Protein AF-A0A8T6RUD4-F1 (afdb_monomer_lite)

pLDDT: mean 70.61, std 22.39, range [21.53, 98.81]

Radius of gyration: 49.4 Å; chains: 1; bounding box: 81×110×173 Å

Sequence (1018 aa):
MQVILFISILGTIASFITHYHVNSIVNFNSHASDINSISISGKGEYIVSGSDDDTISLYSSSTFPPLWGYTSSYNWDSVSISDDGNYIVGATSNRIYLFNRTNPNPLWSYLTLDDINSVVISANGETIVAVSDDNYIYVLNRSSQSQLWNYTSTYDFQCASISSTGEYIVAGSLDNRVYFFYRNTSTPQWNYQTLGNIYTIAISADGQYIVAGSDDSNIYFFHQSNSNPTWSFVTGATVRATAISGDGQYIAVGNNDGTIYLFNRTSSTPEWSYAASDDVRTISISADGRSIVAGSYSDMIYMFNQNSSIPLWTYSTEGNIYSVAISADGECIAAGGADDTIYILNKYGAPLARSYQNSASFYISFLVFLVLTIIFLILPFAFFTIDTISRKRAERKKTAEQKRKEKEAEEKIREIQELQEIERKRLKEEMKLQEYEKKINEAALMVLKYMHETGSEPTRTKLYTEYGIDVSDANFLNDVQDLINSPVDLDLDKLSIDEIQNLDGQVTSVLSSIKPKEPLNILNIVVKGKMSIIDAKTLVEYLDKITKWRDSRPLTQNELEELDELASKLLAQGRKHNSLDLIALARKFNTGIYSLSRSLQLIEQMDDIKIELESLTPEEKQKIMEMSRPIAKKIEENPNISFDEFAEEFGPYKTKKALLFLKEYLPEVFRGSISSERKLSLQVSEVSKTTIQLAYPEGVQTNGKMSEPIQIAQEIKVKRGGEFQKGKYIYKVKIENPTPLIITDVLVQMISFPDGLKLTGDTARKISKINASGSISPTFEFVPKKDCVDGKIHSTVTYLDALDKTHSIVVDPYEIRHVCGLLQPLSISISEFRKITEQLLDFEKIGEELQYDYEAEMLYEKVKAFLPDNNFEMIWSQPQRIKDVFVGTIQGFAQGKFSKKKVALDLRIYGKVNEEQCSISVTICAQDKDMVPALISEMMEGFQWKGNAKDRSEVAVIVQLANNKNGIITKDQIIAELGWDLKKVNKTLEIIEKNSLARKITSASEGDKWIFIGLCNE

Foldseek 3Di:
DVVVVVVVVVVVVVVVVVVPPDPDPDFDLLAPFWWQEKEAAQARQKIWTWAQSQKIFICGLQDDDTLDMDGDPFGWNEKEAANVRQWIWTFGQFKIFIDGNNDNDTPDMEGHLGGWQYWYAANVRFWIWIWGQQQKIFIDGPVDNDTLDMEGDPGGWRDKEAANVRQKIWTWTQQQKIFIDGSNDRDTPEMEHDPGGWHDKYAANVRQKIWTWGQVQKIFIDGNVDNHGPDMERNPGGWQEWEAANVRQKIWTWGQQQKIFIDGPVDRDTLDIERDPGGFRYKYAANVRQWIWTWGQQQKIFIDGSNDRDTLDMDGHPGGWNYKYAHNVRQWIWTTTGVSTIAIAGNNRHGSDDDDDDPVVVVVVVVVVVVVVCCVVVVVVVVVVCVVVVVVVVVVCVVVVVVVVVVVVVVVVVVVVVVVVVVVVVVVVVVVVVVVVVVVVVLVVVQVVCCVVPVDGDDPVCCCPPVNDDPPDDVVVVVVVPVPDDDDDDDDDDDDDPVVPCDDPPPPPVVVPDDDPDVVVVLVCCVPDDPPPDDPVRVLVSLVVVVVVPVPDDDDPVVLVSLLVVLVVLCVVCVVVVPPSSNVSSVVSVPPDDDDPPVVVVVCVVVVLVVVVVVDDPVRLVVLVVVLVVVLVVCVVPVPDDLVNVCVNSNNSNSVSSVVCCVPPVVVSVPPHDPDPDDPDDDDDDDDDDDDDDDDDDDDDDDDDDDPDDPPPDDWDKDKDWDDDPQKIKIKIKIFAQTQFKKAFKKKAWSDDWPQKDWDDDRIDTDGIAHHRGMDIDMIIIHGPDLKTWDWTWMKIWIATPVRDIDIDTYDIDTDQINNVQKAEDADAPVVLVVCVVVQPVFDWDWDKDKFQAFQVVLQVLVVVVQVVSNWDWRDKDWDDDPQKIKIKTKTKIAGNPVRKIKIKIKIKMDGGPGRIIIITITIGTSDRVVPVSVVVVVVVSSLAPDDPVLVVVLVVVQVVCVVVVQKDALVRCCVPVVDDSVSSVVSVVSCVVSVQWDWDDDPPDHTMIGGDDPDDD

Structure (mmCIF, N/CA/C/O backbone):
data_AF-A0A8T6RUD4-F1
#
_entry.id   AF-A0A8T6RUD4-F1
#
loop_
_atom_site.group_PDB
_atom_site.id
_atom_site.type_symbol
_atom_site.label_atom_id
_atom_site.label_alt_id
_atom_site.label_comp_id
_atom_site.label_asym_id
_atom_site.label_entity_id
_atom_site.label_seq_id
_atom_site.pdbx_PDB_ins_code
_atom_site.Cartn_x
_atom_site.Cartn_y
_atom_site.Cartn_z
_atom_site.occupancy
_atom_site.B_iso_or_equiv
_atom_site.auth_seq_id
_atom_site.auth_comp_id
_atom_site.auth_asym_id
_atom_site.auth_atom_id
_atom_site.pdbx_PDB_model_num
ATOM 1 N N . MET A 1 1 ? -2.177 39.591 45.890 1.00 42.62 1 MET A N 1
ATOM 2 C CA . MET A 1 1 ? -0.980 38.785 45.547 1.00 42.62 1 MET A CA 1
ATOM 3 C C . MET A 1 1 ? -1.340 37.450 44.901 1.00 42.62 1 MET A C 1
ATOM 5 O O . MET A 1 1 ? -0.891 37.218 43.792 1.00 42.62 1 MET A O 1
ATOM 9 N N . GLN A 1 2 ? -2.191 36.613 45.511 1.00 39.44 2 GLN A N 1
ATOM 10 C CA . GLN A 1 2 ? -2.570 35.304 44.939 1.00 39.44 2 GLN A CA 1
ATOM 11 C C . GLN A 1 2 ? -3.292 35.387 43.579 1.00 39.44 2 GLN A C 1
ATOM 13 O O . GLN A 1 2 ? -3.005 34.587 42.700 1.00 39.44 2 GLN A O 1
ATOM 18 N N . VAL A 1 3 ? -4.132 36.403 43.351 1.00 46.69 3 VAL A N 1
ATOM 19 C CA . VAL A 1 3 ? -4.808 36.624 42.051 1.00 46.69 3 VAL A CA 1
ATOM 20 C C . VAL A 1 3 ? -3.824 36.997 40.930 1.00 46.69 3 VAL A C 1
ATOM 22 O O . VAL A 1 3 ? -4.004 36.598 39.787 1.00 46.69 3 VAL A O 1
ATOM 25 N N . ILE A 1 4 ? -2.742 37.710 41.257 1.00 48.81 4 ILE A N 1
ATOM 26 C CA . ILE A 1 4 ? -1.710 38.113 40.284 1.00 48.81 4 ILE A CA 1
ATOM 27 C C . ILE A 1 4 ? -0.839 36.907 39.904 1.00 48.81 4 ILE A C 1
ATOM 29 O O . ILE A 1 4 ? -0.512 36.736 38.734 1.00 48.81 4 ILE A O 1
ATOM 33 N N . LEU A 1 5 ? -0.538 36.033 40.872 1.00 47.44 5 LEU A N 1
ATOM 34 C CA . LEU A 1 5 ? 0.134 34.756 40.622 1.00 47.44 5 LEU A CA 1
ATOM 35 C C . LEU A 1 5 ? -0.730 33.829 39.744 1.00 47.44 5 LEU A C 1
ATOM 37 O O . LEU A 1 5 ? -0.218 33.148 38.867 1.00 47.44 5 LEU A O 1
ATOM 41 N N . PHE A 1 6 ? -2.052 33.843 39.944 1.00 43.22 6 PHE A N 1
ATOM 42 C CA . PHE A 1 6 ? -3.006 33.037 39.177 1.00 43.22 6 PHE A CA 1
ATOM 43 C C . PHE A 1 6 ? -3.099 33.475 37.706 1.00 43.22 6 PHE A C 1
ATOM 45 O O . PHE A 1 6 ? -3.088 32.637 36.809 1.00 43.22 6 PHE A O 1
ATOM 52 N N . ILE A 1 7 ? -3.110 34.787 37.446 1.00 51.88 7 ILE A N 1
ATOM 53 C CA . ILE A 1 7 ? -3.119 35.336 36.081 1.00 51.88 7 ILE A CA 1
ATOM 54 C C . ILE A 1 7 ? -1.775 35.092 35.379 1.00 51.88 7 ILE A C 1
ATOM 56 O O . ILE A 1 7 ? -1.763 34.788 34.187 1.00 51.88 7 ILE A O 1
ATOM 60 N N . SER A 1 8 ? -0.646 35.156 36.099 1.00 44.28 8 SER A N 1
ATOM 61 C CA . SER A 1 8 ? 0.656 34.866 35.487 1.00 44.28 8 SER A CA 1
ATOM 62 C C . SER A 1 8 ? 0.798 33.389 35.123 1.00 44.28 8 SER A C 1
ATOM 64 O O . SER A 1 8 ? 1.300 33.105 34.046 1.00 44.28 8 SER A O 1
ATOM 66 N N . ILE A 1 9 ? 0.313 32.471 35.970 1.00 48.69 9 ILE A N 1
ATOM 67 C CA . ILE A 1 9 ? 0.343 31.018 35.732 1.00 48.69 9 ILE A CA 1
ATOM 68 C C . ILE A 1 9 ? -0.590 30.622 34.576 1.00 48.69 9 ILE A C 1
ATOM 70 O O . ILE A 1 9 ? -0.205 29.814 33.736 1.00 48.69 9 ILE A O 1
ATOM 74 N N . LEU A 1 10 ? -1.777 31.230 34.466 1.00 45.34 10 LEU A N 1
ATOM 75 C CA . LEU A 1 10 ? -2.667 31.040 33.311 1.00 45.34 10 LEU A CA 1
ATOM 76 C C . LEU A 1 10 ? -2.038 31.548 32.007 1.00 45.34 10 LEU A C 1
ATOM 78 O O . LEU A 1 10 ? -2.181 30.904 30.972 1.00 45.34 10 LEU A O 1
ATOM 82 N N . GLY A 1 11 ? -1.299 32.660 32.060 1.00 43.38 11 GLY A N 1
ATOM 83 C CA . GLY A 1 11 ? -0.554 33.186 30.916 1.00 43.38 11 GLY A CA 1
ATOM 84 C C . GLY A 1 11 ? 0.599 32.279 30.476 1.00 43.38 11 GLY A C 1
ATOM 85 O O . GLY A 1 11 ? 0.770 32.054 29.279 1.00 43.38 11 GLY A O 1
ATOM 86 N N . THR A 1 12 ? 1.362 31.704 31.415 1.00 46.44 12 THR A N 1
ATOM 87 C CA . THR A 1 12 ? 2.426 30.743 31.081 1.00 46.44 12 THR A CA 1
ATOM 88 C C . THR A 1 12 ? 1.875 29.414 30.588 1.00 46.44 12 THR A C 1
ATOM 90 O O . THR A 1 12 ? 2.463 28.851 29.674 1.00 46.44 12 THR A O 1
ATOM 93 N N . ILE A 1 13 ? 0.752 28.926 31.123 1.00 43.41 13 ILE A N 1
ATOM 94 C CA . ILE A 1 13 ? 0.128 27.669 30.681 1.00 43.41 13 ILE A CA 1
ATOM 95 C C . ILE A 1 13 ? -0.542 27.835 29.311 1.00 43.41 13 ILE A C 1
ATOM 97 O O . ILE A 1 13 ? -0.373 26.969 28.462 1.00 43.41 13 ILE A O 1
ATOM 101 N N . ALA A 1 14 ? -1.216 28.958 29.039 1.00 40.06 14 ALA A N 1
ATOM 102 C CA . ALA A 1 14 ? -1.747 29.250 27.705 1.00 40.06 14 ALA A CA 1
ATOM 103 C C . ALA A 1 14 ? -0.618 29.360 26.664 1.00 40.06 14 ALA A C 1
ATOM 105 O O . ALA A 1 14 ? -0.728 28.791 25.583 1.00 40.06 14 ALA A O 1
ATOM 106 N N . SER A 1 15 ? 0.502 29.994 27.035 1.00 39.25 15 SER A N 1
ATOM 107 C CA . SER A 1 15 ? 1.726 30.035 26.225 1.00 39.25 15 SER A CA 1
ATOM 108 C C . SER A 1 15 ? 2.289 28.628 25.984 1.00 39.25 15 SER A C 1
ATOM 110 O O . SER A 1 15 ? 2.610 28.294 24.848 1.00 39.25 15 SER A O 1
ATOM 112 N N . PHE A 1 16 ? 2.336 27.775 27.014 1.00 40.00 16 PHE A N 1
ATOM 113 C CA . PHE A 1 16 ? 2.824 26.391 26.932 1.00 40.00 16 PHE A CA 1
ATOM 114 C C . PHE A 1 16 ? 1.928 25.488 26.065 1.00 40.00 16 PHE A C 1
ATOM 116 O O . PHE A 1 16 ? 2.443 24.655 25.326 1.00 40.00 16 PHE A O 1
ATOM 123 N N . ILE A 1 17 ? 0.605 25.691 26.101 1.00 39.00 17 ILE A N 1
ATOM 124 C CA . ILE A 1 17 ? -0.376 24.967 25.272 1.00 39.00 17 ILE A CA 1
ATOM 125 C C . ILE A 1 17 ? -0.289 25.416 23.805 1.00 39.00 17 ILE A C 1
ATOM 127 O O . ILE A 1 17 ? -0.373 24.584 22.909 1.00 39.00 17 ILE A O 1
ATOM 131 N N . THR A 1 18 ? -0.040 26.702 23.531 1.00 36.16 18 THR A N 1
ATOM 132 C CA . THR A 1 18 ? 0.155 27.179 22.148 1.00 36.16 18 THR A CA 1
ATOM 133 C C . THR A 1 18 ? 1.527 26.832 21.557 1.00 36.16 18 THR A C 1
ATOM 135 O O . THR A 1 18 ? 1.650 26.740 20.341 1.00 36.16 18 THR A O 1
ATOM 138 N N . HIS A 1 19 ? 2.559 26.610 22.383 1.00 35.50 19 HIS A N 1
ATOM 139 C CA . HIS A 1 19 ? 3.926 26.307 21.922 1.00 35.50 19 HIS A CA 1
ATOM 140 C C . HIS A 1 19 ? 4.183 24.831 21.581 1.00 35.50 19 HIS A C 1
ATOM 142 O O . HIS A 1 19 ? 5.255 24.519 21.070 1.00 35.50 19 HIS A O 1
ATOM 148 N N . TYR A 1 20 ? 3.230 23.929 21.837 1.00 32.94 20 TYR A N 1
ATOM 149 C CA . TYR A 1 20 ? 3.353 22.505 21.493 1.00 32.94 20 TYR A CA 1
ATOM 150 C C . TYR A 1 20 ? 2.710 22.120 20.149 1.00 32.94 20 TYR A C 1
ATOM 152 O O . TYR A 1 20 ? 2.723 20.947 19.781 1.00 32.94 20 TYR A O 1
ATOM 160 N N . HIS A 1 21 ? 2.225 23.092 19.369 1.00 30.45 21 HIS A N 1
ATOM 161 C CA . HIS A 1 21 ? 1.959 22.908 17.939 1.00 30.45 21 HIS A CA 1
ATOM 162 C C . HIS A 1 21 ? 3.276 22.975 17.151 1.00 30.45 21 HIS A C 1
ATOM 164 O O . HIS A 1 21 ? 3.533 23.900 16.387 1.00 30.45 21 HIS A O 1
ATOM 170 N N . VAL A 1 22 ? 4.146 21.995 17.382 1.00 29.48 22 VAL A N 1
ATOM 171 C CA . VAL A 1 22 ? 5.241 21.663 16.467 1.00 29.48 22 VAL A CA 1
ATOM 172 C C . VAL A 1 22 ? 4.699 20.602 15.515 1.00 29.48 22 VAL A C 1
ATOM 174 O O . VAL A 1 22 ? 3.964 19.719 15.952 1.00 29.48 22 VAL A O 1
ATOM 177 N N . ASN A 1 23 ? 5.040 20.713 14.228 1.00 29.69 23 ASN A N 1
ATOM 178 C CA . ASN A 1 23 ? 4.795 19.726 13.172 1.00 29.69 23 ASN A CA 1
ATOM 179 C C . ASN A 1 23 ? 5.353 18.341 13.552 1.00 29.69 23 ASN A C 1
ATOM 181 O O . ASN A 1 23 ? 6.404 17.928 13.070 1.00 29.69 23 ASN A O 1
ATOM 185 N N . SER A 1 24 ? 4.668 17.622 14.437 1.00 29.30 24 SER A N 1
ATOM 186 C CA . SER A 1 24 ? 4.896 16.204 14.662 1.00 29.30 24 SER A CA 1
ATOM 187 C C . SER A 1 24 ? 4.145 15.453 13.573 1.00 29.30 24 SER A C 1
ATOM 189 O O . SER A 1 24 ? 2.912 15.498 13.529 1.00 29.30 24 SER A O 1
ATOM 191 N N . ILE A 1 25 ? 4.894 14.788 12.698 1.00 35.03 25 ILE A N 1
ATOM 192 C CA . ILE A 1 25 ? 4.394 13.710 11.846 1.00 35.03 25 ILE A CA 1
ATOM 193 C C . ILE A 1 25 ? 3.689 12.729 12.785 1.00 35.03 25 ILE A C 1
ATOM 195 O O . ILE A 1 25 ? 4.332 12.145 13.655 1.00 35.03 25 ILE A O 1
ATOM 199 N N . VAL A 1 26 ? 2.364 12.619 12.696 1.00 38.25 26 VAL A N 1
ATOM 200 C CA . VAL A 1 26 ? 1.642 11.623 13.489 1.00 38.25 26 VAL A CA 1
ATOM 201 C C . VAL A 1 26 ? 1.634 10.338 12.679 1.00 38.25 26 VAL A C 1
ATOM 203 O O . VAL A 1 26 ? 0.720 10.079 11.904 1.00 38.25 26 VAL A O 1
ATOM 206 N N . ASN A 1 27 ? 2.713 9.580 12.846 1.00 43.31 27 ASN A N 1
ATOM 207 C CA . ASN A 1 27 ? 2.715 8.142 12.645 1.00 43.31 27 ASN A CA 1
ATOM 208 C C . ASN A 1 27 ? 1.882 7.542 13.784 1.00 43.31 27 ASN A C 1
ATOM 210 O O . ASN A 1 27 ? 2.083 7.888 14.952 1.00 43.31 27 ASN A O 1
ATOM 214 N N . PHE A 1 28 ? 0.893 6.720 13.452 1.00 49.62 28 PHE A N 1
ATOM 215 C CA . PHE A 1 28 ? 0.078 6.045 14.453 1.00 49.62 28 PHE A CA 1
ATOM 216 C C . PHE A 1 28 ? 0.604 4.619 14.603 1.00 49.62 28 PHE A C 1
ATOM 218 O O . PHE A 1 28 ? 0.507 3.850 13.649 1.00 49.62 28 PHE A O 1
ATOM 225 N N . ASN A 1 29 ? 1.080 4.254 15.799 1.00 51.94 29 ASN A N 1
ATOM 226 C CA . ASN A 1 29 ? 1.165 2.849 16.214 1.00 51.94 29 ASN A CA 1
ATOM 227 C C . ASN A 1 29 ? -0.274 2.348 16.337 1.00 51.94 29 ASN A C 1
ATOM 229 O O . ASN A 1 29 ? -0.911 2.464 17.388 1.00 51.94 29 ASN A O 1
ATOM 233 N N . SER A 1 30 ? -0.841 1.952 15.206 1.00 60.28 30 SER A N 1
ATOM 234 C CA . SER A 1 30 ? -2.217 1.487 15.112 1.00 60.28 30 SER A CA 1
ATOM 235 C C . SER A 1 30 ? -2.348 0.027 15.518 1.00 60.28 30 SER A C 1
ATOM 237 O O . SER A 1 30 ? -3.414 -0.371 15.981 1.00 60.28 30 SER A O 1
ATOM 239 N N . HIS A 1 31 ? -1.264 -0.728 15.348 1.00 78.69 31 HIS A N 1
ATOM 240 C CA . HIS A 1 31 ? -1.139 -2.127 15.715 1.00 78.69 31 HIS A CA 1
ATOM 241 C C . HIS A 1 31 ? -0.105 -2.282 16.835 1.00 78.69 31 HIS A C 1
ATOM 243 O O . HIS A 1 31 ? 0.678 -1.368 17.103 1.00 78.69 31 HIS A O 1
ATOM 249 N N . ALA A 1 32 ? -0.156 -3.407 17.543 1.00 77.69 32 ALA A N 1
ATOM 250 C CA . ALA A 1 32 ? 0.782 -3.753 18.615 1.00 77.69 32 ALA A CA 1
ATOM 251 C C . ALA A 1 32 ? 1.887 -4.730 18.166 1.00 77.69 32 ALA A C 1
ATOM 253 O O . ALA A 1 32 ? 2.648 -5.207 19.011 1.00 77.69 32 ALA A O 1
ATOM 254 N N . SER A 1 33 ? 1.912 -5.061 16.875 1.00 87.25 33 SER A N 1
ATOM 255 C CA . SER A 1 33 ? 2.869 -5.953 16.223 1.00 87.25 33 SER A CA 1
ATOM 256 C C . SER A 1 33 ? 2.892 -5.672 14.715 1.00 87.25 33 SER A C 1
ATOM 258 O O . SER A 1 33 ? 2.057 -4.914 14.204 1.00 87.25 33 SER A O 1
ATOM 260 N N . ASP A 1 34 ? 3.816 -6.330 14.014 1.00 90.44 34 ASP A N 1
ATOM 261 C CA . ASP A 1 34 ? 4.058 -6.220 12.581 1.00 90.44 34 ASP A CA 1
ATOM 262 C C . ASP A 1 34 ? 2.767 -6.190 11.747 1.00 90.44 34 ASP A C 1
ATOM 264 O O . ASP A 1 34 ? 1.811 -6.939 11.977 1.00 90.44 34 ASP A O 1
ATOM 268 N N . ILE A 1 35 ? 2.734 -5.306 10.750 1.00 94.50 35 ILE A N 1
ATOM 269 C CA . ILE A 1 35 ? 1.642 -5.217 9.778 1.00 94.50 35 ILE A CA 1
ATOM 270 C C . ILE A 1 35 ? 2.011 -6.058 8.560 1.00 94.50 35 ILE A C 1
ATOM 272 O O . ILE A 1 35 ? 2.868 -5.671 7.765 1.00 94.50 35 ILE A O 1
ATOM 276 N N . ASN A 1 36 ? 1.330 -7.186 8.382 1.00 95.06 36 ASN A N 1
ATOM 277 C CA . ASN A 1 36 ? 1.631 -8.139 7.313 1.00 95.06 36 ASN A CA 1
ATOM 278 C C . ASN A 1 36 ? 1.074 -7.701 5.961 1.00 95.06 36 ASN A C 1
ATOM 280 O O . ASN A 1 36 ? 1.690 -7.922 4.919 1.00 95.06 36 ASN A O 1
ATOM 284 N N . SER A 1 37 ? -0.111 -7.083 5.959 1.00 97.38 37 SER A N 1
ATOM 285 C CA . SER A 1 37 ? -0.838 -6.797 4.726 1.00 97.38 37 SER A CA 1
ATOM 286 C C . SER A 1 37 ? -1.663 -5.522 4.830 1.00 97.38 37 SER A C 1
ATOM 288 O O . SER A 1 37 ? -2.301 -5.248 5.848 1.00 97.38 37 SER A O 1
ATOM 290 N N . ILE A 1 38 ? -1.661 -4.740 3.750 1.00 97.19 38 ILE A N 1
ATOM 291 C CA . ILE A 1 38 ? -2.434 -3.507 3.599 1.00 97.19 38 ILE A CA 1
ATOM 292 C C . ILE A 1 38 ? -3.122 -3.498 2.239 1.00 97.19 38 ILE A C 1
ATOM 294 O O . ILE A 1 38 ? -2.521 -3.850 1.225 1.00 97.19 38 ILE A O 1
ATOM 298 N N . SER A 1 39 ? -4.360 -3.006 2.202 1.00 98.19 39 SER A N 1
ATOM 299 C CA . SER A 1 39 ? -5.102 -2.790 0.961 1.00 98.19 39 SER A CA 1
ATOM 300 C C . SER A 1 39 ? -5.860 -1.458 0.968 1.00 98.19 39 SER A C 1
ATOM 302 O O . SER A 1 39 ? -6.266 -0.960 2.019 1.00 98.19 39 SER A O 1
ATOM 304 N N . ILE A 1 40 ? -6.040 -0.873 -0.218 1.00 97.12 40 ILE A N 1
ATOM 305 C CA . ILE A 1 40 ? -6.664 0.436 -0.448 1.00 97.12 40 ILE A CA 1
ATOM 306 C C . ILE A 1 40 ? -7.864 0.283 -1.388 1.00 97.12 40 ILE A C 1
ATOM 308 O O . ILE A 1 40 ? -7.778 -0.391 -2.409 1.00 97.12 40 ILE A O 1
ATOM 312 N N . SER A 1 41 ? -8.971 0.955 -1.064 1.00 97.69 41 SER A N 1
ATOM 313 C CA . SER A 1 41 ? -10.118 1.106 -1.979 1.00 97.69 41 SER A CA 1
ATOM 314 C C . SER A 1 41 ? -9.751 1.937 -3.216 1.00 97.69 41 SER A C 1
ATOM 316 O O . SER A 1 41 ? -8.873 2.794 -3.157 1.00 97.69 41 SER A O 1
ATOM 318 N N . GLY A 1 42 ? -10.461 1.774 -4.333 1.00 93.81 42 GLY A N 1
ATOM 319 C CA . GLY A 1 42 ? -10.074 2.350 -5.627 1.00 93.81 42 GLY A CA 1
ATOM 320 C C . GLY A 1 42 ? -9.851 3.870 -5.611 1.00 93.81 42 GLY A C 1
ATOM 321 O O . GLY A 1 42 ? -8.918 4.363 -6.238 1.00 93.81 42 GLY A O 1
ATOM 322 N N . LYS A 1 43 ? -10.647 4.626 -4.845 1.00 93.50 43 LYS A N 1
ATOM 323 C CA . LYS A 1 43 ? -10.486 6.088 -4.682 1.00 93.50 43 LYS A CA 1
ATOM 324 C C . LYS A 1 43 ? -9.542 6.513 -3.551 1.00 93.50 43 LYS A C 1
ATOM 326 O O . LYS A 1 43 ? -9.394 7.702 -3.300 1.00 93.50 43 LYS A O 1
ATOM 331 N N . GLY A 1 44 ? -8.970 5.566 -2.814 1.00 92.62 44 GLY A N 1
ATOM 332 C CA . GLY A 1 44 ? -8.157 5.867 -1.639 1.00 92.62 44 GLY A CA 1
ATOM 333 C C . GLY A 1 44 ? -8.955 6.421 -0.461 1.00 92.62 44 GLY A C 1
ATOM 334 O O . GLY A 1 44 ? -8.380 7.096 0.380 1.00 92.62 44 GLY A O 1
ATOM 335 N N . GLU A 1 45 ? -10.269 6.188 -0.386 1.00 93.00 45 GLU A N 1
ATOM 336 C CA . GLU A 1 45 ? -11.112 6.676 0.721 1.00 93.00 45 GLU A CA 1
ATOM 337 C C . GLU A 1 45 ? -10.995 5.789 1.966 1.00 93.00 45 GLU A C 1
ATOM 339 O O . GLU A 1 45 ? -11.067 6.279 3.092 1.00 93.00 45 GLU A O 1
ATOM 344 N N . TYR A 1 46 ? -10.794 4.489 1.757 1.00 95.25 46 TYR A N 1
ATOM 345 C CA . TYR A 1 46 ? -10.702 3.469 2.796 1.00 95.25 46 TYR A CA 1
ATOM 346 C C . TYR A 1 46 ? -9.441 2.628 2.647 1.00 95.25 46 TYR A C 1
ATOM 348 O O . TYR A 1 46 ? -9.048 2.289 1.525 1.00 95.25 46 TYR A O 1
ATOM 356 N N . ILE A 1 47 ? -8.852 2.282 3.790 1.00 95.75 47 ILE A N 1
ATOM 357 C CA . ILE A 1 47 ? -7.642 1.467 3.923 1.00 95.75 47 ILE A CA 1
ATOM 358 C C . ILE A 1 47 ? -7.921 0.370 4.940 1.00 95.75 47 ILE A C 1
ATOM 360 O O . ILE A 1 47 ? -8.501 0.649 5.986 1.00 95.75 47 ILE A O 1
ATOM 364 N N . VAL A 1 48 ? -7.496 -0.853 4.654 1.00 97.38 48 VAL A N 1
ATOM 365 C CA . VAL A 1 48 ? -7.520 -1.967 5.605 1.00 97.38 48 VAL A CA 1
ATOM 366 C C . VAL A 1 48 ? -6.099 -2.446 5.874 1.00 97.38 48 VAL A C 1
ATOM 368 O O . VAL A 1 48 ? -5.284 -2.482 4.952 1.00 97.38 48 VAL A O 1
ATOM 371 N N . SER A 1 49 ? -5.818 -2.823 7.118 1.00 96.19 49 SER A N 1
ATOM 372 C CA . SER A 1 49 ? -4.575 -3.475 7.532 1.00 96.19 49 SER A CA 1
ATOM 373 C C . SER A 1 49 ? -4.861 -4.740 8.336 1.00 96.19 49 SER A C 1
ATOM 375 O O . SER A 1 49 ? -5.823 -4.778 9.106 1.00 96.19 49 SER A O 1
ATOM 377 N N . GLY A 1 50 ? -4.021 -5.756 8.155 1.00 95.94 50 GLY A N 1
ATOM 378 C CA . GLY A 1 50 ? -3.958 -6.961 8.983 1.00 95.94 50 GLY A CA 1
ATOM 379 C C . GLY A 1 50 ? -2.579 -7.092 9.629 1.00 95.94 50 GLY A C 1
ATOM 380 O O . GLY A 1 50 ? -1.574 -6.759 8.994 1.00 95.94 50 GLY A O 1
ATOM 381 N N . SER A 1 51 ? -2.542 -7.529 10.886 1.00 93.25 51 SER A N 1
ATOM 382 C CA . SER A 1 51 ? -1.333 -7.578 11.710 1.00 93.25 51 SER A CA 1
ATOM 383 C C . SER A 1 51 ? -1.175 -8.901 12.468 1.00 93.25 51 SER A C 1
ATOM 385 O O . SER A 1 51 ? -2.136 -9.653 12.670 1.00 93.25 51 SER A O 1
ATOM 387 N N . ASP A 1 52 ? 0.060 -9.143 12.905 1.00 89.88 52 ASP A N 1
ATOM 388 C CA . ASP A 1 52 ? 0.468 -10.173 13.862 1.00 89.88 52 ASP A CA 1
ATOM 389 C C . ASP A 1 52 ? -0.080 -9.959 15.283 1.00 89.88 52 ASP A C 1
ATOM 391 O O . ASP A 1 52 ? 0.034 -10.843 16.126 1.00 89.88 52 ASP A O 1
ATOM 395 N N . ASP A 1 53 ? -0.702 -8.813 15.573 1.00 83.94 53 ASP A N 1
ATOM 396 C CA . ASP A 1 53 ? -1.378 -8.553 16.851 1.00 83.94 53 ASP A CA 1
ATOM 397 C C . ASP A 1 53 ? -2.795 -9.154 16.941 1.00 83.94 53 ASP A C 1
ATOM 399 O O . ASP A 1 53 ? -3.606 -8.746 17.776 1.00 83.94 53 ASP A O 1
ATOM 403 N N . ASP A 1 54 ? -3.095 -10.103 16.053 1.00 89.38 54 ASP A N 1
ATOM 404 C CA . ASP A 1 54 ? -4.393 -10.740 15.845 1.00 89.38 54 ASP A CA 1
ATOM 405 C C . ASP A 1 54 ? -5.512 -9.787 15.386 1.00 89.38 54 ASP A C 1
ATOM 407 O O . ASP A 1 54 ? -6.688 -10.178 15.366 1.00 89.38 54 ASP A O 1
ATOM 411 N N . THR A 1 55 ? -5.207 -8.545 14.985 1.00 91.38 55 THR A N 1
ATOM 412 C CA . THR A 1 55 ? -6.226 -7.567 14.575 1.00 91.38 55 THR A CA 1
ATOM 413 C C . THR A 1 55 ? -6.223 -7.224 13.085 1.00 91.38 55 THR A C 1
ATOM 415 O O . THR A 1 55 ? -5.191 -7.063 12.432 1.00 91.38 55 THR A O 1
ATOM 418 N N . ILE A 1 56 ? -7.437 -7.054 12.556 1.00 95.69 56 ILE A N 1
ATOM 419 C CA . ILE A 1 56 ? -7.713 -6.386 11.284 1.00 95.69 56 ILE A CA 1
ATOM 420 C C . ILE A 1 56 ? -8.396 -5.055 11.576 1.00 95.69 56 ILE A C 1
ATOM 422 O O . ILE A 1 56 ? -9.346 -5.001 12.360 1.00 95.69 56 ILE A O 1
ATOM 426 N N . SER A 1 57 ? -7.939 -3.984 10.935 1.00 93.81 57 SER A N 1
ATOM 427 C CA . SER A 1 57 ? -8.443 -2.630 11.170 1.00 93.81 57 SER A CA 1
ATOM 428 C C . SER A 1 57 ? -8.801 -1.932 9.864 1.00 93.81 57 SER A C 1
ATOM 430 O O . SER A 1 57 ? -8.073 -2.015 8.878 1.00 93.81 57 SER A O 1
ATOM 432 N N . LEU A 1 58 ? -9.930 -1.220 9.863 1.00 95.38 58 LEU A N 1
ATOM 433 C CA . LEU A 1 58 ? -10.391 -0.399 8.746 1.00 95.38 58 LEU A CA 1
ATOM 434 C C . LEU A 1 58 ? -10.255 1.083 9.094 1.00 95.38 58 LEU A C 1
ATOM 436 O O . LEU A 1 58 ? -10.757 1.540 10.117 1.00 95.38 58 LEU A O 1
ATOM 440 N N . TYR A 1 59 ? -9.682 1.859 8.185 1.00 91.62 59 TYR A N 1
ATOM 441 C CA . TYR A 1 59 ? -9.458 3.295 8.306 1.00 91.62 59 TYR A CA 1
ATOM 442 C C . TYR A 1 59 ? -10.168 4.033 7.177 1.00 91.62 59 TYR A C 1
ATOM 444 O O . TYR A 1 59 ? -10.372 3.495 6.088 1.00 91.62 59 TYR A O 1
ATOM 452 N N . SER A 1 60 ? -10.507 5.295 7.428 1.00 89.12 60 SER A N 1
ATOM 453 C CA . SER A 1 60 ? -10.779 6.250 6.355 1.00 89.12 60 SER A CA 1
ATOM 454 C C . SER A 1 60 ? -9.531 7.100 6.162 1.00 89.12 60 SER A C 1
ATOM 456 O O . SER A 1 60 ? -8.938 7.555 7.137 1.00 89.12 60 SER A O 1
ATOM 458 N N . SER A 1 61 ? -9.136 7.352 4.918 1.00 80.69 61 SER A N 1
ATOM 459 C CA . SER A 1 61 ? -7.920 8.120 4.606 1.00 80.69 61 SER A CA 1
ATOM 460 C C . SER A 1 61 ? -7.960 9.565 5.107 1.00 80.69 61 SER A C 1
ATOM 462 O O . SER A 1 61 ? -6.924 10.219 5.214 1.00 80.69 61 SER A O 1
ATOM 464 N N . SER A 1 62 ? -9.154 10.060 5.442 1.00 76.12 62 SER A N 1
ATOM 465 C CA . SER A 1 62 ? -9.386 11.413 5.949 1.00 76.12 62 SER A CA 1
ATOM 466 C C . SER A 1 62 ? -9.553 11.496 7.470 1.00 76.12 62 SER A C 1
ATOM 468 O O . SER A 1 62 ? -9.540 12.597 8.023 1.00 76.12 62 SER A O 1
ATOM 470 N N . THR A 1 63 ? -9.730 10.365 8.162 1.00 66.62 63 THR A N 1
ATOM 471 C CA . THR A 1 63 ? -10.120 10.348 9.580 1.00 66.62 63 THR A CA 1
ATOM 472 C C . THR A 1 63 ? -9.416 9.249 10.363 1.00 66.62 63 THR A C 1
ATOM 474 O O . THR A 1 63 ? -9.494 8.081 9.996 1.00 66.62 63 THR A O 1
ATOM 477 N N . PHE A 1 64 ? -8.852 9.628 11.507 1.00 68.44 64 PHE A N 1
ATOM 478 C CA . PHE A 1 64 ? -8.306 8.731 12.527 1.00 68.44 64 PHE A CA 1
ATOM 479 C C . PHE A 1 64 ? -8.999 9.007 13.863 1.00 68.44 64 PHE A C 1
ATOM 481 O O . PHE A 1 64 ? -9.277 10.184 14.133 1.00 68.44 64 PHE A O 1
ATOM 488 N N . PRO A 1 65 ? -9.297 8.003 14.718 1.00 75.44 65 PRO A N 1
ATOM 489 C CA . PRO A 1 65 ? -8.858 6.582 14.761 1.00 75.44 65 PRO A CA 1
ATOM 490 C C . PRO A 1 65 ? -9.486 5.654 13.690 1.00 75.44 65 PRO A C 1
ATOM 492 O O . PRO A 1 65 ? -10.315 6.143 12.918 1.00 75.44 65 PRO A O 1
ATOM 495 N N . PRO A 1 66 ? -9.122 4.345 13.618 1.00 86.44 66 PRO A N 1
ATOM 496 C CA . PRO A 1 66 ? -9.797 3.388 12.733 1.00 86.44 66 PRO A CA 1
ATOM 497 C C . PRO A 1 66 ? -11.321 3.460 12.877 1.00 86.44 66 PRO A C 1
ATOM 499 O O . PRO A 1 66 ? -11.852 3.642 13.974 1.00 86.44 66 PRO A O 1
ATOM 502 N N . LEU A 1 67 ? -12.022 3.293 11.754 1.00 88.75 67 LEU A N 1
ATOM 503 C CA . LEU A 1 67 ? -13.480 3.191 11.701 1.00 88.75 67 LEU A CA 1
ATOM 504 C C . LEU A 1 67 ? -13.968 2.021 12.556 1.00 88.75 67 LEU A C 1
ATOM 506 O O . LEU A 1 67 ? -14.965 2.150 13.266 1.00 88.75 67 LEU A O 1
ATOM 510 N N . TRP A 1 68 ? -13.255 0.898 12.488 1.00 92.75 68 TRP A N 1
ATOM 511 C CA . TRP A 1 68 ? -13.398 -0.237 13.388 1.00 92.75 68 TRP A CA 1
ATOM 512 C C . TRP A 1 68 ? -12.179 -1.162 13.301 1.00 92.75 68 TRP A C 1
ATOM 514 O O . TRP A 1 68 ? -11.399 -1.079 12.353 1.00 92.75 68 TRP A O 1
ATOM 524 N N . GLY A 1 69 ? -12.055 -2.057 14.281 1.00 91.12 69 GLY A N 1
ATOM 525 C CA . GLY A 1 69 ? -11.135 -3.192 14.261 1.00 91.12 69 GLY A CA 1
ATOM 526 C C . GLY A 1 69 ? -11.837 -4.472 14.720 1.00 91.12 69 GLY A C 1
ATOM 527 O O . GLY A 1 69 ? -12.876 -4.408 15.387 1.00 91.12 69 GLY A O 1
ATOM 528 N N . TYR A 1 70 ? -11.291 -5.622 14.341 1.00 92.00 70 TYR A N 1
ATOM 529 C CA . TYR A 1 70 ? -11.751 -6.944 14.756 1.00 92.00 70 TYR A CA 1
ATOM 530 C C . TYR A 1 70 ? -10.548 -7.804 15.157 1.00 92.00 70 TYR A C 1
ATOM 532 O O . TYR A 1 70 ? -9.568 -7.874 14.421 1.00 92.00 70 TYR A O 1
ATOM 540 N N . THR A 1 71 ? -10.633 -8.449 16.322 1.00 91.00 71 THR A N 1
ATOM 541 C CA . THR A 1 71 ? -9.573 -9.307 16.870 1.00 91.00 71 THR A CA 1
ATOM 542 C C . THR A 1 71 ? -9.949 -10.772 16.691 1.00 91.00 71 THR A C 1
ATOM 544 O O . THR A 1 71 ? -11.054 -11.189 17.050 1.00 91.00 71 THR A O 1
ATOM 547 N N . SER A 1 72 ? -9.023 -11.534 16.128 1.00 86.12 72 SER A N 1
ATOM 548 C CA . SER A 1 72 ? -9.099 -12.972 15.900 1.00 86.12 72 SER A CA 1
ATOM 549 C C . SER A 1 72 ? -8.268 -13.716 16.968 1.00 86.12 72 SER A C 1
ATOM 551 O O . SER A 1 72 ? -7.791 -13.101 17.916 1.00 86.12 72 SER A O 1
ATOM 553 N N . SER A 1 73 ? -8.164 -15.044 16.883 1.00 80.12 73 SER A N 1
ATOM 554 C CA . SER A 1 73 ? -7.240 -15.851 17.710 1.00 80.12 73 SER A CA 1
ATOM 555 C C . SER A 1 73 ? -5.906 -16.137 17.008 1.00 80.12 73 SER A C 1
ATOM 557 O O . SER A 1 73 ? -5.093 -16.901 17.519 1.00 80.12 73 SER A O 1
ATOM 559 N N . TYR A 1 74 ? -5.747 -15.597 15.804 1.00 84.88 74 TYR A N 1
ATOM 560 C CA . TYR A 1 74 ? -4.636 -15.819 14.895 1.00 84.88 74 TYR A CA 1
ATOM 561 C C . TYR A 1 74 ? -4.296 -14.523 14.153 1.00 84.88 74 TYR A C 1
ATOM 563 O O . TYR A 1 74 ? -5.175 -13.678 13.916 1.00 84.88 74 TYR A O 1
ATOM 571 N N . ASN A 1 75 ? -3.045 -14.441 13.711 1.00 88.94 75 ASN A N 1
ATOM 572 C CA . ASN A 1 75 ? -2.498 -13.357 12.909 1.00 88.94 75 ASN A CA 1
ATOM 573 C C . ASN A 1 75 ? -3.304 -13.158 11.617 1.00 88.94 75 ASN A C 1
ATOM 575 O O . ASN A 1 75 ? -3.898 -14.100 11.085 1.00 88.94 75 ASN A O 1
ATOM 579 N N . TRP A 1 76 ? -3.321 -11.927 11.105 1.00 94.31 76 TRP A N 1
ATOM 580 C CA . TRP A 1 76 ? -3.902 -11.615 9.799 1.00 94.31 76 TRP A CA 1
ATOM 581 C C . TRP A 1 76 ? -2.802 -11.530 8.750 1.00 94.31 76 TRP A C 1
ATOM 583 O O . TRP A 1 76 ? -2.087 -10.531 8.676 1.00 94.31 76 TRP A O 1
ATOM 593 N N . ASP A 1 77 ? -2.695 -12.562 7.920 1.00 93.38 77 ASP A N 1
ATOM 594 C CA . ASP A 1 77 ? -1.611 -12.713 6.946 1.00 93.38 77 ASP A CA 1
ATOM 595 C C . ASP A 1 77 ? -1.884 -11.941 5.648 1.00 93.38 77 ASP A C 1
ATOM 597 O O . ASP A 1 77 ? -0.971 -11.438 4.992 1.00 93.38 77 ASP A O 1
ATOM 601 N N . SER A 1 78 ? -3.157 -11.803 5.263 1.00 97.50 78 SER A N 1
ATOM 602 C CA . SER A 1 78 ? -3.542 -11.158 4.006 1.00 97.50 78 SER A CA 1
ATOM 603 C C . SER A 1 78 ? -4.892 -10.451 4.112 1.00 97.50 78 SER A C 1
ATOM 605 O O . SER A 1 78 ? -5.848 -10.995 4.669 1.00 97.50 78 SER A O 1
ATOM 607 N N . VAL A 1 79 ? -4.992 -9.235 3.565 1.00 98.44 79 VAL A N 1
ATOM 608 C CA . VAL A 1 79 ? -6.237 -8.453 3.522 1.00 98.44 79 VAL A CA 1
ATOM 609 C C . VAL A 1 79 ? -6.478 -7.847 2.141 1.00 98.44 79 VAL A C 1
ATOM 611 O O . VAL A 1 79 ? -5.548 -7.510 1.411 1.00 98.44 79 VAL A O 1
ATOM 614 N N . SER A 1 80 ? -7.746 -7.660 1.779 1.00 98.56 80 SER A N 1
ATOM 615 C CA . SER A 1 80 ? -8.141 -7.019 0.523 1.00 98.56 80 SER A CA 1
ATOM 616 C C . SER A 1 80 ? -9.484 -6.299 0.671 1.00 98.56 80 SER A C 1
ATOM 618 O O . SER A 1 80 ? -10.348 -6.720 1.441 1.00 98.56 80 SER A O 1
ATOM 620 N N . ILE A 1 81 ? -9.669 -5.189 -0.044 1.00 98.44 81 ILE A N 1
ATOM 621 C CA . ILE A 1 81 ? -10.878 -4.355 0.004 1.00 98.44 81 ILE A CA 1
ATOM 622 C C . ILE A 1 81 ? -11.419 -4.106 -1.409 1.00 98.44 81 ILE A C 1
ATOM 624 O O . ILE A 1 81 ? -10.650 -3.952 -2.353 1.00 98.44 81 ILE A O 1
ATOM 628 N N . SER A 1 82 ? -12.746 -4.067 -1.563 1.00 98.06 82 SER A N 1
ATOM 629 C CA . SER A 1 82 ? -13.397 -3.730 -2.835 1.00 98.06 82 SER A CA 1
ATOM 630 C C . SER A 1 82 ? -13.166 -2.265 -3.234 1.00 98.06 82 SER A C 1
ATOM 632 O O . SER A 1 82 ? -12.928 -1.403 -2.385 1.00 98.06 82 SER A O 1
ATOM 634 N N . ASP A 1 83 ? -13.297 -1.943 -4.526 1.00 96.62 83 ASP A N 1
ATOM 635 C CA . ASP A 1 83 ? -12.990 -0.600 -5.050 1.00 96.62 83 ASP A CA 1
ATOM 636 C C . ASP A 1 83 ? -13.878 0.492 -4.437 1.00 96.62 83 ASP A C 1
ATOM 638 O O . ASP A 1 83 ? -13.441 1.627 -4.243 1.00 96.62 83 ASP A O 1
ATOM 642 N N . ASP A 1 84 ? -15.124 0.146 -4.115 1.00 95.19 84 ASP A N 1
ATOM 643 C CA . ASP A 1 84 ? -16.087 1.023 -3.443 1.00 95.19 84 ASP A CA 1
ATOM 644 C C . ASP A 1 84 ? -15.880 1.117 -1.917 1.00 95.19 84 ASP A C 1
ATOM 646 O O . ASP A 1 84 ? -16.578 1.873 -1.236 1.00 95.19 84 ASP A O 1
ATOM 650 N N . GLY A 1 85 ? -14.943 0.336 -1.373 1.00 96.00 85 GLY A N 1
ATOM 651 C CA . GLY A 1 85 ? -14.638 0.241 0.048 1.00 96.00 85 GLY A CA 1
ATOM 652 C C . GLY A 1 85 ? -15.689 -0.481 0.890 1.00 96.00 85 GLY A C 1
ATOM 653 O O . GLY A 1 85 ? -15.563 -0.484 2.111 1.00 96.00 85 GLY A O 1
ATOM 654 N N . ASN A 1 86 ? -16.746 -1.048 0.295 1.00 95.88 86 ASN A N 1
ATOM 655 C CA . ASN A 1 86 ? -17.879 -1.599 1.046 1.00 95.88 86 ASN A CA 1
ATOM 656 C C . ASN A 1 86 ? -17.628 -3.001 1.615 1.00 95.88 86 ASN A C 1
ATOM 658 O O . ASN A 1 86 ? -18.258 -3.359 2.615 1.00 95.88 86 ASN A O 1
ATOM 662 N N . TYR A 1 87 ? -16.745 -3.786 0.998 1.00 97.06 87 TYR A N 1
ATOM 663 C CA . TYR A 1 87 ? -16.462 -5.161 1.396 1.00 97.06 87 TYR A CA 1
ATOM 664 C C . TYR A 1 87 ? -14.977 -5.359 1.634 1.00 97.06 87 TYR A C 1
ATOM 666 O O . TYR A 1 87 ? -14.147 -4.955 0.825 1.00 97.06 87 TYR A O 1
ATOM 674 N N . ILE A 1 88 ? -14.669 -5.992 2.759 1.00 98.38 88 ILE A N 1
ATOM 675 C CA . ILE A 1 88 ? -13.308 -6.263 3.200 1.00 98.38 88 ILE A CA 1
ATOM 676 C C . ILE A 1 88 ? -13.194 -7.764 3.400 1.00 98.38 88 ILE A C 1
ATOM 678 O O . ILE A 1 88 ? -14.039 -8.354 4.073 1.00 98.38 88 ILE A O 1
ATOM 682 N N . VAL A 1 89 ? -12.152 -8.369 2.850 1.00 98.19 89 VAL A N 1
ATOM 683 C CA . VAL A 1 89 ? -11.764 -9.739 3.166 1.00 98.19 89 VAL A CA 1
ATOM 684 C C . VAL A 1 89 ? -10.454 -9.726 3.920 1.00 98.19 89 VAL A C 1
ATOM 686 O O . VAL A 1 89 ? -9.562 -8.937 3.616 1.00 98.19 89 VAL A O 1
ATOM 689 N N . GLY A 1 90 ? -10.345 -10.606 4.898 1.00 97.69 90 GLY A N 1
ATOM 690 C CA . GLY A 1 90 ? -9.083 -10.873 5.560 1.00 97.69 90 GLY A CA 1
ATOM 691 C C . GLY A 1 90 ? -8.938 -12.361 5.798 1.00 97.69 90 GLY A C 1
ATOM 692 O O . GLY A 1 90 ? -9.934 -13.073 5.954 1.00 97.69 90 GLY A O 1
ATOM 693 N N . ALA A 1 91 ? -7.702 -12.820 5.789 1.00 96.06 91 ALA A N 1
ATOM 694 C CA . ALA A 1 91 ? -7.350 -14.198 6.025 1.00 96.06 91 ALA A CA 1
ATOM 695 C C . ALA A 1 91 ? -6.415 -14.294 7.223 1.00 96.06 91 ALA A C 1
ATOM 697 O O . ALA A 1 91 ? -5.496 -13.488 7.369 1.00 96.06 91 ALA A O 1
ATOM 698 N N . THR A 1 92 ? -6.694 -15.280 8.061 1.00 91.06 92 THR A N 1
ATOM 699 C CA . THR A 1 92 ? -5.830 -15.713 9.153 1.00 91.06 92 THR A CA 1
ATOM 700 C C . THR A 1 92 ? -5.221 -17.072 8.817 1.00 91.06 92 THR A C 1
ATOM 702 O O . THR A 1 92 ? -5.562 -17.659 7.790 1.00 91.06 92 THR A O 1
ATOM 705 N N . SER A 1 93 ? -4.430 -17.644 9.724 1.00 82.19 93 SER A N 1
ATOM 706 C CA . SER A 1 93 ? -3.838 -18.986 9.596 1.00 82.19 93 SER A CA 1
ATOM 707 C C . SER A 1 93 ? -4.815 -20.118 9.223 1.00 82.19 93 SER A C 1
ATOM 709 O O . SER A 1 93 ? -4.409 -21.188 8.799 1.00 82.19 93 SER A O 1
ATOM 711 N N . ASN A 1 94 ? -6.129 -19.969 9.410 1.00 81.19 94 ASN A N 1
ATOM 712 C CA . ASN A 1 94 ? -7.064 -21.034 9.024 1.00 81.19 94 ASN A CA 1
ATOM 713 C C . ASN A 1 94 ? -8.459 -20.570 8.603 1.00 81.19 94 ASN A C 1
ATOM 715 O O . ASN A 1 94 ? -9.345 -21.400 8.375 1.00 81.19 94 ASN A O 1
ATOM 719 N N . ARG A 1 95 ? -8.717 -19.262 8.550 1.00 90.44 95 ARG A N 1
ATOM 720 C CA . ARG A 1 95 ? -10.051 -18.744 8.251 1.00 90.44 95 ARG A CA 1
ATOM 721 C C . ARG A 1 95 ? -9.996 -17.552 7.324 1.00 90.44 95 ARG A C 1
ATOM 723 O O . ARG A 1 95 ? -9.227 -16.617 7.500 1.00 90.44 95 ARG A O 1
ATOM 730 N N . ILE A 1 96 ? -10.924 -17.566 6.378 1.00 95.44 96 ILE A N 1
ATOM 731 C CA . ILE A 1 96 ? -11.260 -16.421 5.540 1.00 95.44 96 ILE A CA 1
ATOM 732 C C . ILE A 1 96 ? -12.450 -15.730 6.187 1.00 95.44 96 ILE A C 1
ATOM 734 O O . ILE A 1 96 ? -13.465 -16.376 6.448 1.00 95.44 96 ILE A O 1
ATOM 738 N N . TYR A 1 97 ? -12.360 -14.426 6.400 1.00 96.00 97 TYR A N 1
ATOM 739 C CA . TYR A 1 97 ? -13.438 -13.593 6.915 1.00 96.00 97 TYR A CA 1
ATOM 740 C C . TYR A 1 97 ? -13.874 -12.586 5.856 1.00 96.00 97 TYR A C 1
ATOM 742 O O . TYR A 1 97 ? -13.040 -11.979 5.187 1.00 96.00 97 TYR A O 1
ATOM 750 N N . LEU A 1 98 ? -15.185 -12.373 5.738 1.00 97.19 98 LEU A N 1
ATOM 751 C CA . LEU A 1 98 ? -15.757 -11.276 4.962 1.00 97.19 98 LEU A CA 1
ATOM 752 C C . LEU A 1 98 ? -16.452 -10.299 5.905 1.00 97.19 98 LEU A C 1
ATOM 754 O O . LEU A 1 98 ? -17.327 -10.694 6.671 1.00 97.19 98 LEU A O 1
ATOM 758 N N . PHE A 1 99 ? -16.153 -9.015 5.767 1.00 96.94 99 PHE A N 1
ATOM 759 C CA . PHE A 1 99 ? -16.760 -7.923 6.517 1.00 96.94 99 PHE A CA 1
ATOM 760 C C . PHE A 1 99 ? -17.505 -6.959 5.595 1.00 96.94 99 PHE A C 1
ATOM 762 O O . PHE A 1 99 ? -17.245 -6.856 4.393 1.00 96.94 99 PHE A O 1
ATOM 769 N N . ASN A 1 100 ? -18.431 -6.215 6.194 1.00 94.88 100 ASN A N 1
ATOM 770 C CA . ASN A 1 100 ? -18.980 -5.003 5.602 1.00 94.88 100 ASN A CA 1
ATOM 771 C C . ASN A 1 100 ? -18.272 -3.802 6.230 1.00 94.88 100 ASN A C 1
ATOM 773 O O . ASN A 1 100 ? -18.083 -3.766 7.442 1.00 94.88 100 ASN A O 1
ATOM 777 N N . ARG A 1 101 ? -17.976 -2.777 5.433 1.00 95.00 101 ARG A N 1
ATOM 778 C CA . ARG A 1 101 ? -17.395 -1.503 5.872 1.00 95.00 101 ARG A CA 1
ATOM 779 C C . ARG A 1 101 ? -18.024 -0.906 7.129 1.00 95.00 101 ARG A C 1
ATOM 781 O O . ARG A 1 101 ? -17.334 -0.233 7.884 1.00 95.00 101 ARG A O 1
ATOM 788 N N . THR A 1 102 ? -19.324 -1.081 7.347 1.00 93.19 102 THR A N 1
ATOM 789 C CA . THR A 1 102 ? -20.033 -0.444 8.470 1.00 93.19 102 THR A CA 1
ATOM 790 C C . THR A 1 102 ? -20.131 -1.304 9.728 1.00 93.19 102 THR A C 1
ATOM 792 O O . THR A 1 102 ? -20.632 -0.812 10.739 1.00 93.19 102 THR A O 1
ATOM 795 N N . ASN A 1 103 ? -19.697 -2.568 9.691 1.00 87.62 103 ASN A N 1
ATOM 796 C CA . ASN A 1 103 ? -19.865 -3.504 10.800 1.00 87.62 103 ASN A CA 1
ATOM 797 C C . ASN A 1 103 ? -18.570 -4.294 11.057 1.00 87.62 103 ASN A C 1
ATOM 799 O O . ASN A 1 103 ? -18.152 -5.034 10.169 1.00 87.62 103 ASN A O 1
ATOM 803 N N . PRO A 1 104 ? -17.987 -4.215 12.269 1.00 88.75 104 PRO A N 1
ATOM 804 C CA . PRO A 1 104 ? -16.804 -5.001 12.621 1.00 88.75 104 PRO A CA 1
ATOM 805 C C . PRO A 1 104 ? -17.065 -6.503 12.721 1.00 88.75 104 PRO A C 1
ATOM 807 O O . PRO A 1 104 ? -16.122 -7.282 12.739 1.00 88.75 104 PRO A O 1
ATOM 810 N N . ASN A 1 105 ? -18.322 -6.940 12.832 1.00 90.31 105 ASN A N 1
ATOM 811 C CA . ASN A 1 105 ? -18.619 -8.366 12.855 1.00 90.31 105 ASN A CA 1
ATOM 812 C C . ASN A 1 105 ? -18.563 -8.938 11.434 1.00 90.31 105 ASN A C 1
ATOM 814 O O . ASN A 1 105 ? -19.173 -8.355 10.527 1.00 90.31 105 ASN A O 1
ATOM 818 N N . PRO A 1 106 ? -17.912 -10.097 11.239 1.00 93.69 106 PRO A N 1
ATOM 819 C CA . PRO A 1 106 ? -17.856 -10.722 9.931 1.00 93.69 106 PRO A CA 1
ATOM 820 C C . PRO A 1 106 ? -19.271 -11.063 9.454 1.00 93.69 106 PRO A C 1
ATOM 822 O O . PRO A 1 106 ? -20.077 -11.636 10.190 1.00 93.69 106 PRO A O 1
ATOM 825 N N . LEU A 1 107 ? -19.568 -10.724 8.198 1.00 92.75 107 LEU A N 1
ATOM 826 C CA . LEU A 1 107 ? -20.750 -11.205 7.483 1.00 92.75 107 LEU A CA 1
ATOM 827 C C . LEU A 1 107 ? -20.755 -12.731 7.451 1.00 92.75 107 LEU A C 1
ATOM 829 O O . LEU A 1 107 ? -21.805 -13.358 7.593 1.00 92.75 107 LEU A O 1
ATOM 833 N N . TRP A 1 108 ? -19.570 -13.311 7.266 1.00 94.00 108 TRP A N 1
ATOM 834 C CA . TRP A 1 108 ? -19.327 -14.730 7.416 1.00 94.00 108 TRP A CA 1
ATOM 835 C C . TRP A 1 108 ? -17.835 -15.054 7.546 1.00 94.00 108 TRP A C 1
ATOM 837 O O . TRP A 1 108 ? -16.983 -14.208 7.278 1.00 94.00 108 TRP A O 1
ATOM 847 N N . SER A 1 109 ? -17.537 -16.301 7.926 1.00 91.88 109 SER A N 1
ATOM 848 C CA . SER A 1 109 ? -16.195 -16.883 7.833 1.00 91.88 109 SER A CA 1
ATOM 849 C C . SER A 1 109 ? -16.226 -18.250 7.139 1.00 91.88 109 SER A C 1
ATOM 851 O O . SER A 1 109 ? -17.280 -18.887 7.086 1.00 91.88 109 SER A O 1
ATOM 853 N N . TYR A 1 110 ? -15.090 -18.685 6.597 1.00 90.31 110 TYR A N 1
ATOM 854 C CA . TYR A 1 110 ? -14.900 -19.989 5.961 1.00 90.31 110 TYR A CA 1
ATOM 855 C C . TYR A 1 110 ? -13.601 -20.629 6.469 1.00 90.31 110 TYR A C 1
ATOM 857 O O . TYR A 1 110 ? -12.555 -19.989 6.420 1.00 90.31 110 TYR A O 1
ATOM 865 N N . LEU A 1 111 ? -13.681 -21.868 6.967 1.00 86.62 111 LEU A N 1
ATOM 866 C CA . LEU A 1 111 ? -12.553 -22.614 7.541 1.00 86.62 111 LEU A CA 1
ATOM 867 C C . LEU A 1 111 ? -11.752 -23.337 6.442 1.00 86.62 111 LEU A C 1
ATOM 869 O O . LEU A 1 111 ? -12.305 -24.174 5.718 1.00 86.62 111 LEU A O 1
ATOM 873 N N . THR A 1 112 ? -10.458 -23.034 6.351 1.00 82.69 112 THR A N 1
ATOM 874 C CA . THR A 1 112 ? -9.456 -23.755 5.551 1.00 82.69 112 THR A CA 1
ATOM 875 C C . THR A 1 112 ? -8.717 -24.773 6.420 1.00 82.69 112 THR A C 1
ATOM 877 O O . THR A 1 112 ? -8.961 -24.894 7.624 1.00 82.69 112 THR A O 1
ATOM 880 N N . LEU A 1 113 ? -7.880 -25.601 5.797 1.00 75.88 113 LEU A N 1
ATOM 881 C CA . LEU A 1 113 ? -7.211 -26.709 6.486 1.00 75.88 113 LEU A CA 1
ATOM 882 C C . LEU A 1 113 ? -5.784 -26.376 6.924 1.00 75.88 113 LEU A C 1
ATOM 884 O O . LEU A 1 113 ? -5.216 -27.142 7.703 1.00 75.88 113 LEU A O 1
ATOM 888 N N . ASP A 1 114 ? -5.242 -25.279 6.407 1.00 82.00 114 ASP A N 1
ATOM 889 C CA . ASP A 1 114 ? -3.897 -24.773 6.657 1.00 82.00 114 ASP A CA 1
ATOM 890 C C . ASP A 1 114 ? -3.851 -23.257 6.392 1.00 82.00 114 ASP A C 1
ATOM 892 O O . ASP A 1 114 ? -4.878 -22.661 6.016 1.00 82.00 114 ASP A O 1
ATOM 896 N N . ASP A 1 115 ? -2.658 -22.683 6.565 1.00 84.75 115 ASP A N 1
ATOM 897 C CA . ASP A 1 115 ? -2.359 -21.256 6.415 1.00 84.75 115 ASP A CA 1
ATOM 898 C C . ASP A 1 115 ? -2.805 -20.705 5.055 1.00 84.75 115 ASP A C 1
ATOM 900 O O . ASP A 1 115 ? -2.737 -21.373 4.016 1.00 84.75 115 ASP A O 1
ATOM 904 N N . ILE A 1 116 ? -3.337 -19.482 5.062 1.00 93.69 116 ILE A N 1
ATOM 905 C CA . ILE A 1 116 ? -3.842 -18.801 3.869 1.00 93.69 116 ILE A CA 1
ATOM 906 C C . ILE A 1 116 ? -2.820 -17.743 3.459 1.00 93.69 116 ILE A C 1
ATOM 908 O O . ILE A 1 116 ? -2.746 -16.674 4.056 1.00 93.69 116 ILE A O 1
ATOM 912 N N . ASN A 1 117 ? -2.078 -18.012 2.388 1.00 94.19 117 ASN A N 1
ATOM 913 C CA . ASN A 1 117 ? -0.993 -17.138 1.935 1.00 94.19 117 ASN A CA 1
ATOM 914 C C . ASN A 1 117 ? -1.484 -15.838 1.291 1.00 94.19 117 ASN A C 1
ATOM 916 O O . ASN A 1 117 ? -0.804 -14.815 1.324 1.00 94.19 117 ASN A O 1
ATOM 920 N N . SER A 1 118 ? -2.649 -15.866 0.640 1.00 97.38 118 SER A N 1
ATOM 921 C CA . SER A 1 118 ? -3.185 -14.691 -0.045 1.00 97.38 118 SER A CA 1
ATOM 922 C C . SER A 1 118 ? -4.700 -14.767 -0.169 1.00 97.38 118 SER A C 1
ATOM 924 O O . SER A 1 118 ? -5.256 -15.808 -0.531 1.00 97.38 118 SER A O 1
ATOM 926 N N . VAL A 1 119 ? -5.370 -13.645 0.101 1.00 98.38 119 VAL A N 1
ATOM 927 C CA . VAL A 1 119 ? -6.802 -13.459 -0.141 1.00 98.38 119 VAL A CA 1
ATOM 928 C C . VAL A 1 119 ? -7.051 -12.171 -0.918 1.00 98.38 119 VAL A C 1
ATOM 930 O O . VAL A 1 119 ? -6.502 -11.116 -0.610 1.00 98.38 119 VAL A O 1
ATOM 933 N N . VAL A 1 120 ? -7.907 -12.247 -1.934 1.00 98.44 120 VAL A N 1
ATOM 934 C CA . VAL A 1 120 ? -8.269 -11.109 -2.786 1.00 98.44 120 VAL A CA 1
ATOM 935 C C . VAL A 1 120 ? -9.773 -11.069 -3.032 1.00 98.44 120 VAL A C 1
ATOM 937 O O . VAL A 1 120 ? -10.416 -12.108 -3.194 1.00 98.44 120 VAL A O 1
ATOM 940 N N . ILE A 1 121 ? -10.343 -9.864 -3.079 1.00 98.12 121 ILE A N 1
ATOM 941 C CA . ILE A 1 121 ? -11.736 -9.627 -3.472 1.00 98.12 121 ILE A CA 1
ATOM 942 C C . ILE A 1 121 ? -11.781 -8.837 -4.783 1.00 98.12 121 ILE A C 1
ATOM 944 O O . ILE A 1 121 ? -10.976 -7.938 -5.008 1.00 98.12 121 ILE A O 1
ATOM 948 N N . SER A 1 122 ? -12.717 -9.172 -5.671 1.00 97.44 122 SER A N 1
ATOM 949 C CA . SER A 1 122 ? -12.931 -8.412 -6.904 1.00 97.44 122 SER A CA 1
ATOM 950 C C . SER A 1 122 ? -13.389 -6.982 -6.607 1.00 97.44 122 SER A C 1
ATOM 952 O O . SER A 1 122 ? -14.057 -6.725 -5.606 1.00 97.44 122 SER A O 1
ATOM 954 N N . ALA A 1 123 ? -13.100 -6.045 -7.513 1.00 95.06 123 ALA A N 1
ATOM 955 C CA . ALA A 1 123 ? -13.444 -4.628 -7.346 1.00 95.06 123 ALA A CA 1
ATOM 956 C C . ALA A 1 123 ? -14.944 -4.389 -7.085 1.00 95.06 123 ALA A C 1
ATOM 958 O O . ALA A 1 123 ? -15.308 -3.528 -6.287 1.00 95.06 123 ALA A O 1
ATOM 959 N N . ASN A 1 124 ? -15.821 -5.181 -7.714 1.00 92.19 124 ASN A N 1
ATOM 960 C CA . ASN A 1 124 ? -17.273 -5.149 -7.482 1.00 92.19 124 ASN A CA 1
ATOM 961 C C . ASN A 1 124 ? -17.722 -5.782 -6.145 1.00 92.19 124 ASN A C 1
ATOM 963 O O . ASN A 1 124 ? -18.913 -5.785 -5.835 1.00 92.19 124 ASN A O 1
ATOM 967 N N . GLY A 1 125 ? -16.797 -6.352 -5.373 1.00 94.06 125 GLY A N 1
ATOM 968 C CA . GLY A 1 125 ? -17.049 -6.989 -4.086 1.00 94.06 125 GLY A CA 1
ATOM 969 C C . GLY A 1 125 ? -17.717 -8.363 -4.161 1.00 94.06 125 GLY A C 1
ATOM 970 O O . GLY A 1 125 ? -18.109 -8.884 -3.124 1.00 94.06 125 GLY A O 1
ATOM 971 N N . GLU A 1 126 ? -17.923 -8.955 -5.342 1.00 93.62 126 GLU A N 1
ATOM 972 C CA . GLU A 1 126 ? -18.731 -10.178 -5.474 1.00 93.62 126 GLU A CA 1
ATOM 973 C C . GLU A 1 126 ? -17.953 -11.486 -5.322 1.00 93.62 126 GLU A C 1
ATOM 975 O O . GLU A 1 126 ? -18.504 -12.463 -4.804 1.00 93.62 126 GLU A O 1
ATOM 980 N N . THR A 1 127 ? -16.712 -11.530 -5.804 1.00 95.81 127 THR A N 1
ATOM 981 C CA . THR A 1 127 ? -15.918 -12.758 -5.920 1.00 95.81 127 THR A CA 1
ATOM 982 C C . THR A 1 127 ? -14.701 -12.662 -5.031 1.00 95.81 127 THR A C 1
ATOM 984 O O . THR A 1 127 ? -13.996 -11.659 -5.054 1.00 95.81 127 THR A O 1
ATOM 987 N N . ILE A 1 128 ? -14.461 -13.712 -4.257 1.00 97.75 128 ILE A N 1
ATOM 988 C CA . ILE A 1 128 ? -13.354 -13.781 -3.309 1.00 97.75 128 ILE A CA 1
ATOM 989 C C . ILE A 1 128 ? -12.530 -15.004 -3.670 1.00 97.75 128 ILE A C 1
ATOM 991 O O . ILE A 1 128 ? -13.090 -16.081 -3.882 1.00 97.75 128 ILE A O 1
ATOM 995 N N . VAL A 1 129 ? -11.217 -14.831 -3.753 1.00 98.12 129 VAL A N 1
ATOM 996 C CA . VAL A 1 129 ? -10.268 -15.906 -4.031 1.00 98.12 129 VAL A CA 1
ATOM 997 C C . VAL A 1 129 ? -9.282 -15.967 -2.885 1.00 98.12 129 VAL A C 1
ATOM 999 O O . VAL A 1 129 ? -8.728 -14.941 -2.499 1.00 98.12 129 VAL A O 1
ATOM 1002 N N . ALA A 1 130 ? -9.069 -17.162 -2.355 1.00 97.75 130 ALA A N 1
ATOM 1003 C CA . ALA A 1 130 ? -8.038 -17.423 -1.368 1.00 97.75 130 ALA A CA 1
ATOM 1004 C C . ALA A 1 130 ? -7.180 -18.601 -1.812 1.00 97.75 130 ALA A C 1
ATOM 1006 O O . ALA A 1 130 ? -7.680 -19.541 -2.435 1.00 97.75 130 ALA A O 1
ATOM 1007 N N . VAL A 1 131 ? -5.902 -18.548 -1.474 1.00 97.44 131 VAL A N 1
ATOM 1008 C CA . VAL A 1 131 ? -4.934 -19.611 -1.729 1.00 97.44 131 VAL A CA 1
ATOM 1009 C C . VAL A 1 131 ? -4.232 -20.001 -0.444 1.00 97.44 131 VAL A C 1
ATOM 1011 O O . VAL A 1 131 ? -3.951 -19.138 0.383 1.00 97.44 131 VAL A O 1
ATOM 1014 N N . SER A 1 132 ? -3.993 -21.297 -0.268 1.00 92.25 132 SER A N 1
ATOM 1015 C CA . SER A 1 132 ? -3.543 -21.856 1.004 1.00 92.25 132 SER A CA 1
ATOM 1016 C C . SER A 1 132 ? -2.442 -22.902 0.828 1.00 92.25 132 SER A C 1
ATOM 1018 O O . SER A 1 132 ? -2.345 -23.564 -0.214 1.00 92.25 132 SER A O 1
ATOM 1020 N N . ASP A 1 133 ? -1.663 -23.077 1.896 1.00 88.94 133 ASP A N 1
ATOM 1021 C CA . ASP A 1 133 ? -0.737 -24.196 2.117 1.00 88.94 133 ASP A CA 1
ATOM 1022 C C . ASP A 1 133 ? -1.461 -25.544 2.204 1.00 88.94 133 ASP A C 1
ATOM 1024 O O . ASP A 1 133 ? -0.862 -26.618 2.160 1.00 88.94 133 ASP A O 1
ATOM 1028 N N . ASP A 1 134 ? -2.797 -25.543 2.240 1.00 83.56 134 ASP A N 1
ATOM 1029 C CA . ASP A 1 134 ? -3.540 -26.780 2.106 1.00 83.56 134 ASP A CA 1
ATOM 1030 C C . ASP A 1 134 ? -3.568 -27.367 0.682 1.00 83.56 134 ASP A C 1
ATOM 1032 O O . ASP A 1 134 ? -4.158 -28.443 0.509 1.00 83.56 134 ASP A O 1
ATOM 1036 N N . ASN A 1 135 ? -2.881 -26.726 -0.272 1.00 88.69 135 ASN A N 1
ATOM 1037 C CA . ASN A 1 135 ? -2.840 -26.993 -1.713 1.00 88.69 135 ASN A CA 1
ATOM 1038 C C . ASN A 1 135 ? -4.112 -26.606 -2.472 1.00 88.69 135 ASN A C 1
ATOM 1040 O O . ASN A 1 135 ? -4.304 -27.082 -3.597 1.00 88.69 135 ASN A O 1
ATOM 1044 N N . TYR A 1 136 ? -5.007 -25.797 -1.893 1.00 91.94 136 TYR A N 1
ATOM 1045 C CA . TYR A 1 136 ? -6.232 -25.372 -2.564 1.00 91.94 136 TYR A CA 1
ATOM 1046 C C . TYR A 1 136 ? -6.240 -23.894 -2.956 1.00 91.94 136 TYR A C 1
ATOM 1048 O O . TYR A 1 136 ? -5.774 -23.006 -2.245 1.00 91.94 136 TYR A O 1
ATOM 1056 N N . ILE A 1 137 ? -6.891 -23.648 -4.091 1.00 96.06 137 ILE A N 1
ATOM 1057 C CA . ILE A 1 137 ? -7.534 -22.377 -4.407 1.00 96.06 137 ILE A CA 1
ATOM 1058 C C . ILE A 1 137 ? -8.997 -22.496 -3.984 1.00 96.06 137 ILE A C 1
ATOM 1060 O O . ILE A 1 137 ? -9.697 -23.415 -4.422 1.00 96.06 137 ILE A O 1
ATOM 1064 N N . TYR A 1 138 ? -9.478 -21.549 -3.189 1.00 95.31 138 TYR A N 1
ATOM 1065 C CA . TYR A 1 138 ? -10.879 -21.399 -2.818 1.00 95.31 138 TYR A CA 1
ATOM 1066 C C . TYR A 1 138 ? -11.487 -20.219 -3.561 1.00 95.31 138 TYR A C 1
ATOM 1068 O O . TYR A 1 138 ? -10.975 -19.106 -3.472 1.00 95.31 138 TYR A O 1
ATOM 1076 N N . VAL A 1 139 ? -12.608 -20.442 -4.250 1.00 96.88 139 VAL A N 1
ATOM 1077 C CA . VAL A 1 139 ? -13.374 -19.367 -4.888 1.00 96.88 139 VAL A CA 1
ATOM 1078 C C . VAL A 1 139 ? -14.751 -19.285 -4.252 1.00 96.88 139 VAL A C 1
ATOM 1080 O O . VAL A 1 139 ? -15.561 -20.210 -4.329 1.00 96.88 139 VAL A O 1
ATOM 1083 N N . LEU A 1 140 ? -15.005 -18.160 -3.595 1.00 95.00 140 LEU A N 1
ATOM 1084 C CA . LEU A 1 140 ? -16.163 -17.901 -2.747 1.00 95.00 140 LEU A CA 1
ATOM 1085 C C . LEU A 1 140 ? -16.991 -16.746 -3.325 1.00 95.00 140 LEU A C 1
ATOM 1087 O O . LEU A 1 140 ? -16.503 -15.914 -4.095 1.00 95.00 140 LEU A O 1
ATOM 1091 N N . ASN A 1 141 ? -18.263 -16.688 -2.939 1.00 91.62 141 ASN A N 1
ATOM 1092 C CA . ASN A 1 141 ? -19.168 -15.606 -3.313 1.00 91.62 141 ASN A CA 1
ATOM 1093 C C . ASN A 1 141 ? -19.506 -14.752 -2.091 1.00 91.62 141 ASN A C 1
ATOM 1095 O O . ASN A 1 141 ? -19.835 -15.282 -1.035 1.00 91.62 141 ASN A O 1
ATOM 1099 N N . ARG A 1 142 ? -19.544 -13.428 -2.251 1.00 91.44 142 ARG A N 1
ATOM 1100 C CA . ARG A 1 142 ? -19.960 -12.488 -1.200 1.00 91.44 142 ARG A CA 1
ATOM 1101 C C . ARG A 1 142 ? -21.260 -12.885 -0.490 1.00 91.44 142 ARG A C 1
ATOM 1103 O O . ARG A 1 142 ? -21.361 -12.762 0.727 1.00 91.44 142 ARG A O 1
ATOM 1110 N N . SER A 1 143 ? -22.271 -13.322 -1.242 1.00 86.81 143 SER A N 1
ATOM 1111 C CA . SER A 1 143 ? -23.620 -13.601 -0.725 1.00 86.81 143 SER A CA 1
ATOM 1112 C C . SER A 1 143 ? -23.749 -14.922 0.035 1.00 86.81 143 SER A C 1
ATOM 1114 O O . SER A 1 143 ? -24.798 -15.163 0.629 1.00 86.81 143 SER A O 1
ATOM 1116 N N . SER A 1 144 ? -22.730 -15.785 0.025 1.00 76.19 144 SER A N 1
ATOM 1117 C CA . SER A 1 144 ? -22.825 -17.109 0.638 1.00 76.19 144 SER A CA 1
ATOM 1118 C C . SER A 1 144 ? -21.482 -17.628 1.133 1.00 76.19 144 SER A C 1
ATOM 1120 O O . SER A 1 144 ? -20.498 -17.590 0.409 1.00 76.19 144 SER A O 1
ATOM 1122 N N . GLN A 1 145 ? -21.495 -18.285 2.289 1.00 69.50 145 GLN A N 1
ATOM 1123 C CA . GLN A 1 145 ? -20.363 -19.073 2.797 1.00 69.50 145 GLN A CA 1
ATOM 1124 C C . GLN A 1 145 ? -19.987 -20.268 1.907 1.00 69.50 145 GLN A C 1
ATOM 1126 O O . GLN A 1 145 ? -18.936 -20.873 2.092 1.00 69.50 145 GLN A O 1
ATOM 1131 N N . SER A 1 146 ? -20.850 -20.655 0.963 1.00 73.69 146 SER A N 1
ATOM 1132 C CA . SER A 1 146 ? -20.580 -21.770 0.064 1.00 73.69 146 SER A CA 1
ATOM 1133 C C . SER A 1 146 ? -19.555 -21.399 -1.003 1.00 73.69 146 SER A C 1
ATOM 1135 O O . SER A 1 146 ? -19.699 -20.387 -1.693 1.00 73.69 146 SER A O 1
ATOM 1137 N N . GLN A 1 147 ? -18.581 -22.289 -1.190 1.00 82.00 147 GLN A N 1
ATOM 1138 C CA . GLN A 1 147 ? -17.680 -22.276 -2.338 1.00 82.00 147 GLN A CA 1
ATOM 1139 C C . GLN A 1 147 ? -18.460 -22.305 -3.654 1.00 82.00 147 GLN A C 1
ATOM 1141 O O . GLN A 1 147 ? -19.382 -23.104 -3.828 1.00 82.00 147 GLN A O 1
ATOM 1146 N N . LEU A 1 148 ? -18.059 -21.443 -4.589 1.00 86.62 148 LEU A N 1
ATOM 1147 C CA . LEU A 1 148 ? -18.407 -21.601 -5.998 1.00 86.62 148 LEU A CA 1
ATOM 1148 C C . LEU A 1 148 ? -17.699 -22.841 -6.538 1.00 86.62 148 LEU A C 1
ATOM 1150 O O . LEU A 1 148 ? -18.322 -23.682 -7.181 1.00 86.62 148 LEU A O 1
ATOM 1154 N N . TRP A 1 149 ? -16.409 -22.962 -6.226 1.00 93.88 149 TRP A N 1
ATOM 1155 C CA . TRP A 1 149 ? -15.594 -24.146 -6.456 1.00 93.88 149 TRP A CA 1
ATOM 1156 C C . TRP A 1 149 ? -14.256 -24.021 -5.726 1.00 93.88 149 TRP A C 1
ATOM 1158 O O . TRP A 1 149 ? -13.896 -22.958 -5.217 1.00 93.88 149 TRP A O 1
ATOM 1168 N N . ASN A 1 150 ? -13.513 -25.121 -5.711 1.00 92.62 150 ASN A N 1
ATOM 1169 C CA . ASN A 1 150 ? -12.112 -25.157 -5.344 1.00 92.62 150 ASN A CA 1
ATOM 1170 C C . ASN A 1 150 ? -11.299 -25.905 -6.415 1.00 92.62 150 ASN A C 1
ATOM 1172 O O . ASN A 1 150 ? -11.852 -26.631 -7.247 1.00 92.62 150 ASN A O 1
ATOM 1176 N N . TYR A 1 151 ? -9.991 -25.686 -6.417 1.00 94.81 151 TYR A N 1
ATOM 1177 C CA . TYR A 1 151 ? -9.033 -26.405 -7.255 1.00 94.81 151 TYR A CA 1
ATOM 1178 C C . TYR A 1 151 ? -7.846 -26.813 -6.393 1.00 94.81 151 TYR A C 1
ATOM 1180 O O . TYR A 1 151 ? -7.482 -26.058 -5.499 1.00 94.81 151 TYR A O 1
ATOM 1188 N N . THR A 1 152 ? -7.254 -27.981 -6.650 1.00 91.88 152 THR A N 1
ATOM 1189 C CA . THR A 1 152 ? -6.098 -28.469 -5.890 1.00 91.88 152 THR A CA 1
ATOM 1190 C C . THR A 1 152 ? -4.926 -28.817 -6.798 1.00 91.88 152 THR A C 1
ATOM 1192 O O . THR A 1 152 ? -5.114 -29.358 -7.891 1.00 91.88 152 THR A O 1
ATOM 1195 N N . SER A 1 153 ? -3.726 -28.485 -6.337 1.00 85.69 153 SER A N 1
ATOM 1196 C CA . SER A 1 153 ? -2.431 -28.823 -6.933 1.00 85.69 153 SER A CA 1
ATOM 1197 C C . SER A 1 153 ? -1.673 -29.809 -6.034 1.00 85.69 153 SER A C 1
ATOM 1199 O O . SER A 1 153 ? -2.156 -30.256 -4.995 1.00 85.69 153 SER A O 1
ATOM 1201 N N . THR A 1 154 ? -0.465 -30.180 -6.454 1.00 81.31 154 THR A N 1
ATOM 1202 C CA . THR A 1 154 ? 0.458 -31.014 -5.667 1.00 81.31 154 THR A CA 1
ATOM 1203 C C . THR A 1 154 ? 1.185 -30.266 -4.550 1.00 81.31 154 THR A C 1
ATOM 1205 O O . THR A 1 154 ? 1.664 -30.921 -3.633 1.00 81.31 154 THR A O 1
ATOM 1208 N N . TYR A 1 155 ? 1.292 -28.940 -4.648 1.00 90.31 155 TYR A N 1
ATOM 1209 C CA . TYR A 1 155 ? 2.040 -28.086 -3.722 1.00 90.31 155 TYR A CA 1
ATOM 1210 C C . TYR A 1 155 ? 1.304 -26.771 -3.472 1.00 90.31 155 TYR A C 1
ATOM 1212 O O . TYR A 1 155 ? 0.453 -26.372 -4.271 1.00 90.31 155 TYR A O 1
ATOM 1220 N N . ASP A 1 156 ? 1.705 -26.082 -2.413 1.00 91.19 156 ASP A N 1
ATOM 1221 C CA . ASP A 1 156 ? 1.072 -24.886 -1.875 1.00 91.19 156 ASP A CA 1
ATOM 1222 C C . ASP A 1 156 ? 0.848 -23.801 -2.932 1.00 91.19 156 ASP A C 1
ATOM 1224 O O . ASP A 1 156 ? 1.670 -23.582 -3.836 1.00 91.19 156 ASP A O 1
ATOM 1228 N N . PHE A 1 157 ? -0.268 -23.086 -2.815 1.00 95.88 157 PHE A N 1
ATOM 1229 C CA . PHE A 1 157 ? -0.502 -21.875 -3.592 1.00 95.88 157 PHE A CA 1
ATOM 1230 C C . PHE A 1 157 ? -0.075 -20.653 -2.783 1.00 95.88 157 PHE A C 1
ATOM 1232 O O . PHE A 1 157 ? -0.563 -20.436 -1.680 1.00 95.88 157 PH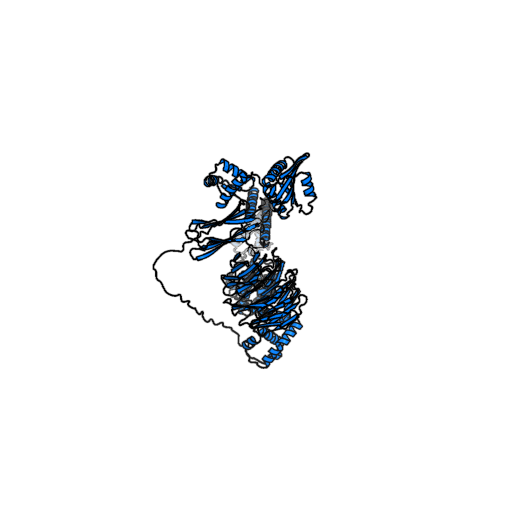E A O 1
ATOM 1239 N N . GLN A 1 158 ? 0.805 -19.831 -3.352 1.00 95.81 158 GLN A N 1
ATOM 1240 C CA . GLN A 1 158 ? 1.448 -18.723 -2.637 1.00 95.81 158 GLN A CA 1
ATOM 1241 C C . GLN A 1 158 ? 0.775 -17.376 -2.889 1.00 95.81 158 GLN A C 1
ATOM 1243 O O . GLN A 1 158 ? 0.714 -16.531 -2.006 1.00 95.81 158 GLN A O 1
ATOM 1248 N N . CYS A 1 159 ? 0.267 -17.149 -4.099 1.00 97.50 159 CYS A N 1
ATOM 1249 C CA . CYS A 1 159 ? -0.328 -15.868 -4.464 1.00 97.50 159 CYS A CA 1
ATOM 1250 C C . CYS A 1 159 ? -1.506 -16.047 -5.420 1.00 97.50 159 CYS A C 1
ATOM 1252 O O . CYS A 1 159 ? -1.517 -16.954 -6.257 1.00 97.50 159 CYS A O 1
ATOM 1254 N N . ALA A 1 160 ? -2.493 -15.161 -5.307 1.00 98.38 160 ALA A N 1
ATOM 1255 C CA . ALA A 1 160 ? -3.631 -15.094 -6.211 1.00 98.38 160 ALA A CA 1
ATOM 1256 C C . ALA A 1 160 ? -3.946 -13.648 -6.596 1.00 98.38 160 ALA A C 1
ATOM 1258 O O . ALA A 1 160 ? -3.679 -12.711 -5.849 1.00 98.38 160 ALA A O 1
ATOM 1259 N N . SER A 1 161 ? -4.542 -13.470 -7.772 1.00 98.50 161 SER A N 1
ATOM 1260 C CA . SER A 1 161 ? -5.052 -12.179 -8.228 1.00 98.50 161 SER A CA 1
ATOM 1261 C C . SER A 1 161 ? -6.320 -12.372 -9.061 1.00 98.50 161 SER A C 1
ATOM 1263 O O . SER A 1 161 ? -6.552 -13.444 -9.630 1.00 98.50 161 SER A O 1
ATOM 1265 N N . ILE A 1 162 ? -7.165 -11.344 -9.113 1.00 98.31 162 ILE A N 1
ATOM 1266 C CA . ILE A 1 162 ? -8.479 -11.389 -9.758 1.00 98.31 162 ILE A CA 1
ATOM 1267 C C . ILE A 1 162 ? -8.747 -10.096 -10.534 1.00 98.31 162 ILE A C 1
ATOM 1269 O O . ILE A 1 162 ? -8.382 -9.012 -10.086 1.00 98.31 162 ILE A O 1
ATOM 1273 N N . SER A 1 163 ? -9.391 -10.198 -11.700 1.00 97.75 163 SER A N 1
ATOM 1274 C CA . SER A 1 163 ? -9.796 -9.019 -12.478 1.00 97.75 163 SER A CA 1
ATOM 1275 C C . SER A 1 163 ? -10.858 -8.188 -11.745 1.00 97.75 163 SER A C 1
ATOM 1277 O O . SER A 1 163 ? -11.605 -8.702 -10.909 1.00 97.75 163 SER A O 1
ATOM 1279 N N . SER A 1 164 ? -11.021 -6.912 -12.109 1.00 94.88 164 SER A N 1
ATOM 1280 C CA . SER A 1 164 ? -11.995 -6.019 -11.455 1.00 94.88 164 SER A CA 1
ATOM 1281 C C . SER A 1 164 ? -13.437 -6.532 -11.554 1.00 94.88 164 SER A C 1
ATOM 1283 O O . SER A 1 164 ? -14.234 -6.370 -10.630 1.00 94.88 164 SER A O 1
ATOM 1285 N N . THR A 1 165 ? -13.778 -7.202 -12.658 1.00 93.25 165 THR A N 1
ATOM 1286 C CA . THR A 1 165 ? -15.090 -7.842 -12.850 1.00 93.25 165 THR A CA 1
ATOM 1287 C C . THR A 1 165 ? -15.287 -9.099 -12.001 1.00 93.25 165 THR A C 1
ATOM 1289 O O . THR A 1 165 ? -16.422 -9.520 -11.793 1.00 93.25 165 THR A O 1
ATOM 1292 N N . GLY A 1 166 ? -14.204 -9.714 -11.525 1.00 94.38 166 GLY A N 1
ATOM 1293 C CA . GLY A 1 166 ? -14.224 -11.017 -10.874 1.00 94.38 166 GLY A CA 1
ATOM 1294 C C . GLY A 1 166 ? -14.229 -12.210 -11.833 1.00 94.38 166 GLY A C 1
ATOM 1295 O O . GLY A 1 166 ? -14.264 -13.341 -11.365 1.00 94.38 166 GLY A O 1
ATOM 1296 N N . GLU A 1 167 ? -14.219 -11.984 -13.152 1.00 95.62 167 GLU A N 1
ATOM 1297 C CA . GLU A 1 167 ? -14.375 -13.036 -14.173 1.00 95.62 167 GLU A CA 1
ATOM 1298 C C . GLU A 1 167 ? -13.109 -13.870 -14.412 1.00 95.62 167 GLU A C 1
ATOM 1300 O O . GLU A 1 167 ? -13.210 -15.029 -14.823 1.00 95.62 167 GLU A O 1
ATOM 1305 N N . TYR A 1 168 ? -11.930 -13.303 -14.156 1.00 97.38 168 TYR A N 1
ATOM 1306 C CA . TYR A 1 168 ? -10.645 -13.934 -14.444 1.00 97.38 168 TYR A CA 1
ATOM 1307 C C . TYR A 1 168 ? -9.814 -14.046 -13.177 1.00 97.38 168 TYR A C 1
ATOM 1309 O O . TYR A 1 168 ? -9.640 -13.061 -12.460 1.00 97.38 168 TYR A O 1
ATOM 1317 N N . ILE A 1 169 ? -9.305 -15.246 -12.915 1.00 98.50 169 ILE A N 1
ATOM 1318 C CA . ILE A 1 169 ? -8.566 -15.577 -11.699 1.00 98.50 169 ILE A CA 1
ATOM 1319 C C . ILE A 1 169 ? -7.219 -16.159 -12.103 1.00 98.50 169 ILE A C 1
ATOM 1321 O O . ILE A 1 169 ? -7.152 -17.030 -12.974 1.00 98.50 169 ILE A O 1
ATOM 1325 N N . VAL A 1 170 ? -6.157 -15.700 -11.451 1.00 98.69 170 VAL A N 1
ATOM 1326 C CA . VAL A 1 170 ? -4.810 -16.246 -11.608 1.00 98.69 170 VAL A CA 1
ATOM 1327 C C . VAL A 1 170 ? -4.220 -16.639 -10.268 1.00 98.69 170 VAL A C 1
ATOM 1329 O O . VAL A 1 170 ? -4.499 -16.001 -9.256 1.00 98.69 170 VAL A O 1
ATOM 1332 N N . ALA A 1 171 ? -3.398 -17.685 -10.273 1.00 98.62 171 ALA A N 1
ATOM 1333 C CA . ALA A 1 171 ? -2.711 -18.160 -9.081 1.00 98.62 171 ALA A CA 1
ATOM 1334 C C . ALA A 1 171 ? -1.294 -18.648 -9.402 1.00 98.62 171 ALA A C 1
ATOM 1336 O O . ALA A 1 171 ? -1.047 -19.197 -10.479 1.00 98.62 171 ALA A O 1
ATOM 1337 N N . GLY A 1 172 ? -0.382 -18.453 -8.453 1.00 98.31 172 GLY A N 1
ATOM 1338 C CA . GLY A 1 172 ? 0.981 -18.975 -8.467 1.00 98.31 172 GLY A CA 1
ATOM 1339 C C . GLY A 1 172 ? 1.189 -20.020 -7.373 1.00 98.31 172 GLY A C 1
ATOM 1340 O O . GLY A 1 172 ? 0.676 -19.863 -6.264 1.00 98.31 172 GLY A O 1
ATOM 1341 N N . SER A 1 173 ? 1.929 -21.084 -7.681 1.00 97.06 173 SER A N 1
ATOM 1342 C CA . SER A 1 173 ? 2.183 -22.197 -6.758 1.00 97.06 173 SER A CA 1
ATOM 1343 C C . SER A 1 173 ? 3.671 -22.547 -6.643 1.00 97.06 173 SER A C 1
ATOM 1345 O O . SER A 1 173 ? 4.486 -22.231 -7.518 1.00 97.06 173 SER A O 1
ATOM 1347 N N . LEU A 1 174 ? 4.010 -23.229 -5.544 1.00 96.00 174 LEU A N 1
ATOM 1348 C CA . LEU A 1 174 ? 5.297 -23.891 -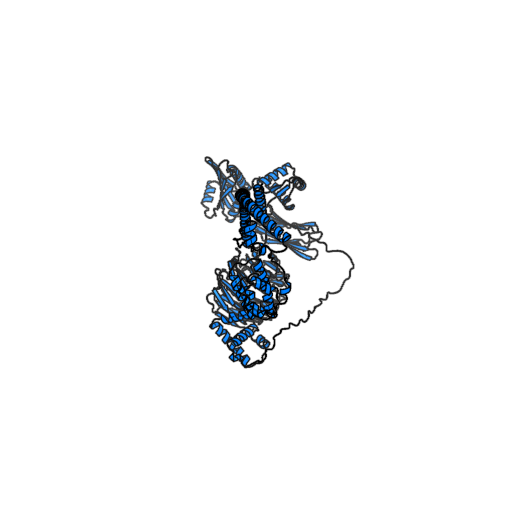5.314 1.00 96.00 174 LEU A CA 1
ATOM 1349 C C . LEU A 1 174 ? 5.503 -25.141 -6.192 1.00 96.00 174 LEU A C 1
ATOM 1351 O O . LEU A 1 174 ? 6.568 -25.747 -6.174 1.00 96.00 174 LEU A O 1
ATOM 1355 N N . ASP A 1 175 ? 4.523 -25.523 -7.015 1.00 92.69 175 ASP A N 1
ATOM 1356 C CA . ASP A 1 175 ? 4.706 -26.529 -8.072 1.00 92.69 175 ASP A CA 1
ATOM 1357 C C . ASP A 1 175 ? 5.376 -25.967 -9.347 1.00 92.69 175 ASP A C 1
ATOM 1359 O O . ASP A 1 175 ? 5.431 -26.632 -10.392 1.00 92.69 175 ASP A O 1
ATOM 1363 N N . ASN A 1 176 ? 5.895 -24.738 -9.254 1.00 95.88 176 ASN A N 1
ATOM 1364 C CA . ASN A 1 176 ? 6.502 -23.972 -10.335 1.00 95.88 176 ASN A CA 1
ATOM 1365 C C . ASN A 1 176 ? 5.516 -23.698 -11.488 1.00 95.88 176 ASN A C 1
ATOM 1367 O O . ASN A 1 176 ? 5.902 -23.736 -12.661 1.00 95.88 176 ASN A O 1
ATOM 1371 N N . ARG A 1 177 ? 4.224 -23.486 -11.200 1.00 97.75 177 ARG A N 1
ATOM 1372 C CA . ARG A 1 177 ? 3.230 -23.145 -12.227 1.00 97.75 177 ARG A CA 1
ATOM 1373 C C . ARG A 1 177 ? 2.463 -21.868 -11.944 1.00 97.75 177 ARG A C 1
ATOM 1375 O O . ARG A 1 177 ? 2.111 -21.532 -10.814 1.00 97.75 177 ARG A O 1
ATOM 1382 N N . VAL A 1 178 ? 2.140 -21.203 -13.048 1.00 98.50 178 VAL A N 1
ATOM 1383 C CA . VAL A 1 178 ? 1.117 -20.161 -13.133 1.00 98.50 178 VAL A CA 1
ATOM 1384 C C . VAL A 1 178 ? -0.170 -20.801 -13.632 1.00 98.50 178 VAL A C 1
ATOM 1386 O O . VAL A 1 178 ? -0.148 -21.518 -14.633 1.00 98.50 178 VAL A O 1
ATOM 1389 N N . TYR A 1 179 ? -1.287 -20.513 -12.979 1.00 98.50 179 TYR A N 1
ATOM 1390 C CA . TYR A 1 179 ? -2.610 -21.006 -13.341 1.00 98.50 179 TYR A CA 1
ATOM 1391 C C . TYR A 1 179 ? -3.544 -19.858 -13.719 1.00 98.50 179 TYR A C 1
ATOM 1393 O O . TYR A 1 179 ? -3.520 -18.810 -13.078 1.00 98.50 179 TYR A O 1
ATOM 1401 N N . PHE A 1 180 ? -4.404 -20.080 -14.715 1.00 98.50 180 PHE A N 1
ATOM 1402 C CA . PHE A 1 180 ? -5.446 -19.139 -15.126 1.00 98.50 180 PHE A CA 1
ATOM 1403 C C . PHE A 1 180 ? -6.805 -19.833 -15.233 1.00 98.50 180 PHE A C 1
ATOM 1405 O O . PHE A 1 180 ? -6.938 -20.894 -15.852 1.00 98.50 180 PHE A O 1
ATOM 1412 N N . PHE A 1 181 ? -7.828 -19.209 -14.657 1.00 98.19 181 PHE A N 1
ATOM 1413 C CA . PHE A 1 181 ? -9.188 -19.724 -14.574 1.00 98.19 181 PHE A CA 1
ATOM 1414 C C . PHE A 1 181 ? -10.202 -18.666 -15.001 1.00 98.19 181 PHE A C 1
ATOM 1416 O O . PHE A 1 181 ? -10.028 -17.471 -14.755 1.00 98.19 181 PHE A O 1
ATOM 1423 N N . TYR A 1 182 ? -11.322 -19.135 -15.549 1.00 96.19 182 TYR A N 1
ATOM 1424 C CA . TYR A 1 182 ? -12.555 -18.358 -15.525 1.00 96.19 182 TYR A CA 1
ATOM 1425 C C . TYR A 1 182 ? -13.271 -18.574 -14.196 1.00 96.19 182 TYR A C 1
ATOM 1427 O O . TYR A 1 182 ? -13.308 -19.690 -13.674 1.00 96.19 182 TYR A O 1
ATOM 1435 N N . ARG A 1 183 ? -13.925 -17.525 -13.696 1.00 93.56 183 ARG A N 1
ATOM 1436 C CA . ARG A 1 183 ? -14.665 -17.514 -12.428 1.00 93.56 183 ARG A CA 1
ATOM 1437 C C . ARG A 1 183 ? -15.635 -18.669 -12.253 1.00 93.56 183 ARG A C 1
ATOM 1439 O O . ARG A 1 183 ? -15.886 -19.080 -11.132 1.00 93.56 183 ARG A O 1
ATOM 1446 N N . ASN A 1 184 ? -16.233 -19.169 -13.327 1.00 91.38 184 ASN A N 1
ATOM 1447 C CA . ASN A 1 184 ? -17.296 -20.173 -13.249 1.00 91.38 184 ASN A CA 1
ATOM 1448 C C . ASN A 1 184 ? -16.797 -21.600 -13.535 1.00 91.38 184 ASN A C 1
ATOM 1450 O O . ASN A 1 184 ? -17.611 -22.505 -13.711 1.00 91.38 184 ASN A O 1
ATOM 1454 N N . THR A 1 185 ? -15.478 -21.815 -13.606 1.00 91.19 185 THR A N 1
ATOM 1455 C CA . THR A 1 185 ? -14.880 -23.117 -13.926 1.00 91.19 185 THR A CA 1
ATOM 1456 C C . THR A 1 185 ? -13.774 -23.471 -12.942 1.00 91.19 185 THR A C 1
ATOM 1458 O O . THR A 1 185 ? -12.826 -22.709 -12.801 1.00 91.19 185 THR A O 1
ATOM 1461 N N . SER A 1 186 ? -13.834 -24.665 -12.350 1.00 91.62 186 SER A N 1
ATOM 1462 C CA . SER A 1 186 ? -12.770 -25.188 -11.481 1.00 91.62 186 SER A CA 1
ATOM 1463 C C . SER A 1 186 ? -11.574 -25.762 -12.242 1.00 91.62 186 SER A C 1
ATOM 1465 O O . SER A 1 186 ? -10.573 -26.121 -11.637 1.00 91.62 186 SER A O 1
ATOM 1467 N N . THR A 1 187 ? -11.659 -25.887 -13.566 1.00 93.56 187 THR A N 1
ATOM 1468 C CA . THR A 1 187 ? -10.556 -26.363 -14.406 1.00 93.56 187 THR A CA 1
ATOM 1469 C C . THR A 1 187 ? -9.736 -25.182 -14.913 1.00 93.56 187 THR A C 1
ATOM 1471 O O . THR A 1 187 ? -10.339 -24.253 -15.468 1.00 93.56 187 THR A O 1
ATOM 1474 N N . PRO A 1 188 ? -8.396 -25.215 -14.806 1.00 96.25 188 PRO A N 1
ATOM 1475 C CA . PRO A 1 188 ? -7.570 -24.159 -15.366 1.00 96.25 188 PRO A CA 1
ATOM 1476 C C . PRO A 1 188 ? -7.768 -24.133 -16.879 1.00 96.25 188 PRO A C 1
ATOM 1478 O O . PRO A 1 188 ? -7.672 -25.164 -17.547 1.00 96.25 188 PRO A O 1
ATOM 1481 N N . GLN A 1 189 ? -8.052 -22.952 -17.420 1.00 97.00 189 GLN A N 1
ATOM 1482 C CA . GLN A 1 189 ? -8.137 -22.749 -18.867 1.00 97.00 189 GLN A CA 1
ATOM 1483 C C . GLN A 1 189 ? -6.765 -22.968 -19.504 1.00 97.00 189 GLN A C 1
ATOM 1485 O O . GLN A 1 189 ? -6.651 -23.531 -20.591 1.00 97.00 189 GLN A O 1
ATOM 1490 N N . TRP A 1 190 ? -5.718 -22.575 -18.782 1.00 98.31 190 TRP A N 1
ATOM 1491 C CA . TRP A 1 190 ? -4.351 -22.988 -19.033 1.00 98.31 190 TRP A CA 1
ATOM 1492 C C . TRP A 1 190 ? -3.523 -22.890 -17.752 1.00 98.31 190 TRP A C 1
ATOM 1494 O O . TRP A 1 190 ? -3.914 -22.268 -16.763 1.00 98.31 190 TRP A O 1
ATOM 1504 N N . ASN A 1 191 ? -2.359 -23.526 -17.785 1.00 97.62 191 ASN A N 1
ATOM 1505 C CA . ASN A 1 191 ? -1.286 -23.306 -16.831 1.00 97.62 191 ASN A CA 1
ATOM 1506 C C . ASN A 1 191 ? 0.053 -23.289 -17.580 1.00 97.62 191 ASN A C 1
ATOM 1508 O O . ASN A 1 191 ? 0.148 -23.817 -18.692 1.00 97.62 191 ASN A O 1
ATOM 1512 N N . TYR A 1 192 ? 1.063 -22.672 -16.980 1.00 98.38 192 TYR A N 1
ATOM 1513 C CA . TYR A 1 192 ? 2.404 -22.561 -17.542 1.00 98.38 192 TYR A CA 1
ATOM 1514 C C . TYR A 1 192 ? 3.446 -22.995 -16.516 1.00 98.38 192 TYR A C 1
ATOM 1516 O O . TYR A 1 192 ? 3.393 -22.552 -15.374 1.00 98.38 192 TYR A O 1
ATOM 1524 N N . GLN A 1 193 ? 4.382 -23.849 -16.933 1.00 97.69 193 GLN A N 1
ATOM 1525 C CA . GLN A 1 193 ? 5.460 -24.377 -16.097 1.00 97.69 193 GLN A CA 1
ATOM 1526 C C . GLN A 1 193 ? 6.694 -23.469 -16.187 1.00 97.69 193 GLN A C 1
ATOM 1528 O O . GLN A 1 193 ? 7.297 -23.349 -17.254 1.00 97.69 193 GLN A O 1
ATOM 1533 N N . THR A 1 194 ? 7.082 -22.874 -15.064 1.00 96.44 194 THR A N 1
ATOM 1534 C CA . THR A 1 194 ? 8.339 -22.136 -14.871 1.00 96.44 194 THR A CA 1
ATOM 1535 C C . THR A 1 194 ? 9.432 -23.066 -14.339 1.00 96.44 194 THR A C 1
ATOM 1537 O O . THR A 1 194 ? 9.205 -24.269 -14.154 1.00 96.44 194 THR A O 1
ATOM 1540 N N . LEU A 1 195 ? 10.642 -22.534 -14.137 1.00 93.38 195 LEU A N 1
ATOM 1541 C CA . LEU A 1 195 ? 11.781 -23.293 -13.611 1.00 93.38 195 LEU A CA 1
ATOM 1542 C C . LEU A 1 195 ? 11.913 -23.190 -12.085 1.00 93.38 195 LEU A C 1
ATOM 1544 O O . LEU A 1 195 ? 12.693 -23.943 -11.504 1.00 93.38 195 LEU A O 1
ATOM 1548 N N . GLY A 1 196 ? 11.155 -22.298 -11.447 1.00 94.94 196 GLY A N 1
ATOM 1549 C CA . GLY A 1 196 ? 11.109 -22.135 -9.997 1.00 94.94 196 GLY A CA 1
ATOM 1550 C C . GLY A 1 196 ? 9.744 -21.676 -9.489 1.00 94.94 196 GLY A C 1
ATOM 1551 O O . GLY A 1 196 ? 8.827 -21.416 -10.275 1.00 94.94 196 GLY A O 1
ATOM 1552 N N . ASN A 1 197 ? 9.625 -21.576 -8.165 1.00 97.12 197 ASN A N 1
ATOM 1553 C CA . ASN A 1 197 ? 8.374 -21.282 -7.465 1.00 97.12 197 ASN A CA 1
ATOM 1554 C C . ASN A 1 197 ? 7.781 -19.947 -7.924 1.00 97.12 197 ASN A C 1
ATOM 1556 O O . ASN A 1 197 ? 8.532 -19.029 -8.258 1.00 97.12 197 ASN A O 1
ATOM 1560 N N . ILE A 1 198 ? 6.454 -19.807 -7.912 1.00 98.31 198 ILE A N 1
ATOM 1561 C CA . ILE A 1 198 ? 5.797 -18.521 -8.186 1.00 98.31 198 ILE A CA 1
ATOM 1562 C C . ILE A 1 198 ? 5.449 -17.838 -6.869 1.00 98.31 198 ILE A C 1
ATOM 1564 O O . ILE A 1 198 ? 4.630 -18.345 -6.108 1.00 98.31 198 ILE A O 1
ATOM 1568 N N . TYR A 1 199 ? 6.041 -16.670 -6.623 1.00 97.75 199 TYR A N 1
ATOM 1569 C CA . TYR A 1 199 ? 5.868 -15.940 -5.363 1.00 97.75 199 TYR A CA 1
ATOM 1570 C C . TYR A 1 199 ? 4.942 -14.735 -5.466 1.00 97.75 199 TYR A C 1
ATOM 1572 O O . TYR A 1 199 ? 4.382 -14.299 -4.467 1.00 97.75 199 TYR A O 1
ATOM 1580 N N . THR A 1 200 ? 4.770 -14.184 -6.663 1.00 98.44 200 THR A N 1
ATOM 1581 C CA . THR A 1 200 ? 3.929 -13.007 -6.877 1.00 98.44 200 THR A CA 1
ATOM 1582 C C . THR A 1 200 ? 3.266 -13.077 -8.242 1.00 98.44 200 THR A C 1
ATOM 1584 O O . THR A 1 200 ? 3.845 -13.584 -9.210 1.00 98.44 200 THR A O 1
ATOM 1587 N N . ILE A 1 201 ? 2.033 -12.587 -8.313 1.00 98.75 201 ILE A N 1
ATOM 1588 C CA . ILE A 1 201 ? 1.243 -12.565 -9.534 1.00 98.75 201 ILE A CA 1
ATOM 1589 C C . ILE A 1 201 ? 0.303 -11.363 -9.525 1.00 98.75 201 ILE A C 1
ATOM 1591 O O . ILE A 1 201 ? -0.272 -11.027 -8.490 1.00 98.75 201 ILE A O 1
ATOM 1595 N N . ALA A 1 202 ? 0.109 -10.740 -10.682 1.00 98.62 202 ALA A N 1
ATOM 1596 C CA . ALA A 1 202 ? -0.860 -9.665 -10.855 1.00 98.62 202 ALA A CA 1
ATOM 1597 C C . ALA A 1 202 ? -1.574 -9.784 -12.207 1.00 98.62 202 ALA A C 1
ATOM 1599 O O . ALA A 1 202 ? -0.987 -10.226 -13.199 1.00 98.62 202 ALA A O 1
ATOM 1600 N N . ILE A 1 203 ? -2.844 -9.376 -12.245 1.00 98.62 203 ILE A N 1
ATOM 1601 C CA . ILE A 1 203 ? -3.675 -9.326 -13.452 1.00 98.62 203 ILE A CA 1
ATOM 1602 C C . ILE A 1 203 ? -4.210 -7.905 -13.666 1.00 98.62 203 ILE A C 1
ATOM 1604 O O . ILE A 1 203 ? -4.530 -7.209 -12.703 1.00 98.62 203 ILE A O 1
ATOM 1608 N N . SER A 1 204 ? -4.294 -7.454 -14.920 1.00 98.38 204 SER A N 1
ATOM 1609 C CA . SER A 1 204 ? -4.886 -6.155 -15.258 1.00 98.38 204 SER A CA 1
ATOM 1610 C C . SER A 1 204 ? -6.379 -6.109 -14.908 1.00 98.38 204 SER A C 1
ATOM 1612 O O . SER A 1 204 ? -7.057 -7.138 -14.859 1.00 98.38 204 SER A O 1
ATOM 1614 N N . ALA A 1 205 ? -6.921 -4.905 -14.697 1.00 96.31 205 ALA A N 1
ATOM 1615 C CA . ALA A 1 205 ? -8.316 -4.702 -14.286 1.00 96.31 205 ALA A CA 1
ATOM 1616 C C . ALA A 1 205 ? -9.317 -5.331 -15.274 1.00 96.31 205 ALA A C 1
ATOM 1618 O O . ALA A 1 205 ? -10.337 -5.901 -14.876 1.00 96.31 205 ALA A O 1
ATOM 1619 N N . ASP A 1 206 ? -8.995 -5.271 -16.567 1.00 94.31 206 ASP A N 1
ATOM 1620 C CA . ASP A 1 206 ? -9.769 -5.883 -17.650 1.00 94.31 206 ASP A CA 1
ATOM 1621 C C . ASP A 1 206 ? -9.563 -7.404 -17.803 1.00 94.31 206 ASP A C 1
ATOM 1623 O O . ASP A 1 206 ? -10.270 -8.045 -18.582 1.00 94.31 206 ASP A O 1
ATOM 1627 N N . GLY A 1 207 ? -8.617 -7.986 -17.060 1.00 96.38 207 GLY A N 1
ATOM 1628 C CA . GLY A 1 207 ? -8.272 -9.403 -17.085 1.00 96.38 207 GLY A CA 1
ATOM 1629 C C . GLY A 1 207 ? -7.417 -9.853 -18.266 1.00 96.38 207 GLY A C 1
ATOM 1630 O O . GLY A 1 207 ? -7.155 -11.045 -18.399 1.00 96.38 207 GLY A O 1
ATOM 1631 N N . GLN A 1 208 ? -7.000 -8.946 -19.152 1.00 97.25 208 GLN A N 1
ATOM 1632 C CA . GLN A 1 208 ? -6.345 -9.334 -20.402 1.00 97.25 208 GLN A CA 1
ATOM 1633 C C . GLN A 1 208 ? -4.869 -9.692 -20.244 1.00 97.25 208 GLN A C 1
ATOM 1635 O O . GLN A 1 208 ? -4.346 -10.469 -21.048 1.00 97.25 208 GLN A O 1
ATOM 1640 N N . TYR A 1 209 ? -4.191 -9.136 -19.242 1.00 98.38 209 TYR A N 1
ATOM 1641 C CA . TYR A 1 209 ? -2.744 -9.233 -19.096 1.00 98.38 209 TYR A CA 1
ATOM 1642 C C . TYR A 1 209 ? -2.359 -9.695 -17.705 1.00 98.38 209 TYR A C 1
ATOM 1644 O O . TYR A 1 209 ? -2.950 -9.272 -16.717 1.00 98.38 209 TYR A O 1
ATOM 1652 N N . ILE A 1 210 ? -1.362 -10.572 -17.647 1.00 98.75 210 ILE A N 1
ATOM 1653 C CA . ILE A 1 210 ? -0.932 -11.234 -16.417 1.00 98.75 210 ILE A CA 1
ATOM 1654 C C . ILE A 1 210 ? 0.584 -11.129 -16.335 1.00 98.75 210 ILE A C 1
ATOM 1656 O O . ILE A 1 210 ? 1.276 -11.366 -17.326 1.00 98.75 210 ILE A O 1
ATOM 1660 N N . VAL A 1 211 ? 1.100 -10.809 -15.156 1.00 98.81 211 VAL A N 1
ATOM 1661 C CA . VAL A 1 211 ? 2.526 -10.878 -14.835 1.00 98.81 211 VAL A CA 1
ATOM 1662 C C . VAL A 1 211 ? 2.726 -11.832 -13.665 1.00 98.81 211 VAL A C 1
ATOM 1664 O O . VAL A 1 211 ? 1.970 -11.786 -12.700 1.00 98.81 211 VAL A O 1
ATOM 1667 N N . ALA A 1 212 ? 3.737 -12.692 -13.755 1.00 98.75 212 ALA A N 1
ATOM 1668 C CA . ALA A 1 212 ? 4.154 -13.585 -12.682 1.00 98.75 212 ALA A CA 1
ATOM 1669 C C . ALA A 1 212 ? 5.652 -13.423 -12.404 1.00 98.75 212 ALA A C 1
ATOM 1671 O O . ALA A 1 212 ? 6.456 -13.330 -13.335 1.00 98.75 212 ALA A O 1
ATOM 1672 N N . GLY A 1 213 ? 6.011 -13.400 -11.123 1.00 98.44 213 GLY A N 1
ATOM 1673 C CA . GLY A 1 213 ? 7.387 -13.374 -10.641 1.00 98.44 213 GLY A CA 1
ATOM 1674 C C . GLY A 1 213 ? 7.782 -14.709 -10.020 1.00 98.44 213 GLY A C 1
ATOM 1675 O O . GLY A 1 213 ? 7.032 -15.264 -9.211 1.00 98.44 213 GLY A O 1
ATOM 1676 N N . SER A 1 214 ? 8.950 -15.220 -10.407 1.00 98.00 214 SER A N 1
ATOM 1677 C CA . SER A 1 214 ? 9.431 -16.536 -9.990 1.00 98.00 214 SER A CA 1
ATOM 1678 C C . SER A 1 214 ? 10.753 -16.492 -9.216 1.00 98.00 214 SER A C 1
ATOM 1680 O O . SER A 1 214 ? 11.542 -15.547 -9.314 1.00 98.00 214 SER A O 1
ATOM 1682 N N . ASP A 1 215 ? 10.996 -17.558 -8.452 1.00 97.12 215 ASP A N 1
ATOM 1683 C CA . ASP A 1 215 ? 12.279 -17.870 -7.820 1.00 97.12 215 ASP A CA 1
ATOM 1684 C C . ASP A 1 215 ? 13.407 -18.157 -8.804 1.00 97.12 215 ASP A C 1
ATOM 1686 O O . ASP A 1 215 ? 14.575 -17.998 -8.473 1.00 97.12 215 ASP A O 1
ATOM 1690 N N . ASP A 1 216 ? 13.076 -18.532 -10.039 1.00 95.19 216 ASP A N 1
ATOM 1691 C CA . ASP A 1 216 ? 14.074 -18.733 -11.094 1.00 95.19 216 ASP A CA 1
ATOM 1692 C C . ASP A 1 216 ? 14.653 -17.416 -11.652 1.00 95.19 216 ASP A C 1
ATOM 1694 O O . ASP A 1 216 ? 15.310 -17.408 -12.698 1.00 95.19 216 ASP A O 1
ATOM 1698 N N . SER A 1 217 ? 14.413 -16.304 -10.952 1.00 95.88 217 SER A N 1
ATOM 1699 C CA . SER A 1 217 ? 14.809 -14.945 -11.313 1.00 95.88 217 SER A CA 1
ATOM 1700 C C . SER A 1 217 ? 14.173 -14.425 -12.605 1.00 95.88 217 SER A C 1
ATOM 1702 O O . SER A 1 217 ? 14.691 -13.471 -13.189 1.00 95.88 217 SER A O 1
ATOM 1704 N N . ASN A 1 218 ? 13.074 -15.022 -13.084 1.00 96.94 218 ASN A N 1
ATOM 1705 C CA . ASN A 1 218 ? 12.335 -14.513 -14.237 1.00 96.94 218 ASN A CA 1
ATOM 1706 C C . ASN A 1 218 ? 11.038 -13.802 -13.856 1.00 96.94 218 ASN A C 1
ATOM 1708 O O . ASN A 1 218 ? 10.302 -14.176 -12.940 1.00 96.94 218 ASN A O 1
ATOM 1712 N N . ILE A 1 219 ? 10.728 -12.809 -14.684 1.00 98.25 219 ILE A N 1
ATOM 1713 C CA . ILE A 1 219 ? 9.393 -12.261 -14.881 1.00 98.25 219 ILE A CA 1
ATOM 1714 C C . ILE A 1 219 ? 8.791 -12.959 -16.097 1.00 98.25 219 ILE A C 1
ATOM 1716 O O . ILE A 1 219 ? 9.436 -13.037 -17.146 1.00 98.25 219 ILE A O 1
ATOM 1720 N N . TYR A 1 220 ? 7.543 -13.399 -15.985 1.00 98.50 220 TYR A N 1
ATOM 1721 C CA . TYR A 1 220 ? 6.765 -13.948 -17.089 1.00 98.50 220 TYR A CA 1
ATOM 1722 C C . TYR A 1 220 ? 5.539 -13.082 -17.341 1.00 98.50 220 TYR A C 1
ATOM 1724 O O . TYR A 1 220 ? 4.749 -12.846 -16.429 1.00 98.50 220 TYR A O 1
ATOM 1732 N N . PHE A 1 221 ? 5.364 -12.626 -18.578 1.00 98.62 221 PHE A N 1
ATOM 1733 C CA . PHE A 1 221 ? 4.232 -11.795 -18.968 1.00 98.62 221 PHE A CA 1
ATOM 1734 C C . PHE A 1 221 ? 3.359 -12.508 -19.994 1.00 98.62 221 PHE A C 1
ATOM 1736 O O . PHE A 1 221 ? 3.855 -12.974 -21.019 1.00 98.62 221 PHE A O 1
ATOM 1743 N N . PHE A 1 222 ? 2.052 -12.550 -19.762 1.00 98.56 222 PHE A N 1
ATOM 1744 C CA . PHE A 1 222 ? 1.088 -13.285 -20.574 1.00 98.56 222 PHE A CA 1
ATOM 1745 C C . PHE A 1 222 ? -0.031 -12.371 -21.059 1.00 98.56 222 PHE A C 1
ATOM 1747 O O . PHE A 1 222 ? -0.438 -11.422 -20.389 1.00 98.56 222 PHE A O 1
ATOM 1754 N N . HIS A 1 223 ? -0.577 -12.716 -22.219 1.00 97.75 223 HIS A N 1
ATOM 1755 C CA . HIS A 1 223 ? -1.945 -12.350 -22.563 1.00 97.75 223 HIS A CA 1
ATOM 1756 C C . HIS A 1 223 ? -2.866 -13.506 -22.163 1.00 97.75 223 HIS A C 1
ATOM 1758 O O . HIS A 1 223 ? -2.529 -14.659 -22.425 1.00 97.75 223 HIS A O 1
ATOM 1764 N N . GLN A 1 224 ? -4.044 -13.221 -21.605 1.00 95.44 224 GLN A N 1
ATOM 1765 C CA . GLN A 1 224 ? -4.943 -14.238 -21.041 1.00 95.44 224 GLN A CA 1
ATOM 1766 C C . GLN A 1 224 ? -5.346 -15.357 -22.016 1.00 95.44 224 GLN A C 1
ATOM 1768 O O . GLN A 1 224 ? -5.745 -16.440 -21.603 1.00 95.44 224 GLN A O 1
ATOM 1773 N N . SER A 1 225 ? -5.277 -15.101 -23.326 1.00 95.12 225 SER A N 1
ATOM 1774 C CA . SER A 1 225 ? -5.656 -16.070 -24.359 1.00 95.12 225 SER A CA 1
ATOM 1775 C C . SER A 1 225 ? -4.526 -17.029 -24.746 1.00 95.12 225 SER A C 1
ATOM 1777 O O . SER A 1 225 ? -4.712 -17.826 -25.664 1.00 95.12 225 SER A O 1
ATOM 1779 N N . ASN A 1 226 ? -3.340 -16.905 -24.147 1.00 92.69 226 ASN A N 1
ATOM 1780 C CA . ASN A 1 226 ? -2.161 -17.687 -24.495 1.00 92.69 226 ASN A CA 1
ATOM 1781 C C . ASN A 1 226 ? -1.524 -18.279 -23.237 1.00 92.69 226 ASN A C 1
ATOM 1783 O O . ASN A 1 226 ? -1.219 -17.562 -22.292 1.00 92.69 226 ASN A O 1
ATOM 1787 N N . SER A 1 227 ? -1.275 -19.587 -23.262 1.00 92.56 227 SER A N 1
ATOM 1788 C CA . SER A 1 227 ? -0.605 -20.290 -22.171 1.00 92.56 227 SER A CA 1
ATOM 1789 C C . SER A 1 227 ? 0.901 -20.032 -22.125 1.00 92.56 227 SER A C 1
ATOM 1791 O O . SER A 1 227 ? 1.520 -20.290 -21.104 1.00 92.56 227 SER A O 1
ATOM 1793 N N . ASN A 1 228 ? 1.515 -19.578 -23.221 1.00 95.69 228 ASN A N 1
ATOM 1794 C CA . ASN A 1 228 ? 2.935 -19.232 -23.246 1.00 95.69 228 ASN A CA 1
ATOM 1795 C C . ASN A 1 228 ? 3.134 -17.735 -22.966 1.00 95.69 228 ASN A C 1
ATOM 1797 O O . ASN A 1 228 ? 2.329 -16.929 -23.450 1.00 95.69 228 ASN A O 1
ATOM 1801 N N . PRO A 1 229 ? 4.220 -17.346 -22.271 1.00 97.19 229 PRO A N 1
ATOM 1802 C CA . PRO A 1 229 ? 4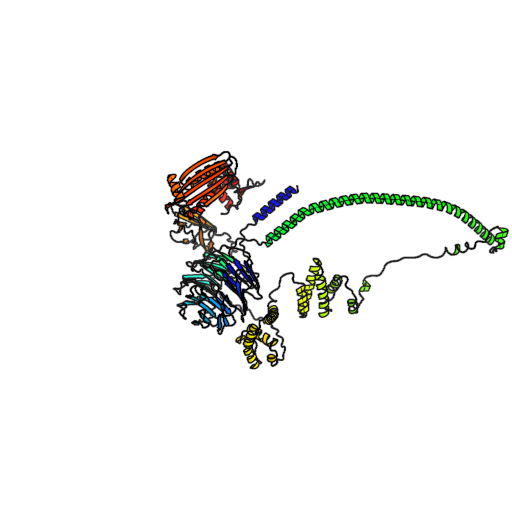.551 -15.948 -22.062 1.00 97.19 229 PRO A CA 1
ATOM 1803 C C . PRO A 1 229 ? 4.683 -15.224 -23.403 1.00 97.19 229 PRO A C 1
ATOM 1805 O O . PRO A 1 229 ? 5.357 -15.696 -24.320 1.00 97.19 229 PRO A O 1
ATOM 1808 N N . THR A 1 230 ? 4.060 -14.055 -23.507 1.00 97.00 230 THR A N 1
ATOM 1809 C CA . THR A 1 230 ? 4.299 -13.097 -24.591 1.00 97.00 230 THR A CA 1
ATOM 1810 C C . THR A 1 230 ? 5.762 -12.657 -24.581 1.00 97.00 230 THR A C 1
ATOM 1812 O O . THR A 1 230 ? 6.372 -12.507 -25.638 1.00 97.00 230 THR A O 1
ATOM 1815 N N . TRP A 1 231 ? 6.325 -12.476 -23.385 1.00 98.25 231 TRP A N 1
ATOM 1816 C CA . TRP A 1 231 ? 7.752 -12.293 -23.161 1.00 98.25 231 TRP A CA 1
ATOM 1817 C C . TRP A 1 231 ? 8.140 -12.687 -21.732 1.00 98.25 231 TRP A C 1
ATOM 1819 O O . TRP A 1 231 ? 7.286 -12.839 -20.855 1.00 98.25 231 TRP A O 1
ATOM 1829 N N . SER A 1 232 ? 9.443 -12.838 -21.505 1.00 96.56 232 SER A N 1
ATOM 1830 C CA . SER A 1 232 ? 10.041 -13.007 -20.181 1.00 96.56 232 SER A CA 1
ATOM 1831 C C . SER A 1 232 ? 11.310 -12.163 -20.042 1.00 96.56 232 SER A C 1
ATOM 1833 O O . SER A 1 232 ? 11.909 -11.766 -21.045 1.00 96.56 232 SER A O 1
ATOM 1835 N N . PHE A 1 233 ? 11.717 -11.882 -18.805 1.00 97.75 233 PHE A N 1
ATOM 1836 C CA . PHE A 1 233 ? 12.934 -11.125 -18.496 1.00 97.75 233 PHE A CA 1
ATOM 1837 C C . PHE A 1 233 ? 13.618 -11.680 -17.244 1.00 97.75 233 PHE A C 1
ATOM 1839 O O . PHE A 1 233 ? 12.948 -11.912 -16.242 1.00 97.75 233 PHE A O 1
ATOM 1846 N N . VAL A 1 234 ? 14.943 -11.857 -17.298 1.00 96.75 234 VAL A N 1
ATOM 1847 C CA . VAL A 1 234 ? 15.757 -12.320 -16.163 1.00 96.75 234 VAL A CA 1
ATOM 1848 C C . VAL A 1 234 ? 16.208 -11.108 -15.349 1.00 96.75 234 VAL A C 1
ATOM 1850 O O . VAL A 1 234 ? 16.993 -10.299 -15.840 1.00 96.75 234 VAL A O 1
ATOM 1853 N N . THR A 1 235 ? 15.743 -10.992 -14.110 1.00 92.56 235 THR A N 1
ATOM 1854 C CA . THR A 1 235 ? 16.073 -9.883 -13.196 1.00 92.56 235 THR A CA 1
ATOM 1855 C C . THR A 1 235 ? 17.408 -10.070 -12.481 1.00 92.56 235 THR A C 1
ATOM 1857 O O . THR A 1 235 ? 17.973 -9.093 -12.009 1.00 92.56 235 THR A O 1
ATOM 1860 N N . GLY A 1 236 ? 17.913 -11.307 -12.398 1.00 88.62 236 GLY A N 1
ATOM 1861 C CA . GLY A 1 236 ? 19.154 -11.658 -11.694 1.00 88.62 236 GLY A CA 1
ATOM 1862 C C . GLY A 1 236 ? 18.961 -12.150 -10.254 1.00 88.62 236 GLY A C 1
ATOM 1863 O O . GLY A 1 236 ? 19.864 -12.791 -9.720 1.00 88.62 236 GLY A O 1
ATOM 1864 N N . ALA A 1 237 ? 17.777 -11.951 -9.674 1.00 96.19 237 ALA A N 1
ATOM 1865 C CA . ALA A 1 237 ? 17.401 -12.427 -8.344 1.00 96.19 237 ALA A CA 1
ATOM 1866 C C . ALA A 1 237 ? 15.907 -12.778 -8.284 1.00 96.19 237 ALA A C 1
ATOM 1868 O O . ALA A 1 237 ? 15.117 -12.277 -9.087 1.00 96.19 237 ALA A O 1
ATOM 1869 N N . THR A 1 238 ? 15.514 -13.591 -7.302 1.00 97.56 238 THR A N 1
ATOM 1870 C CA . THR A 1 238 ? 14.122 -13.983 -7.052 1.00 97.56 238 THR A CA 1
ATOM 1871 C C . THR A 1 238 ? 13.177 -12.784 -7.084 1.00 97.56 238 THR A C 1
ATOM 1873 O O . THR A 1 238 ? 13.379 -11.798 -6.369 1.00 97.56 238 THR A O 1
ATOM 1876 N N . VAL A 1 239 ? 12.118 -12.885 -7.885 1.00 98.50 239 VAL A N 1
ATOM 1877 C CA . VAL A 1 239 ? 11.101 -11.838 -8.002 1.00 98.50 239 VAL A CA 1
ATOM 1878 C C . VAL A 1 239 ? 10.077 -11.997 -6.878 1.00 98.50 239 VAL A C 1
ATOM 1880 O O . VAL A 1 239 ? 9.397 -13.020 -6.798 1.00 98.50 239 VAL A O 1
ATOM 1883 N N . ARG A 1 240 ? 9.961 -10.988 -6.006 1.00 97.56 240 ARG A N 1
ATOM 1884 C CA . ARG A 1 240 ? 9.044 -10.998 -4.847 1.00 97.56 240 ARG A CA 1
ATOM 1885 C C . ARG A 1 240 ? 7.821 -10.117 -5.023 1.00 97.56 240 ARG A C 1
ATOM 1887 O O . ARG A 1 240 ? 6.806 -10.394 -4.400 1.00 97.56 240 ARG A O 1
ATOM 1894 N N . ALA A 1 241 ? 7.902 -9.090 -5.862 1.00 98.06 241 ALA A N 1
ATOM 1895 C CA . ALA A 1 241 ? 6.832 -8.117 -6.012 1.00 98.06 241 ALA A CA 1
ATOM 1896 C C . ALA A 1 241 ? 6.520 -7.873 -7.488 1.00 98.06 241 ALA A C 1
ATOM 1898 O O . ALA A 1 241 ? 7.421 -7.575 -8.271 1.00 98.06 241 ALA A O 1
ATOM 1899 N N . THR A 1 242 ? 5.248 -7.970 -7.869 1.00 98.69 242 THR A N 1
ATOM 1900 C CA . THR A 1 242 ? 4.764 -7.603 -9.205 1.00 98.69 242 THR A CA 1
ATOM 1901 C C . THR A 1 242 ? 3.481 -6.789 -9.100 1.00 98.69 242 THR A C 1
ATOM 1903 O O . THR A 1 242 ? 2.622 -7.077 -8.271 1.00 98.69 242 THR A O 1
ATOM 1906 N N . ALA A 1 243 ? 3.344 -5.778 -9.954 1.00 98.69 243 ALA A N 1
ATOM 1907 C CA . ALA A 1 243 ? 2.122 -5.001 -10.111 1.00 98.69 243 ALA A CA 1
ATOM 1908 C C . ALA A 1 243 ? 1.927 -4.612 -11.582 1.00 98.69 243 ALA A C 1
ATOM 1910 O O . ALA A 1 243 ? 2.895 -4.463 -12.332 1.00 98.69 243 ALA A O 1
ATOM 1911 N N . ILE A 1 244 ? 0.674 -4.444 -12.002 1.00 98.69 244 ILE A N 1
ATOM 1912 C CA . ILE A 1 244 ? 0.304 -4.125 -13.384 1.00 98.69 244 ILE A CA 1
ATOM 1913 C C . ILE A 1 244 ? -0.764 -3.027 -13.411 1.00 98.69 244 ILE A C 1
ATOM 1915 O O . ILE A 1 244 ? -1.679 -3.036 -12.589 1.00 98.69 244 ILE A O 1
ATOM 1919 N N . SER A 1 245 ? -0.642 -2.064 -14.333 1.00 98.38 245 SER A N 1
ATOM 1920 C CA . SER A 1 245 ? -1.633 -0.991 -14.493 1.00 98.38 245 SER A CA 1
ATOM 1921 C C . SER A 1 245 ? -2.995 -1.544 -14.931 1.00 98.38 245 SER A C 1
ATOM 1923 O O . SER A 1 245 ? -3.098 -2.645 -15.479 1.00 98.38 245 SER A O 1
ATOM 1925 N N . GLY A 1 246 ? -4.065 -0.771 -14.725 1.00 96.06 246 GLY A N 1
ATOM 1926 C CA . GLY A 1 246 ? -5.437 -1.224 -14.979 1.00 96.06 246 GLY A CA 1
ATOM 1927 C C . GLY A 1 246 ? -5.685 -1.637 -16.436 1.00 96.06 246 GLY A C 1
ATOM 1928 O O . GLY A 1 246 ? -6.412 -2.593 -16.693 1.00 96.06 246 GLY A O 1
ATOM 1929 N N . ASP A 1 247 ? -5.026 -0.970 -17.382 1.00 95.00 247 ASP A N 1
ATOM 1930 C CA . ASP A 1 247 ? -5.049 -1.269 -18.822 1.00 95.00 247 ASP A CA 1
ATOM 1931 C C . ASP A 1 247 ? -3.983 -2.290 -19.277 1.00 95.00 247 ASP A C 1
ATOM 1933 O O . ASP A 1 247 ? -3.858 -2.597 -20.470 1.00 95.00 247 ASP A O 1
ATOM 1937 N N . GLY A 1 248 ? -3.174 -2.789 -18.341 1.00 96.75 248 GLY A N 1
ATOM 1938 C CA . GLY A 1 248 ? -2.071 -3.704 -18.595 1.00 96.75 248 GLY A CA 1
ATOM 1939 C C . GLY A 1 248 ? -0.872 -3.090 -19.313 1.00 96.75 248 GLY A C 1
ATOM 1940 O O . GLY A 1 248 ? -0.028 -3.842 -19.790 1.00 96.75 248 GLY A O 1
ATOM 1941 N N . GLN A 1 249 ? -0.804 -1.766 -19.468 1.00 97.56 249 GLN A N 1
ATOM 1942 C CA . GLN A 1 249 ? 0.226 -1.081 -20.251 1.00 97.56 249 GLN A CA 1
ATOM 1943 C C . GLN A 1 249 ? 1.592 -1.029 -19.552 1.00 97.56 249 GLN A C 1
ATOM 1945 O O . GLN A 1 249 ? 2.620 -1.113 -20.234 1.00 97.56 249 GLN A O 1
ATOM 1950 N N . TYR A 1 250 ? 1.613 -0.909 -18.226 1.00 98.31 250 TYR A N 1
ATOM 1951 C CA . TYR A 1 250 ? 2.832 -0.813 -17.428 1.00 98.31 250 TYR A CA 1
ATOM 1952 C C . TYR A 1 250 ? 2.902 -1.925 -16.388 1.00 98.31 250 TYR A C 1
ATOM 1954 O O . TYR A 1 250 ? 1.897 -2.278 -15.773 1.00 98.31 250 TYR A O 1
ATOM 1962 N N . ILE A 1 251 ? 4.104 -2.466 -16.200 1.00 98.69 251 ILE A N 1
ATOM 1963 C CA . ILE A 1 251 ? 4.394 -3.550 -15.263 1.00 98.69 251 ILE A CA 1
ATOM 1964 C C . ILE A 1 251 ? 5.539 -3.096 -14.363 1.00 98.69 251 ILE A C 1
ATOM 1966 O O . ILE A 1 251 ? 6.613 -2.772 -14.867 1.00 98.69 251 ILE A O 1
ATOM 1970 N N . ALA A 1 252 ? 5.317 -3.087 -13.053 1.00 98.69 252 ALA A N 1
ATOM 1971 C CA . ALA A 1 252 ? 6.325 -2.762 -12.054 1.00 98.69 252 ALA A CA 1
ATOM 1972 C C . ALA A 1 252 ? 6.748 -4.034 -11.311 1.00 98.69 252 ALA A C 1
ATOM 1974 O O . ALA A 1 252 ? 5.901 -4.858 -10.958 1.00 98.69 252 ALA A O 1
ATOM 1975 N N . VAL A 1 253 ? 8.051 -4.207 -11.092 1.00 98.75 253 VAL A N 1
ATOM 1976 C CA . VAL A 1 253 ? 8.617 -5.418 -10.485 1.00 98.75 253 VAL A CA 1
ATOM 1977 C C . VAL A 1 253 ? 9.683 -5.070 -9.454 1.00 98.75 253 VAL A C 1
ATOM 1979 O O . VAL A 1 253 ? 10.496 -4.187 -9.704 1.00 98.75 253 VAL A O 1
ATOM 1982 N N . GLY A 1 254 ? 9.699 -5.792 -8.334 1.00 98.25 254 GLY A N 1
ATOM 1983 C CA . GLY A 1 254 ? 10.759 -5.774 -7.324 1.00 98.25 254 GLY A CA 1
ATOM 1984 C C . GLY A 1 254 ? 11.284 -7.182 -7.021 1.00 98.25 254 GLY A C 1
ATOM 1985 O O . GLY A 1 254 ? 10.543 -8.171 -7.095 1.00 98.25 254 GLY A O 1
ATOM 1986 N N . ASN A 1 255 ? 12.573 -7.286 -6.711 1.00 97.25 255 ASN A N 1
ATOM 1987 C CA . ASN A 1 255 ? 13.270 -8.547 -6.449 1.00 97.25 255 ASN A CA 1
ATOM 1988 C C . ASN A 1 255 ? 14.128 -8.481 -5.159 1.00 97.25 255 ASN A C 1
ATOM 1990 O O . ASN A 1 255 ? 14.246 -7.438 -4.511 1.00 97.25 255 ASN A O 1
ATOM 1994 N N . ASN A 1 256 ? 14.753 -9.609 -4.812 1.00 96.75 256 ASN A N 1
ATOM 1995 C CA . ASN A 1 256 ? 15.639 -9.756 -3.643 1.00 96.75 256 ASN A CA 1
ATOM 1996 C C . ASN A 1 256 ? 17.061 -9.182 -3.827 1.00 96.75 256 ASN A C 1
ATOM 1998 O O . ASN A 1 256 ? 17.928 -9.414 -2.995 1.00 96.75 256 ASN A O 1
ATOM 2002 N N . ASP A 1 257 ? 17.374 -8.515 -4.940 1.00 92.75 257 ASP A N 1
ATOM 2003 C CA . ASP A 1 257 ? 18.631 -7.749 -5.035 1.00 92.75 257 ASP A CA 1
ATOM 2004 C C . ASP A 1 257 ? 18.404 -6.243 -4.839 1.00 92.75 257 ASP A C 1
ATOM 2006 O O . ASP A 1 257 ? 19.330 -5.444 -4.971 1.00 92.75 257 ASP A O 1
ATOM 2010 N N . GLY A 1 258 ? 17.164 -5.867 -4.516 1.00 93.06 258 GLY A N 1
ATOM 2011 C CA . GLY A 1 258 ? 16.736 -4.489 -4.341 1.00 93.06 258 GLY A CA 1
ATOM 2012 C C . GLY A 1 258 ? 16.466 -3.747 -5.647 1.00 93.06 258 GLY A C 1
ATOM 2013 O O . GLY A 1 258 ? 16.188 -2.549 -5.620 1.00 93.06 258 GLY A O 1
ATOM 2014 N N . THR A 1 259 ? 16.511 -4.401 -6.808 1.00 96.94 259 THR A N 1
ATOM 2015 C CA . THR A 1 259 ? 16.231 -3.733 -8.079 1.00 96.94 259 THR A CA 1
ATOM 2016 C C . THR A 1 259 ? 14.735 -3.646 -8.359 1.00 96.94 259 THR A C 1
ATOM 2018 O O . THR A 1 259 ? 14.008 -4.637 -8.442 1.00 96.94 259 THR A O 1
ATOM 2021 N N . ILE A 1 260 ? 14.286 -2.417 -8.590 1.00 98.56 260 ILE A N 1
ATOM 2022 C CA . ILE A 1 260 ? 12.957 -2.079 -9.083 1.00 98.56 260 ILE A CA 1
ATOM 2023 C C . ILE A 1 260 ? 13.042 -1.927 -10.597 1.00 98.56 260 ILE A C 1
ATOM 2025 O O . ILE A 1 260 ? 13.889 -1.189 -11.099 1.00 98.56 260 ILE A O 1
ATOM 2029 N N . TYR A 1 261 ? 12.144 -2.575 -11.326 1.00 98.44 261 TYR A N 1
ATOM 2030 C CA . TYR A 1 261 ? 12.029 -2.472 -12.775 1.00 98.44 261 TYR A CA 1
ATOM 2031 C C . TYR A 1 261 ? 10.656 -1.932 -13.167 1.00 98.44 261 TYR A C 1
ATOM 2033 O O . TYR A 1 261 ? 9.645 -2.313 -12.575 1.00 98.44 261 TYR A O 1
ATOM 2041 N N . LEU A 1 262 ? 10.613 -1.116 -14.220 1.00 98.62 262 LEU A N 1
ATOM 2042 C CA . LEU A 1 262 ? 9.381 -0.794 -14.932 1.00 98.62 262 LEU A CA 1
ATOM 2043 C C . LEU A 1 262 ? 9.481 -1.267 -16.377 1.00 98.62 262 LEU A C 1
ATOM 2045 O O . LEU A 1 262 ? 10.447 -0.961 -17.072 1.00 98.62 262 LEU A O 1
ATOM 2049 N N . PHE A 1 263 ? 8.449 -1.955 -16.848 1.00 98.50 263 PHE A N 1
ATOM 2050 C CA . PHE A 1 263 ? 8.310 -2.381 -18.233 1.00 98.50 263 PHE A CA 1
ATOM 2051 C C . PHE A 1 263 ? 7.088 -1.743 -18.872 1.00 98.50 263 PHE A C 1
ATOM 2053 O O . PHE A 1 263 ? 6.051 -1.535 -18.238 1.00 98.50 263 PHE A O 1
ATOM 2060 N N . ASN A 1 264 ? 7.201 -1.512 -20.172 1.00 96.50 264 ASN A N 1
ATOM 2061 C CA . ASN A 1 264 ? 6.058 -1.337 -21.042 1.00 96.50 264 ASN A CA 1
ATOM 2062 C C . ASN A 1 264 ? 5.642 -2.706 -21.579 1.00 96.50 264 ASN A C 1
ATOM 2064 O O . ASN A 1 264 ? 6.485 -3.456 -22.067 1.00 96.50 264 ASN A O 1
ATOM 2068 N N . ARG A 1 265 ? 4.342 -3.007 -21.574 1.00 95.38 265 ARG A N 1
ATOM 2069 C CA . ARG A 1 265 ? 3.775 -4.258 -22.095 1.00 95.38 265 ARG A CA 1
ATOM 2070 C C . ARG A 1 265 ? 4.352 -4.712 -23.437 1.00 95.38 265 ARG A C 1
ATOM 2072 O O . ARG A 1 265 ? 4.450 -5.914 -23.681 1.00 95.38 265 ARG A O 1
ATOM 2079 N N . THR A 1 266 ? 4.662 -3.778 -24.336 1.00 93.25 266 THR A N 1
ATOM 2080 C CA . THR A 1 266 ? 5.112 -4.098 -25.695 1.00 93.25 266 THR A CA 1
ATOM 2081 C C . THR A 1 266 ? 6.583 -4.500 -25.785 1.00 93.25 266 THR A C 1
ATOM 2083 O O . THR A 1 266 ? 7.026 -4.847 -26.877 1.00 93.25 266 THR A O 1
ATOM 2086 N N . SER A 1 267 ? 7.346 -4.442 -24.689 1.00 90.94 267 SER A N 1
ATOM 2087 C CA . SER A 1 267 ? 8.772 -4.766 -24.680 1.00 90.94 267 SER A CA 1
ATOM 2088 C C . SER A 1 267 ? 9.168 -5.631 -23.487 1.00 90.94 267 SER A C 1
ATOM 2090 O O . SER A 1 267 ? 8.710 -5.426 -22.370 1.00 90.94 267 SER A O 1
ATOM 2092 N N . SER A 1 268 ? 10.099 -6.556 -23.720 1.00 91.50 268 SER A N 1
ATOM 2093 C CA . SER A 1 268 ? 10.774 -7.320 -22.667 1.00 91.50 268 SER A CA 1
ATOM 2094 C C . SER A 1 268 ? 11.974 -6.579 -22.071 1.00 91.50 268 SER A C 1
ATOM 2096 O O . SER A 1 268 ? 12.668 -7.123 -21.220 1.00 91.50 268 SER A O 1
ATOM 2098 N N . THR A 1 269 ? 12.289 -5.375 -22.555 1.00 93.44 269 THR A N 1
ATOM 2099 C CA . THR A 1 269 ? 13.337 -4.520 -21.987 1.00 93.44 269 THR A CA 1
ATOM 2100 C C . THR A 1 269 ? 12.713 -3.549 -20.992 1.00 93.44 269 THR A C 1
ATOM 2102 O O . THR A 1 269 ? 11.704 -2.929 -21.343 1.00 93.44 269 THR A O 1
ATOM 2105 N N . PRO A 1 270 ? 13.305 -3.356 -19.803 1.00 96.50 270 PRO A N 1
ATOM 2106 C CA . PRO A 1 270 ? 12.792 -2.368 -18.869 1.00 96.50 270 PRO A CA 1
ATOM 2107 C C . PRO A 1 270 ? 12.880 -0.970 -19.494 1.00 96.50 270 PRO A C 1
ATOM 2109 O O . PRO A 1 270 ? 13.894 -0.616 -20.098 1.00 96.50 270 PRO A O 1
ATOM 2112 N N . GLU A 1 271 ? 11.816 -0.181 -19.344 1.00 95.44 271 GLU A N 1
ATOM 2113 C CA . GLU A 1 271 ? 11.824 1.263 -19.617 1.00 95.44 271 GLU A CA 1
ATOM 2114 C C . GLU A 1 271 ? 12.856 1.942 -18.716 1.00 95.44 271 GLU A C 1
ATOM 2116 O O . GLU A 1 271 ? 13.596 2.832 -19.139 1.00 95.44 271 GLU A O 1
ATOM 2121 N N . TRP A 1 272 ? 12.940 1.466 -17.473 1.00 97.75 272 TRP A N 1
ATOM 2122 C CA . TRP A 1 272 ? 13.996 1.812 -16.544 1.00 97.75 272 TRP A CA 1
ATOM 2123 C C . TRP A 1 272 ? 14.122 0.799 -15.403 1.00 97.75 272 TRP A C 1
ATOM 2125 O O . TRP A 1 272 ? 13.223 -0.007 -15.153 1.00 97.75 272 TRP A O 1
ATOM 2135 N N . SER A 1 273 ? 15.242 0.883 -14.685 1.00 95.00 273 SER A N 1
ATOM 2136 C CA . SER A 1 273 ? 15.446 0.217 -13.402 1.00 95.00 273 SER A CA 1
ATOM 2137 C C . SER A 1 273 ? 16.042 1.171 -12.360 1.00 95.00 273 SER A C 1
ATOM 2139 O O . SER A 1 273 ? 16.644 2.192 -12.708 1.00 95.00 273 SER A O 1
ATOM 2141 N N . TYR A 1 274 ? 15.862 0.842 -11.084 1.00 97.06 274 TYR A N 1
ATOM 2142 C CA . TYR A 1 274 ? 16.416 1.557 -9.937 1.00 97.06 274 TYR A CA 1
ATOM 2143 C C . TYR A 1 274 ? 16.905 0.556 -8.888 1.00 97.06 274 TYR A C 1
ATOM 2145 O O . TYR A 1 274 ? 16.167 -0.356 -8.536 1.00 97.06 274 TYR A O 1
ATOM 2153 N N . ALA A 1 275 ? 18.125 0.729 -8.382 1.00 95.56 275 ALA A N 1
ATOM 2154 C CA . ALA A 1 275 ? 18.672 -0.105 -7.314 1.00 95.56 275 ALA A CA 1
ATOM 2155 C C . ALA A 1 275 ? 18.348 0.519 -5.947 1.00 95.56 275 ALA A C 1
ATOM 2157 O O . ALA A 1 275 ? 18.943 1.534 -5.572 1.00 95.56 275 ALA A O 1
ATOM 2158 N N . ALA A 1 276 ? 17.387 -0.067 -5.233 1.00 92.31 276 ALA A N 1
ATOM 2159 C CA . ALA A 1 276 ? 17.124 0.224 -3.830 1.00 92.31 276 ALA A CA 1
ATOM 2160 C C . ALA A 1 276 ? 18.211 -0.391 -2.934 1.00 92.31 276 ALA A C 1
ATOM 2162 O O . ALA A 1 276 ? 19.074 -1.142 -3.388 1.00 92.31 276 ALA A O 1
ATOM 2163 N N . SER A 1 277 ? 18.196 -0.029 -1.653 1.00 84.25 277 SER A N 1
ATOM 2164 C CA . SER A 1 277 ? 19.270 -0.394 -0.724 1.00 84.25 277 SER A CA 1
ATOM 2165 C C . SER A 1 277 ? 19.187 -1.831 -0.189 1.00 84.25 277 SER A C 1
ATOM 2167 O O . SER A 1 277 ? 20.167 -2.287 0.393 1.00 84.25 277 SER A O 1
ATOM 2169 N N . ASP A 1 278 ? 18.045 -2.512 -0.339 1.00 96.06 278 ASP A N 1
ATOM 2170 C CA . ASP A 1 278 ? 17.789 -3.887 0.129 1.00 96.06 278 ASP A CA 1
ATOM 2171 C C . ASP A 1 278 ? 16.570 -4.487 -0.617 1.00 96.06 278 ASP A C 1
ATOM 2173 O O . ASP A 1 278 ? 15.997 -3.810 -1.477 1.00 96.06 278 ASP A O 1
ATOM 2177 N N . ASP A 1 279 ? 16.175 -5.728 -0.296 1.00 96.81 279 ASP A N 1
ATOM 2178 C CA . ASP A 1 279 ? 15.055 -6.485 -0.880 1.00 96.81 279 ASP A CA 1
ATOM 2179 C C . ASP A 1 279 ? 13.807 -5.615 -1.102 1.00 96.81 279 ASP A C 1
ATOM 2181 O O . ASP A 1 279 ? 13.246 -5.045 -0.160 1.00 96.81 279 ASP A O 1
ATOM 2185 N N . VAL A 1 280 ? 13.281 -5.613 -2.331 1.00 98.19 280 VAL A N 1
ATOM 2186 C CA . VAL A 1 280 ? 11.986 -4.994 -2.644 1.00 98.19 280 VAL A CA 1
ATOM 2187 C C . VAL A 1 280 ? 10.919 -6.079 -2.658 1.00 98.19 280 VAL A C 1
ATOM 2189 O O . VAL A 1 280 ? 10.751 -6.802 -3.644 1.00 98.19 280 VAL A O 1
ATOM 2192 N N . ARG A 1 281 ? 10.186 -6.199 -1.547 1.00 95.50 281 ARG A N 1
ATOM 2193 C CA . ARG A 1 281 ? 9.193 -7.270 -1.349 1.00 95.50 281 ARG A CA 1
ATOM 2194 C C . ARG A 1 281 ? 7.760 -6.882 -1.671 1.00 95.50 281 ARG A C 1
ATOM 2196 O O . ARG A 1 281 ? 6.920 -7.763 -1.806 1.00 95.50 281 ARG A O 1
ATOM 2203 N N . THR A 1 282 ? 7.480 -5.597 -1.850 1.00 98.31 282 THR A N 1
ATOM 2204 C CA . THR A 1 282 ? 6.130 -5.124 -2.154 1.00 98.31 282 THR A CA 1
ATOM 2205 C C . THR A 1 282 ? 6.168 -3.948 -3.123 1.00 98.31 282 THR A C 1
ATOM 2207 O O . THR A 1 282 ? 7.051 -3.088 -3.056 1.00 98.31 282 THR A O 1
ATOM 2210 N N . ILE A 1 283 ? 5.235 -3.933 -4.072 1.00 98.75 283 ILE A N 1
ATOM 2211 C CA . ILE A 1 283 ? 5.135 -2.902 -5.102 1.00 98.75 283 ILE A CA 1
ATOM 2212 C C . ILE A 1 283 ? 3.675 -2.720 -5.504 1.00 98.75 283 ILE A C 1
ATOM 2214 O O . ILE A 1 283 ? 2.909 -3.680 -5.543 1.00 98.75 283 ILE A O 1
ATOM 2218 N N . SER A 1 284 ? 3.285 -1.488 -5.813 1.00 98.62 284 SER A N 1
ATOM 2219 C CA . SER A 1 284 ? 1.940 -1.156 -6.272 1.00 98.62 284 SER A CA 1
ATOM 2220 C C . SER A 1 284 ? 1.992 -0.052 -7.329 1.00 98.62 284 SER A C 1
ATOM 2222 O O . SER A 1 284 ? 2.916 0.765 -7.345 1.00 98.62 284 SER A O 1
ATOM 2224 N N . ILE A 1 285 ? 1.019 -0.041 -8.239 1.00 98.56 285 ILE A N 1
ATOM 2225 C CA . ILE A 1 285 ? 0.954 0.884 -9.377 1.00 98.56 285 ILE A CA 1
ATOM 2226 C C . ILE A 1 285 ? -0.462 1.446 -9.526 1.00 98.56 285 ILE A C 1
ATOM 2228 O O . ILE A 1 285 ? -1.439 0.719 -9.357 1.00 98.56 285 ILE A O 1
ATOM 2232 N N . SER A 1 286 ? -0.580 2.738 -9.843 1.00 98.19 286 SER A N 1
ATOM 2233 C CA . SER A 1 286 ? -1.874 3.372 -10.119 1.00 98.19 286 SER A CA 1
ATOM 2234 C C . SER A 1 286 ? -2.541 2.767 -11.358 1.00 98.19 286 SER A C 1
ATOM 2236 O O . SER A 1 286 ? -1.883 2.221 -12.249 1.00 98.19 286 SER A O 1
ATOM 2238 N N . ALA A 1 287 ? -3.866 2.903 -11.466 1.00 96.62 287 ALA A N 1
ATOM 2239 C CA . ALA A 1 287 ? -4.618 2.307 -12.569 1.00 96.62 287 ALA A CA 1
ATOM 2240 C C . ALA A 1 287 ? -4.195 2.868 -13.939 1.00 96.62 287 ALA A C 1
ATOM 2242 O O . ALA A 1 287 ? -4.228 2.141 -14.930 1.00 96.62 287 ALA A O 1
ATOM 2243 N N . ASP A 1 288 ? -3.756 4.131 -13.986 1.00 95.44 288 ASP A N 1
ATOM 2244 C CA . ASP A 1 288 ? -3.220 4.782 -15.187 1.00 95.44 288 ASP A CA 1
ATOM 2245 C C . ASP A 1 288 ? -1.728 4.500 -15.449 1.00 95.44 288 ASP A C 1
ATOM 2247 O O . ASP A 1 288 ? -1.183 4.978 -16.444 1.00 95.44 288 ASP A O 1
ATOM 2251 N N . GLY A 1 289 ? -1.063 3.752 -14.563 1.00 95.50 289 GLY A N 1
ATOM 2252 C CA . GLY A 1 289 ? 0.348 3.389 -14.666 1.00 95.50 289 GLY A CA 1
ATOM 2253 C C . GLY A 1 289 ? 1.342 4.485 -14.285 1.00 95.50 289 GLY A C 1
ATOM 2254 O O . GLY A 1 289 ? 2.542 4.226 -14.289 1.00 95.50 289 GLY A O 1
ATOM 2255 N N . ARG A 1 290 ? 0.888 5.703 -13.952 1.00 94.44 290 ARG A N 1
ATOM 2256 C CA . ARG A 1 290 ? 1.778 6.867 -13.799 1.00 94.44 290 ARG A CA 1
ATOM 2257 C C . ARG A 1 290 ? 2.523 6.929 -12.480 1.00 94.44 290 ARG A C 1
ATOM 2259 O O . ARG A 1 290 ? 3.583 7.557 -12.444 1.00 94.44 290 ARG A O 1
ATOM 2266 N N . SER A 1 291 ? 1.969 6.328 -11.437 1.00 96.44 291 SER A N 1
ATOM 2267 C CA . SER A 1 291 ? 2.484 6.364 -10.074 1.00 96.44 291 SER A CA 1
ATOM 2268 C C . SER A 1 291 ? 2.846 4.955 -9.631 1.00 96.44 291 SER A C 1
ATOM 2270 O O . SER A 1 291 ? 1.999 4.067 -9.667 1.00 96.44 291 SER A O 1
ATOM 2272 N N . ILE A 1 292 ? 4.092 4.757 -9.205 1.00 98.50 292 ILE A N 1
ATOM 2273 C CA . ILE A 1 292 ? 4.595 3.467 -8.723 1.00 98.50 292 ILE A CA 1
ATOM 2274 C C . ILE A 1 292 ? 5.132 3.664 -7.312 1.00 98.50 292 ILE A C 1
ATOM 2276 O O . ILE A 1 292 ? 5.983 4.526 -7.111 1.00 98.50 292 ILE A O 1
ATOM 2280 N N . VAL A 1 293 ? 4.680 2.852 -6.360 1.00 98.62 293 VAL A N 1
ATOM 2281 C CA . VAL A 1 293 ? 5.217 2.816 -4.996 1.00 98.62 293 VAL A CA 1
ATOM 2282 C C . VAL A 1 293 ? 5.838 1.454 -4.717 1.00 98.62 293 VAL A C 1
ATOM 2284 O O . VAL A 1 293 ? 5.260 0.429 -5.069 1.00 98.62 293 VAL A O 1
ATOM 2287 N N . ALA A 1 294 ? 7.010 1.438 -4.091 1.00 98.56 294 ALA A N 1
ATOM 2288 C CA . ALA A 1 294 ? 7.719 0.227 -3.698 1.00 98.56 294 ALA A CA 1
ATOM 2289 C C . ALA A 1 294 ? 8.142 0.308 -2.229 1.00 98.56 294 ALA A C 1
ATOM 2291 O O . ALA A 1 294 ? 8.601 1.356 -1.773 1.00 98.56 294 ALA A O 1
ATOM 2292 N N . GLY A 1 295 ? 7.998 -0.800 -1.508 1.00 97.81 295 GLY A N 1
ATOM 2293 C CA . GLY A 1 295 ? 8.474 -0.965 -0.137 1.00 97.81 295 GLY A CA 1
ATOM 2294 C C . GLY A 1 295 ? 9.706 -1.862 -0.096 1.00 97.81 295 GLY A C 1
ATOM 2295 O O . GLY A 1 295 ? 9.734 -2.916 -0.736 1.00 97.81 295 GLY A O 1
ATOM 2296 N N . SER A 1 296 ? 10.717 -1.426 0.650 1.00 96.75 296 SER A N 1
ATOM 2297 C CA . SER A 1 296 ? 12.000 -2.108 0.805 1.00 96.75 296 SER A CA 1
ATOM 2298 C C . SER A 1 296 ? 12.213 -2.583 2.238 1.00 96.75 296 SER A C 1
ATOM 2300 O O . SER A 1 296 ? 11.714 -1.986 3.195 1.00 96.75 296 SER A O 1
ATOM 2302 N N . TYR A 1 297 ? 13.026 -3.624 2.383 1.00 96.69 297 TYR A N 1
ATOM 2303 C CA . TYR A 1 297 ? 13.544 -4.091 3.671 1.00 96.69 297 TYR A CA 1
ATOM 2304 C C . TYR A 1 297 ? 14.658 -3.203 4.234 1.00 96.69 297 TYR A C 1
ATOM 2306 O O . TYR A 1 297 ? 15.129 -3.433 5.337 1.00 96.69 297 TYR A O 1
ATOM 2314 N N . SER A 1 298 ? 15.037 -2.151 3.509 1.00 91.31 298 SER A N 1
ATOM 2315 C CA . SER A 1 298 ? 15.933 -1.096 3.980 1.00 91.31 298 SER A CA 1
ATOM 2316 C C . SER A 1 298 ? 15.207 0.017 4.748 1.00 91.31 298 SER A C 1
ATOM 2318 O O . SER A 1 298 ? 15.665 1.158 4.696 1.00 91.31 298 SER A O 1
ATOM 2320 N N . ASP A 1 299 ? 14.035 -0.263 5.320 1.00 93.38 299 ASP A N 1
ATOM 2321 C CA . ASP A 1 299 ? 13.166 0.712 5.998 1.00 93.38 299 ASP A CA 1
ATOM 2322 C C . ASP A 1 299 ? 12.782 1.913 5.112 1.00 93.38 299 ASP A C 1
ATOM 2324 O O . ASP A 1 299 ? 12.758 3.067 5.544 1.00 93.38 299 ASP A O 1
ATOM 2328 N N . MET A 1 300 ? 12.564 1.672 3.813 1.00 94.25 300 MET A N 1
ATOM 2329 C CA . MET A 1 300 ? 12.323 2.738 2.835 1.00 94.25 300 MET A CA 1
ATOM 2330 C C . MET A 1 300 ? 11.103 2.457 1.968 1.00 94.25 300 MET A C 1
ATOM 2332 O O . MET A 1 300 ? 10.934 1.364 1.423 1.00 94.25 300 MET A O 1
ATOM 2336 N N . ILE A 1 301 ? 10.308 3.504 1.761 1.00 97.19 301 ILE A N 1
ATOM 2337 C CA . ILE A 1 301 ? 9.262 3.575 0.743 1.00 97.19 301 ILE A CA 1
ATOM 2338 C C . ILE A 1 301 ? 9.774 4.462 -0.391 1.00 97.19 301 ILE A C 1
ATOM 2340 O O . ILE A 1 301 ? 10.201 5.596 -0.164 1.00 97.19 301 ILE A O 1
ATOM 2344 N N . TYR A 1 302 ? 9.703 3.966 -1.620 1.00 96.75 302 TYR A N 1
ATOM 2345 C CA . TYR A 1 302 ? 10.107 4.680 -2.826 1.00 96.75 302 TYR A CA 1
ATOM 2346 C C . TYR A 1 302 ? 8.885 4.976 -3.685 1.00 96.75 302 TYR A C 1
ATOM 2348 O O . TYR A 1 302 ? 8.079 4.084 -3.936 1.00 96.75 302 TYR A O 1
ATOM 2356 N N . MET A 1 303 ? 8.775 6.203 -4.189 1.00 96.62 303 MET A N 1
ATOM 2357 C CA . MET A 1 303 ? 7.730 6.588 -5.134 1.00 96.62 303 MET A CA 1
ATOM 2358 C C . MET A 1 303 ? 8.350 7.030 -6.448 1.00 96.62 303 MET A C 1
ATOM 2360 O O . MET A 1 303 ? 9.245 7.867 -6.451 1.00 96.62 303 MET A O 1
ATOM 2364 N N . PHE A 1 304 ? 7.835 6.547 -7.571 1.00 95.56 304 PHE A N 1
ATOM 2365 C CA . PHE A 1 304 ? 8.307 6.876 -8.910 1.00 95.56 304 PHE A CA 1
ATOM 2366 C C . PHE A 1 304 ? 7.176 7.403 -9.783 1.00 95.56 304 PHE A C 1
ATOM 2368 O O . PHE A 1 304 ? 5.996 7.110 -9.583 1.00 95.56 304 PHE A O 1
ATOM 2375 N N . ASN A 1 305 ? 7.575 8.156 -10.804 1.00 91.25 305 ASN A N 1
ATOM 2376 C CA . ASN A 1 305 ? 6.747 8.389 -11.974 1.00 91.25 305 ASN A CA 1
ATOM 2377 C C . ASN A 1 305 ? 7.153 7.398 -13.066 1.00 91.25 305 ASN A C 1
ATOM 2379 O O . ASN A 1 305 ? 8.343 7.140 -13.235 1.00 91.25 305 ASN A O 1
ATOM 2383 N N . GLN A 1 306 ? 6.204 6.943 -13.881 1.00 91.81 306 GLN A N 1
ATOM 2384 C CA . GLN A 1 306 ? 6.484 6.027 -14.993 1.00 91.81 306 GLN A CA 1
ATOM 2385 C C . GLN A 1 306 ? 7.611 6.477 -15.945 1.00 91.81 306 GLN A C 1
ATOM 2387 O O . GLN A 1 306 ? 8.240 5.645 -16.586 1.00 91.81 306 GLN A O 1
ATOM 2392 N N . ASN A 1 307 ? 7.880 7.783 -16.059 1.00 88.31 307 ASN A N 1
ATOM 2393 C CA . ASN A 1 307 ? 8.839 8.328 -17.024 1.00 88.31 307 ASN A CA 1
ATOM 2394 C C . ASN A 1 307 ? 10.272 8.481 -16.473 1.00 88.31 307 ASN A C 1
ATOM 2396 O O . ASN A 1 307 ? 11.107 9.091 -17.141 1.00 88.31 307 ASN A O 1
ATOM 2400 N N . SER A 1 308 ? 10.558 8.028 -15.247 1.00 83.69 308 SER A N 1
ATOM 2401 C CA . SER A 1 308 ? 11.842 8.287 -14.583 1.00 83.69 308 SER A CA 1
ATOM 2402 C C . SER A 1 308 ? 12.236 7.171 -13.617 1.00 83.69 308 SER A C 1
ATOM 2404 O O . SER A 1 308 ? 11.455 6.808 -12.745 1.00 83.69 308 SER A O 1
ATOM 2406 N N . SER A 1 309 ? 13.496 6.729 -13.698 1.00 83.56 309 SER A N 1
ATOM 2407 C CA . SER A 1 309 ? 14.134 5.858 -12.697 1.00 83.56 309 SER A CA 1
ATOM 2408 C C . SER A 1 309 ? 14.486 6.567 -11.393 1.00 83.56 309 SER A C 1
ATOM 2410 O O . SER A 1 309 ? 14.901 5.925 -10.437 1.00 83.56 309 SER A O 1
ATOM 2412 N N . ILE A 1 310 ? 14.402 7.896 -11.348 1.00 84.94 310 ILE A N 1
ATOM 2413 C CA . ILE A 1 310 ? 14.684 8.673 -10.140 1.00 84.94 310 ILE A CA 1
ATOM 2414 C C . ILE A 1 310 ? 13.399 8.727 -9.306 1.00 84.94 310 ILE A C 1
ATOM 2416 O O . ILE A 1 310 ? 12.384 9.189 -9.849 1.00 84.94 310 ILE A O 1
ATOM 2420 N N . PRO A 1 311 ? 13.429 8.319 -8.020 1.00 86.94 311 PRO A N 1
ATOM 2421 C CA . PRO A 1 311 ? 12.276 8.450 -7.144 1.00 86.94 311 PRO A CA 1
ATOM 2422 C C . PRO A 1 311 ? 11.804 9.910 -7.078 1.00 86.94 311 PRO A C 1
ATOM 2424 O O . PRO A 1 311 ? 12.608 10.828 -6.906 1.00 86.94 311 PRO A O 1
ATOM 2427 N N . LEU A 1 312 ? 10.493 10.129 -7.192 1.00 82.69 312 LEU A N 1
ATOM 2428 C CA . LEU A 1 312 ? 9.835 11.402 -6.892 1.00 82.69 312 LEU A CA 1
ATOM 2429 C C . LEU A 1 312 ? 10.112 11.827 -5.448 1.00 82.69 312 LEU A C 1
ATOM 2431 O O . LEU A 1 312 ? 10.339 13.006 -5.181 1.00 82.69 312 LEU A O 1
ATOM 2435 N N . TRP A 1 313 ? 10.099 10.855 -4.541 1.00 90.31 313 TRP A N 1
ATOM 2436 C CA . TRP A 1 313 ? 10.514 10.982 -3.153 1.00 90.31 313 TRP A CA 1
ATOM 2437 C C . TRP A 1 313 ? 10.826 9.598 -2.582 1.00 90.31 313 TRP A C 1
ATOM 2439 O O . TRP A 1 313 ? 10.458 8.564 -3.146 1.00 90.31 313 TRP A O 1
ATOM 2449 N N . THR A 1 314 ? 11.503 9.610 -1.442 1.00 89.94 314 THR A N 1
ATOM 2450 C CA . THR A 1 314 ? 11.734 8.447 -0.587 1.00 89.94 314 THR A CA 1
ATOM 2451 C C . THR A 1 314 ? 11.286 8.793 0.823 1.00 89.94 314 THR A C 1
ATOM 2453 O O . THR A 1 314 ? 11.484 9.928 1.262 1.00 89.94 314 THR A O 1
ATOM 2456 N N . TYR A 1 315 ? 10.698 7.838 1.530 1.00 87.88 315 TYR A N 1
ATOM 2457 C CA . TYR A 1 315 ? 10.242 8.009 2.904 1.00 87.88 315 TYR A CA 1
ATOM 2458 C C . TYR A 1 315 ? 10.892 6.937 3.777 1.00 87.88 315 TYR A C 1
ATOM 2460 O O . TYR A 1 315 ? 10.764 5.754 3.475 1.00 87.88 315 TYR A O 1
ATOM 2468 N N . SER A 1 316 ? 11.610 7.362 4.819 1.00 90.50 316 SER A N 1
ATOM 2469 C CA . SER A 1 316 ? 12.255 6.457 5.776 1.00 90.50 316 SER A CA 1
ATOM 2470 C C . SER A 1 316 ? 11.257 6.068 6.858 1.00 90.50 316 SER A C 1
ATOM 2472 O O . SER A 1 316 ? 10.619 6.945 7.443 1.00 90.50 316 SER A O 1
ATOM 2474 N N . THR A 1 317 ? 11.154 4.777 7.125 1.00 87.31 317 THR A N 1
ATOM 2475 C CA . THR A 1 317 ? 10.381 4.190 8.224 1.00 87.31 317 THR A CA 1
ATOM 2476 C C . THR A 1 317 ? 11.325 3.693 9.318 1.00 87.31 317 THR A C 1
ATOM 2478 O O . THR A 1 317 ? 12.540 3.889 9.216 1.00 87.31 317 THR A O 1
ATOM 2481 N N . GLU A 1 318 ? 10.783 3.125 10.397 1.00 86.19 318 GLU A N 1
ATOM 2482 C CA . GLU A 1 318 ? 11.580 2.591 11.516 1.00 86.19 318 GLU A CA 1
ATOM 2483 C C . GLU A 1 318 ? 11.721 1.060 11.465 1.00 86.19 318 GLU A C 1
ATOM 2485 O O . GLU A 1 318 ? 12.310 0.458 12.363 1.00 86.19 318 GLU A O 1
ATOM 2490 N N . GLY A 1 319 ? 11.211 0.435 10.402 1.00 88.44 319 GLY A N 1
ATOM 2491 C CA . GLY A 1 319 ? 11.327 -0.994 10.152 1.00 88.44 319 GLY A CA 1
ATOM 2492 C C . GLY A 1 319 ? 10.956 -1.383 8.722 1.00 88.44 319 GLY A C 1
ATOM 2493 O O . GLY A 1 319 ? 10.422 -0.574 7.948 1.00 88.44 319 GLY A O 1
ATOM 2494 N N . ASN A 1 320 ? 11.250 -2.644 8.391 1.00 95.12 320 ASN A N 1
ATOM 2495 C CA . ASN A 1 320 ? 11.067 -3.221 7.064 1.00 95.12 320 ASN A CA 1
ATOM 2496 C C . ASN A 1 320 ? 9.630 -3.043 6.577 1.00 95.12 320 ASN A C 1
ATOM 2498 O O . ASN A 1 320 ? 8.688 -3.317 7.317 1.00 95.12 320 ASN A O 1
ATOM 2502 N N . ILE A 1 321 ? 9.459 -2.693 5.303 1.00 97.50 321 ILE A N 1
ATOM 2503 C CA . ILE A 1 321 ? 8.131 -2.569 4.698 1.00 97.50 321 ILE A CA 1
ATOM 2504 C C . ILE A 1 321 ? 7.669 -3.918 4.154 1.00 97.50 321 ILE A C 1
ATOM 2506 O O . ILE A 1 321 ? 8.299 -4.481 3.254 1.00 97.50 321 ILE A O 1
ATOM 2510 N N . TYR A 1 322 ? 6.547 -4.420 4.667 1.00 96.50 322 TYR A N 1
ATOM 2511 C CA . TYR A 1 322 ? 5.955 -5.690 4.235 1.00 96.50 322 TYR A CA 1
ATOM 2512 C C . TYR A 1 322 ? 4.864 -5.492 3.186 1.00 96.50 322 TYR A C 1
ATOM 2514 O O . TYR A 1 322 ? 4.775 -6.282 2.247 1.00 96.50 322 TYR A O 1
ATOM 2522 N N . SER A 1 323 ? 4.099 -4.399 3.268 1.00 97.81 323 SER A N 1
ATOM 2523 C CA . SER A 1 323 ? 3.020 -4.123 2.319 1.00 97.81 323 SER A CA 1
ATOM 2524 C C . SER A 1 323 ? 2.934 -2.645 1.953 1.00 97.81 323 SER A C 1
ATOM 2526 O O . SER A 1 323 ? 2.965 -1.777 2.824 1.00 97.81 323 SER A O 1
ATOM 2528 N N . VAL A 1 324 ? 2.762 -2.359 0.658 1.00 98.38 324 VAL A N 1
ATOM 2529 C CA . VAL A 1 324 ? 2.379 -1.039 0.137 1.00 98.38 324 VAL A CA 1
ATOM 2530 C C . VAL A 1 324 ? 1.138 -1.150 -0.742 1.00 98.38 324 VAL A C 1
ATOM 2532 O O . VAL A 1 324 ? 0.946 -2.138 -1.447 1.00 98.38 324 VAL A O 1
ATOM 2535 N N . ALA A 1 325 ? 0.312 -0.111 -0.744 1.00 98.19 325 ALA A N 1
ATOM 2536 C CA . ALA A 1 325 ? -0.838 0.020 -1.627 1.00 98.19 325 ALA A CA 1
ATOM 2537 C C . ALA A 1 325 ? -0.954 1.462 -2.135 1.00 98.19 325 ALA A C 1
ATOM 2539 O O . ALA A 1 325 ? -0.618 2.407 -1.418 1.00 98.19 325 ALA A O 1
ATOM 2540 N N . ILE A 1 326 ? -1.445 1.635 -3.363 1.00 97.94 326 ILE A N 1
ATOM 2541 C CA . ILE A 1 326 ? -1.736 2.946 -3.953 1.00 97.94 326 ILE A CA 1
ATOM 2542 C C . ILE A 1 326 ? -3.160 2.972 -4.513 1.00 97.94 326 ILE A C 1
ATOM 2544 O O . ILE A 1 326 ? -3.639 1.976 -5.052 1.00 97.94 326 ILE A O 1
ATOM 2548 N N . SER A 1 327 ? -3.849 4.106 -4.381 1.00 97.38 327 SER A N 1
ATOM 2549 C CA . SER A 1 327 ? -5.172 4.305 -4.978 1.00 97.38 327 SER A CA 1
ATOM 2550 C C . SER A 1 327 ? -5.102 4.343 -6.505 1.00 97.38 327 SER A C 1
ATOM 2552 O O . SER A 1 327 ? -4.065 4.647 -7.101 1.00 97.38 327 SER A O 1
ATOM 2554 N N . ALA A 1 328 ? -6.227 4.066 -7.170 1.00 96.00 328 ALA A N 1
ATOM 2555 C CA . ALA A 1 328 ? -6.291 3.992 -8.628 1.00 96.00 328 ALA A CA 1
ATOM 2556 C C . ALA A 1 328 ? -5.906 5.318 -9.309 1.00 96.00 328 ALA A C 1
ATOM 2558 O O . ALA A 1 328 ? -5.320 5.301 -10.391 1.00 96.00 328 ALA A O 1
ATOM 2559 N N . ASP A 1 329 ? -6.206 6.452 -8.669 1.00 93.88 329 ASP A N 1
ATOM 2560 C CA . ASP A 1 329 ? -5.820 7.800 -9.108 1.00 93.88 329 ASP A CA 1
ATOM 2561 C C . ASP A 1 329 ? -4.379 8.192 -8.732 1.00 93.88 329 ASP A C 1
ATOM 2563 O O . ASP A 1 329 ? -3.879 9.223 -9.179 1.00 93.88 329 ASP A O 1
ATOM 2567 N N . GLY A 1 330 ? -3.695 7.366 -7.938 1.00 93.56 330 GLY A N 1
ATOM 2568 C CA . GLY A 1 330 ? -2.334 7.604 -7.487 1.00 93.56 330 GLY A CA 1
ATOM 2569 C C . GLY A 1 330 ? -2.197 8.647 -6.378 1.00 93.56 330 GLY A C 1
ATOM 2570 O O . GLY A 1 330 ? -1.064 9.015 -6.080 1.00 93.56 330 GLY A O 1
ATOM 2571 N N . GLU A 1 331 ? -3.292 9.156 -5.800 1.00 91.75 331 GLU A N 1
ATOM 2572 C CA . GLU A 1 331 ? -3.266 10.258 -4.825 1.00 91.75 331 GLU A CA 1
ATOM 2573 C C . GLU A 1 331 ? -3.015 9.803 -3.382 1.00 91.75 331 GLU A C 1
ATOM 2575 O O . GLU A 1 331 ? -2.414 10.556 -2.611 1.00 91.75 331 GLU A O 1
ATOM 2580 N N . CYS A 1 332 ? -3.454 8.595 -3.015 1.00 93.69 332 CYS A N 1
ATOM 2581 C CA . CYS A 1 332 ? -3.340 8.027 -1.675 1.00 93.69 332 CYS A CA 1
ATOM 2582 C C . CYS A 1 332 ? -2.441 6.790 -1.690 1.00 93.69 332 CYS A C 1
ATOM 2584 O O . CYS A 1 332 ? -2.604 5.897 -2.518 1.00 93.69 332 CYS A O 1
ATOM 2586 N N . ILE A 1 333 ? -1.498 6.745 -0.757 1.00 95.88 333 ILE A N 1
ATOM 2587 C CA . ILE A 1 333 ? -0.539 5.662 -0.574 1.00 95.88 333 ILE A CA 1
ATOM 2588 C C . ILE A 1 333 ? -0.652 5.193 0.870 1.00 95.88 333 ILE A C 1
ATOM 2590 O O . ILE A 1 333 ? -0.664 6.019 1.783 1.00 95.88 333 ILE A O 1
ATOM 2594 N N . ALA A 1 334 ? -0.711 3.882 1.075 1.00 95.44 334 ALA A N 1
ATOM 2595 C CA . ALA A 1 334 ? -0.622 3.267 2.390 1.00 95.44 334 ALA A CA 1
ATOM 2596 C C . ALA A 1 334 ? 0.559 2.295 2.440 1.00 95.44 334 ALA A C 1
ATOM 2598 O O . ALA A 1 334 ? 0.824 1.597 1.461 1.00 95.44 334 ALA A O 1
ATOM 2599 N N . ALA A 1 335 ? 1.260 2.248 3.567 1.00 95.69 335 ALA A N 1
ATOM 2600 C CA . ALA A 1 335 ? 2.362 1.324 3.800 1.00 95.69 335 ALA A CA 1
ATOM 2601 C C . ALA A 1 335 ? 2.420 0.887 5.266 1.00 95.69 335 ALA A C 1
ATOM 2603 O O . ALA A 1 335 ? 1.946 1.607 6.144 1.00 95.69 335 ALA A O 1
ATOM 2604 N N . GLY A 1 336 ? 2.996 -0.286 5.516 1.00 93.31 336 GLY A N 1
ATOM 2605 C CA . GLY A 1 336 ? 3.186 -0.835 6.855 1.00 93.31 336 GLY A CA 1
ATOM 2606 C C . GLY A 1 336 ? 4.111 -2.046 6.843 1.00 93.31 336 GLY A C 1
ATOM 2607 O O . GLY A 1 336 ? 4.374 -2.640 5.788 1.00 93.31 336 GLY A O 1
ATOM 2608 N N . GLY A 1 337 ? 4.630 -2.376 8.019 1.00 92.19 337 GLY A N 1
ATOM 2609 C CA . GLY A 1 337 ? 5.552 -3.487 8.202 1.00 92.19 337 GLY A CA 1
ATOM 2610 C C . GLY A 1 337 ? 5.972 -3.655 9.658 1.00 92.19 337 GLY A C 1
ATOM 2611 O O . GLY A 1 337 ? 5.117 -3.617 10.538 1.00 92.19 337 GLY A O 1
ATOM 2612 N N . ALA A 1 338 ? 7.269 -3.844 9.899 1.00 91.56 338 ALA A N 1
ATOM 2613 C CA . ALA A 1 338 ? 7.827 -4.294 11.182 1.00 91.56 338 ALA A CA 1
ATOM 2614 C C . ALA A 1 338 ? 7.908 -3.228 12.297 1.00 91.56 338 ALA A C 1
ATOM 2616 O O . ALA A 1 338 ? 8.441 -3.496 13.370 1.00 91.56 338 ALA A O 1
ATOM 2617 N N . ASP A 1 339 ? 7.464 -1.997 12.035 1.00 84.56 339 ASP A N 1
ATOM 2618 C CA . ASP A 1 339 ? 7.437 -0.901 13.016 1.00 84.56 339 ASP A CA 1
ATOM 2619 C C . ASP A 1 339 ? 6.025 -0.613 13.551 1.00 84.56 339 ASP A C 1
ATOM 2621 O O . ASP A 1 339 ? 5.766 0.456 14.115 1.00 84.56 339 ASP A O 1
ATOM 2625 N N . ASP A 1 340 ? 5.102 -1.557 13.339 1.00 85.88 340 ASP A N 1
ATOM 2626 C CA . ASP A 1 340 ? 3.711 -1.555 13.809 1.00 85.88 340 ASP A CA 1
ATOM 2627 C C . ASP A 1 340 ? 2.883 -0.335 13.342 1.00 85.88 340 ASP A C 1
ATOM 2629 O O . ASP A 1 340 ? 1.763 -0.079 13.811 1.00 85.88 340 ASP A O 1
ATOM 2633 N N . THR A 1 341 ? 3.436 0.446 12.409 1.00 86.31 341 THR A N 1
ATOM 2634 C CA . THR A 1 341 ? 2.935 1.759 12.013 1.00 86.31 341 THR A CA 1
ATOM 2635 C C . THR A 1 341 ? 2.317 1.711 10.625 1.00 86.31 341 THR A C 1
ATOM 2637 O O . THR A 1 341 ? 2.928 1.263 9.654 1.00 86.31 341 THR A O 1
ATOM 2640 N N . ILE A 1 342 ? 1.105 2.259 10.500 1.00 89.38 342 ILE A N 1
ATOM 2641 C CA . ILE A 1 342 ? 0.506 2.516 9.188 1.00 89.38 342 ILE A CA 1
ATOM 2642 C C . ILE A 1 342 ? 0.886 3.920 8.732 1.00 89.38 342 ILE A C 1
ATOM 2644 O O . ILE A 1 342 ? 0.496 4.930 9.326 1.00 89.38 342 ILE A O 1
ATOM 2648 N N . TYR A 1 343 ? 1.586 3.983 7.610 1.00 89.69 343 TYR A N 1
ATOM 2649 C CA . TYR A 1 343 ? 1.916 5.213 6.911 1.00 89.69 343 TYR A CA 1
ATOM 2650 C C . TYR A 1 343 ? 0.847 5.500 5.866 1.00 89.69 343 TYR A C 1
ATOM 2652 O O . TYR A 1 343 ? 0.715 4.743 4.911 1.00 89.69 343 TYR A O 1
ATOM 2660 N N . ILE A 1 344 ? 0.108 6.606 6.007 1.00 90.69 344 ILE A N 1
ATOM 2661 C CA . ILE A 1 344 ? -0.784 7.106 4.952 1.00 90.69 344 ILE A CA 1
ATOM 2662 C C . ILE A 1 344 ? -0.198 8.387 4.373 1.00 90.69 344 ILE A C 1
ATOM 2664 O O . ILE A 1 344 ? -0.207 9.439 5.016 1.00 90.69 344 ILE A O 1
ATOM 2668 N N . LEU A 1 345 ? 0.275 8.303 3.138 1.00 89.81 345 LEU A N 1
ATOM 2669 C CA . LEU A 1 345 ? 0.975 9.364 2.430 1.00 89.81 345 LEU A CA 1
ATOM 2670 C C . LEU A 1 345 ? 0.169 9.796 1.206 1.00 89.81 345 LEU A C 1
ATOM 2672 O O . LEU A 1 345 ? -0.598 9.025 0.632 1.00 89.81 345 LEU A O 1
ATOM 2676 N N . ASN A 1 346 ? 0.352 11.039 0.780 1.00 86.00 346 ASN A N 1
ATOM 2677 C CA . ASN A 1 346 ? -0.095 11.470 -0.534 1.00 86.00 346 ASN A CA 1
ATOM 2678 C C . ASN A 1 346 ? 0.974 11.169 -1.591 1.00 86.00 346 ASN A C 1
ATOM 2680 O O . ASN A 1 346 ? 2.120 10.846 -1.274 1.00 86.00 346 ASN A O 1
ATOM 2684 N N . LYS A 1 347 ? 0.637 11.378 -2.865 1.00 84.25 347 LYS A N 1
ATOM 2685 C CA . LYS A 1 347 ? 1.572 11.198 -3.991 1.00 84.25 347 LYS A CA 1
ATOM 2686 C C . LYS A 1 347 ? 2.867 12.018 -3.930 1.00 84.25 347 LYS A C 1
ATOM 2688 O O . LYS A 1 347 ? 3.775 11.775 -4.721 1.00 84.25 347 LYS A O 1
ATOM 2693 N N . TYR A 1 348 ? 2.964 12.993 -3.027 1.00 82.81 348 TYR A N 1
ATOM 2694 C CA . TYR A 1 348 ? 4.143 13.834 -2.803 1.00 82.81 348 TYR A CA 1
ATOM 2695 C C . TYR A 1 348 ? 4.927 13.455 -1.534 1.00 82.81 348 TYR A C 1
ATOM 2697 O O . TYR A 1 348 ? 5.858 14.171 -1.173 1.00 82.81 348 TYR A O 1
ATOM 2705 N N . GLY A 1 349 ? 4.552 12.365 -0.857 1.00 78.62 349 GLY A N 1
ATOM 2706 C CA . GLY A 1 349 ? 5.236 11.858 0.332 1.00 78.62 349 GLY A CA 1
ATOM 2707 C C . GLY A 1 349 ? 4.872 12.599 1.618 1.00 78.62 349 GLY A C 1
ATOM 2708 O O . GLY A 1 349 ? 5.516 12.394 2.643 1.00 78.62 349 GLY A O 1
ATOM 2709 N N . ALA A 1 350 ? 3.856 13.467 1.588 1.00 78.62 350 ALA A N 1
ATOM 2710 C CA . ALA A 1 350 ? 3.355 14.119 2.791 1.00 78.62 350 ALA A CA 1
ATOM 2711 C C . ALA A 1 350 ? 2.264 13.257 3.449 1.00 78.62 350 ALA A C 1
ATOM 2713 O O . ALA A 1 350 ? 1.386 12.768 2.731 1.00 78.62 350 ALA A O 1
ATOM 2714 N N . PRO A 1 351 ? 2.260 13.106 4.786 1.00 78.62 351 PRO A N 1
ATOM 2715 C CA . PRO A 1 351 ? 1.197 12.400 5.491 1.00 78.62 351 PRO A CA 1
ATOM 2716 C C . PRO A 1 351 ? -0.184 12.998 5.190 1.00 78.62 351 PRO A C 1
ATOM 2718 O O . PRO A 1 351 ? -0.370 14.214 5.282 1.00 78.62 351 PRO A O 1
ATOM 2721 N N . LEU A 1 352 ? -1.158 12.157 4.829 1.00 68.62 352 LEU A N 1
ATOM 2722 C CA . LEU A 1 352 ? -2.550 12.579 4.608 1.00 68.62 352 LEU A CA 1
ATOM 2723 C C . LEU A 1 352 ? -3.300 12.804 5.926 1.00 68.62 352 LEU A C 1
ATOM 2725 O O . LEU A 1 352 ? -4.220 13.622 5.993 1.00 68.62 352 LEU A O 1
ATOM 2729 N N . ALA A 1 353 ? -2.886 12.117 6.990 1.00 54.22 353 ALA A N 1
ATOM 2730 C CA . ALA A 1 353 ? -3.468 12.279 8.309 1.00 54.22 353 ALA A CA 1
ATOM 2731 C C . ALA A 1 353 ? -3.045 13.621 8.926 1.00 54.22 353 ALA A C 1
ATOM 2733 O O . ALA A 1 353 ? -1.887 13.827 9.295 1.00 54.22 353 ALA A O 1
ATOM 2734 N N . ARG A 1 354 ? -4.002 14.544 9.088 1.00 41.53 354 ARG A N 1
ATOM 2735 C CA . ARG A 1 354 ? -3.831 15.674 10.010 1.00 41.53 354 ARG A CA 1
ATOM 2736 C C . ARG A 1 354 ? -3.732 15.132 11.430 1.00 41.53 354 ARG A C 1
ATOM 2738 O O . ARG A 1 354 ? -4.495 14.249 11.814 1.00 41.53 354 ARG A O 1
ATOM 2745 N N . SER A 1 355 ? -2.817 15.699 12.205 1.00 31.95 355 SER A N 1
ATOM 2746 C CA . SER A 1 355 ? -2.623 15.395 13.617 1.00 31.95 355 SER A CA 1
ATOM 2747 C C . SER A 1 355 ? -3.946 15.429 14.392 1.00 31.95 355 SER A C 1
ATOM 2749 O O . SER A 1 355 ? -4.474 16.486 14.727 1.00 31.95 355 SER A O 1
ATOM 2751 N N . TYR A 1 356 ? -4.469 14.253 14.733 1.00 31.59 356 TYR A N 1
ATOM 2752 C CA . TYR A 1 356 ? -5.293 14.098 15.923 1.00 31.59 356 TYR A CA 1
ATOM 2753 C C . TYR A 1 356 ? -4.353 13.626 17.023 1.00 31.59 356 TYR A C 1
ATOM 2755 O O . TYR A 1 356 ? -3.994 12.453 17.095 1.00 31.59 356 TYR A O 1
ATOM 2763 N N . GLN A 1 357 ? -3.909 14.553 17.875 1.00 31.58 357 GLN A N 1
ATOM 2764 C CA . GLN A 1 357 ? -3.330 14.144 19.148 1.00 31.58 357 GLN A CA 1
ATOM 2765 C C . GLN A 1 357 ? -4.387 13.333 19.895 1.00 31.58 357 GLN A C 1
ATOM 2767 O O . GLN A 1 357 ? -5.498 13.811 20.130 1.00 31.58 357 GLN A O 1
ATOM 2772 N N . ASN A 1 358 ? -4.013 12.099 20.236 1.00 30.12 358 ASN A N 1
ATOM 2773 C CA . ASN A 1 358 ? -4.806 11.160 21.009 1.00 30.12 358 ASN A CA 1
ATOM 2774 C C . ASN A 1 358 ? -5.587 11.867 22.119 1.00 30.12 358 ASN A C 1
ATOM 2776 O O . ASN A 1 358 ? -5.024 12.499 23.020 1.00 30.12 358 ASN A O 1
ATOM 2780 N N . SER A 1 359 ? -6.902 11.673 22.073 1.00 42.09 359 SER A N 1
ATOM 2781 C CA . SER A 1 359 ? -7.857 12.033 23.113 1.00 42.09 359 SER A CA 1
ATOM 2782 C C . SER A 1 359 ? -7.376 11.593 24.503 1.00 42.09 359 SER A C 1
ATOM 2784 O O . SER A 1 359 ? -7.607 12.314 25.462 1.00 42.09 359 SER A O 1
ATOM 2786 N N . ALA A 1 360 ? -6.593 10.520 24.648 1.00 39.03 360 ALA A N 1
ATOM 2787 C CA . ALA A 1 360 ? -6.008 10.127 25.934 1.00 39.03 360 ALA A CA 1
ATOM 2788 C C . ALA A 1 360 ? -5.172 11.236 26.619 1.00 39.03 360 ALA A C 1
ATOM 2790 O O . ALA A 1 360 ? -5.339 11.468 27.815 1.00 39.03 360 ALA A O 1
ATOM 2791 N N . SER A 1 361 ? -4.339 11.984 25.883 1.00 45.00 361 SER A N 1
ATOM 2792 C CA . SER A 1 361 ? -3.519 13.067 26.461 1.00 45.00 361 SER A CA 1
ATOM 2793 C C . SER A 1 361 ? -4.364 14.291 26.827 1.00 45.00 361 SER A C 1
ATOM 2795 O O . SER A 1 361 ? -4.153 14.911 27.871 1.00 45.00 361 SER A O 1
ATOM 2797 N N . PHE A 1 362 ? -5.382 14.600 26.017 1.00 44.62 362 PHE A N 1
ATOM 2798 C CA . PHE A 1 362 ? -6.325 15.683 26.294 1.00 44.62 362 PHE A CA 1
ATOM 2799 C C . PHE A 1 362 ? -7.228 15.354 27.487 1.00 44.62 362 PHE A C 1
ATOM 2801 O O . PHE A 1 362 ? -7.426 16.208 28.340 1.00 44.62 362 PHE A O 1
ATOM 2808 N N . TYR A 1 363 ? -7.717 14.116 27.608 1.00 50.66 363 TYR A N 1
ATOM 2809 C CA . TYR A 1 363 ? -8.526 13.669 28.744 1.00 50.66 363 TYR A CA 1
ATOM 2810 C C . TYR A 1 363 ? -7.709 13.586 30.029 1.00 50.66 363 TYR A C 1
ATOM 2812 O O . TYR A 1 363 ? -8.211 14.021 31.057 1.00 50.66 363 TYR A O 1
ATOM 2820 N N . ILE A 1 364 ? -6.462 13.104 29.994 1.00 52.72 364 ILE A N 1
ATOM 2821 C CA . ILE A 1 364 ? -5.585 13.085 31.176 1.00 52.72 364 ILE A CA 1
ATOM 2822 C C . ILE A 1 364 ? -5.218 14.515 31.573 1.00 52.72 364 ILE A C 1
ATOM 2824 O O . ILE A 1 364 ? -5.319 14.858 32.744 1.00 52.72 364 ILE A O 1
ATOM 2828 N N . SER A 1 365 ? -4.879 15.379 30.615 1.00 53.22 365 SER A N 1
ATOM 2829 C CA . SER A 1 365 ? -4.550 16.782 30.890 1.00 53.22 365 SER A CA 1
ATOM 2830 C C . SER A 1 365 ? -5.773 17.579 31.360 1.00 53.22 365 SER A C 1
ATOM 2832 O O . SER A 1 365 ? -5.650 18.410 32.255 1.00 53.22 365 SER A O 1
ATOM 2834 N N . PHE A 1 366 ? -6.968 17.284 30.837 1.00 55.09 366 PHE A N 1
ATOM 2835 C CA . PHE A 1 366 ? -8.242 17.855 31.280 1.00 55.09 366 PHE A CA 1
ATOM 2836 C C . PHE A 1 366 ? -8.668 17.311 32.649 1.00 55.09 366 PHE A C 1
ATOM 2838 O O . PHE A 1 366 ? -9.126 18.091 33.476 1.00 55.09 366 PHE A O 1
ATOM 2845 N N . LEU A 1 367 ? -8.466 16.020 32.949 1.00 56.25 367 LEU A N 1
ATOM 2846 C CA . LEU A 1 367 ? -8.698 15.448 34.283 1.00 56.25 367 LEU A CA 1
ATOM 2847 C C . LEU A 1 367 ? -7.708 16.000 35.300 1.00 56.25 367 LEU A C 1
ATOM 2849 O O . LEU A 1 367 ? -8.119 16.363 36.392 1.00 56.25 367 LEU A O 1
ATOM 2853 N N . VAL A 1 368 ? -6.427 16.111 34.955 1.00 68.94 368 VAL A N 1
ATOM 2854 C CA . VAL A 1 368 ? -5.407 16.724 35.812 1.00 68.94 368 VAL A CA 1
ATOM 2855 C C . VAL A 1 368 ? -5.738 18.199 36.027 1.00 68.94 368 VAL A C 1
ATOM 2857 O O . VAL A 1 368 ? -5.670 18.669 37.157 1.00 68.94 368 VAL A O 1
ATOM 2860 N N . PHE A 1 369 ? -6.198 18.919 35.002 1.00 66.88 369 PHE A N 1
ATOM 2861 C CA . PHE A 1 369 ? -6.686 20.292 35.133 1.00 66.88 369 PHE A CA 1
ATOM 2862 C C . PHE A 1 369 ? -7.942 20.387 36.012 1.00 66.88 369 PHE A C 1
ATOM 2864 O O . PHE A 1 369 ? -8.015 21.254 36.882 1.00 66.88 369 PHE A O 1
ATOM 2871 N N . LEU A 1 370 ? -8.911 19.484 35.858 1.00 65.94 370 LEU A N 1
ATOM 2872 C CA . LEU A 1 370 ? -10.141 19.444 36.654 1.00 65.94 370 LEU A CA 1
ATOM 2873 C C . LEU A 1 370 ? -9.843 19.073 38.115 1.00 65.94 370 LEU A C 1
ATOM 2875 O O . LEU A 1 370 ? -10.349 19.702 39.035 1.00 65.94 370 LEU A O 1
ATOM 2879 N N . VAL A 1 371 ? -8.948 18.114 38.346 1.00 70.56 371 VAL A N 1
ATOM 2880 C CA . VAL A 1 371 ? -8.493 17.702 39.677 1.00 70.56 371 VAL A CA 1
ATOM 2881 C C . VAL A 1 371 ? -7.680 18.815 40.332 1.00 70.56 371 VAL A C 1
ATOM 2883 O O . VAL A 1 371 ? -7.942 19.146 41.483 1.00 70.56 371 VAL A O 1
ATOM 2886 N N . LEU A 1 372 ? -6.757 19.466 39.617 1.00 70.31 372 LEU A N 1
ATOM 2887 C CA . LEU A 1 372 ? -5.987 20.592 40.149 1.00 70.31 372 LEU A CA 1
ATOM 2888 C C . LEU A 1 372 ? -6.881 21.799 40.439 1.00 70.31 372 LEU A C 1
ATOM 2890 O O . LEU A 1 372 ? -6.741 22.402 41.496 1.00 70.31 372 LEU A O 1
ATOM 2894 N N . THR A 1 373 ? -7.834 22.136 39.569 1.00 70.88 373 THR A N 1
ATOM 2895 C CA . THR A 1 373 ? -8.785 23.235 39.822 1.00 70.88 373 THR A CA 1
ATOM 2896 C C . THR A 1 373 ? -9.711 22.928 40.998 1.00 70.88 373 THR A C 1
ATOM 2898 O O . THR A 1 373 ? -9.917 23.799 41.841 1.00 70.88 373 THR A O 1
ATOM 2901 N N . ILE A 1 374 ? -10.191 21.688 41.133 1.00 71.25 374 ILE A N 1
ATOM 2902 C CA . ILE A 1 374 ? -10.960 21.232 42.300 1.00 71.25 374 ILE A CA 1
ATOM 2903 C C . ILE A 1 374 ? -10.101 21.290 43.571 1.00 71.25 374 ILE A C 1
ATOM 2905 O O . ILE A 1 374 ? -10.551 21.819 44.583 1.00 71.25 374 ILE A O 1
ATOM 2909 N N . ILE A 1 375 ? -8.847 20.833 43.532 1.00 71.69 375 ILE A N 1
ATOM 2910 C CA . ILE A 1 375 ? -7.908 20.912 44.660 1.00 71.69 375 ILE A CA 1
ATOM 2911 C C . ILE A 1 375 ? -7.637 22.377 45.038 1.00 71.69 375 ILE A C 1
ATOM 2913 O O . ILE A 1 375 ? -7.676 22.716 46.219 1.00 71.69 375 ILE A O 1
ATOM 2917 N N . PHE A 1 376 ? -7.443 23.273 44.067 1.00 67.19 376 PHE A N 1
ATOM 2918 C CA . PHE A 1 376 ? -7.224 24.704 44.306 1.00 67.19 376 PHE A CA 1
ATOM 2919 C C . PHE A 1 376 ? -8.479 25.450 44.781 1.00 67.19 376 PHE A C 1
ATOM 2921 O O . PHE A 1 376 ? -8.343 26.462 45.465 1.00 67.19 376 PHE A O 1
ATOM 2928 N N . LEU A 1 377 ? -9.684 24.961 44.474 1.00 68.75 377 LEU A N 1
ATOM 2929 C CA . LEU A 1 377 ? -10.946 25.497 44.999 1.00 68.75 377 LEU A CA 1
ATOM 2930 C C . LEU A 1 377 ? -11.274 24.948 46.396 1.00 68.75 377 LEU A C 1
ATOM 2932 O O . LEU A 1 377 ? -11.778 25.685 47.245 1.00 68.75 377 LEU A O 1
ATOM 2936 N N . ILE A 1 378 ? -10.962 23.675 46.661 1.00 69.50 378 ILE A N 1
ATOM 2937 C CA . ILE A 1 378 ? -11.292 22.993 47.918 1.00 69.50 378 ILE A CA 1
ATOM 2938 C C . ILE A 1 378 ? -10.243 23.256 49.002 1.00 69.50 378 ILE A C 1
ATOM 2940 O O . ILE A 1 378 ? -10.627 23.474 50.149 1.00 69.50 378 ILE A O 1
ATOM 2944 N N . LEU A 1 379 ? -8.941 23.290 48.692 1.00 68.25 379 LEU A N 1
ATOM 2945 C CA . LEU A 1 379 ? -7.884 23.488 49.696 1.00 68.25 379 LEU A CA 1
ATOM 2946 C C . LEU A 1 379 ? -8.014 24.802 50.484 1.00 68.25 379 LEU A C 1
ATOM 2948 O O . LEU A 1 379 ? -7.874 24.750 51.706 1.00 68.25 379 LEU A O 1
ATOM 2952 N N . PRO A 1 380 ? -8.331 25.965 49.879 1.00 68.56 380 PRO A N 1
ATOM 2953 C CA . PRO A 1 380 ? -8.555 27.194 50.637 1.00 68.56 380 PRO A CA 1
ATOM 2954 C C . PRO A 1 380 ? -9.777 27.087 51.553 1.00 68.56 380 PRO A C 1
ATOM 2956 O O . PRO A 1 380 ? -9.747 27.581 52.678 1.00 68.56 380 PRO A O 1
ATOM 2959 N N . PHE A 1 381 ? -10.834 26.400 51.108 1.00 63.12 381 PHE A N 1
ATOM 2960 C CA . PHE A 1 381 ? -12.051 26.183 51.893 1.00 63.12 381 PHE A CA 1
ATOM 2961 C C . PHE A 1 381 ? -11.817 25.192 53.043 1.00 63.12 381 PHE A C 1
ATOM 2963 O O . PHE A 1 381 ? -12.291 25.401 54.160 1.00 63.12 381 PHE A O 1
ATOM 2970 N N . ALA A 1 382 ? -11.023 24.147 52.809 1.00 64.88 382 ALA A N 1
ATOM 2971 C CA . ALA A 1 382 ? -10.575 23.194 53.817 1.00 64.88 382 ALA A CA 1
ATOM 2972 C C . ALA A 1 382 ? -9.661 23.871 54.850 1.00 64.88 382 ALA A C 1
ATOM 2974 O O . ALA A 1 382 ? -9.865 23.705 56.046 1.00 64.88 382 ALA A O 1
ATOM 2975 N N . PHE A 1 383 ? -8.718 24.717 54.425 1.00 64.81 383 PHE A N 1
ATOM 2976 C CA . PHE A 1 383 ? -7.892 25.503 55.347 1.00 64.81 383 PHE A CA 1
ATOM 2977 C C . PHE A 1 383 ? -8.720 26.512 56.146 1.00 64.81 383 PHE A C 1
ATOM 2979 O O . PHE A 1 383 ? -8.514 26.645 57.349 1.00 64.81 383 PHE A O 1
ATOM 2986 N N . PHE A 1 384 ? -9.694 27.179 55.522 1.00 65.25 384 PHE A N 1
ATOM 2987 C CA . PHE A 1 384 ? -10.568 28.127 56.212 1.00 65.25 384 PHE A CA 1
ATOM 2988 C C . PHE A 1 384 ? -11.502 27.430 57.211 1.00 65.25 384 PHE A C 1
ATOM 2990 O O . PHE A 1 384 ? -11.723 27.941 58.310 1.00 65.25 384 PHE A O 1
ATOM 2997 N N . THR A 1 385 ? -12.018 26.243 56.875 1.00 64.19 385 THR A N 1
ATOM 2998 C CA . THR A 1 385 ? -12.840 25.424 57.784 1.00 64.19 385 THR A CA 1
ATOM 2999 C C . THR A 1 385 ? -12.008 24.803 58.902 1.00 64.19 385 THR A C 1
ATOM 3001 O O . THR A 1 385 ? -12.444 24.822 60.049 1.00 64.19 385 THR A O 1
ATOM 3004 N N . ILE A 1 386 ? -10.786 24.337 58.629 1.00 68.12 386 ILE A N 1
ATOM 3005 C CA . ILE A 1 386 ? -9.849 23.862 59.656 1.00 68.12 386 ILE A CA 1
ATOM 3006 C C . ILE A 1 386 ? -9.429 25.013 60.576 1.00 68.12 386 ILE A C 1
ATOM 3008 O O . ILE A 1 386 ? -9.405 24.808 61.785 1.00 68.12 386 ILE A O 1
ATOM 3012 N N . ASP A 1 387 ? -9.179 26.222 60.062 1.00 66.94 387 ASP A N 1
ATOM 3013 C CA . ASP A 1 387 ? -8.856 27.401 60.880 1.00 66.94 387 ASP A CA 1
ATOM 3014 C C . ASP A 1 387 ? -10.065 27.878 61.705 1.00 66.94 387 ASP A C 1
ATOM 3016 O O . ASP A 1 387 ? -9.952 28.164 62.894 1.00 66.94 387 ASP A O 1
ATOM 3020 N N . THR A 1 388 ? -11.278 27.877 61.146 1.00 64.31 388 THR A N 1
ATOM 3021 C CA . THR A 1 388 ? -12.482 28.208 61.935 1.00 64.31 388 THR A CA 1
ATOM 3022 C C . THR A 1 388 ? -12.834 27.128 62.959 1.00 64.31 388 THR A C 1
ATOM 3024 O O . THR A 1 388 ? -13.261 27.461 64.067 1.00 64.31 388 THR A O 1
ATOM 3027 N N . ILE A 1 389 ? -12.629 25.844 62.652 1.00 67.81 389 ILE A N 1
ATOM 3028 C CA . ILE A 1 389 ? -12.800 24.738 63.606 1.00 67.81 389 ILE A CA 1
ATOM 3029 C C . ILE A 1 389 ? -11.689 24.757 64.661 1.00 67.81 389 ILE A C 1
ATOM 3031 O O . ILE A 1 389 ? -11.979 24.487 65.826 1.00 67.81 389 ILE A O 1
ATOM 3035 N N . SER A 1 390 ? -10.447 25.100 64.310 1.00 65.81 390 SER A N 1
ATOM 3036 C CA . SER A 1 390 ? -9.330 25.203 65.256 1.00 65.81 390 SER A CA 1
ATOM 3037 C C . SER A 1 390 ? -9.528 26.387 66.204 1.00 65.81 390 SER A C 1
ATOM 3039 O O . SER A 1 390 ? -9.404 26.201 67.414 1.00 65.81 390 SER A O 1
ATOM 3041 N N . ARG A 1 391 ? -9.969 27.550 65.703 1.00 65.06 391 ARG A N 1
ATOM 3042 C CA . ARG A 1 391 ? -10.341 28.716 66.521 1.00 65.06 391 ARG A CA 1
ATOM 3043 C C . ARG A 1 391 ? -11.532 28.410 67.426 1.00 65.06 391 ARG A C 1
ATOM 3045 O O . ARG A 1 391 ? -11.441 28.635 68.630 1.00 65.06 391 ARG A O 1
ATOM 3052 N N . LYS A 1 392 ? -12.594 27.773 66.909 1.00 66.56 392 LYS A N 1
ATOM 3053 C CA . LYS A 1 392 ? -13.732 27.320 67.736 1.00 66.56 392 LYS A CA 1
ATOM 3054 C C . LYS A 1 392 ? -13.336 26.243 68.750 1.00 66.56 392 LYS A C 1
ATOM 3056 O O . LYS A 1 392 ? -13.880 26.228 69.850 1.00 66.56 392 LYS A O 1
ATOM 3061 N N . ARG A 1 393 ? -12.404 25.336 68.429 1.00 61.88 393 ARG A N 1
ATOM 3062 C CA . ARG A 1 393 ? -11.857 24.350 69.381 1.00 61.88 393 ARG A CA 1
ATOM 3063 C C . ARG A 1 393 ? -10.974 25.016 70.432 1.00 61.88 393 ARG A C 1
ATOM 3065 O O . ARG A 1 393 ? -11.034 24.593 71.579 1.00 61.88 393 ARG A O 1
ATOM 3072 N N . ALA A 1 394 ? -10.198 26.037 70.080 1.00 66.75 394 ALA A N 1
ATOM 3073 C CA . ALA A 1 394 ? -9.378 26.798 71.018 1.00 66.75 394 ALA A CA 1
ATOM 3074 C C . ALA A 1 394 ? -10.245 27.623 71.980 1.00 66.75 394 ALA A C 1
ATOM 3076 O O . ALA A 1 394 ? -10.003 27.604 73.184 1.00 66.75 394 ALA A O 1
ATOM 3077 N N . GLU A 1 395 ? -11.305 28.264 71.481 1.00 69.50 395 GLU A N 1
ATOM 3078 C CA . GLU A 1 395 ? -12.293 28.950 72.318 1.00 69.50 395 GLU A CA 1
ATOM 3079 C C . GLU A 1 395 ? -13.049 27.963 73.207 1.00 69.50 395 GLU A C 1
ATOM 3081 O O . GLU A 1 395 ? -13.076 28.149 74.417 1.00 69.50 395 GLU A O 1
ATOM 3086 N N . ARG A 1 396 ? -13.555 26.847 72.661 1.00 64.31 396 ARG A N 1
ATOM 3087 C CA . ARG A 1 396 ? -14.214 25.799 73.462 1.00 64.31 396 ARG A CA 1
ATOM 3088 C C . ARG A 1 396 ? -13.280 25.171 74.490 1.00 64.31 396 ARG A C 1
ATOM 3090 O O . ARG A 1 396 ? -13.747 24.873 75.580 1.00 64.31 396 ARG A O 1
ATOM 3097 N N . LYS A 1 397 ? -11.989 24.987 74.186 1.00 65.38 397 LYS A N 1
ATOM 3098 C CA . LYS A 1 397 ? -10.990 24.530 75.165 1.00 65.38 397 LYS A CA 1
ATOM 3099 C C . LYS A 1 397 ? -10.786 25.568 76.261 1.00 65.38 397 LYS A C 1
ATOM 3101 O O . LYS A 1 397 ? -10.819 25.181 77.417 1.00 65.38 397 LYS A O 1
ATOM 3106 N N . LYS A 1 398 ? -10.680 26.862 75.939 1.00 69.31 398 LYS A N 1
ATOM 3107 C CA . LYS A 1 398 ? -10.594 27.925 76.955 1.00 69.31 398 LYS A CA 1
ATOM 3108 C C . LYS A 1 398 ? -11.849 27.984 77.828 1.00 69.31 398 LYS A C 1
ATOM 3110 O O . LYS A 1 398 ? -11.732 28.021 79.046 1.00 69.31 398 LYS A O 1
ATOM 3115 N N . THR A 1 399 ? -13.045 27.910 77.241 1.00 68.06 399 THR A N 1
ATOM 3116 C CA . THR A 1 399 ? -14.307 27.925 78.000 1.00 68.06 399 THR A CA 1
ATOM 3117 C C . THR A 1 399 ? -14.513 26.641 78.809 1.00 68.06 399 THR A C 1
ATOM 3119 O O . THR A 1 399 ? -15.021 26.701 79.924 1.00 68.06 399 THR A O 1
ATOM 3122 N N . ALA A 1 400 ? -14.116 25.477 78.285 1.00 67.31 400 ALA A N 1
ATOM 3123 C CA . ALA A 1 400 ? -14.200 24.200 78.993 1.00 67.31 400 ALA A CA 1
ATOM 3124 C C . ALA A 1 400 ? -13.147 24.085 80.099 1.00 67.31 400 ALA A C 1
ATOM 3126 O O . ALA A 1 400 ? -13.450 23.545 81.152 1.00 67.31 400 ALA A O 1
ATOM 3127 N N . GLU A 1 401 ? -11.941 24.614 79.897 1.00 72.56 401 GLU A N 1
ATOM 3128 C CA . GLU A 1 401 ? -10.904 24.678 80.926 1.00 72.56 401 GLU A CA 1
ATOM 3129 C C . GLU A 1 401 ? -11.292 25.665 82.029 1.00 72.56 401 GLU A C 1
ATOM 3131 O O . GLU A 1 401 ? -11.101 25.366 83.202 1.00 72.56 401 GLU A O 1
ATOM 3136 N N . GLN A 1 402 ? -11.924 26.789 81.682 1.00 70.88 402 GLN A N 1
ATOM 3137 C CA . GLN A 1 402 ? -12.459 27.727 82.665 1.00 70.88 402 GLN A CA 1
ATOM 3138 C C . GLN A 1 402 ? -13.621 27.113 83.454 1.00 70.88 402 GLN A C 1
ATOM 3140 O O . GLN A 1 402 ? -13.574 27.128 84.677 1.00 70.88 402 GLN A O 1
ATOM 3145 N N . LYS A 1 403 ? -14.578 26.448 82.789 1.00 71.50 403 LYS A N 1
ATOM 3146 C CA . LYS A 1 403 ? -15.646 25.693 83.469 1.00 71.50 403 LYS A CA 1
ATOM 3147 C C . LYS A 1 403 ? -15.122 24.515 84.287 1.00 71.50 403 LYS A C 1
ATOM 3149 O O . LYS A 1 403 ? -15.700 24.200 85.315 1.00 71.50 403 LYS A O 1
ATOM 3154 N N . ARG A 1 404 ? -14.048 23.848 83.853 1.00 70.94 404 ARG A N 1
ATOM 3155 C CA . ARG A 1 404 ? -13.421 22.753 84.604 1.00 70.94 404 ARG A CA 1
ATOM 3156 C C . ARG A 1 404 ? -12.709 23.278 85.846 1.00 70.94 404 ARG A C 1
ATOM 3158 O O . ARG A 1 404 ? -12.879 22.683 86.895 1.00 70.94 404 ARG A O 1
ATOM 3165 N N . LYS A 1 405 ? -11.997 24.405 85.751 1.00 75.94 405 LYS A N 1
ATOM 3166 C CA . LYS A 1 405 ? -11.388 25.078 86.910 1.00 75.94 405 LYS A CA 1
ATOM 3167 C C . LYS A 1 405 ? -12.442 25.609 87.879 1.00 75.94 405 LYS A C 1
ATOM 3169 O O . LYS A 1 405 ? -12.236 25.536 89.080 1.00 75.94 405 LYS A O 1
ATOM 3174 N N . GLU A 1 406 ? -13.568 26.098 87.371 1.00 76.12 406 GLU A N 1
ATOM 3175 C CA . GLU A 1 406 ? -14.696 26.570 88.182 1.00 76.12 406 GLU A CA 1
ATOM 3176 C C . GLU A 1 406 ? -15.400 25.400 88.885 1.00 76.12 406 GLU A C 1
ATOM 3178 O O . GLU A 1 406 ? -15.639 25.465 90.084 1.00 76.12 406 GLU A O 1
ATOM 3183 N N . LYS A 1 407 ? -15.603 24.273 88.190 1.00 76.00 407 LYS A N 1
ATOM 3184 C CA . LYS A 1 407 ? -16.179 23.053 88.771 1.00 76.00 407 LYS A CA 1
ATOM 3185 C C . LYS A 1 407 ? -15.231 22.361 89.759 1.00 76.00 407 LYS A C 1
ATOM 3187 O O . LYS A 1 407 ? -15.684 21.945 90.813 1.00 76.00 407 LYS A O 1
ATOM 3192 N N . GLU A 1 408 ? -13.929 22.297 89.464 1.00 78.38 408 GLU A N 1
ATOM 3193 C CA . GLU A 1 408 ? -12.903 21.822 90.409 1.00 78.38 408 GLU A CA 1
ATOM 3194 C C . GLU A 1 408 ? -12.781 22.760 91.620 1.00 78.38 408 GLU A C 1
ATOM 3196 O O . GLU A 1 408 ? -12.518 22.293 92.723 1.00 78.38 408 GLU A O 1
ATOM 3201 N N . ALA A 1 409 ? -12.985 24.072 91.456 1.00 75.00 409 ALA A N 1
ATOM 3202 C CA . ALA A 1 409 ? -13.022 25.009 92.577 1.00 75.00 409 ALA A CA 1
ATOM 3203 C C . ALA A 1 409 ? -14.291 24.834 93.425 1.00 75.00 409 ALA A C 1
ATOM 3205 O O . ALA A 1 409 ? -14.195 24.824 94.647 1.00 75.00 409 ALA A O 1
ATOM 3206 N N . GLU A 1 410 ? -15.460 24.647 92.808 1.00 78.94 410 GLU A N 1
ATOM 3207 C CA . GLU A 1 410 ? -16.713 24.362 93.518 1.00 78.94 410 GLU A CA 1
ATOM 3208 C C . GLU A 1 410 ? -16.679 23.013 94.240 1.00 78.94 410 GLU A C 1
ATOM 3210 O O . GLU A 1 410 ? -17.157 22.912 95.368 1.00 78.94 410 GLU A O 1
ATOM 3215 N N . GLU A 1 411 ? -16.093 21.988 93.621 1.00 80.00 411 GLU A N 1
ATOM 3216 C CA . GLU A 1 411 ? -15.908 20.664 94.215 1.00 80.00 411 GLU A CA 1
ATOM 3217 C C . GLU A 1 411 ? -14.919 20.726 95.380 1.00 80.00 411 GLU A C 1
ATOM 3219 O O . GLU A 1 411 ? -15.247 20.259 96.464 1.00 80.00 411 GLU A O 1
ATOM 3224 N N . LYS A 1 412 ? -13.794 21.441 95.234 1.00 80.19 412 LYS A N 1
ATOM 3225 C CA . LYS A 1 412 ? -12.871 21.700 96.351 1.00 80.19 412 LYS A CA 1
ATOM 3226 C C . LYS A 1 412 ? -13.508 22.516 97.473 1.00 80.19 412 LYS A C 1
ATOM 3228 O O . LYS A 1 412 ? -13.237 22.251 98.636 1.00 80.19 412 LYS A O 1
ATOM 3233 N N . ILE A 1 413 ? -14.352 23.504 97.167 1.00 76.50 413 ILE A N 1
ATOM 3234 C CA . ILE A 1 413 ? -15.082 24.266 98.194 1.00 76.50 413 ILE A CA 1
ATOM 3235 C C . ILE A 1 413 ? -16.077 23.357 98.922 1.00 76.50 413 ILE A C 1
ATOM 3237 O O . ILE A 1 413 ? -16.207 23.460 100.140 1.00 76.50 413 ILE A O 1
ATOM 3241 N N . ARG A 1 414 ? -16.744 22.449 98.202 1.00 78.06 414 ARG A N 1
ATOM 3242 C CA . ARG A 1 414 ? -17.683 21.483 98.778 1.00 78.06 414 ARG A CA 1
ATOM 3243 C C . ARG A 1 414 ? -16.962 20.444 99.643 1.00 78.06 414 ARG A C 1
ATOM 3245 O O . ARG A 1 414 ? -17.386 20.226 100.771 1.00 78.06 414 ARG A O 1
ATOM 3252 N N . GLU A 1 415 ? -15.830 19.913 99.182 1.00 79.12 415 GLU A N 1
ATOM 3253 C CA . GLU A 1 415 ? -14.952 19.040 99.973 1.00 79.12 415 GLU A CA 1
ATOM 3254 C C . GLU A 1 415 ? -14.417 19.756 101.216 1.00 79.12 415 GLU A C 1
ATOM 3256 O O . GLU A 1 415 ? -14.423 19.178 102.295 1.00 79.12 415 GLU A O 1
ATOM 3261 N N . ILE A 1 416 ? -14.009 21.027 101.119 1.00 74.94 416 ILE A N 1
ATOM 3262 C CA . ILE A 1 416 ? -13.562 21.805 102.286 1.00 74.94 416 ILE A CA 1
ATOM 3263 C C . ILE A 1 416 ? -14.716 22.026 103.273 1.00 74.94 416 ILE A C 1
ATOM 3265 O O . ILE A 1 416 ? -14.503 21.944 104.481 1.00 74.94 416 ILE A O 1
ATOM 3269 N N . GLN A 1 417 ? -15.934 22.288 102.795 1.00 72.19 417 GLN A N 1
ATOM 3270 C CA . GLN A 1 417 ? -17.105 22.445 103.661 1.00 72.19 417 GLN A CA 1
ATOM 3271 C C . GLN A 1 417 ? -17.489 21.131 104.354 1.00 72.19 417 GLN A C 1
ATOM 3273 O O . GLN A 1 417 ? -17.742 21.142 105.559 1.00 72.19 417 GLN A O 1
ATOM 3278 N N . GLU A 1 418 ? -17.460 20.004 103.638 1.00 78.50 418 GLU A N 1
ATOM 3279 C CA . GLU A 1 418 ? -17.691 18.674 104.212 1.00 78.50 418 GLU A CA 1
ATOM 3280 C C . GLU A 1 418 ? -16.575 18.278 105.186 1.00 78.50 418 GLU A C 1
ATOM 3282 O O . GLU A 1 418 ? -16.866 17.811 106.286 1.00 78.50 418 GLU A O 1
ATOM 3287 N N . LEU A 1 419 ? -15.306 18.548 104.861 1.00 75.06 419 LEU A N 1
ATOM 3288 C CA . LEU A 1 419 ? -14.170 18.322 105.758 1.00 75.06 419 LEU A CA 1
ATOM 3289 C C . LEU A 1 419 ? -14.266 19.183 107.020 1.00 75.06 419 LEU A C 1
ATOM 3291 O O . LEU A 1 419 ? -14.042 18.663 108.106 1.00 75.06 419 LEU A O 1
ATOM 3295 N N . GLN A 1 420 ? -14.684 20.449 106.929 1.00 69.88 420 GLN A N 1
ATOM 3296 C CA . GLN A 1 420 ? -14.912 21.302 108.106 1.00 69.88 420 GLN A CA 1
ATOM 3297 C C . GLN A 1 420 ? -16.084 20.831 108.980 1.00 69.88 420 GLN A C 1
ATOM 3299 O O . GLN A 1 420 ? -16.125 21.113 110.183 1.00 69.88 420 GLN A O 1
ATOM 3304 N N . GLU A 1 421 ? -17.072 20.156 108.396 1.00 74.88 421 GLU A N 1
ATOM 3305 C CA . GLU A 1 421 ? -18.209 19.598 109.128 1.00 74.88 421 GLU A CA 1
ATOM 3306 C C . GLU A 1 421 ? -17.863 18.239 109.761 1.00 74.88 421 GLU A C 1
ATOM 3308 O O . GLU A 1 421 ? -18.242 17.977 110.907 1.00 74.88 421 GLU A O 1
ATOM 3313 N N . ILE A 1 422 ? -17.065 17.421 109.067 1.00 75.44 422 ILE A N 1
ATOM 3314 C CA . ILE A 1 422 ? -16.467 16.183 109.581 1.00 75.44 422 ILE A CA 1
ATOM 3315 C C . ILE A 1 422 ? -15.472 16.494 110.699 1.00 75.44 422 ILE A C 1
ATOM 3317 O O . ILE A 1 422 ? -15.520 15.842 111.734 1.00 75.44 422 ILE A O 1
ATOM 3321 N N . GLU A 1 423 ? -14.622 17.508 110.558 1.00 71.50 423 GLU A N 1
ATOM 3322 C CA . GLU A 1 423 ? -13.650 17.915 111.577 1.00 71.50 423 GLU A CA 1
ATOM 3323 C C . GLU A 1 423 ? -14.354 18.478 112.820 1.00 71.50 423 GLU A C 1
ATOM 3325 O O . GLU A 1 423 ? -13.993 18.134 113.941 1.00 71.50 423 GLU A O 1
ATOM 3330 N N . ARG A 1 424 ? -15.462 19.221 112.659 1.00 66.69 424 ARG A N 1
ATOM 3331 C CA . ARG A 1 424 ? -16.326 19.622 113.788 1.00 66.69 424 ARG A CA 1
ATOM 3332 C C . ARG A 1 424 ? -17.007 18.444 114.489 1.00 66.69 424 ARG A C 1
ATOM 3334 O O . ARG A 1 424 ? -17.262 18.530 115.693 1.00 66.69 424 ARG A O 1
ATOM 3341 N N . LYS A 1 425 ? -17.334 17.369 113.764 1.00 73.75 425 LYS A N 1
ATOM 3342 C CA . LYS A 1 425 ? -17.866 16.127 114.350 1.00 73.75 425 LYS A CA 1
ATOM 3343 C C . LYS A 1 425 ? -16.760 15.311 115.027 1.00 73.75 425 LYS A C 1
ATOM 3345 O O . LYS A 1 425 ? -16.962 14.910 116.169 1.00 73.75 425 LYS A O 1
ATOM 3350 N N . ARG A 1 426 ? -15.577 15.191 114.410 1.00 67.50 426 ARG A N 1
ATOM 3351 C CA . ARG A 1 426 ? -14.384 14.559 114.997 1.00 67.50 426 ARG A CA 1
ATOM 3352 C C . ARG A 1 426 ? -13.928 15.266 116.263 1.00 67.50 426 ARG A C 1
ATOM 3354 O O . ARG A 1 426 ? -13.770 14.587 117.256 1.00 67.50 426 ARG A O 1
ATOM 3361 N N . LEU A 1 427 ? -13.860 16.598 116.312 1.00 66.06 427 LEU A N 1
ATOM 3362 C CA . LEU A 1 427 ? -13.522 17.324 117.548 1.00 66.06 427 LEU A CA 1
ATOM 3363 C C . LEU A 1 427 ? -14.530 17.072 118.685 1.00 66.06 427 LEU A C 1
ATOM 3365 O O . LEU A 1 427 ? -14.162 17.049 119.857 1.00 66.06 427 LEU A O 1
ATOM 3369 N N . LYS A 1 428 ? -15.815 16.862 118.362 1.00 65.56 428 LYS A N 1
ATOM 3370 C CA . LYS A 1 428 ? -16.841 16.499 119.356 1.00 65.56 428 LYS A CA 1
ATOM 3371 C C . LYS A 1 428 ? -16.731 15.048 119.828 1.00 65.56 428 LYS A C 1
ATOM 3373 O O . LYS A 1 428 ? -17.091 14.773 120.971 1.00 65.56 428 LYS A O 1
ATOM 3378 N N . GLU A 1 429 ? -16.278 14.138 118.972 1.00 65.75 429 GLU A N 1
ATOM 3379 C CA . GLU A 1 429 ? -16.052 12.728 119.309 1.00 65.75 429 GLU A CA 1
ATOM 3380 C C . GLU A 1 429 ? -14.693 12.509 119.990 1.00 65.75 429 GLU A C 1
ATOM 3382 O O . GLU A 1 429 ? -14.641 11.768 120.961 1.00 65.75 429 GLU A O 1
ATOM 3387 N N . GLU A 1 430 ? -13.640 13.231 119.606 1.00 63.00 430 GLU A N 1
ATOM 3388 C CA . GLU A 1 430 ? -12.320 13.245 120.252 1.00 63.00 430 GLU A CA 1
ATOM 3389 C C . GLU A 1 430 ? -12.386 13.819 121.670 1.00 63.00 430 GLU A C 1
ATOM 3391 O O . GLU A 1 430 ? -11.758 13.266 122.567 1.00 63.00 430 GLU A O 1
ATOM 3396 N N . MET A 1 431 ? -13.213 14.841 121.936 1.00 60.06 431 MET A N 1
ATOM 3397 C CA . MET A 1 431 ? -13.478 15.266 123.320 1.00 60.06 431 MET A CA 1
ATOM 3398 C C . MET A 1 431 ? -14.166 14.169 124.150 1.00 60.06 431 MET A C 1
ATOM 3400 O O . MET A 1 431 ? -13.885 14.043 125.339 1.00 60.06 431 MET A O 1
ATOM 3404 N N . LYS A 1 432 ? -15.047 13.356 123.543 1.00 59.16 432 LYS A N 1
ATOM 3405 C CA . LYS A 1 432 ? -15.689 12.218 124.226 1.00 59.16 432 LYS A CA 1
ATOM 3406 C C . LYS A 1 432 ? -14.730 11.036 124.403 1.00 59.16 432 LYS A C 1
ATOM 3408 O O . LYS A 1 432 ? -14.790 10.374 125.435 1.00 59.16 432 LYS A O 1
ATOM 3413 N N . LEU A 1 433 ? -13.839 10.795 123.439 1.00 57.09 433 LEU A N 1
ATOM 3414 C CA . LEU A 1 433 ? -12.817 9.750 123.500 1.00 57.09 433 LEU A CA 1
ATOM 3415 C C . LEU A 1 433 ? -11.712 10.097 124.506 1.00 57.09 433 LEU A C 1
ATOM 3417 O O . LEU A 1 433 ? -11.326 9.226 125.271 1.00 57.09 433 LEU A O 1
ATOM 3421 N N . GLN A 1 434 ? -11.274 11.358 124.600 1.00 55.94 434 GLN A N 1
ATOM 3422 C CA . GLN A 1 434 ? -10.305 11.802 125.614 1.00 55.94 434 GLN A CA 1
ATOM 3423 C C . GLN A 1 434 ? -10.856 11.683 127.044 1.00 55.94 434 GLN A C 1
ATOM 3425 O O . GLN A 1 434 ? -10.113 11.367 127.973 1.00 55.94 434 GLN A O 1
ATOM 3430 N N . GLU A 1 435 ? -12.161 11.889 127.240 1.00 57.00 435 GLU A N 1
ATOM 3431 C CA . GLU A 1 435 ? -12.821 11.673 128.535 1.00 57.00 435 GLU A CA 1
ATOM 3432 C C . GLU A 1 435 ? -12.980 10.171 128.871 1.00 57.00 435 GLU A C 1
ATOM 3434 O O . GLU A 1 435 ? -12.973 9.795 130.046 1.00 57.00 435 GLU A O 1
ATOM 3439 N N . TYR A 1 436 ? -13.058 9.303 127.853 1.00 53.53 436 TYR A N 1
ATOM 3440 C CA . TYR A 1 436 ? -13.149 7.842 127.986 1.00 53.53 436 TYR A CA 1
ATOM 3441 C C . TYR A 1 436 ? -11.769 7.179 128.184 1.00 53.53 436 TYR A C 1
ATOM 3443 O O . TYR A 1 436 ? -11.599 6.368 129.093 1.00 53.53 436 TYR A O 1
ATOM 3451 N N . GLU A 1 437 ? -10.744 7.598 127.434 1.00 54.12 437 GLU A N 1
ATOM 3452 C CA . GLU A 1 437 ? -9.345 7.177 127.605 1.00 54.12 437 GLU A CA 1
ATOM 3453 C C . GLU A 1 437 ? -8.770 7.624 128.948 1.00 54.12 437 GLU A C 1
ATOM 3455 O O . GLU A 1 437 ? -8.016 6.878 129.569 1.00 54.12 437 GLU A O 1
ATOM 3460 N N . LYS A 1 438 ? -9.152 8.804 129.457 1.00 56.62 438 LYS A N 1
ATOM 3461 C CA . LYS A 1 438 ? -8.758 9.229 130.806 1.00 56.62 438 LYS A CA 1
ATOM 3462 C C . LYS A 1 438 ? -9.295 8.272 131.879 1.00 56.62 438 LYS A C 1
ATOM 3464 O O . LYS A 1 438 ? -8.551 7.905 132.782 1.00 56.62 438 LYS A O 1
ATOM 3469 N N . LYS A 1 439 ? -10.544 7.808 131.744 1.00 53.72 439 LYS A N 1
ATOM 3470 C CA . LYS A 1 439 ? -11.160 6.835 132.667 1.00 53.72 439 LYS A CA 1
ATOM 3471 C C . LYS A 1 439 ? -10.543 5.437 132.553 1.00 53.72 439 LYS A C 1
ATOM 3473 O O . LYS A 1 439 ? -10.349 4.781 133.573 1.00 53.72 439 LYS A O 1
ATOM 3478 N N . ILE A 1 440 ? -10.183 5.000 131.343 1.00 51.69 440 ILE A N 1
ATOM 3479 C CA . ILE A 1 440 ? -9.506 3.713 131.104 1.00 51.69 440 ILE A CA 1
ATOM 3480 C C . ILE A 1 440 ? -8.063 3.728 131.625 1.00 51.69 440 ILE A C 1
ATOM 3482 O O . ILE A 1 440 ? -7.636 2.773 132.271 1.00 51.69 440 ILE A O 1
ATOM 3486 N N . ASN A 1 441 ? -7.324 4.818 131.416 1.00 48.47 441 ASN A N 1
ATOM 3487 C CA . ASN A 1 441 ? -5.946 4.945 131.889 1.00 48.47 441 ASN A CA 1
ATOM 3488 C C . ASN A 1 441 ? -5.865 5.105 133.418 1.00 48.47 441 ASN A C 1
ATOM 3490 O O . ASN A 1 441 ? -4.965 4.536 134.033 1.00 48.47 441 ASN A O 1
ATOM 3494 N N . GLU A 1 442 ? -6.818 5.796 134.059 1.00 54.12 442 GLU A N 1
ATOM 3495 C CA . GLU A 1 442 ? -6.930 5.840 135.529 1.00 54.12 442 GLU A CA 1
ATOM 3496 C C . GLU A 1 442 ? -7.251 4.450 136.118 1.00 54.12 442 GLU A C 1
ATOM 3498 O O . GLU A 1 442 ? -6.658 4.059 137.127 1.00 54.12 442 GLU A O 1
ATOM 3503 N N . ALA A 1 443 ? -8.102 3.657 135.453 1.00 50.22 443 ALA A N 1
ATOM 3504 C CA . ALA A 1 443 ? -8.417 2.284 135.857 1.00 50.22 443 ALA A CA 1
ATOM 3505 C C . ALA A 1 443 ? -7.242 1.307 135.640 1.00 50.22 443 ALA A C 1
ATOM 3507 O O . ALA A 1 443 ? -6.929 0.512 136.529 1.00 50.22 443 ALA A O 1
ATOM 3508 N N . ALA A 1 444 ? -6.534 1.394 134.508 1.00 48.91 444 ALA A N 1
ATOM 3509 C CA . ALA A 1 444 ? -5.364 0.563 134.211 1.00 48.91 444 ALA A CA 1
ATOM 3510 C C . ALA A 1 444 ? -4.197 0.834 135.181 1.00 48.91 444 ALA A C 1
ATOM 3512 O O . ALA A 1 444 ? -3.524 -0.101 135.622 1.00 48.91 444 ALA A O 1
ATOM 3513 N N . LEU A 1 445 ? -3.996 2.096 135.588 1.00 51.44 445 LEU A N 1
ATOM 3514 C CA . LEU A 1 445 ? -2.972 2.473 136.567 1.00 51.44 445 LEU A CA 1
ATOM 3515 C C . LEU A 1 445 ? -3.294 1.948 137.981 1.00 51.44 445 LEU A C 1
ATOM 3517 O O . LEU A 1 445 ? -2.385 1.531 138.698 1.00 51.44 445 LEU A O 1
ATOM 3521 N N . MET A 1 446 ? -4.572 1.924 138.383 1.00 51.75 446 MET A N 1
ATOM 3522 C CA . MET A 1 446 ? -5.003 1.366 139.676 1.00 51.75 446 MET A CA 1
ATOM 3523 C C . MET A 1 446 ? -4.888 -0.166 139.728 1.00 51.75 446 MET A C 1
ATOM 3525 O O . MET A 1 446 ? -4.453 -0.706 140.746 1.00 51.75 446 MET A O 1
ATOM 3529 N N . VAL A 1 447 ? -5.190 -0.865 138.627 1.00 52.53 447 VAL A N 1
ATOM 3530 C CA . VAL A 1 447 ? -5.014 -2.327 138.513 1.00 52.53 447 VAL A CA 1
ATOM 3531 C C . VAL A 1 447 ? -3.528 -2.711 138.531 1.00 52.53 447 VAL A C 1
ATOM 3533 O O . VAL A 1 447 ? -3.146 -3.642 139.242 1.00 52.53 447 VAL A O 1
ATOM 3536 N N . LEU A 1 448 ? -2.664 -1.955 137.842 1.00 51.19 448 LEU A N 1
ATOM 3537 C CA . LEU A 1 448 ? -1.207 -2.142 137.897 1.00 51.19 448 LEU A CA 1
ATOM 3538 C C . LEU A 1 448 ? -0.630 -1.885 139.300 1.00 51.19 448 LEU A C 1
ATOM 3540 O O . LEU A 1 448 ? 0.255 -2.619 139.738 1.00 51.19 448 LEU A O 1
ATOM 3544 N N . LYS A 1 449 ? -1.146 -0.892 140.038 1.00 50.88 449 LYS A N 1
ATOM 3545 C CA . LYS A 1 449 ? -0.705 -0.595 141.412 1.00 50.88 449 LYS A CA 1
ATOM 3546 C C . LYS A 1 449 ? -1.089 -1.705 142.398 1.00 50.88 449 LYS A C 1
ATOM 3548 O O . LYS A 1 449 ? -0.256 -2.111 143.203 1.00 50.88 449 LYS A O 1
ATOM 3553 N N . TYR A 1 450 ? -2.295 -2.265 142.270 1.00 49.66 450 TYR A N 1
ATOM 3554 C CA . TYR A 1 450 ? -2.726 -3.425 143.057 1.00 49.66 450 TYR A CA 1
ATOM 3555 C C . TYR A 1 450 ? -1.868 -4.665 142.776 1.00 49.66 450 TYR A C 1
ATOM 3557 O O . TYR A 1 450 ? -1.417 -5.333 143.709 1.00 49.66 450 TYR A O 1
ATOM 3565 N N . MET A 1 451 ? -1.601 -4.960 141.498 1.00 48.53 451 MET A N 1
ATOM 3566 C CA . MET A 1 451 ? -0.738 -6.082 141.122 1.00 48.53 451 MET A CA 1
ATOM 3567 C C . MET A 1 451 ? 0.702 -5.899 141.614 1.00 48.53 451 MET A C 1
ATOM 3569 O O . MET A 1 451 ? 1.340 -6.876 142.002 1.00 48.53 451 MET A O 1
ATOM 3573 N N . HIS A 1 452 ? 1.201 -4.660 141.673 1.00 46.03 452 HIS A N 1
ATOM 3574 C CA . HIS A 1 452 ? 2.530 -4.373 142.208 1.00 46.03 452 HIS A CA 1
ATOM 3575 C C . HIS A 1 452 ? 2.610 -4.513 143.741 1.00 46.03 452 HIS A C 1
ATOM 3577 O O . HIS A 1 452 ? 3.604 -5.037 144.241 1.00 46.03 452 HIS A O 1
ATOM 3583 N N . GLU A 1 453 ? 1.580 -4.089 144.483 1.00 47.69 453 GLU A N 1
ATOM 3584 C CA . GLU A 1 453 ? 1.548 -4.137 145.956 1.00 47.69 453 GLU A CA 1
ATOM 3585 C C . GLU A 1 453 ? 1.220 -5.533 146.518 1.00 47.69 453 GLU A C 1
ATOM 3587 O O . GLU A 1 453 ? 1.649 -5.870 147.621 1.00 47.69 453 GLU A O 1
ATOM 3592 N N . THR A 1 454 ? 0.492 -6.369 145.769 1.00 53.09 454 THR A N 1
ATOM 3593 C CA . THR A 1 454 ? 0.001 -7.676 146.256 1.00 53.09 454 THR A CA 1
ATOM 3594 C C . THR A 1 454 ? 0.553 -8.886 145.493 1.00 53.09 454 THR A C 1
ATOM 3596 O O . THR A 1 454 ? 0.314 -10.027 145.897 1.00 53.09 454 THR A O 1
ATOM 3599 N N . GLY A 1 455 ? 1.291 -8.664 144.398 1.00 49.00 455 GLY A N 1
ATOM 3600 C CA . GLY A 1 455 ? 1.924 -9.717 143.593 1.00 49.00 455 GLY A CA 1
ATOM 3601 C C . GLY A 1 455 ? 0.948 -10.712 142.952 1.00 49.00 455 GLY A C 1
ATOM 3602 O O . GLY A 1 455 ? 1.376 -11.778 142.518 1.00 49.00 455 GLY A O 1
ATOM 3603 N N . SER A 1 456 ? -0.351 -10.392 142.925 1.00 48.56 456 SER A N 1
ATOM 3604 C CA . SER A 1 456 ? -1.435 -11.272 142.474 1.00 48.56 456 SER A CA 1
ATOM 3605 C C . SER A 1 456 ? -2.504 -10.461 141.733 1.00 48.56 456 SER A C 1
ATOM 3607 O O . SER A 1 456 ? -2.801 -9.332 142.123 1.00 48.56 456 SER A O 1
ATOM 3609 N N . GLU A 1 457 ? -3.119 -11.034 140.695 1.00 47.12 457 GLU A N 1
ATOM 3610 C CA . GLU A 1 457 ? -4.215 -10.382 139.963 1.00 47.12 457 GLU A CA 1
ATOM 3611 C C . GLU A 1 457 ? -5.457 -10.176 140.860 1.00 47.12 457 GLU A C 1
ATOM 3613 O O . GLU A 1 457 ? -5.916 -11.124 141.510 1.00 47.12 457 GLU A O 1
ATOM 3618 N N . PRO A 1 458 ? -6.032 -8.956 140.923 1.00 52.16 458 PRO A N 1
ATOM 3619 C CA . PRO A 1 458 ? -7.211 -8.696 141.737 1.00 52.16 458 PRO A CA 1
ATOM 3620 C C . PRO A 1 458 ? -8.431 -9.456 141.208 1.00 52.16 458 PRO A C 1
ATOM 3622 O O . PRO A 1 458 ? -8.901 -9.234 140.094 1.00 52.16 458 PRO A O 1
ATOM 3625 N N . THR A 1 459 ? -9.021 -10.309 142.044 1.00 56.53 459 THR A N 1
ATOM 3626 C CA . THR A 1 459 ? -10.307 -10.950 141.735 1.00 56.53 459 THR A CA 1
ATOM 3627 C C . THR A 1 459 ? -11.447 -9.930 141.652 1.00 56.53 459 THR A C 1
ATOM 3629 O O . THR A 1 459 ? -11.562 -9.048 142.507 1.00 56.53 459 THR A O 1
ATOM 3632 N N . ARG A 1 460 ? -12.338 -10.122 140.666 1.00 54.31 460 ARG A N 1
ATOM 3633 C CA . ARG A 1 460 ? -13.472 -9.255 140.266 1.00 54.31 460 ARG A CA 1
ATOM 3634 C C . ARG A 1 460 ? -14.262 -8.627 141.427 1.00 54.31 460 ARG A C 1
ATOM 3636 O O . ARG A 1 460 ? -14.614 -7.455 141.368 1.00 54.31 460 ARG A O 1
ATOM 3643 N N . THR A 1 461 ? -14.498 -9.376 142.503 1.00 53.50 461 THR A N 1
ATOM 3644 C CA . THR A 1 461 ? -15.267 -8.922 143.674 1.00 53.50 461 THR A CA 1
ATOM 3645 C C . THR A 1 461 ? -14.550 -7.840 144.493 1.00 53.50 461 THR A C 1
ATOM 3647 O O . THR A 1 461 ? -15.214 -6.976 145.053 1.00 53.50 461 THR A O 1
ATOM 3650 N N . LYS A 1 462 ? -13.208 -7.840 144.538 1.00 54.28 462 LYS A N 1
ATOM 3651 C CA . LYS A 1 462 ? -12.409 -6.850 145.288 1.00 54.28 462 LYS A CA 1
ATOM 3652 C C . LYS A 1 462 ? -12.228 -5.521 144.543 1.00 54.28 462 LYS A C 1
ATOM 3654 O O . LYS A 1 462 ? -12.224 -4.476 145.185 1.00 54.28 462 LYS A O 1
ATOM 3659 N N . LEU A 1 463 ? -12.164 -5.542 143.206 1.00 52.91 463 LEU A N 1
ATOM 3660 C CA . LEU A 1 463 ? -12.118 -4.324 142.374 1.00 52.91 463 LEU A CA 1
ATOM 3661 C C . LEU A 1 463 ? -13.381 -3.460 142.517 1.00 52.91 463 LEU A C 1
ATOM 3663 O O . LEU A 1 463 ? -13.302 -2.234 142.464 1.00 52.91 463 LEU A O 1
ATOM 3667 N N . TYR A 1 464 ? -14.529 -4.090 142.773 1.00 54.94 464 TYR A N 1
ATOM 3668 C CA . TYR A 1 464 ? -15.799 -3.388 142.947 1.00 54.94 464 TYR A CA 1
ATOM 3669 C C . TYR A 1 464 ? -15.953 -2.776 144.352 1.00 54.94 464 TYR A C 1
ATOM 3671 O O . TYR A 1 464 ? -16.365 -1.628 144.485 1.00 54.94 464 TYR A O 1
ATOM 3679 N N . THR A 1 465 ? -15.607 -3.508 145.419 1.00 51.16 465 THR A N 1
ATOM 3680 C CA . THR A 1 465 ? -15.874 -3.074 146.807 1.00 51.16 465 THR A CA 1
ATOM 3681 C C . THR A 1 465 ? -14.854 -2.098 147.387 1.00 51.16 465 THR A C 1
ATOM 3683 O O . THR A 1 465 ? -15.201 -1.353 148.297 1.00 51.16 465 THR A O 1
ATOM 3686 N N . GLU A 1 466 ? -13.612 -2.102 146.901 1.00 50.72 466 GLU A N 1
ATOM 3687 C CA . GLU A 1 466 ? -12.522 -1.292 147.473 1.00 50.72 466 GLU A CA 1
ATOM 3688 C C . GLU A 1 466 ? -12.137 -0.102 146.571 1.00 50.72 466 GLU A C 1
ATOM 3690 O O . GLU A 1 466 ? -11.660 0.916 147.069 1.00 50.72 466 GLU A O 1
ATOM 3695 N N . TYR A 1 467 ? -12.430 -0.185 145.263 1.00 52.53 467 TYR A N 1
ATOM 3696 C CA . TYR A 1 467 ? -12.079 0.842 144.269 1.00 52.53 467 TYR A CA 1
ATOM 3697 C C . TYR A 1 467 ? -13.248 1.297 143.373 1.00 52.53 467 TYR A C 1
ATOM 3699 O O . TYR A 1 467 ? -13.069 2.193 142.554 1.00 52.53 467 TYR A O 1
ATOM 3707 N N . GLY A 1 468 ? -14.453 0.736 143.543 1.00 52.97 468 GLY A N 1
ATOM 3708 C CA . GLY A 1 468 ? -15.684 1.247 142.925 1.00 52.97 468 GLY A CA 1
ATOM 3709 C C . GLY A 1 468 ? -15.794 1.093 141.402 1.00 52.97 468 GLY A C 1
ATOM 3710 O O . GLY A 1 468 ? -16.557 1.835 140.787 1.00 52.97 468 GLY A O 1
ATOM 3711 N N . ILE A 1 469 ? -15.048 0.166 140.784 1.00 52.94 469 ILE A N 1
ATOM 3712 C CA . ILE A 1 469 ? -15.050 -0.041 139.324 1.00 52.94 469 ILE A CA 1
ATOM 3713 C C . ILE A 1 469 ? -16.057 -1.138 138.941 1.00 52.94 469 ILE A C 1
ATOM 3715 O O . ILE A 1 469 ? -15.909 -2.293 139.346 1.00 52.94 469 ILE A O 1
ATOM 3719 N N . ASP A 1 470 ? -17.063 -0.776 138.137 1.00 51.25 470 ASP A N 1
ATOM 3720 C CA . ASP A 1 470 ? -18.110 -1.670 137.624 1.00 51.25 470 ASP A CA 1
ATOM 3721 C C . ASP A 1 470 ? -17.627 -2.448 136.388 1.00 51.25 470 ASP A C 1
ATOM 3723 O O . ASP A 1 470 ? -17.336 -1.868 135.346 1.00 51.25 470 ASP A O 1
ATOM 3727 N N . VAL A 1 471 ? -17.498 -3.774 136.515 1.00 53.81 471 VAL A N 1
ATOM 3728 C CA . VAL A 1 471 ? -16.870 -4.665 135.514 1.00 53.81 471 VAL A CA 1
ATOM 3729 C C . VAL A 1 471 ? -17.912 -5.494 134.748 1.00 53.81 471 VAL A C 1
ATOM 3731 O O . VAL A 1 471 ? -17.707 -6.682 134.461 1.00 53.81 471 VAL A O 1
ATOM 3734 N N . SER A 1 472 ? -19.062 -4.891 134.456 1.00 46.69 472 SER A N 1
ATOM 3735 C CA . SER A 1 472 ? -20.185 -5.529 133.760 1.00 46.69 472 SER A CA 1
ATOM 3736 C C . SER A 1 472 ? -20.092 -5.505 132.222 1.00 46.69 472 SER A C 1
ATOM 3738 O O . SER A 1 472 ? -20.931 -6.132 131.578 1.00 46.69 472 SER A O 1
ATOM 3740 N N . ASP A 1 473 ? -19.055 -4.902 131.624 1.00 50.78 473 ASP A N 1
ATOM 3741 C CA . ASP A 1 473 ? -18.891 -4.829 130.162 1.00 50.78 473 ASP A CA 1
ATOM 3742 C C . ASP A 1 473 ? -17.766 -5.752 129.643 1.00 50.78 473 ASP A C 1
ATOM 3744 O O . ASP A 1 473 ? -16.600 -5.627 130.019 1.00 50.78 473 ASP A O 1
ATOM 3748 N N . ALA A 1 474 ? -18.129 -6.735 128.815 1.00 47.88 474 ALA A N 1
ATOM 3749 C CA . ALA A 1 474 ? -17.272 -7.848 128.390 1.00 47.88 474 ALA A CA 1
ATOM 3750 C C . ALA A 1 474 ? -16.455 -7.573 127.112 1.00 47.88 474 ALA A C 1
ATOM 3752 O O . ALA A 1 474 ? -15.583 -8.369 126.768 1.00 47.88 474 ALA A O 1
ATOM 3753 N N . ASN A 1 475 ? -16.708 -6.463 126.416 1.00 53.34 475 ASN A N 1
ATOM 3754 C CA . ASN A 1 475 ? -16.083 -6.181 125.118 1.00 53.34 475 ASN A CA 1
ATOM 3755 C C . ASN A 1 475 ? -14.674 -5.571 125.227 1.00 53.34 475 ASN A C 1
ATOM 3757 O O . ASN A 1 475 ? -13.858 -5.741 124.330 1.00 53.34 475 ASN A O 1
ATOM 3761 N N . PHE A 1 476 ? -14.332 -4.968 126.368 1.00 50.28 476 PHE A N 1
ATOM 3762 C CA . PHE A 1 476 ? -13.064 -4.256 126.553 1.00 50.28 476 PHE A CA 1
ATOM 3763 C C . PHE A 1 476 ? -11.810 -5.155 126.513 1.00 50.28 476 PHE A C 1
ATOM 3765 O O . PHE A 1 476 ? -10.732 -4.696 126.147 1.00 50.28 476 PHE A O 1
ATOM 3772 N N . LEU A 1 477 ? -11.927 -6.440 126.871 1.00 48.34 477 LEU A N 1
ATOM 3773 C CA . LEU A 1 477 ? -10.781 -7.362 126.872 1.00 48.34 477 LEU A CA 1
ATOM 3774 C C . LEU A 1 477 ? -10.469 -7.939 125.480 1.00 48.34 477 LEU A C 1
ATOM 3776 O O . LEU A 1 477 ? -9.327 -8.303 125.218 1.00 48.34 477 LEU A O 1
ATOM 3780 N N . ASN A 1 478 ? -11.471 -8.025 124.600 1.00 51.00 478 ASN A N 1
ATOM 3781 C CA . ASN A 1 478 ? -11.320 -8.611 123.266 1.00 51.00 478 ASN A CA 1
ATOM 3782 C C . ASN A 1 478 ? -10.733 -7.603 122.265 1.00 51.00 478 ASN A C 1
ATOM 3784 O O . ASN A 1 478 ? -9.909 -7.979 121.435 1.00 51.00 478 ASN A O 1
ATOM 3788 N N . ASP A 1 479 ? -11.051 -6.316 122.419 1.00 48.62 479 ASP A N 1
ATOM 3789 C CA . ASP A 1 479 ? -10.562 -5.244 121.539 1.00 48.62 479 ASP A CA 1
ATOM 3790 C C . ASP A 1 479 ? -9.036 -5.012 121.639 1.00 48.62 479 ASP A C 1
ATOM 3792 O O . ASP A 1 479 ? -8.416 -4.483 120.717 1.00 48.62 479 ASP A O 1
ATOM 3796 N N . VAL A 1 480 ? -8.394 -5.453 122.728 1.00 42.50 480 VAL A N 1
ATOM 3797 C CA . VAL A 1 480 ? -6.929 -5.376 122.908 1.00 42.50 480 VAL A CA 1
ATOM 3798 C C . VAL A 1 480 ? -6.196 -6.471 122.119 1.00 42.50 480 VAL A C 1
ATOM 3800 O O . VAL A 1 480 ? -5.030 -6.303 121.756 1.00 42.50 480 VAL A O 1
ATOM 3803 N N . GLN A 1 481 ? -6.867 -7.585 121.823 1.00 43.75 481 GLN A N 1
ATOM 3804 C CA . GLN A 1 481 ? -6.243 -8.771 121.237 1.00 43.75 481 GLN A CA 1
ATOM 3805 C C . GLN A 1 481 ? -6.217 -8.733 119.695 1.00 43.75 481 GLN A C 1
ATOM 3807 O O . GLN A 1 481 ? -5.276 -9.249 119.088 1.00 43.75 481 GLN A O 1
ATOM 3812 N N . ASP A 1 482 ? -7.202 -8.086 119.064 1.00 46.94 482 ASP A N 1
ATOM 3813 C CA . ASP A 1 482 ? -7.390 -8.082 117.602 1.00 46.94 482 ASP A CA 1
ATOM 3814 C C . ASP A 1 482 ? -6.526 -7.048 116.849 1.00 46.94 482 ASP A C 1
ATOM 3816 O O . ASP A 1 482 ? -6.343 -7.149 115.636 1.00 46.94 482 ASP A O 1
ATOM 3820 N N . LEU A 1 483 ? -5.898 -6.093 117.545 1.00 38.72 483 LEU A N 1
ATOM 3821 C CA . LEU A 1 483 ? -5.072 -5.043 116.925 1.00 38.72 483 LEU A CA 1
ATOM 3822 C C . LEU A 1 483 ? -3.666 -5.521 116.485 1.00 38.72 483 LEU A C 1
ATOM 3824 O O . LEU A 1 483 ? -2.914 -4.766 115.873 1.00 38.72 483 LEU A O 1
ATOM 3828 N N . ILE A 1 484 ? -3.283 -6.763 116.804 1.00 41.59 484 ILE A N 1
ATOM 3829 C CA . ILE A 1 484 ? -1.895 -7.248 116.689 1.00 41.59 484 ILE A CA 1
ATOM 3830 C C . ILE A 1 484 ? -1.581 -7.931 115.334 1.00 41.59 484 ILE A C 1
ATOM 3832 O O . ILE A 1 484 ? -0.406 -8.059 114.997 1.00 41.59 484 ILE A O 1
ATOM 3836 N N . ASN A 1 485 ? -2.561 -8.321 114.499 1.00 36.97 485 ASN A N 1
ATOM 3837 C CA . ASN A 1 485 ? -2.296 -9.248 113.379 1.00 36.97 485 ASN A CA 1
ATOM 3838 C C . ASN A 1 485 ? -2.900 -8.864 111.996 1.00 36.97 485 ASN A C 1
ATOM 3840 O O . ASN A 1 485 ? -4.051 -9.186 111.727 1.00 36.97 485 ASN A O 1
ATOM 3844 N N . SER A 1 486 ? -2.051 -8.342 111.081 1.00 29.38 486 SER A N 1
ATOM 3845 C CA . SER A 1 486 ? -1.986 -8.598 109.602 1.00 29.38 486 SER A CA 1
ATOM 3846 C C . SER A 1 486 ? -2.196 -7.433 108.579 1.00 29.38 486 SER A C 1
ATOM 3848 O O . SER A 1 486 ? -3.196 -6.721 108.654 1.00 29.38 486 SER A O 1
ATOM 3850 N N . PRO A 1 487 ? -1.294 -7.315 107.556 1.00 32.75 487 PRO A N 1
ATOM 3851 C CA . PRO A 1 487 ? -1.437 -6.557 106.286 1.00 32.75 487 PRO A CA 1
ATOM 3852 C C . PRO A 1 487 ? -1.419 -7.425 104.978 1.00 32.75 487 PRO A C 1
ATOM 3854 O O . PRO A 1 487 ? -1.113 -8.615 105.035 1.00 32.75 487 PRO A O 1
ATOM 3857 N N . VAL A 1 488 ? -1.700 -6.818 103.799 1.00 26.52 488 VAL A N 1
ATOM 3858 C CA . VAL A 1 488 ? -1.780 -7.406 102.418 1.00 26.52 488 VAL A CA 1
ATOM 3859 C C . VAL A 1 488 ? -0.670 -6.865 101.488 1.00 26.52 488 VAL A C 1
ATOM 3861 O O . VAL A 1 488 ? -0.321 -5.694 101.625 1.00 26.52 488 VAL A O 1
ATOM 3864 N N . ASP A 1 489 ? -0.186 -7.665 100.515 1.00 26.30 489 ASP A N 1
ATOM 3865 C CA . ASP A 1 489 ? 0.803 -7.255 99.492 1.00 26.30 489 ASP A CA 1
ATOM 3866 C C . ASP A 1 489 ? 0.472 -7.678 98.028 1.00 26.30 489 ASP A C 1
ATOM 3868 O O . ASP A 1 489 ? -0.022 -8.779 97.791 1.00 26.30 489 ASP A O 1
ATOM 3872 N N . LEU A 1 490 ? 0.765 -6.730 97.120 1.00 25.17 490 LEU A N 1
ATOM 3873 C CA . LEU A 1 490 ? 1.195 -6.677 95.696 1.00 25.17 490 LEU A CA 1
ATOM 3874 C C . LEU A 1 490 ? 0.836 -7.688 94.570 1.00 25.17 490 LEU A C 1
ATOM 3876 O O . LEU A 1 490 ? 0.731 -8.897 94.739 1.00 25.17 490 LEU A O 1
ATOM 3880 N N . ASP A 1 491 ? 0.811 -7.107 93.357 1.00 26.77 491 ASP A N 1
ATOM 3881 C CA . ASP A 1 491 ? 0.679 -7.693 92.011 1.00 26.77 491 ASP A CA 1
ATOM 3882 C C . ASP A 1 491 ? 1.856 -7.248 91.101 1.00 26.77 491 ASP A C 1
ATOM 3884 O O . ASP A 1 491 ? 2.533 -6.257 91.396 1.00 26.77 491 ASP A O 1
ATOM 3888 N N . LEU A 1 492 ? 1.972 -7.938 89.958 1.00 27.80 492 LEU A N 1
ATOM 3889 C CA . LEU A 1 492 ? 2.608 -7.599 88.672 1.00 27.80 492 LEU A CA 1
ATOM 3890 C C . LEU A 1 492 ? 4.003 -8.159 88.316 1.00 27.80 492 LEU A C 1
ATOM 3892 O O . LEU A 1 492 ? 5.006 -7.994 89.006 1.00 27.80 492 LEU A O 1
ATOM 3896 N N . ASP A 1 493 ? 4.012 -8.694 87.089 1.00 27.73 493 ASP A N 1
ATOM 3897 C CA . ASP A 1 493 ? 5.086 -8.742 86.095 1.00 27.73 493 ASP A CA 1
ATOM 3898 C C . ASP A 1 493 ? 6.321 -9.616 86.346 1.00 27.73 493 ASP A C 1
ATOM 3900 O O . ASP A 1 493 ? 7.286 -9.221 87.003 1.00 27.73 493 ASP A O 1
ATOM 3904 N N . LYS A 1 494 ? 6.345 -10.754 85.632 1.00 28.86 494 LYS A N 1
ATOM 3905 C CA . LYS A 1 494 ? 7.452 -11.200 84.758 1.00 28.86 494 LYS A CA 1
ATOM 3906 C C . LYS A 1 494 ? 7.112 -12.546 84.115 1.00 28.86 494 LYS A C 1
ATOM 3908 O O . LYS A 1 494 ? 6.903 -13.507 84.843 1.00 28.86 494 LYS A O 1
ATOM 3913 N N . LEU A 1 495 ? 7.150 -12.620 82.780 1.00 27.20 495 LEU A N 1
ATOM 3914 C CA . LEU A 1 495 ? 8.015 -13.551 82.030 1.00 27.20 495 LEU A CA 1
ATOM 3915 C C . LEU A 1 495 ? 7.906 -13.338 80.504 1.00 27.20 495 LEU A C 1
ATOM 3917 O O . LEU A 1 495 ? 6.960 -12.737 80.003 1.00 27.20 495 LEU A O 1
ATOM 3921 N N . SER A 1 496 ? 8.980 -13.722 79.810 1.00 35.25 496 SER A N 1
ATOM 3922 C CA . SER A 1 496 ? 9.484 -13.199 78.533 1.00 35.25 496 SER A CA 1
ATOM 3923 C C . SER A 1 496 ? 9.289 -14.124 77.321 1.00 35.25 496 SER A C 1
ATOM 3925 O O . SER A 1 496 ? 9.109 -15.328 77.450 1.00 35.25 496 SER A O 1
ATOM 3927 N N . ILE A 1 497 ? 9.437 -13.531 76.128 1.00 37.66 497 ILE A N 1
ATOM 3928 C CA . ILE A 1 497 ? 9.215 -14.067 74.765 1.00 37.66 497 ILE A CA 1
ATOM 3929 C C . ILE A 1 497 ? 10.012 -15.343 74.398 1.00 37.66 497 ILE A C 1
ATOM 3931 O O . ILE A 1 497 ? 9.662 -16.016 73.429 1.00 37.66 497 ILE A O 1
ATOM 3935 N N . ASP A 1 498 ? 11.017 -15.742 75.175 1.00 36.03 498 ASP A N 1
ATOM 3936 C CA . ASP A 1 498 ? 11.819 -16.943 74.889 1.00 36.03 498 ASP A CA 1
ATOM 3937 C C . ASP A 1 498 ? 11.102 -18.272 75.211 1.00 36.03 498 ASP A C 1
ATOM 3939 O O . ASP A 1 498 ? 11.524 -19.329 74.746 1.00 36.03 498 ASP A O 1
ATOM 3943 N N . GLU A 1 499 ? 9.961 -18.249 75.910 1.00 40.09 499 GLU A N 1
ATOM 3944 C CA . GLU A 1 499 ? 9.149 -19.457 76.149 1.00 40.09 499 GLU A CA 1
ATOM 3945 C C . GLU A 1 499 ? 8.293 -19.872 74.935 1.00 40.09 499 GLU A C 1
ATOM 3947 O O . GLU A 1 499 ? 7.771 -20.985 74.888 1.00 40.09 499 GLU A O 1
ATOM 3952 N N . ILE A 1 500 ? 8.203 -19.029 73.900 1.00 41.03 500 ILE A N 1
ATOM 3953 C CA . ILE A 1 500 ? 7.440 -19.321 72.672 1.00 41.03 500 ILE A CA 1
ATOM 3954 C C . ILE A 1 500 ? 8.294 -20.070 71.627 1.00 41.03 500 ILE A C 1
ATOM 3956 O O . ILE A 1 500 ? 7.772 -20.555 70.626 1.00 41.03 500 ILE A O 1
ATOM 3960 N N . GLN A 1 501 ? 9.600 -20.246 71.857 1.00 38.69 501 GLN A N 1
ATOM 3961 C CA . GLN A 1 501 ? 10.485 -20.940 70.910 1.00 38.69 501 GLN A CA 1
ATOM 3962 C C . GLN A 1 501 ? 10.513 -22.473 71.047 1.00 38.69 501 GLN A C 1
ATOM 3964 O O . GLN A 1 501 ? 11.149 -23.126 70.225 1.00 38.69 501 GLN A O 1
ATOM 3969 N N . ASN A 1 502 ? 9.806 -23.065 72.018 1.00 38.31 502 ASN A N 1
ATOM 3970 C CA . ASN A 1 502 ? 9.825 -24.521 72.254 1.00 38.31 502 ASN A CA 1
ATOM 3971 C C . ASN A 1 502 ? 8.472 -25.240 72.100 1.00 38.31 502 ASN A C 1
ATOM 3973 O O . ASN A 1 502 ? 8.284 -26.349 72.596 1.00 38.31 502 ASN A O 1
ATOM 3977 N N . LEU A 1 503 ? 7.555 -24.651 71.338 1.00 32.28 503 LEU A N 1
ATOM 3978 C CA . LEU A 1 503 ? 6.349 -25.305 70.827 1.00 32.28 503 LEU A CA 1
ATOM 3979 C C . LEU A 1 503 ? 6.431 -25.234 69.289 1.00 32.28 503 LEU A C 1
ATOM 3981 O O . LEU A 1 503 ? 6.564 -24.153 68.738 1.00 32.28 503 LEU A O 1
ATOM 3985 N N . ASP A 1 504 ? 6.360 -26.289 68.489 1.00 34.09 504 ASP A N 1
ATOM 3986 C CA . ASP A 1 504 ? 5.970 -27.656 68.768 1.00 34.09 504 ASP A CA 1
ATOM 3987 C C . ASP A 1 504 ? 6.228 -28.512 67.511 1.00 34.09 504 ASP A C 1
ATOM 3989 O O . ASP A 1 504 ? 6.105 -28.035 66.379 1.00 34.09 504 ASP A O 1
ATOM 3993 N N . GLY A 1 505 ? 6.437 -29.812 67.708 1.00 40.12 505 GLY A N 1
ATOM 3994 C CA . GLY A 1 505 ? 6.132 -30.856 66.730 1.00 40.12 505 GLY A CA 1
ATOM 3995 C C . GLY A 1 505 ? 4.623 -31.124 66.608 1.00 40.12 505 GLY A C 1
ATOM 3996 O O . GLY A 1 505 ? 4.232 -32.233 66.259 1.00 40.12 505 GLY A O 1
ATOM 3997 N N . GLN A 1 506 ? 3.763 -30.135 66.880 1.00 40.31 506 GLN A N 1
ATOM 3998 C CA . GLN A 1 506 ? 2.298 -30.228 66.770 1.00 40.31 506 GLN A CA 1
ATOM 3999 C C . GLN A 1 506 ? 1.677 -29.036 66.027 1.00 40.31 506 GLN A C 1
ATOM 4001 O O . GLN A 1 506 ? 0.563 -28.601 66.317 1.00 40.31 506 GLN A O 1
ATOM 4006 N N . VAL A 1 507 ? 2.352 -28.516 65.003 1.00 36.25 507 VAL A N 1
ATOM 4007 C CA . VAL A 1 507 ? 1.772 -27.452 64.161 1.00 36.25 507 VAL A CA 1
ATOM 4008 C C . VAL A 1 507 ? 0.545 -27.940 63.364 1.00 36.25 507 VAL A C 1
ATOM 4010 O O . VAL A 1 507 ? -0.286 -27.137 62.945 1.00 36.25 507 VAL A O 1
ATOM 4013 N N . THR A 1 508 ? 0.338 -29.249 63.217 1.00 34.56 508 THR A N 1
ATOM 4014 C CA . THR A 1 508 ? -0.763 -29.785 62.402 1.00 34.56 508 THR A CA 1
ATOM 4015 C C . THR A 1 508 ? -2.124 -29.805 63.110 1.00 34.56 508 THR A C 1
ATOM 4017 O O . THR A 1 508 ? -3.147 -29.795 62.430 1.00 34.56 508 THR A O 1
ATOM 4020 N N . SER A 1 509 ? -2.188 -29.790 64.449 1.00 32.22 509 SER A N 1
ATOM 4021 C CA . SER A 1 509 ? -3.480 -29.798 65.166 1.00 32.22 509 SER A CA 1
ATOM 4022 C C . SER A 1 509 ? -4.010 -28.386 65.451 1.00 32.22 509 SER A C 1
ATOM 4024 O O . SER A 1 509 ? -5.218 -28.158 65.361 1.00 32.22 509 SER A O 1
ATOM 4026 N N . VAL A 1 510 ? -3.121 -27.409 65.674 1.00 34.28 510 VAL A N 1
ATOM 4027 C CA . VAL A 1 510 ? -3.483 -26.019 66.016 1.00 34.28 510 VAL A CA 1
ATOM 4028 C C . VAL A 1 510 ? -4.083 -25.255 64.825 1.00 34.28 510 VAL A C 1
ATOM 4030 O O . VAL A 1 510 ? -4.986 -24.433 65.001 1.00 34.28 510 VAL A O 1
ATOM 4033 N N . LEU A 1 511 ? -3.666 -25.566 63.593 1.00 33.50 511 LEU A N 1
ATOM 4034 C CA . LEU A 1 511 ? -4.136 -24.878 62.379 1.00 33.50 511 LEU A CA 1
ATOM 4035 C C . LEU A 1 511 ? -5.600 -25.178 62.011 1.00 33.50 511 LEU A C 1
ATOM 4037 O O . LEU A 1 511 ? -6.222 -24.395 61.294 1.00 33.50 511 LEU A O 1
ATOM 4041 N N . SER A 1 512 ? -6.179 -26.261 62.536 1.00 34.22 512 SER A N 1
ATOM 4042 C CA . SER A 1 512 ? -7.584 -26.623 62.290 1.00 34.22 512 SER A CA 1
ATOM 4043 C C . SER A 1 512 ? -8.583 -25.913 63.219 1.00 34.22 512 SER A C 1
ATOM 4045 O O . SER A 1 512 ? -9.777 -25.871 62.925 1.00 34.22 512 SER A O 1
ATOM 4047 N N . SER A 1 513 ? -8.108 -25.313 64.320 1.00 32.50 513 SER A N 1
ATOM 4048 C CA . SER A 1 513 ? -8.956 -24.708 65.361 1.00 32.50 513 SER A CA 1
ATOM 4049 C C . SER A 1 513 ? -9.046 -23.177 65.329 1.00 32.50 513 SER A C 1
ATOM 4051 O O . SER A 1 513 ? -9.829 -22.595 66.082 1.00 32.50 513 SER A O 1
ATOM 4053 N N . ILE A 1 514 ? -8.291 -22.495 64.461 1.00 33.62 514 ILE A N 1
ATOM 4054 C CA . ILE A 1 514 ? -8.323 -21.028 64.368 1.00 33.62 514 ILE A CA 1
ATOM 4055 C C . ILE A 1 514 ? -9.526 -20.604 63.515 1.00 33.62 514 ILE A C 1
ATOM 4057 O O . ILE A 1 514 ? -9.502 -20.681 62.287 1.00 33.62 514 ILE A O 1
ATOM 4061 N N . LYS A 1 515 ? -10.596 -20.118 64.156 1.00 35.44 515 LYS A N 1
ATOM 4062 C CA . LYS A 1 515 ? -11.655 -19.390 63.438 1.00 35.44 515 LYS A CA 1
ATOM 4063 C C . LYS A 1 515 ? -11.093 -18.051 62.933 1.00 35.44 515 LYS A C 1
ATOM 4065 O O . LYS A 1 515 ? -10.471 -17.334 63.719 1.00 35.44 515 LYS A O 1
ATOM 4070 N N . PRO A 1 516 ? -11.312 -17.684 61.658 1.00 33.97 516 PRO A N 1
ATOM 4071 C CA . PRO A 1 516 ? -10.668 -16.524 61.066 1.00 33.97 516 PRO A CA 1
ATOM 4072 C C . PRO A 1 516 ? -11.323 -15.260 61.613 1.00 33.97 516 PRO A C 1
ATOM 4074 O O . PRO A 1 516 ? -12.516 -15.040 61.404 1.00 33.97 516 PRO A O 1
ATOM 4077 N N . LYS A 1 517 ? -10.553 -14.423 62.311 1.00 35.72 517 LYS A N 1
ATOM 4078 C CA . LYS A 1 517 ? -10.950 -13.025 62.499 1.00 35.72 517 LYS A CA 1
ATOM 4079 C C . LYS A 1 517 ? -10.193 -12.046 61.616 1.00 35.72 517 LYS A C 1
ATOM 4081 O O . LYS A 1 517 ? -10.799 -11.043 61.283 1.00 35.72 517 LYS A O 1
ATOM 4086 N N . GLU A 1 518 ? -8.998 -12.360 61.113 1.00 42.84 518 GLU A N 1
ATOM 4087 C CA . GLU A 1 518 ? -8.322 -11.522 60.107 1.00 42.84 518 GLU A CA 1
ATOM 4088 C C . GLU A 1 518 ? -7.418 -12.377 59.190 1.00 42.84 518 GLU A C 1
ATOM 4090 O O . GLU A 1 518 ? -6.501 -13.033 59.691 1.00 42.84 518 GLU A O 1
ATOM 4095 N N . PRO A 1 519 ? -7.644 -12.395 57.858 1.00 43.66 519 PRO A N 1
ATOM 4096 C CA . PRO A 1 519 ? -6.818 -13.143 56.897 1.00 43.66 519 PRO A CA 1
ATOM 4097 C C . PRO A 1 519 ? -5.347 -12.695 56.833 1.00 43.66 519 PRO A C 1
ATOM 4099 O O . PRO A 1 519 ? -4.487 -13.488 56.452 1.00 43.66 519 PRO A O 1
ATOM 4102 N N . LEU A 1 520 ? -5.039 -11.465 57.265 1.00 41.25 520 LEU A N 1
ATOM 4103 C CA . LEU A 1 520 ? -3.687 -10.887 57.245 1.00 41.25 520 LEU A CA 1
ATOM 4104 C C . LEU A 1 520 ? -2.688 -11.616 58.167 1.00 41.25 520 LEU A C 1
ATOM 4106 O O . LEU A 1 520 ? -1.511 -11.747 57.833 1.00 41.25 520 LEU A O 1
ATOM 4110 N N . ASN A 1 521 ? -3.144 -12.149 59.307 1.00 40.50 521 ASN A N 1
ATOM 4111 C CA . ASN A 1 521 ? -2.265 -12.874 60.236 1.00 40.50 521 ASN A CA 1
ATOM 4112 C C . ASN A 1 521 ? -1.864 -14.259 59.709 1.00 40.50 521 ASN A C 1
ATOM 4114 O O . ASN A 1 521 ? -0.773 -14.738 60.006 1.00 40.50 521 ASN A O 1
ATOM 4118 N N . ILE A 1 522 ? -2.711 -14.880 58.884 1.00 43.56 522 ILE A N 1
ATOM 4119 C CA . ILE A 1 522 ? -2.398 -16.141 58.198 1.00 43.56 522 ILE A CA 1
ATOM 4120 C C . ILE A 1 522 ? -1.442 -15.867 57.025 1.00 43.56 522 ILE A C 1
ATOM 4122 O O . ILE A 1 522 ? -0.492 -16.623 56.823 1.00 43.56 522 ILE A O 1
ATOM 4126 N N . LEU A 1 523 ? -1.628 -14.743 56.319 1.00 43.38 523 LEU A N 1
ATOM 4127 C CA . LEU A 1 523 ? -0.743 -14.278 55.244 1.00 43.38 523 LEU A CA 1
ATOM 4128 C C . LEU A 1 523 ? 0.706 -14.093 55.732 1.00 43.38 523 LEU A C 1
ATOM 4130 O O . LEU A 1 523 ? 1.644 -14.578 55.103 1.00 43.38 523 LEU A O 1
ATOM 4134 N N . ASN A 1 524 ? 0.890 -13.491 56.911 1.00 41.53 524 ASN A N 1
ATOM 4135 C CA . ASN A 1 524 ? 2.213 -13.277 57.508 1.00 41.53 524 ASN A CA 1
ATOM 4136 C C . ASN A 1 524 ? 2.934 -14.577 57.914 1.00 41.53 524 ASN A C 1
ATOM 4138 O O . ASN A 1 524 ? 4.165 -14.630 57.895 1.00 41.53 524 ASN A O 1
ATOM 4142 N N . ILE A 1 525 ? 2.188 -15.634 58.250 1.00 43.44 525 ILE A N 1
ATOM 4143 C CA . ILE A 1 525 ? 2.742 -16.958 58.578 1.00 43.44 525 ILE A CA 1
ATOM 4144 C C . ILE A 1 525 ? 3.186 -17.689 57.300 1.00 43.44 525 ILE A C 1
ATOM 4146 O O . ILE A 1 525 ? 4.237 -18.329 57.294 1.00 43.44 525 ILE A O 1
ATOM 4150 N N . VAL A 1 526 ? 2.433 -17.550 56.203 1.00 46.41 526 VAL A N 1
ATOM 4151 C CA . VAL A 1 526 ? 2.737 -18.173 54.899 1.00 46.41 526 VAL A CA 1
ATOM 4152 C C . VAL A 1 526 ? 3.903 -17.476 54.189 1.00 46.41 526 VAL A C 1
ATOM 4154 O O . VAL A 1 526 ? 4.732 -18.143 53.576 1.00 46.41 526 VAL A O 1
ATOM 4157 N N . VAL A 1 527 ? 4.021 -16.151 54.315 1.00 45.25 527 VAL A N 1
ATOM 4158 C CA . VAL A 1 527 ? 5.116 -15.370 53.709 1.00 45.25 527 VAL A CA 1
ATOM 4159 C C . VAL A 1 527 ? 6.445 -15.551 54.461 1.00 45.25 527 VAL A C 1
ATOM 4161 O O . VAL A 1 527 ? 7.507 -15.486 53.840 1.00 45.25 527 VAL A O 1
ATOM 4164 N N . LYS A 1 528 ? 6.418 -15.826 55.777 1.00 40.53 528 LYS A N 1
ATOM 4165 C CA . LYS A 1 528 ? 7.630 -15.998 56.610 1.00 40.53 528 LYS A CA 1
ATOM 4166 C C . LYS A 1 528 ? 7.993 -17.454 56.951 1.00 40.53 528 LYS A C 1
ATOM 4168 O O . LYS A 1 528 ? 9.069 -17.686 57.499 1.00 40.53 528 LYS A O 1
ATOM 4173 N N . GLY A 1 529 ? 7.149 -18.437 56.628 1.00 40.25 529 GLY A N 1
ATOM 4174 C CA . GLY A 1 529 ? 7.354 -19.858 56.938 1.00 40.25 529 GLY A CA 1
ATOM 4175 C C . GLY A 1 529 ? 7.582 -20.719 55.692 1.00 40.25 529 GLY A C 1
ATOM 4176 O O . GLY A 1 529 ? 6.916 -20.550 54.679 1.00 40.25 529 GLY A O 1
ATOM 4177 N N . LYS A 1 530 ? 8.533 -21.661 55.757 1.00 44.97 530 LYS A N 1
ATOM 4178 C CA . LYS A 1 530 ? 8.963 -22.541 54.650 1.00 44.97 530 LYS A CA 1
ATOM 4179 C C . LYS A 1 530 ? 7.792 -23.139 53.846 1.00 44.97 530 LYS A C 1
ATOM 4181 O O . LYS A 1 530 ? 7.178 -24.124 54.245 1.00 44.97 530 LYS A O 1
ATOM 4186 N N . MET A 1 531 ? 7.611 -22.615 52.634 1.00 43.28 531 MET A N 1
ATOM 4187 C CA . MET A 1 531 ? 6.629 -22.990 51.602 1.00 43.28 531 MET A CA 1
ATOM 4188 C C . MET A 1 531 ? 6.812 -24.416 51.023 1.00 43.28 531 MET A C 1
ATOM 4190 O O . MET A 1 531 ? 6.210 -24.766 50.015 1.00 43.28 531 MET A O 1
ATOM 4194 N N . SER A 1 532 ? 7.675 -25.241 51.627 1.00 41.94 532 SER A N 1
ATOM 4195 C CA . SER A 1 532 ? 7.980 -26.618 51.212 1.00 41.94 532 SER A CA 1
ATOM 4196 C C . SER A 1 532 ? 7.210 -27.686 52.000 1.00 41.94 532 SER A C 1
ATOM 4198 O O . SER A 1 532 ? 7.478 -28.868 51.817 1.00 41.94 532 SER A O 1
ATOM 4200 N N . ILE A 1 533 ? 6.331 -27.286 52.929 1.00 41.06 533 ILE A N 1
ATOM 4201 C CA . ILE A 1 533 ? 5.697 -28.183 53.918 1.00 41.06 533 ILE A CA 1
ATOM 4202 C C . ILE A 1 533 ? 4.182 -28.355 53.667 1.00 41.06 533 ILE A C 1
ATOM 4204 O O . ILE A 1 533 ? 3.558 -29.234 54.251 1.00 41.06 533 ILE A O 1
ATOM 4208 N N . ILE A 1 534 ? 3.578 -27.564 52.773 1.00 46.84 534 ILE A N 1
ATOM 4209 C CA . ILE A 1 534 ? 2.129 -27.577 52.505 1.00 46.84 534 ILE A CA 1
ATOM 4210 C C . ILE A 1 534 ? 1.868 -28.295 51.176 1.00 46.84 534 ILE A C 1
ATOM 4212 O O . ILE A 1 534 ? 2.491 -27.959 50.169 1.00 46.84 534 ILE A O 1
ATOM 4216 N N . ASP A 1 535 ? 0.965 -29.282 51.161 1.00 46.03 535 ASP A N 1
ATOM 4217 C CA . ASP A 1 535 ? 0.583 -29.962 49.920 1.00 46.03 535 ASP A CA 1
ATOM 4218 C C . ASP A 1 535 ? -0.277 -29.065 49.008 1.00 46.03 535 ASP A C 1
ATOM 4220 O O . ASP A 1 535 ? -0.975 -28.149 49.453 1.00 46.03 535 ASP A O 1
ATOM 4224 N N . ALA A 1 536 ? -0.211 -29.324 47.699 1.00 46.03 536 ALA A N 1
ATOM 4225 C CA . ALA A 1 536 ? -0.854 -28.492 46.683 1.00 46.03 536 ALA A CA 1
ATOM 4226 C C . ALA A 1 536 ? -2.384 -28.418 46.838 1.00 46.03 536 ALA A C 1
ATOM 4228 O O . ALA A 1 536 ? -2.983 -27.391 46.529 1.00 46.03 536 ALA A O 1
ATOM 4229 N N . LYS A 1 537 ? -3.021 -29.476 47.353 1.00 48.47 537 LYS A N 1
ATOM 4230 C CA . LYS A 1 537 ? -4.480 -29.551 47.503 1.00 48.47 537 LYS A CA 1
ATOM 4231 C C . LYS A 1 537 ? -4.970 -28.649 48.636 1.00 48.47 537 LYS A C 1
ATOM 4233 O O . LYS A 1 537 ? -5.938 -27.911 48.472 1.00 48.47 537 LYS A O 1
ATOM 4238 N N . THR A 1 538 ? -4.249 -28.653 49.750 1.00 50.38 538 THR A N 1
ATOM 4239 C CA . THR A 1 538 ? -4.504 -27.795 50.909 1.00 50.38 538 THR A CA 1
ATOM 4240 C C . THR A 1 538 ? -4.289 -26.325 50.544 1.00 50.38 538 THR A C 1
ATOM 4242 O O . THR A 1 538 ? -5.088 -25.464 50.906 1.00 50.38 538 THR A O 1
ATOM 4245 N N . LEU A 1 539 ? -3.251 -26.031 49.755 1.00 50.03 539 LEU A N 1
ATOM 4246 C CA . LEU A 1 539 ? -2.944 -24.681 49.283 1.00 50.03 539 LEU A CA 1
ATOM 4247 C C . LEU A 1 539 ? -4.071 -24.100 48.403 1.00 50.03 539 LEU A C 1
ATOM 4249 O O . LEU A 1 539 ? -4.457 -22.946 48.583 1.00 50.03 539 LEU A O 1
ATOM 4253 N N . VAL A 1 540 ? -4.648 -24.909 47.508 1.00 52.31 540 VAL A N 1
ATOM 4254 C CA . VAL A 1 540 ? -5.772 -24.510 46.639 1.00 52.31 540 VAL A CA 1
ATOM 4255 C C . VAL A 1 540 ? -7.030 -24.171 47.453 1.00 52.31 540 VAL A C 1
ATOM 4257 O O . VAL A 1 540 ? -7.667 -23.149 47.197 1.00 52.31 540 VAL A O 1
ATOM 4260 N N . GLU A 1 541 ? -7.357 -24.951 48.488 1.00 54.16 541 GLU A N 1
ATOM 4261 C CA . GLU A 1 541 ? -8.516 -24.678 49.357 1.00 54.16 541 GLU A CA 1
ATOM 4262 C C . GLU A 1 541 ? -8.374 -23.386 50.181 1.00 54.16 541 GLU A C 1
ATOM 4264 O O . GLU A 1 541 ? -9.366 -22.694 50.441 1.00 54.16 541 GLU A O 1
ATOM 4269 N N . TYR A 1 542 ? -7.156 -23.034 50.603 1.00 51.00 542 TYR A N 1
ATOM 4270 C CA . TYR A 1 542 ? -6.903 -21.768 51.297 1.00 51.00 542 TYR A CA 1
ATOM 4271 C C . TYR A 1 542 ? -6.971 -20.567 50.346 1.00 51.00 542 TYR A C 1
ATOM 4273 O O . TYR A 1 542 ? -7.521 -19.527 50.712 1.00 51.00 542 TYR A O 1
ATOM 4281 N N . LEU A 1 543 ? -6.473 -20.711 49.118 1.00 51.97 543 LEU A N 1
ATOM 4282 C CA . LEU A 1 543 ? -6.463 -19.633 48.130 1.00 51.97 543 LEU A CA 1
ATOM 4283 C C . LEU A 1 543 ? -7.861 -19.328 47.552 1.00 51.97 543 LEU A C 1
ATOM 4285 O O . LEU A 1 543 ? -8.156 -18.161 47.283 1.00 51.97 543 LEU A O 1
ATOM 4289 N N . ASP A 1 544 ? -8.758 -20.318 47.452 1.00 54.22 544 ASP A N 1
ATOM 4290 C CA . ASP A 1 544 ? -10.178 -20.105 47.096 1.00 54.22 544 ASP A CA 1
ATOM 4291 C C . ASP A 1 544 ? -10.930 -19.275 48.163 1.00 54.22 544 ASP A C 1
ATOM 4293 O O . ASP A 1 544 ? -11.781 -18.431 47.868 1.00 54.22 544 ASP A O 1
ATOM 4297 N N . LYS A 1 545 ? -10.572 -19.444 49.443 1.00 53.91 545 LYS A N 1
ATOM 4298 C CA . LYS A 1 545 ? -11.132 -18.633 50.540 1.00 53.91 545 LYS A CA 1
ATOM 4299 C C . LYS A 1 545 ? -10.627 -17.188 50.503 1.00 53.91 545 LYS A C 1
ATOM 4301 O O . LYS A 1 545 ? -11.387 -16.273 50.816 1.00 53.91 545 LYS A O 1
ATOM 4306 N N . ILE A 1 546 ? -9.372 -16.978 50.101 1.00 52.38 546 ILE A N 1
ATOM 4307 C CA . ILE A 1 546 ? -8.769 -15.643 49.962 1.00 52.38 546 ILE A CA 1
ATOM 4308 C C . ILE A 1 546 ? -9.362 -14.892 48.763 1.00 52.38 546 ILE A C 1
ATOM 4310 O O . ILE A 1 546 ? -9.647 -13.703 48.882 1.00 52.38 546 ILE A O 1
ATOM 4314 N N . THR A 1 547 ? -9.635 -15.568 47.642 1.00 52.97 547 THR A N 1
ATOM 4315 C CA . THR A 1 547 ? -10.305 -14.952 46.477 1.00 52.97 547 THR A CA 1
ATOM 4316 C C . THR A 1 547 ? -11.724 -14.499 46.814 1.00 52.97 547 THR A C 1
ATOM 4318 O O . THR A 1 547 ? -12.095 -13.371 46.502 1.00 52.97 547 THR A O 1
ATOM 4321 N N . LYS A 1 548 ? -12.489 -15.307 47.558 1.00 57.59 548 LYS A N 1
ATOM 4322 C CA . LYS A 1 548 ? -13.819 -14.907 48.058 1.00 57.59 548 LYS A CA 1
ATOM 4323 C C . LYS A 1 548 ? -13.769 -13.720 49.028 1.00 57.59 548 LYS A C 1
ATOM 4325 O O . LYS A 1 548 ? -14.703 -12.925 49.064 1.00 57.59 548 LYS A O 1
ATOM 4330 N N . TRP A 1 549 ? -12.692 -13.586 49.806 1.00 57.03 549 TRP A N 1
ATOM 4331 C CA . TRP A 1 549 ? -12.470 -12.423 50.671 1.00 57.03 549 TRP A CA 1
ATOM 4332 C C . TRP A 1 549 ? -12.077 -11.169 49.875 1.00 57.03 549 TRP A C 1
ATOM 4334 O O . TRP A 1 549 ? -12.655 -10.108 50.115 1.00 57.03 549 TRP A O 1
ATOM 4344 N N . ARG A 1 550 ? -11.168 -11.289 48.897 1.00 57.16 550 ARG A N 1
ATOM 4345 C CA . ARG A 1 550 ? -10.788 -10.211 47.964 1.00 57.16 550 ARG A CA 1
ATOM 4346 C C . ARG A 1 550 ? -12.013 -9.626 47.265 1.00 57.16 550 ARG A C 1
ATOM 4348 O O . ARG A 1 550 ? -12.193 -8.417 47.255 1.00 57.16 550 ARG A O 1
ATOM 4355 N N . ASP A 1 551 ? -12.882 -10.485 46.741 1.00 55.75 551 ASP A N 1
ATOM 4356 C CA . ASP A 1 551 ? -14.051 -10.065 45.960 1.00 55.75 551 ASP A CA 1
ATOM 4357 C C . ASP A 1 551 ? -15.157 -9.436 46.840 1.00 55.75 551 ASP A C 1
ATOM 4359 O O . ASP A 1 551 ? -16.126 -8.881 46.326 1.00 55.75 551 ASP A O 1
ATOM 4363 N N . SER A 1 552 ? -15.016 -9.486 48.174 1.00 57.84 552 SER A N 1
ATOM 4364 C CA . SER A 1 552 ? -16.006 -8.955 49.120 1.00 57.84 552 SER A CA 1
ATOM 4365 C C . SER A 1 552 ? -15.816 -7.477 49.492 1.00 57.84 552 SER A C 1
ATOM 4367 O O . SER A 1 552 ? -16.729 -6.892 50.080 1.00 57.84 552 SER A O 1
ATOM 4369 N N . ARG A 1 553 ? -14.670 -6.850 49.166 1.00 56.28 553 ARG A N 1
ATOM 4370 C CA . ARG A 1 553 ? -14.433 -5.416 49.423 1.00 56.28 553 ARG A CA 1
ATOM 4371 C C . ARG A 1 553 ? -13.319 -4.809 48.554 1.00 56.28 553 ARG A C 1
ATOM 4373 O O . ARG A 1 553 ? -12.426 -5.531 48.125 1.00 56.28 553 ARG A O 1
ATOM 4380 N N . PRO A 1 554 ? -13.293 -3.474 48.380 1.00 43.84 554 PRO A N 1
ATOM 4381 C CA . PRO A 1 554 ? -12.149 -2.780 47.793 1.00 43.84 554 PRO A CA 1
ATOM 4382 C C . PRO A 1 554 ? -10.894 -2.942 48.667 1.00 43.84 554 PRO A C 1
ATOM 4384 O O . PRO A 1 554 ? -10.967 -2.793 49.893 1.00 43.84 554 PRO A O 1
ATOM 4387 N N . LEU A 1 555 ? -9.759 -3.232 48.030 1.00 54.53 555 LEU A N 1
ATOM 4388 C CA . LEU A 1 555 ? -8.455 -3.394 48.676 1.00 54.53 555 LEU A CA 1
ATOM 4389 C C . LEU A 1 555 ? -7.659 -2.084 48.697 1.00 54.53 555 LEU A C 1
ATOM 4391 O O . LEU A 1 555 ? -7.838 -1.214 47.844 1.00 54.53 555 LEU A O 1
ATOM 4395 N N . THR A 1 556 ? -6.774 -1.951 49.681 1.00 56.66 556 THR A N 1
ATOM 4396 C CA . THR A 1 556 ? -5.790 -0.863 49.764 1.00 56.66 556 THR A CA 1
ATOM 4397 C C . THR A 1 556 ? -4.561 -1.152 48.896 1.00 56.66 556 THR A C 1
ATOM 4399 O O . THR A 1 556 ? -4.310 -2.291 48.515 1.00 56.66 556 THR A O 1
ATOM 4402 N N . GLN A 1 557 ? -3.769 -0.121 48.588 1.00 44.72 557 GLN A N 1
ATOM 4403 C CA . GLN A 1 557 ? -2.609 -0.247 47.697 1.00 44.72 557 GLN A CA 1
ATOM 4404 C C . GLN A 1 557 ? -1.522 -1.190 48.241 1.00 44.72 557 GLN A C 1
ATOM 4406 O O . GLN A 1 557 ? -1.001 -2.006 47.491 1.00 44.72 557 GLN A O 1
ATOM 4411 N N . ASN A 1 558 ? -1.269 -1.175 49.554 1.00 47.97 558 ASN A N 1
ATOM 4412 C CA . ASN A 1 558 ? -0.359 -2.139 50.184 1.00 47.97 558 ASN A CA 1
ATOM 4413 C C . ASN A 1 558 ? -0.885 -3.581 50.093 1.00 47.97 558 ASN A C 1
ATOM 4415 O O . ASN A 1 558 ? -0.106 -4.502 49.887 1.00 47.97 558 ASN A O 1
ATOM 4419 N N . GLU A 1 559 ? -2.201 -3.790 50.225 1.00 53.91 559 GLU A N 1
ATOM 4420 C CA . GLU A 1 559 ? -2.800 -5.126 50.086 1.00 53.91 559 GLU A CA 1
ATOM 4421 C C . GLU A 1 559 ? -2.708 -5.642 48.639 1.00 53.91 559 GLU A C 1
ATOM 4423 O O . GLU A 1 559 ? -2.640 -6.849 48.434 1.00 53.91 559 GLU A O 1
ATOM 4428 N N . LEU A 1 560 ? -2.685 -4.751 47.641 1.00 52.34 560 LEU A N 1
ATOM 4429 C CA . LEU A 1 560 ? -2.464 -5.111 46.236 1.00 52.34 560 LEU A CA 1
ATOM 4430 C C . LEU A 1 560 ? -1.004 -5.508 45.977 1.00 52.34 560 LEU A C 1
ATOM 4432 O O . LEU A 1 560 ? -0.762 -6.551 45.379 1.00 52.34 560 LEU A O 1
ATOM 4436 N N . GLU A 1 561 ? -0.041 -4.746 46.499 1.00 53.81 561 GLU A N 1
ATOM 4437 C CA . GLU A 1 561 ? 1.391 -5.058 46.367 1.00 53.81 561 GLU A CA 1
ATOM 4438 C C . GLU A 1 561 ? 1.762 -6.390 47.050 1.00 53.81 561 GLU A C 1
ATOM 4440 O O . GLU A 1 561 ? 2.497 -7.205 46.489 1.00 53.81 561 GLU A O 1
ATOM 4445 N N . GLU A 1 562 ? 1.197 -6.665 48.232 1.00 53.41 562 GLU A N 1
ATOM 4446 C CA . GLU A 1 562 ? 1.378 -7.946 48.933 1.00 53.41 562 GLU A CA 1
ATOM 4447 C C . GLU A 1 562 ? 0.759 -9.132 48.165 1.00 53.41 562 GLU A C 1
ATOM 4449 O O . GLU A 1 562 ? 1.283 -10.252 48.204 1.00 53.41 562 GLU A O 1
ATOM 4454 N N . LEU A 1 563 ? -0.344 -8.905 47.441 1.00 54.09 563 LEU A N 1
ATOM 4455 C CA . LEU A 1 563 ? -0.983 -9.920 46.599 1.00 54.09 563 LEU A CA 1
ATOM 4456 C C . LEU A 1 563 ? -0.192 -10.203 45.315 1.00 54.09 563 LEU A C 1
ATOM 4458 O O . LEU A 1 563 ? -0.124 -11.364 44.904 1.00 54.09 563 LEU A O 1
ATOM 4462 N N . ASP A 1 564 ? 0.452 -9.196 44.727 1.00 53.22 564 ASP A N 1
ATOM 4463 C CA . ASP A 1 564 ? 1.301 -9.355 43.538 1.00 53.22 564 ASP A CA 1
ATOM 4464 C C . ASP A 1 564 ? 2.575 -10.155 43.842 1.00 53.22 564 ASP A C 1
ATOM 4466 O O . ASP A 1 564 ? 2.974 -11.051 43.081 1.00 53.22 564 ASP A O 1
ATOM 4470 N N . GLU A 1 565 ? 3.193 -9.905 45.000 1.00 56.16 565 GLU A N 1
ATOM 4471 C CA . GLU A 1 565 ? 4.344 -10.687 45.457 1.00 56.16 565 GLU A CA 1
ATOM 4472 C C . GLU A 1 565 ? 3.957 -12.162 45.682 1.00 56.16 565 GLU A C 1
ATOM 4474 O O . GLU A 1 565 ? 4.701 -13.086 45.324 1.00 56.16 565 GLU A O 1
ATOM 4479 N N . LEU A 1 566 ? 2.760 -12.401 46.228 1.00 53.50 566 LEU A N 1
ATOM 4480 C CA . LEU A 1 566 ? 2.218 -13.740 46.448 1.00 53.50 566 LEU A CA 1
ATOM 4481 C C . LEU A 1 566 ? 1.902 -14.456 45.123 1.00 53.50 566 LEU A C 1
ATOM 4483 O O . LEU A 1 566 ? 2.279 -15.620 44.958 1.00 53.50 566 LEU A O 1
ATOM 4487 N N . ALA A 1 567 ? 1.266 -13.774 44.165 1.00 54.28 567 ALA A N 1
ATOM 4488 C CA . ALA A 1 567 ? 0.939 -14.322 42.847 1.00 54.28 567 ALA A CA 1
ATOM 4489 C C . ALA A 1 567 ? 2.203 -14.737 42.077 1.00 54.28 567 ALA A C 1
ATOM 4491 O O . ALA A 1 567 ? 2.260 -15.829 41.503 1.00 54.28 567 ALA A O 1
ATOM 4492 N N . SER A 1 568 ? 3.258 -13.923 42.157 1.00 51.81 568 SER A N 1
ATOM 4493 C CA . SER A 1 568 ? 4.559 -14.202 41.541 1.00 51.81 568 SER A CA 1
ATOM 4494 C C . SER A 1 568 ? 5.231 -15.451 42.129 1.00 51.81 568 SER A C 1
ATOM 4496 O O . SER A 1 568 ? 5.733 -16.307 41.392 1.00 51.81 568 SER A O 1
ATOM 4498 N N . LYS A 1 569 ? 5.192 -15.621 43.459 1.00 54.12 569 LYS A N 1
ATOM 4499 C CA . LYS A 1 569 ? 5.735 -16.815 44.138 1.00 54.12 569 LYS A CA 1
ATOM 4500 C C . LYS A 1 569 ? 4.917 -18.080 43.845 1.00 54.12 569 LYS A C 1
ATOM 4502 O O . LYS A 1 569 ? 5.498 -19.15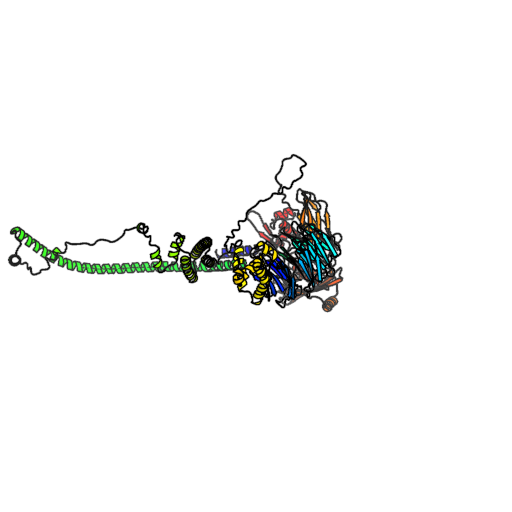7 43.689 1.00 54.12 569 LYS A O 1
ATOM 4507 N N . LEU A 1 570 ? 3.592 -17.964 43.723 1.00 53.31 570 LEU A N 1
ATOM 4508 C CA . LEU A 1 570 ? 2.699 -19.075 43.368 1.00 53.31 570 LEU A CA 1
ATOM 4509 C C . LEU A 1 570 ? 2.875 -19.521 41.910 1.00 53.31 570 LEU A C 1
ATOM 4511 O O . LEU A 1 570 ? 2.946 -20.722 41.654 1.00 53.31 570 LEU A O 1
ATOM 4515 N N . LEU A 1 571 ? 3.043 -18.584 40.970 1.00 52.41 571 LEU A N 1
ATOM 4516 C CA . LEU A 1 571 ? 3.379 -18.883 39.571 1.00 52.41 571 LEU A CA 1
ATOM 4517 C C . LEU A 1 571 ? 4.706 -19.642 39.459 1.00 52.41 571 LEU A C 1
ATOM 4519 O O . LEU A 1 571 ? 4.796 -20.628 38.725 1.00 52.41 571 LEU A O 1
ATOM 4523 N N . ALA A 1 572 ? 5.724 -19.232 40.221 1.00 50.72 572 ALA A N 1
ATOM 4524 C CA . ALA A 1 572 ? 7.019 -19.909 40.241 1.00 50.72 572 ALA A CA 1
ATOM 4525 C C . ALA A 1 572 ? 6.927 -21.354 40.776 1.00 50.72 572 ALA A C 1
ATOM 4527 O O . ALA A 1 572 ? 7.571 -22.253 40.231 1.00 50.72 572 ALA A O 1
ATOM 4528 N N . GLN A 1 573 ? 6.105 -21.613 41.802 1.00 51.22 573 GLN A N 1
ATOM 4529 C CA . GLN A 1 573 ? 5.887 -22.973 42.312 1.00 51.22 573 GLN A CA 1
ATOM 4530 C C . GLN A 1 573 ? 4.986 -23.831 41.415 1.00 51.22 573 GLN A C 1
ATOM 4532 O O . GLN A 1 573 ? 5.305 -25.001 41.202 1.00 51.22 573 GLN A O 1
ATOM 4537 N N . GLY A 1 574 ? 3.907 -23.275 40.854 1.00 55.12 574 GLY A N 1
ATOM 4538 C CA . GLY A 1 574 ? 3.037 -23.980 39.905 1.00 55.12 574 GLY A CA 1
ATOM 4539 C C . GLY A 1 574 ? 3.819 -24.485 38.690 1.00 55.12 574 GLY A C 1
ATOM 4540 O O . GLY A 1 574 ? 3.663 -25.639 38.297 1.00 55.12 574 GLY A O 1
ATOM 4541 N N . ARG A 1 575 ? 4.758 -23.667 38.188 1.00 50.19 575 ARG A N 1
ATOM 4542 C CA . ARG A 1 575 ? 5.723 -24.041 37.137 1.00 50.19 575 ARG A CA 1
ATOM 4543 C C . ARG A 1 575 ? 6.709 -25.129 37.571 1.00 50.19 575 ARG A C 1
ATOM 4545 O O . ARG A 1 575 ? 7.096 -25.955 36.758 1.00 50.19 575 ARG A O 1
ATOM 4552 N N . LYS A 1 576 ? 7.119 -25.156 38.844 1.00 46.28 576 LYS A N 1
ATOM 4553 C CA . LYS A 1 576 ? 8.042 -26.174 39.376 1.00 46.28 576 LYS A CA 1
ATOM 4554 C C . LYS A 1 576 ? 7.370 -27.539 39.585 1.00 46.28 576 LYS A C 1
ATOM 4556 O O . LYS A 1 576 ? 8.052 -28.559 39.539 1.00 46.28 576 LYS A O 1
ATOM 4561 N N . HIS A 1 577 ? 6.059 -27.555 39.827 1.00 45.06 577 HIS A N 1
ATOM 4562 C CA . HIS A 1 577 ? 5.287 -28.758 40.161 1.00 45.06 577 HIS A CA 1
ATOM 4563 C C . HIS A 1 577 ? 4.274 -29.193 39.084 1.00 45.06 577 HIS A C 1
ATOM 4565 O O . HIS A 1 577 ? 3.568 -30.173 39.307 1.00 45.06 577 HIS A O 1
ATOM 4571 N N . ASN A 1 578 ? 4.197 -28.508 37.935 1.00 40.88 578 ASN A N 1
ATOM 4572 C CA . ASN A 1 578 ? 3.247 -28.776 36.841 1.00 40.88 578 ASN A CA 1
ATOM 4573 C C . ASN A 1 578 ? 1.774 -28.891 37.297 1.00 40.88 578 ASN A C 1
ATOM 4575 O O . ASN A 1 578 ? 1.019 -29.721 36.795 1.00 40.88 578 ASN A O 1
ATOM 4579 N N . SER A 1 579 ? 1.354 -28.070 38.264 1.00 50.44 579 SER A N 1
ATOM 4580 C CA . SER A 1 579 ? -0.024 -28.074 38.774 1.00 50.44 579 SER A CA 1
ATOM 4581 C C . SER A 1 579 ? -0.875 -27.026 38.049 1.00 50.44 579 SER A C 1
ATOM 4583 O O . SER A 1 579 ? -0.738 -25.826 38.295 1.00 50.44 579 SER A O 1
ATOM 4585 N N . LEU A 1 580 ? -1.756 -27.493 37.157 1.00 45.91 580 LEU A N 1
ATOM 4586 C CA . LEU A 1 580 ? -2.675 -26.671 36.353 1.00 45.91 580 LEU A CA 1
ATOM 4587 C C . LEU A 1 580 ? -3.618 -25.808 37.208 1.00 45.91 580 LEU A C 1
ATOM 4589 O O . LEU A 1 580 ? -3.800 -24.628 36.910 1.00 45.91 580 LEU A O 1
ATOM 4593 N N . ASP A 1 581 ? -4.132 -26.348 38.315 1.00 50.25 581 ASP A N 1
ATOM 4594 C CA . ASP A 1 581 ? -5.052 -25.633 39.213 1.00 50.25 581 ASP A CA 1
ATOM 4595 C C . ASP A 1 581 ? -4.389 -24.418 39.882 1.00 50.25 581 ASP A C 1
ATOM 4597 O O . ASP A 1 581 ? -4.988 -23.348 40.000 1.00 50.25 581 ASP A O 1
ATOM 4601 N N . LEU A 1 582 ? -3.117 -24.551 40.268 1.00 48.69 582 LEU A N 1
ATOM 4602 C CA . LEU A 1 582 ? -2.324 -23.481 40.883 1.00 48.69 582 LEU A CA 1
ATOM 4603 C C . LEU A 1 582 ? -1.998 -22.356 39.898 1.00 48.69 582 LEU A C 1
ATOM 4605 O O . LEU A 1 582 ? -1.990 -21.183 40.273 1.00 48.69 582 LEU A O 1
ATOM 4609 N N . ILE A 1 583 ? -1.765 -22.706 38.633 1.00 52.84 583 ILE A N 1
ATOM 4610 C CA . ILE A 1 583 ? -1.494 -21.743 37.562 1.00 52.84 583 ILE A CA 1
ATOM 4611 C C . ILE A 1 583 ? -2.774 -20.981 37.193 1.00 52.84 583 ILE A C 1
ATOM 4613 O O . ILE A 1 583 ? -2.736 -19.756 37.076 1.00 52.84 583 ILE A O 1
ATOM 4617 N N . ALA A 1 584 ? -3.914 -21.670 37.073 1.00 51.31 584 ALA A N 1
ATOM 4618 C CA . ALA A 1 584 ? -5.210 -21.050 36.793 1.00 51.31 584 ALA A CA 1
ATOM 4619 C C . ALA A 1 584 ? -5.632 -20.065 37.896 1.00 51.31 584 ALA A C 1
ATOM 4621 O O . ALA A 1 584 ? -6.104 -18.961 37.615 1.00 51.31 584 ALA A O 1
ATOM 4622 N N . LEU A 1 585 ? -5.400 -20.428 39.160 1.00 52.59 585 LEU A N 1
ATOM 4623 C CA . LEU A 1 585 ? -5.719 -19.567 40.292 1.00 52.59 585 LEU A CA 1
ATOM 4624 C C . LEU A 1 585 ? -4.796 -18.340 40.359 1.00 52.59 585 LEU A C 1
ATOM 4626 O O . LEU A 1 585 ? -5.281 -17.235 40.586 1.00 52.59 585 LEU A O 1
ATOM 4630 N N . ALA A 1 586 ? -3.494 -18.505 40.100 1.00 51.81 586 ALA A N 1
ATOM 4631 C CA . ALA A 1 586 ? -2.536 -17.398 40.080 1.00 51.81 586 ALA A CA 1
ATOM 4632 C C . ALA A 1 586 ? -2.769 -16.428 38.904 1.00 51.81 586 ALA A C 1
ATOM 4634 O O . ALA A 1 586 ? -2.622 -15.218 39.067 1.00 51.81 586 ALA A O 1
ATOM 4635 N N . ARG A 1 587 ? -3.237 -16.926 37.748 1.00 51.94 587 ARG A N 1
ATOM 4636 C CA . ARG A 1 587 ? -3.707 -16.090 36.626 1.00 51.94 587 ARG A CA 1
ATOM 4637 C C . ARG A 1 587 ? -4.878 -15.185 37.029 1.00 51.94 587 ARG A C 1
ATOM 4639 O O . ARG A 1 587 ? -4.892 -14.026 36.641 1.00 51.94 587 ARG A O 1
ATOM 4646 N N . LYS A 1 588 ? -5.798 -15.661 37.878 1.00 55.25 588 LYS A N 1
ATOM 4647 C CA . LYS A 1 588 ? -6.949 -14.888 38.396 1.00 55.25 588 LYS A CA 1
ATOM 4648 C C . LYS A 1 588 ? -6.558 -13.756 39.364 1.00 55.25 588 LYS A C 1
ATOM 4650 O O . LYS A 1 588 ? -7.382 -12.884 39.649 1.00 55.25 588 LYS A O 1
ATOM 4655 N N . PHE A 1 589 ? -5.334 -13.782 39.897 1.00 51.62 589 PHE A N 1
ATOM 4656 C CA . PHE A 1 589 ? -4.748 -12.682 40.671 1.00 51.62 589 PHE A CA 1
ATOM 4657 C C . PHE A 1 589 ? -4.048 -11.648 39.779 1.00 51.62 589 PHE A C 1
ATOM 4659 O O . PHE A 1 589 ? -4.029 -10.481 40.140 1.00 51.62 589 PHE A O 1
ATOM 4666 N N . ASN A 1 590 ? -3.536 -12.057 38.614 1.00 44.88 590 ASN A N 1
ATOM 4667 C CA . ASN A 1 590 ? -2.599 -11.275 37.805 1.00 44.88 590 ASN A CA 1
ATOM 4668 C C . ASN A 1 590 ? -3.227 -10.581 36.577 1.00 44.88 590 ASN A C 1
ATOM 4670 O O . ASN A 1 590 ? -2.506 -10.112 35.703 1.00 44.88 590 ASN A O 1
ATOM 4674 N N . THR A 1 591 ? -4.559 -10.509 36.463 1.00 41.00 591 THR A N 1
ATOM 4675 C CA . THR A 1 591 ? -5.269 -9.897 35.314 1.00 41.00 591 THR A CA 1
ATOM 4676 C C . THR A 1 591 ? -5.166 -8.359 35.265 1.00 41.00 591 THR A C 1
ATOM 4678 O O . THR A 1 591 ? -6.095 -7.696 34.813 1.00 41.00 591 THR A O 1
ATOM 4681 N N . GLY A 1 592 ? -4.078 -7.780 35.782 1.00 39.62 592 GLY A N 1
ATOM 4682 C CA . GLY A 1 592 ? -3.902 -6.342 35.967 1.00 39.62 592 GLY A CA 1
ATOM 4683 C C . GLY A 1 592 ? -2.878 -5.652 35.061 1.00 39.62 592 GLY A C 1
ATOM 4684 O O . GLY A 1 592 ? -3.106 -4.490 34.746 1.00 39.62 592 GLY A O 1
ATOM 4685 N N . ILE A 1 593 ? -1.762 -6.275 34.643 1.00 31.55 593 ILE A N 1
ATOM 4686 C CA . ILE A 1 593 ? -0.668 -5.564 33.932 1.00 31.55 593 ILE A CA 1
ATOM 4687 C C . ILE A 1 593 ? 0.098 -6.489 32.953 1.00 31.55 593 ILE A C 1
ATOM 4689 O O . ILE A 1 593 ? 0.392 -7.640 33.270 1.00 31.55 593 ILE A O 1
ATOM 4693 N N . TYR A 1 594 ? 0.424 -5.955 31.765 1.00 27.72 594 TYR A N 1
ATOM 4694 C CA . TYR A 1 594 ? 1.109 -6.583 30.621 1.00 27.72 594 TYR A CA 1
ATOM 4695 C C . TYR A 1 594 ? 2.611 -6.868 30.836 1.00 27.72 594 TYR A C 1
ATOM 4697 O O . TYR A 1 594 ? 3.352 -6.010 31.311 1.00 27.72 594 TYR A O 1
ATOM 4705 N N . SER A 1 595 ? 3.062 -8.049 30.393 1.00 26.59 595 SER A N 1
ATOM 4706 C CA . SER A 1 595 ? 4.295 -8.321 29.614 1.00 26.59 595 SER A CA 1
ATOM 4707 C C . SER A 1 595 ? 4.735 -9.778 29.804 1.00 26.59 595 SER A C 1
ATOM 4709 O O . SER A 1 595 ? 5.154 -10.158 30.892 1.00 26.59 595 SER A O 1
ATOM 4711 N N . LEU A 1 596 ? 4.616 -10.597 28.751 1.00 24.58 596 LEU A N 1
ATOM 4712 C CA . LEU A 1 596 ? 5.465 -11.759 28.416 1.00 24.58 596 LEU A CA 1
ATOM 4713 C C . LEU A 1 596 ? 4.744 -12.608 27.357 1.00 24.58 596 LEU A C 1
ATOM 4715 O O . LEU A 1 596 ? 3.907 -13.424 27.715 1.00 24.58 596 LEU A O 1
ATOM 4719 N N . SER A 1 597 ? 5.107 -12.489 26.078 1.00 29.11 597 SER A N 1
ATOM 4720 C CA . SER A 1 597 ? 4.663 -13.419 25.026 1.00 29.11 597 SER A CA 1
ATOM 4721 C C . SER A 1 597 ? 5.765 -13.640 23.984 1.00 29.11 597 SER A C 1
ATOM 4723 O O . SER A 1 597 ? 5.828 -13.019 22.936 1.00 29.11 597 SER A O 1
ATOM 4725 N N . ARG A 1 598 ? 6.680 -14.567 24.283 1.00 28.39 598 ARG A N 1
ATOM 4726 C CA . ARG A 1 598 ? 7.410 -15.321 23.236 1.00 28.39 598 ARG A CA 1
ATOM 4727 C C . ARG A 1 598 ? 7.602 -16.803 23.579 1.00 28.39 598 ARG A C 1
ATOM 4729 O O . ARG A 1 598 ? 8.190 -17.562 22.828 1.00 28.39 598 ARG A O 1
ATOM 4736 N N . SER A 1 599 ? 7.093 -17.228 24.738 1.00 28.44 599 SER A N 1
ATOM 4737 C CA . SER A 1 599 ? 7.072 -18.624 25.206 1.00 28.44 599 SER A CA 1
ATOM 4738 C C . SER A 1 599 ? 5.655 -19.119 25.541 1.00 28.44 599 SER A C 1
ATOM 4740 O O . SER A 1 599 ? 5.493 -20.278 25.913 1.00 28.44 599 SER A O 1
ATOM 4742 N N . LEU A 1 600 ? 4.635 -18.260 25.387 1.00 31.14 600 LEU A N 1
ATOM 4743 C CA . LEU A 1 600 ? 3.208 -18.590 25.536 1.00 31.14 600 LEU A CA 1
ATOM 4744 C C . LEU A 1 600 ? 2.601 -19.206 24.260 1.00 31.14 600 LEU A C 1
ATOM 4746 O O . LEU A 1 600 ? 1.784 -20.117 24.368 1.00 31.14 600 LEU A O 1
ATOM 4750 N N . GLN A 1 601 ? 3.138 -18.855 23.088 1.00 32.00 601 GLN A N 1
ATOM 4751 C CA . GLN A 1 601 ? 2.651 -19.281 21.767 1.00 32.00 601 GLN A CA 1
ATOM 4752 C C . GLN A 1 601 ? 2.674 -20.810 21.546 1.00 32.00 601 GLN A C 1
ATOM 4754 O O . GLN A 1 601 ? 1.869 -21.347 20.799 1.00 32.00 601 GLN A O 1
ATOM 4759 N N . LEU A 1 602 ? 3.549 -21.552 22.238 1.00 27.25 602 LEU A N 1
ATOM 4760 C CA . LEU A 1 602 ? 3.634 -23.020 22.131 1.00 27.25 602 LEU A CA 1
ATOM 4761 C C . LEU A 1 602 ? 2.651 -23.774 23.046 1.00 27.25 602 LEU A C 1
ATOM 4763 O O . LEU A 1 602 ? 2.402 -24.957 22.821 1.00 27.25 602 LEU A O 1
ATOM 4767 N N . ILE A 1 603 ? 2.125 -23.118 24.085 1.00 28.86 603 ILE A N 1
ATOM 4768 C CA . ILE A 1 603 ? 1.198 -23.720 25.060 1.00 28.86 603 ILE A CA 1
ATOM 4769 C C . ILE A 1 603 ? -0.248 -23.305 24.747 1.00 28.86 603 ILE A C 1
ATOM 4771 O O . ILE A 1 603 ? -1.139 -24.144 24.854 1.00 28.86 603 ILE A O 1
ATOM 4775 N N . GLU A 1 604 ? -0.470 -22.071 24.280 1.00 34.09 604 GLU A N 1
ATOM 4776 C CA . GLU A 1 604 ? -1.773 -21.589 23.780 1.00 34.09 604 GLU A CA 1
ATOM 4777 C C . GLU A 1 604 ? -2.263 -22.416 22.582 1.00 34.09 604 GLU A C 1
ATOM 4779 O O . GLU A 1 604 ? -3.392 -22.901 22.596 1.00 34.09 604 GLU A O 1
ATOM 4784 N N . GLN A 1 605 ? -1.365 -22.781 21.656 1.00 34.00 605 GLN A N 1
ATOM 4785 C CA . GLN A 1 605 ? -1.681 -23.676 20.533 1.00 34.00 605 GLN A CA 1
ATOM 4786 C C . GLN A 1 605 ? -2.267 -25.041 20.943 1.00 34.00 605 GLN A C 1
ATOM 4788 O O . GLN A 1 605 ? -2.891 -25.695 20.117 1.00 34.00 605 GLN A O 1
ATOM 4793 N N . MET A 1 606 ? -2.069 -25.528 22.174 1.00 31.23 606 MET A N 1
ATOM 4794 C CA . MET A 1 606 ? -2.605 -26.832 22.597 1.00 31.23 606 MET A CA 1
ATOM 4795 C C . MET A 1 606 ? -4.000 -26.744 23.227 1.00 31.23 606 MET A C 1
ATOM 4797 O O . MET A 1 606 ? -4.801 -27.659 23.025 1.00 31.23 606 MET A O 1
ATOM 4801 N N . ASP A 1 607 ? -4.291 -25.671 23.965 1.00 34.22 607 ASP A N 1
ATOM 4802 C CA . ASP A 1 607 ? -5.602 -25.448 24.587 1.00 34.22 607 ASP A CA 1
ATOM 4803 C C . ASP A 1 607 ? -6.605 -24.858 23.574 1.00 34.22 607 ASP A C 1
ATOM 4805 O O . ASP A 1 607 ? -7.767 -25.275 23.559 1.00 34.22 607 ASP A O 1
ATOM 4809 N N . ASP A 1 608 ? -6.150 -24.003 22.648 1.00 38.09 608 ASP A N 1
ATOM 4810 C CA . ASP A 1 608 ? -6.998 -23.422 21.597 1.00 38.09 608 ASP A CA 1
ATOM 4811 C C . ASP A 1 608 ? -7.453 -24.469 20.577 1.00 38.09 608 ASP A C 1
ATOM 4813 O O . ASP A 1 608 ? -8.627 -24.499 20.219 1.00 38.09 608 ASP A O 1
ATOM 4817 N N . ILE A 1 609 ? -6.589 -25.419 20.189 1.00 39.56 609 ILE A N 1
ATOM 4818 C CA . ILE A 1 609 ? -6.976 -26.525 19.290 1.00 39.56 609 ILE A CA 1
ATOM 4819 C C . ILE A 1 609 ? -8.082 -27.390 19.916 1.00 39.56 609 ILE A C 1
ATOM 4821 O O . ILE A 1 609 ? -8.952 -27.897 19.205 1.00 39.56 609 ILE A O 1
ATOM 4825 N N . LYS A 1 610 ? -8.083 -27.557 21.243 1.00 39.59 610 LYS A N 1
ATOM 4826 C CA . LYS A 1 610 ? -9.087 -28.361 21.948 1.00 39.59 610 LYS A CA 1
ATOM 4827 C C . LYS A 1 610 ? -10.439 -27.648 22.029 1.00 39.59 610 LYS A C 1
ATOM 4829 O O . LYS A 1 610 ? -11.469 -28.260 21.752 1.00 39.59 610 LYS A O 1
ATOM 4834 N N . ILE A 1 611 ? -10.430 -26.354 22.348 1.00 46.28 611 ILE A N 1
ATOM 4835 C CA . ILE A 1 611 ? -11.632 -25.507 22.361 1.00 46.28 611 ILE A CA 1
ATOM 4836 C C . ILE A 1 611 ? -12.197 -25.355 20.938 1.00 46.28 611 ILE A C 1
ATOM 4838 O O . ILE A 1 611 ? -13.409 -25.448 20.731 1.00 46.28 611 ILE A O 1
ATOM 4842 N N . GLU A 1 612 ? -11.327 -25.204 19.936 1.00 43.31 612 GLU A N 1
ATOM 4843 C CA . GLU A 1 612 ? -11.702 -25.114 18.526 1.00 43.31 612 GLU A CA 1
ATOM 4844 C C . GLU A 1 612 ? -12.376 -26.413 18.056 1.00 43.31 612 GLU A C 1
ATOM 4846 O O . GLU A 1 612 ? -13.464 -26.353 17.486 1.00 43.31 612 GLU A O 1
ATOM 4851 N N . LEU A 1 613 ? -11.826 -27.591 18.388 1.00 45.94 613 LEU A N 1
ATOM 4852 C CA . LEU A 1 613 ? -12.425 -28.902 18.086 1.00 45.94 613 LEU A CA 1
ATOM 4853 C C . LEU A 1 613 ? 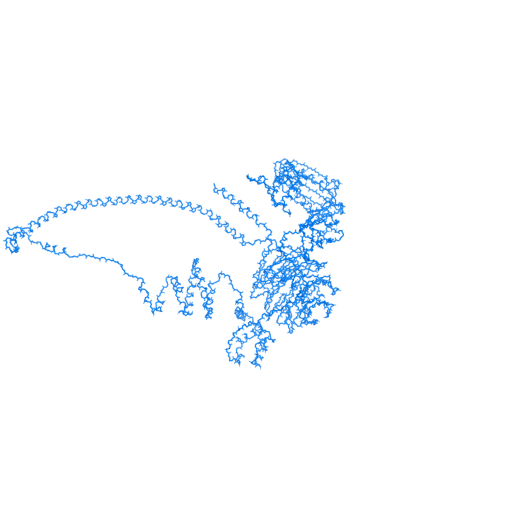-13.827 -29.091 18.695 1.00 45.94 613 LEU A C 1
ATOM 4855 O O . LEU A 1 613 ? -14.703 -29.712 18.079 1.00 45.94 613 LEU A O 1
ATOM 4859 N N . GLU A 1 614 ? -14.059 -28.547 19.890 1.00 49.25 614 GLU A N 1
ATOM 4860 C CA . GLU A 1 614 ? -15.368 -28.567 20.548 1.00 49.25 614 GLU A CA 1
ATOM 4861 C C . GLU A 1 614 ? -16.383 -27.644 19.843 1.00 49.25 614 GLU A C 1
ATOM 4863 O O . GLU A 1 614 ? -17.559 -28.010 19.739 1.00 49.25 614 GLU A O 1
ATOM 4868 N N . SER A 1 615 ? -15.921 -26.520 19.277 1.00 46.22 615 SER A N 1
ATOM 4869 C CA . SER A 1 615 ? -16.734 -25.483 18.615 1.00 46.22 615 SER A CA 1
ATOM 4870 C C . SER A 1 615 ? -17.183 -25.796 17.176 1.00 46.22 615 SER A C 1
ATOM 4872 O O . SER A 1 615 ? -18.075 -25.125 16.656 1.00 46.22 615 SER A O 1
ATOM 4874 N N . LEU A 1 616 ? -16.603 -26.821 16.540 1.00 51.72 616 LEU A N 1
ATOM 4875 C CA . LEU A 1 616 ? -16.900 -27.189 15.150 1.00 51.72 616 LEU A CA 1
ATOM 4876 C C . LEU A 1 616 ? -18.351 -27.665 14.960 1.00 51.72 616 LEU A C 1
ATOM 4878 O O . LEU A 1 616 ? -18.883 -28.470 15.740 1.00 51.72 616 LEU A O 1
ATOM 4882 N N . THR A 1 617 ? -18.960 -27.229 13.861 1.00 54.62 617 THR A N 1
ATOM 4883 C CA . THR A 1 617 ? -20.278 -27.679 13.398 1.00 54.62 617 THR A CA 1
ATOM 4884 C C . THR A 1 617 ? -20.267 -29.167 13.013 1.00 54.62 617 THR A C 1
ATOM 4886 O O . THR A 1 617 ? -19.211 -29.738 12.716 1.00 54.62 617 THR A O 1
ATOM 4889 N N . PRO A 1 618 ? -21.430 -29.846 13.008 1.00 50.62 618 PRO A N 1
ATOM 4890 C CA . PRO A 1 618 ? -21.525 -31.234 12.558 1.00 50.62 618 PRO A CA 1
ATOM 4891 C C . PRO A 1 618 ? -20.994 -31.453 11.132 1.00 50.62 618 PRO A C 1
ATOM 4893 O O . PRO A 1 618 ? -20.339 -32.468 10.895 1.00 50.62 618 PRO A O 1
ATOM 4896 N N . GLU A 1 619 ? -21.210 -30.508 10.206 1.00 49.56 619 GLU A N 1
ATOM 4897 C CA . GLU A 1 619 ? -20.666 -30.594 8.846 1.00 49.56 619 GLU A CA 1
ATOM 4898 C C . GLU A 1 619 ? -19.131 -30.480 8.817 1.00 49.56 619 GLU A C 1
ATOM 4900 O O . GLU A 1 619 ? -18.472 -31.262 8.129 1.00 49.56 619 GLU A O 1
ATOM 4905 N N . GLU A 1 620 ? -18.539 -29.568 9.597 1.00 49.66 620 GLU A N 1
ATOM 4906 C CA . GLU A 1 620 ? -17.077 -29.430 9.713 1.00 49.66 620 GLU A CA 1
ATOM 4907 C C . GLU A 1 620 ? -16.442 -30.685 10.333 1.00 49.66 620 GLU A C 1
ATOM 4909 O O . GLU A 1 620 ? -15.440 -31.195 9.826 1.00 49.66 620 GLU A O 1
ATOM 4914 N N . LYS A 1 621 ? -17.069 -31.248 11.376 1.00 53.00 621 LYS A N 1
ATOM 4915 C CA . LYS A 1 621 ? -16.646 -32.518 11.992 1.00 53.00 621 LYS A CA 1
ATOM 4916 C C . LYS A 1 621 ? -16.717 -33.677 10.998 1.00 53.00 621 LYS A C 1
ATOM 4918 O O . LYS A 1 621 ? -15.814 -34.512 10.971 1.00 53.00 621 LYS A O 1
ATOM 4923 N N . GLN A 1 622 ? -17.750 -33.727 10.156 1.00 54.69 622 GLN A N 1
ATOM 4924 C CA . GLN A 1 622 ? -17.877 -34.752 9.122 1.00 54.69 622 GLN A CA 1
ATOM 4925 C C . GLN A 1 622 ? -16.819 -34.599 8.019 1.00 54.69 622 GLN A C 1
ATOM 4927 O O . GLN A 1 622 ? -16.245 -35.602 7.597 1.00 54.69 622 GLN A O 1
ATOM 4932 N N . LYS A 1 623 ? -16.492 -33.369 7.610 1.00 52.62 623 LYS A N 1
ATOM 4933 C CA . LYS A 1 623 ? -15.430 -33.090 6.629 1.00 52.62 623 LYS A CA 1
ATOM 4934 C C . LYS A 1 623 ? -14.054 -33.527 7.153 1.00 52.62 623 LYS A C 1
ATOM 4936 O O . LYS A 1 623 ? -13.331 -34.243 6.463 1.00 52.62 623 LYS A O 1
ATOM 4941 N N . ILE A 1 624 ? -13.741 -33.210 8.413 1.00 51.88 624 ILE A N 1
ATOM 4942 C CA . ILE A 1 624 ? -12.526 -33.680 9.107 1.00 51.88 624 ILE A CA 1
ATOM 4943 C C . ILE A 1 624 ? -12.513 -35.215 9.238 1.00 51.88 624 ILE A C 1
ATOM 4945 O O . ILE A 1 624 ? -11.471 -35.856 9.079 1.00 51.88 624 ILE A O 1
ATOM 4949 N N . MET A 1 625 ? -13.670 -35.841 9.478 1.00 50.72 625 MET A N 1
ATOM 4950 C CA . MET A 1 625 ? -13.805 -37.301 9.554 1.00 50.72 625 MET A CA 1
ATOM 4951 C C . MET A 1 625 ? -13.589 -37.989 8.197 1.00 50.72 625 MET A C 1
ATOM 4953 O O . MET A 1 625 ? -12.924 -39.020 8.124 1.00 50.72 625 MET A O 1
ATOM 4957 N N . GLU A 1 626 ? -14.119 -37.439 7.107 1.00 58.59 626 GLU A N 1
ATOM 4958 C CA . GLU A 1 626 ? -13.898 -37.958 5.753 1.00 58.59 626 GLU A CA 1
ATOM 4959 C C . GLU A 1 626 ? -12.427 -37.837 5.330 1.00 58.59 626 GLU A C 1
ATOM 4961 O O . GLU A 1 626 ? -11.887 -38.767 4.730 1.00 58.59 626 GLU A O 1
ATOM 4966 N N . MET A 1 627 ? -11.754 -36.758 5.738 1.00 51.19 627 MET A N 1
ATOM 4967 C CA . MET A 1 627 ? -10.331 -36.525 5.478 1.00 51.19 627 MET A CA 1
ATOM 4968 C C . MET A 1 627 ? -9.376 -37.374 6.325 1.00 51.19 627 MET A C 1
ATOM 4970 O O . MET A 1 627 ? -8.267 -37.668 5.888 1.00 51.19 627 MET A O 1
ATOM 4974 N N . SER A 1 628 ? -9.782 -37.778 7.530 1.00 49.47 628 SER A N 1
ATOM 4975 C CA . SER A 1 628 ? -8.951 -38.588 8.436 1.00 49.47 628 SER A CA 1
ATOM 4976 C C . SER A 1 628 ? -9.054 -40.098 8.180 1.00 49.47 628 SER A C 1
ATOM 4978 O O . SER A 1 628 ? -8.187 -40.849 8.625 1.00 49.47 628 SER A O 1
ATOM 4980 N N . ARG A 1 629 ? -10.050 -40.568 7.410 1.00 56.94 629 ARG A N 1
ATOM 4981 C CA . ARG A 1 629 ? -10.209 -41.991 7.030 1.00 56.94 629 ARG A CA 1
ATOM 4982 C C . ARG A 1 629 ? -9.017 -42.579 6.253 1.00 56.94 629 ARG A C 1
ATOM 4984 O O . ARG A 1 629 ? -8.608 -43.687 6.597 1.00 56.94 629 ARG A O 1
ATOM 4991 N N . PRO A 1 630 ? -8.438 -41.906 5.238 1.00 54.62 630 PRO A N 1
ATOM 4992 C CA . PRO A 1 630 ? -7.244 -42.402 4.550 1.00 54.62 630 PRO A CA 1
ATOM 4993 C C . PRO A 1 630 ? -6.030 -42.504 5.483 1.00 54.62 630 PRO A C 1
ATOM 4995 O O . PRO A 1 630 ? -5.294 -43.484 5.416 1.00 54.62 630 PRO A O 1
ATOM 4998 N N . ILE A 1 631 ? -5.867 -41.531 6.389 1.00 52.81 631 ILE A N 1
ATOM 4999 C CA . ILE A 1 631 ? -4.787 -41.496 7.388 1.00 52.81 631 ILE A CA 1
ATOM 5000 C C . ILE A 1 631 ? -4.936 -42.671 8.362 1.00 52.81 631 ILE A C 1
ATOM 5002 O O . ILE A 1 631 ? -3.991 -43.431 8.554 1.00 52.81 631 ILE A O 1
ATOM 5006 N N . ALA A 1 632 ? -6.138 -42.885 8.906 1.00 50.97 632 ALA A N 1
ATOM 5007 C CA . ALA A 1 632 ? -6.448 -44.017 9.780 1.00 50.97 632 ALA A CA 1
ATOM 5008 C C . ALA A 1 632 ? -6.144 -45.369 9.112 1.00 50.97 632 ALA A C 1
ATOM 5010 O O . ALA A 1 632 ? -5.482 -46.218 9.704 1.00 50.97 632 ALA A O 1
ATOM 5011 N N . LYS A 1 633 ? -6.543 -45.536 7.845 1.00 58.53 633 LYS A N 1
ATOM 5012 C CA . LYS A 1 633 ? -6.267 -46.748 7.063 1.00 58.53 633 LYS A CA 1
ATOM 5013 C C . LYS A 1 633 ? -4.764 -46.984 6.856 1.00 58.53 633 LYS A C 1
ATOM 5015 O O . LYS A 1 633 ? -4.305 -48.118 6.916 1.00 58.53 633 LYS A O 1
ATOM 5020 N N . LYS A 1 634 ? -3.980 -45.924 6.646 1.00 55.69 634 LYS A N 1
ATOM 5021 C CA . LYS A 1 634 ? -2.528 -46.030 6.435 1.00 55.69 634 LYS A CA 1
ATOM 5022 C C . LYS A 1 634 ? -1.762 -46.322 7.732 1.00 55.69 634 LYS A C 1
ATOM 5024 O O . LYS A 1 634 ? -0.792 -47.072 7.704 1.00 55.69 634 LYS A O 1
ATOM 5029 N N . ILE A 1 635 ? -2.241 -45.805 8.868 1.00 51.03 635 ILE A N 1
ATOM 5030 C CA . ILE A 1 635 ? -1.758 -46.175 10.212 1.00 51.03 635 ILE A CA 1
ATOM 5031 C C . ILE A 1 635 ? -2.040 -47.661 10.500 1.00 51.03 635 ILE A C 1
ATOM 5033 O O . ILE A 1 635 ? -1.183 -48.348 11.056 1.00 51.03 635 ILE A O 1
ATOM 5037 N N . GLU A 1 636 ? -3.209 -48.175 10.098 1.00 52.31 636 GLU A N 1
ATOM 5038 C CA . GLU A 1 636 ? -3.541 -49.606 10.205 1.00 52.31 636 GLU A CA 1
ATOM 5039 C C . GLU A 1 636 ? -2.643 -50.486 9.317 1.00 52.31 636 GLU A C 1
ATOM 5041 O O . GLU A 1 636 ? -2.236 -51.571 9.733 1.00 52.31 636 GLU A O 1
ATOM 5046 N N . GLU A 1 637 ? -2.311 -50.025 8.108 1.00 58.53 637 GLU A N 1
ATOM 5047 C CA . GLU A 1 637 ? -1.470 -50.755 7.150 1.00 58.53 637 GLU A CA 1
ATOM 5048 C C . GLU A 1 637 ? 0.033 -50.708 7.496 1.00 58.53 637 GLU A C 1
ATOM 5050 O O . GLU A 1 637 ? 0.759 -51.654 7.179 1.00 58.53 637 GLU A O 1
ATOM 5055 N N . ASN A 1 638 ? 0.514 -49.649 8.164 1.00 56.09 638 ASN A N 1
ATOM 5056 C CA . ASN A 1 638 ? 1.911 -49.507 8.585 1.00 56.09 638 ASN A CA 1
ATOM 5057 C C . ASN A 1 638 ? 2.049 -48.884 9.994 1.00 56.09 638 ASN A C 1
ATOM 5059 O O . ASN A 1 638 ? 2.278 -47.683 10.127 1.00 56.09 638 ASN A O 1
ATOM 5063 N N . PRO A 1 639 ? 1.990 -49.689 11.068 1.00 46.78 639 PRO A N 1
ATOM 5064 C CA . PRO A 1 639 ? 1.987 -49.189 12.446 1.00 46.78 639 PRO A CA 1
ATOM 5065 C C . PRO A 1 639 ? 3.326 -48.614 12.956 1.00 46.78 639 PRO A C 1
ATOM 5067 O O . PRO A 1 639 ? 3.383 -48.168 14.100 1.00 46.78 639 PRO A O 1
ATOM 5070 N N . ASN A 1 640 ? 4.394 -48.630 12.145 1.00 45.38 640 ASN A N 1
ATOM 5071 C CA . ASN A 1 640 ? 5.744 -48.177 12.521 1.00 45.38 640 ASN A CA 1
ATOM 5072 C C . ASN A 1 640 ? 6.257 -46.977 11.706 1.00 45.38 640 ASN A C 1
ATOM 5074 O O . ASN A 1 640 ? 7.423 -46.610 11.846 1.00 45.38 640 ASN A O 1
ATOM 5078 N N . ILE A 1 641 ? 5.430 -46.401 10.838 1.00 51.28 641 ILE A N 1
ATOM 5079 C CA . ILE A 1 641 ? 5.786 -45.213 10.056 1.00 51.28 641 ILE A CA 1
ATOM 5080 C C . ILE A 1 641 ? 6.071 -44.019 10.985 1.00 51.28 641 ILE A C 1
ATOM 5082 O O . ILE A 1 641 ? 5.385 -43.819 11.995 1.00 51.28 641 ILE A O 1
ATOM 5086 N N . SER A 1 642 ? 7.128 -43.261 10.692 1.00 45.72 642 SER A N 1
ATOM 5087 C CA . SER A 1 642 ? 7.549 -42.137 11.536 1.00 45.72 642 SER A CA 1
ATOM 5088 C C . SER A 1 642 ? 6.638 -40.914 11.361 1.00 45.72 642 SER A C 1
ATOM 5090 O O . SER A 1 642 ? 5.967 -40.761 10.342 1.00 45.72 642 SER A O 1
ATOM 5092 N N . PHE A 1 643 ? 6.602 -40.023 12.364 1.00 41.91 643 PHE A N 1
ATOM 5093 C CA . PHE A 1 643 ? 5.863 -38.757 12.249 1.00 41.91 643 PHE A CA 1
ATOM 5094 C C . PHE A 1 643 ? 6.407 -37.901 11.101 1.00 41.91 643 PHE A C 1
ATOM 5096 O O . PHE A 1 643 ? 5.619 -37.279 10.403 1.00 41.91 643 PHE A O 1
ATOM 5103 N N . ASP A 1 644 ? 7.724 -37.919 10.886 1.00 40.03 644 ASP A N 1
ATOM 5104 C CA . ASP A 1 644 ? 8.386 -37.151 9.831 1.00 40.03 644 ASP A CA 1
ATOM 5105 C C . ASP A 1 644 ? 8.001 -37.675 8.433 1.00 40.03 644 ASP A C 1
ATOM 5107 O O . ASP A 1 644 ? 7.631 -36.882 7.574 1.00 40.03 644 ASP A O 1
ATOM 5111 N N . GLU A 1 645 ? 7.940 -39.001 8.236 1.00 45.09 645 GLU A N 1
ATOM 5112 C CA . GLU A 1 645 ? 7.419 -39.610 6.994 1.00 45.09 645 GLU A CA 1
ATOM 5113 C C . GLU A 1 645 ? 5.928 -39.302 6.764 1.00 45.09 645 GLU A C 1
ATOM 5115 O O . GLU A 1 645 ? 5.491 -39.155 5.626 1.00 45.09 645 GLU A O 1
ATOM 5120 N N . PHE A 1 646 ? 5.128 -39.190 7.830 1.00 52.75 646 PHE A N 1
ATOM 5121 C CA . PHE A 1 646 ? 3.723 -38.777 7.729 1.00 52.75 646 PHE A CA 1
ATOM 5122 C C . PHE A 1 646 ? 3.574 -37.279 7.414 1.00 52.75 646 PHE A C 1
ATOM 5124 O O . PHE A 1 646 ? 2.709 -36.893 6.626 1.00 52.75 646 PHE A O 1
ATOM 5131 N N . ALA A 1 647 ? 4.407 -36.441 8.033 1.00 41.00 647 ALA A N 1
ATOM 5132 C CA . ALA A 1 647 ? 4.405 -34.993 7.876 1.00 41.00 647 ALA A CA 1
ATOM 5133 C C . ALA A 1 647 ? 4.886 -34.557 6.485 1.00 41.00 647 ALA A C 1
ATOM 5135 O O . ALA A 1 647 ? 4.365 -33.572 5.969 1.00 41.00 647 ALA A O 1
ATOM 5136 N N . GLU A 1 648 ? 5.805 -35.304 5.862 1.00 43.12 648 GLU A N 1
ATOM 5137 C CA . GLU A 1 648 ? 6.214 -35.099 4.464 1.00 43.12 648 GLU A CA 1
ATOM 5138 C C . GLU A 1 648 ? 5.073 -35.348 3.465 1.00 43.12 648 GLU A C 1
ATOM 5140 O O . GLU A 1 648 ? 5.012 -34.692 2.430 1.00 43.12 648 GLU A O 1
ATOM 5145 N N . GLU A 1 649 ? 4.157 -36.279 3.755 1.00 44.38 649 GLU A N 1
ATOM 5146 C CA . GLU A 1 649 ? 3.089 -36.655 2.818 1.00 44.38 649 GLU A CA 1
ATOM 5147 C C . GLU A 1 649 ? 1.802 -35.834 3.002 1.00 44.38 649 GLU A C 1
ATOM 5149 O O . GLU A 1 649 ? 1.112 -35.535 2.028 1.00 44.38 649 GLU A O 1
ATOM 5154 N N . PHE A 1 650 ? 1.457 -35.474 4.242 1.00 45.69 650 PHE A N 1
ATOM 5155 C CA . PHE A 1 650 ? 0.180 -34.822 4.561 1.00 45.69 650 PHE A CA 1
ATOM 5156 C C . PHE A 1 650 ? 0.318 -33.397 5.095 1.00 45.69 650 PHE A C 1
ATOM 5158 O O . PHE A 1 650 ? -0.707 -32.750 5.292 1.00 45.69 650 PHE A O 1
ATOM 5165 N N . GLY A 1 651 ? 1.537 -32.911 5.334 1.00 40.25 651 GLY A N 1
ATOM 5166 C CA . GLY A 1 651 ? 1.808 -31.647 6.015 1.00 40.25 651 GLY A CA 1
ATOM 5167 C C . GLY A 1 651 ? 1.859 -31.822 7.544 1.00 40.25 651 GLY A C 1
ATOM 5168 O O . GLY A 1 651 ? 1.022 -32.535 8.123 1.00 40.25 651 GLY A O 1
ATOM 5169 N N . PRO A 1 652 ? 2.823 -31.197 8.248 1.00 40.91 652 PRO A N 1
ATOM 5170 C CA . PRO A 1 652 ? 3.041 -31.402 9.683 1.00 40.91 652 PRO A CA 1
ATOM 5171 C C . PRO A 1 652 ? 1.844 -30.968 10.543 1.00 40.91 652 PRO A C 1
ATOM 5173 O O . PRO A 1 652 ? 1.529 -31.626 11.541 1.00 40.91 652 PRO A O 1
ATOM 5176 N N . TYR A 1 653 ? 1.133 -29.908 10.146 1.00 42.69 653 TYR A N 1
ATOM 5177 C CA . TYR A 1 653 ? -0.013 -29.378 10.889 1.00 42.69 653 TYR A CA 1
ATOM 5178 C C . TYR A 1 653 ? -1.279 -30.236 10.710 1.00 42.69 653 TYR A C 1
ATOM 5180 O O . TYR A 1 653 ? -1.875 -30.681 11.698 1.00 42.69 653 TYR A O 1
ATOM 5188 N N . LYS A 1 654 ? -1.622 -30.597 9.465 1.00 48.56 654 LYS A N 1
ATOM 5189 C CA . LYS A 1 654 ? -2.696 -31.555 9.127 1.00 48.56 654 LYS A CA 1
ATOM 5190 C C . LYS A 1 654 ? -2.508 -32.909 9.812 1.00 48.56 654 LYS A C 1
ATOM 5192 O O . LYS A 1 654 ? -3.455 -33.445 10.389 1.00 48.56 654 LYS A O 1
ATOM 5197 N N . THR A 1 655 ? -1.280 -33.429 9.817 1.00 50.12 655 THR A N 1
ATOM 5198 C CA . THR A 1 655 ? -0.916 -34.681 10.497 1.00 50.12 655 THR A CA 1
ATOM 5199 C C . THR A 1 655 ? -1.186 -34.584 11.998 1.00 50.12 655 THR A C 1
ATOM 5201 O O . THR A 1 655 ? -1.838 -35.455 12.575 1.00 50.12 655 THR A O 1
ATOM 5204 N N . LYS A 1 656 ? -0.775 -33.480 12.633 1.00 50.44 656 LYS A N 1
ATOM 5205 C CA . LYS A 1 656 ? -0.976 -33.228 14.066 1.00 50.44 656 LYS A CA 1
ATOM 5206 C C . LYS A 1 656 ? -2.459 -33.077 14.433 1.00 50.44 656 LYS A C 1
ATOM 5208 O O . LYS A 1 656 ? -2.891 -33.697 15.405 1.00 50.44 656 LYS A O 1
ATOM 5213 N N . LYS A 1 657 ? -3.252 -32.328 13.653 1.00 51.03 657 LYS A N 1
ATOM 5214 C CA . LYS A 1 657 ? -4.695 -32.100 13.892 1.00 51.03 657 LYS A CA 1
ATOM 5215 C C . LYS A 1 657 ? -5.520 -33.373 13.653 1.00 51.03 657 LYS A C 1
ATOM 5217 O O . LYS A 1 657 ? -6.368 -33.716 14.477 1.00 51.03 657 LYS A O 1
ATOM 5222 N N . ALA A 1 658 ? -5.211 -34.135 12.600 1.00 51.41 658 ALA A N 1
ATOM 5223 C CA . ALA A 1 658 ? -5.833 -35.432 12.327 1.00 51.41 658 ALA A CA 1
ATOM 5224 C C . ALA A 1 658 ? -5.493 -36.483 13.399 1.00 51.41 658 ALA A C 1
ATOM 5226 O O . ALA A 1 658 ? -6.387 -37.192 13.857 1.00 51.41 658 ALA A O 1
ATOM 5227 N N . LEU A 1 659 ? -4.235 -36.557 13.854 1.00 50.78 659 LEU A N 1
ATOM 5228 C CA . LEU A 1 659 ? -3.815 -37.446 14.947 1.00 50.78 659 LEU A CA 1
ATOM 5229 C C . LEU A 1 659 ? -4.498 -37.094 16.275 1.00 50.78 659 LEU A C 1
ATOM 5231 O O . LEU A 1 659 ? -4.893 -38.001 17.006 1.00 50.78 659 LEU A O 1
ATOM 5235 N N . LEU A 1 660 ? -4.669 -35.802 16.582 1.00 52.78 660 LEU A N 1
ATOM 5236 C CA . LEU A 1 660 ? -5.367 -35.349 17.789 1.00 52.78 660 LEU A CA 1
ATOM 5237 C C . LEU A 1 660 ? -6.864 -35.702 17.738 1.00 52.78 660 LEU A C 1
ATOM 5239 O O . LEU A 1 660 ? -7.384 -36.287 18.687 1.00 52.78 660 LEU A O 1
ATOM 5243 N N . PHE A 1 661 ? -7.525 -35.452 16.600 1.00 53.47 661 PHE A N 1
ATOM 5244 C CA . PHE A 1 661 ? -8.928 -35.817 16.368 1.00 53.47 661 PHE A CA 1
ATOM 5245 C C . PHE A 1 661 ? -9.157 -37.335 16.452 1.00 53.47 661 PHE A C 1
ATOM 5247 O O . PHE A 1 661 ? -10.068 -37.790 17.144 1.00 53.47 661 PHE A O 1
ATOM 5254 N N . LEU A 1 662 ? -8.305 -38.138 15.801 1.00 50.62 662 LEU A N 1
ATOM 5255 C CA . LEU A 1 662 ? -8.372 -39.604 15.841 1.00 50.62 662 LEU A CA 1
ATOM 5256 C C . LEU A 1 662 ? -8.149 -40.150 17.261 1.00 50.62 662 LEU A C 1
ATOM 5258 O O . LEU A 1 662 ? -8.838 -41.084 17.673 1.00 50.62 662 LEU A O 1
ATOM 5262 N N . LYS A 1 663 ? -7.234 -39.546 18.028 1.00 49.47 663 LYS A N 1
ATOM 5263 C CA . LYS A 1 663 ? -6.939 -39.921 19.419 1.00 49.47 663 LYS A CA 1
ATOM 5264 C C . LYS A 1 663 ? -8.095 -39.618 20.378 1.00 49.47 663 LYS A C 1
ATOM 5266 O O . LYS A 1 663 ? -8.301 -40.376 21.324 1.00 49.47 663 LYS A O 1
ATOM 5271 N N . GLU A 1 664 ? -8.829 -38.531 20.153 1.00 49.75 664 GLU A N 1
ATOM 5272 C CA . GLU A 1 664 ? -9.879 -38.055 21.063 1.00 49.75 664 GLU A CA 1
ATOM 5273 C C . GLU A 1 664 ? -11.277 -38.603 20.707 1.00 49.75 664 GLU A C 1
ATOM 5275 O O . GLU A 1 664 ? -12.057 -38.909 21.608 1.00 49.75 664 GLU A O 1
ATOM 5280 N N . TYR A 1 665 ? -11.570 -38.834 19.418 1.00 49.06 665 TYR A N 1
ATOM 5281 C CA . TYR A 1 665 ? -12.912 -39.204 18.937 1.00 49.06 665 TYR A CA 1
ATOM 5282 C C . TYR A 1 665 ? -13.019 -40.587 18.259 1.00 49.06 665 TYR A C 1
ATOM 5284 O O . TYR A 1 665 ? -14.134 -41.082 18.084 1.00 49.06 665 TYR A O 1
ATOM 5292 N N . LEU A 1 666 ? -11.904 -41.257 17.925 1.00 48.19 666 LEU A N 1
ATOM 5293 C CA . LEU A 1 666 ? -11.870 -42.639 17.400 1.00 48.19 666 LEU A CA 1
ATOM 5294 C C . LEU A 1 666 ? -10.861 -43.535 18.162 1.00 48.19 666 LEU A C 1
ATOM 5296 O O . LEU A 1 666 ? -9.996 -44.174 17.556 1.00 48.19 666 LEU A O 1
ATOM 5300 N N . PRO A 1 667 ? -10.977 -43.663 19.500 1.00 46.06 667 PRO A N 1
ATOM 5301 C CA . PRO A 1 667 ? -10.000 -44.387 20.317 1.00 46.06 667 PRO A CA 1
ATOM 5302 C C . PRO A 1 667 ? -9.891 -45.888 19.992 1.00 46.06 667 PRO A C 1
ATOM 5304 O O . PRO A 1 667 ? -8.898 -46.517 20.351 1.00 46.06 667 PRO A O 1
ATOM 5307 N N . GLU A 1 668 ? -10.878 -46.483 19.310 1.00 43.72 668 GLU A N 1
ATOM 5308 C CA . GLU A 1 668 ? -10.837 -47.898 18.913 1.00 43.72 668 GLU A CA 1
ATOM 5309 C C . GLU A 1 668 ? -9.833 -48.186 17.786 1.00 43.72 668 GLU A C 1
ATOM 5311 O O . GLU A 1 668 ? -9.224 -49.252 17.795 1.00 43.72 668 GLU A O 1
ATOM 5316 N N . VAL A 1 669 ? -9.580 -47.218 16.895 1.00 44.38 669 VAL A N 1
ATOM 5317 C CA . VAL A 1 669 ? -8.561 -47.313 15.828 1.00 44.38 669 VAL A CA 1
ATOM 5318 C C . VAL A 1 669 ? -7.143 -47.248 16.422 1.00 44.38 669 VAL A C 1
ATOM 5320 O O . VAL A 1 669 ? -6.207 -47.859 15.919 1.00 44.38 669 VAL A O 1
ATOM 5323 N N . PHE A 1 670 ? -6.986 -46.567 17.562 1.00 40.47 670 PHE A N 1
ATOM 5324 C CA . PHE A 1 670 ? -5.700 -46.332 18.229 1.00 40.47 670 PHE A CA 1
ATOM 5325 C C . PHE A 1 670 ? -5.284 -47.409 19.245 1.00 40.47 670 PHE A C 1
ATOM 5327 O O . PHE A 1 670 ? -4.191 -47.339 19.808 1.00 40.47 670 PHE A O 1
ATOM 5334 N N . ARG A 1 671 ? -6.114 -48.431 19.494 1.00 36.16 671 ARG A N 1
ATOM 5335 C CA . ARG A 1 671 ? -5.808 -49.494 20.475 1.00 36.16 671 ARG A CA 1
ATOM 5336 C C . ARG A 1 671 ? -4.751 -50.507 20.010 1.00 36.16 671 ARG A C 1
ATOM 5338 O O . ARG A 1 671 ? -4.397 -51.392 20.786 1.00 36.16 671 ARG A O 1
ATOM 5345 N N . GLY A 1 672 ? -4.251 -50.391 18.779 1.00 37.12 672 GLY A N 1
ATOM 5346 C CA . GLY A 1 672 ? -3.416 -51.411 18.143 1.00 37.12 672 GLY A CA 1
ATOM 5347 C C . GLY A 1 672 ? -1.898 -51.236 18.206 1.00 37.12 672 GLY A C 1
ATOM 5348 O O . GLY A 1 672 ? -1.214 -52.235 18.001 1.00 37.12 672 GLY A O 1
ATOM 5349 N N . SER A 1 673 ? -1.345 -50.045 18.487 1.00 33.53 673 SER A N 1
ATOM 5350 C CA . SER A 1 673 ? 0.100 -49.820 18.284 1.00 33.53 673 SER A CA 1
ATOM 5351 C C . SER A 1 673 ? 0.711 -48.752 19.200 1.00 33.53 673 SER A C 1
ATOM 5353 O O . SER A 1 673 ? 0.244 -47.621 19.264 1.00 33.53 673 SER A O 1
ATOM 5355 N N . ILE A 1 674 ? 1.842 -49.129 19.810 1.00 28.42 674 ILE A N 1
ATOM 5356 C CA . ILE A 1 674 ? 2.822 -48.336 20.580 1.00 28.42 674 ILE A CA 1
ATOM 5357 C C . ILE A 1 674 ? 2.549 -48.213 22.090 1.00 28.42 674 ILE A C 1
ATOM 5359 O O . ILE A 1 674 ? 2.177 -47.184 22.649 1.00 28.42 674 ILE A O 1
ATOM 5363 N N . SER A 1 675 ? 2.907 -49.296 22.780 1.00 28.86 675 SER A N 1
ATOM 5364 C CA . SER A 1 675 ? 3.385 -49.281 24.159 1.00 28.86 675 SER A CA 1
ATOM 5365 C C . SER A 1 675 ? 4.820 -48.732 24.222 1.00 28.86 675 SER A C 1
ATOM 5367 O O . SER A 1 675 ? 5.775 -49.492 24.086 1.00 28.86 675 SER A O 1
ATOM 5369 N N . SER A 1 676 ? 4.987 -47.430 24.439 1.00 29.42 676 SER A N 1
ATOM 5370 C CA . SER A 1 676 ? 6.068 -46.881 25.274 1.00 29.42 676 SER A CA 1
ATOM 5371 C C . SER A 1 676 ? 5.970 -45.361 25.303 1.00 29.42 676 SER A C 1
ATOM 5373 O O . SER A 1 676 ? 6.253 -44.697 24.309 1.00 29.42 676 SER A O 1
ATOM 5375 N N . GLU A 1 677 ? 5.648 -44.811 26.469 1.00 32.38 677 GLU A N 1
ATOM 5376 C CA . GLU A 1 677 ? 5.999 -43.441 26.821 1.00 32.38 677 GLU A CA 1
ATOM 5377 C C . GLU A 1 677 ? 7.527 -43.295 26.733 1.00 32.38 677 GLU A C 1
ATOM 5379 O O . GLU A 1 677 ? 8.267 -43.671 27.645 1.00 32.38 677 GLU A O 1
ATOM 5384 N N . ARG A 1 678 ? 8.032 -42.771 25.614 1.00 25.55 678 ARG A N 1
ATOM 5385 C CA . ARG A 1 678 ? 9.381 -42.211 25.554 1.00 25.55 678 ARG A CA 1
ATOM 5386 C C . ARG A 1 678 ? 9.269 -40.697 25.526 1.00 25.55 678 ARG A C 1
ATOM 5388 O O . ARG A 1 678 ? 8.722 -40.113 24.600 1.00 25.55 678 ARG A O 1
ATOM 5395 N N . LYS A 1 679 ? 9.792 -40.102 26.599 1.00 28.14 679 LYS A N 1
ATOM 5396 C CA . LYS A 1 679 ? 10.061 -38.676 26.794 1.00 28.14 679 LYS A CA 1
ATOM 5397 C C . LYS A 1 679 ? 10.516 -38.011 25.490 1.00 28.14 679 LYS A C 1
ATOM 5399 O O . LYS A 1 679 ? 11.625 -38.265 25.029 1.00 28.14 679 LYS A O 1
ATOM 5404 N N . LEU A 1 680 ? 9.696 -37.108 24.963 1.00 23.89 680 LEU A N 1
ATOM 5405 C CA . LEU A 1 680 ? 10.127 -36.084 24.017 1.00 23.89 680 LEU A CA 1
ATOM 5406 C C . LEU A 1 680 ? 10.831 -34.978 24.811 1.00 23.89 680 LEU A C 1
ATOM 5408 O O . LEU A 1 680 ? 10.220 -34.023 25.278 1.00 23.89 680 LEU A O 1
ATOM 5412 N N . SER A 1 681 ? 12.130 -35.162 25.026 1.00 22.89 681 SER A N 1
ATOM 5413 C CA . SER A 1 681 ? 13.056 -34.072 25.319 1.00 22.89 681 SER A CA 1
ATOM 5414 C C . SER A 1 681 ? 13.721 -33.671 24.005 1.00 22.89 681 SER A C 1
ATOM 5416 O O . SER A 1 681 ? 14.605 -34.382 23.530 1.00 22.89 681 SER A O 1
ATOM 5418 N N . LEU A 1 682 ? 13.299 -32.555 23.416 1.00 23.94 682 LEU A N 1
ATOM 5419 C CA . LEU A 1 682 ? 14.046 -31.895 22.348 1.00 23.94 682 LEU A CA 1
ATOM 5420 C C . LEU A 1 682 ? 15.239 -31.172 22.987 1.00 23.94 682 LEU A C 1
ATOM 5422 O O . LEU A 1 682 ? 15.090 -30.113 23.592 1.00 23.94 682 LEU A O 1
ATOM 5426 N N . GLN A 1 683 ? 16.422 -31.782 22.898 1.00 21.84 683 GLN A N 1
ATOM 5427 C CA . GLN A 1 683 ? 17.682 -31.051 22.983 1.00 21.84 683 GLN A CA 1
ATOM 5428 C C . GLN A 1 683 ? 17.961 -30.461 21.601 1.00 21.84 683 GLN A C 1
ATOM 5430 O O . GLN A 1 683 ? 18.201 -31.200 20.651 1.00 21.84 683 GLN A O 1
ATOM 5435 N N . VAL A 1 684 ? 17.933 -29.134 21.497 1.00 22.75 684 VAL A N 1
ATOM 5436 C CA . VAL A 1 684 ? 18.501 -28.415 20.355 1.00 22.75 684 VAL A CA 1
ATOM 5437 C C . VAL A 1 684 ? 20.016 -28.427 20.540 1.00 22.75 684 VAL A C 1
ATOM 5439 O O . VAL A 1 684 ? 20.541 -27.795 21.455 1.00 22.75 684 VAL A O 1
ATOM 5442 N N . SER A 1 685 ? 20.721 -29.202 19.720 1.00 24.16 685 SER A N 1
ATOM 5443 C CA . SER A 1 685 ? 22.178 -29.154 19.628 1.00 24.16 685 SER A CA 1
ATOM 5444 C C . SER A 1 685 ? 22.597 -27.961 18.768 1.00 24.16 685 SER A C 1
ATOM 5446 O O . SER A 1 685 ? 22.318 -27.932 17.571 1.00 24.16 685 SER A O 1
ATOM 5448 N N . GLU A 1 686 ? 23.295 -27.002 19.375 1.00 26.12 686 GLU A N 1
ATOM 5449 C CA . GLU A 1 686 ? 24.112 -26.009 18.675 1.00 26.12 686 GLU A CA 1
ATOM 5450 C C . GLU A 1 686 ? 25.190 -26.709 17.837 1.00 26.12 686 GLU A C 1
ATOM 5452 O O . GLU A 1 686 ? 26.014 -27.439 18.390 1.00 26.12 686 GLU A O 1
ATOM 5457 N N . VAL A 1 687 ? 25.252 -26.432 16.530 1.00 23.59 687 VAL A N 1
ATOM 5458 C CA . VAL A 1 687 ? 26.465 -26.659 15.729 1.00 23.59 687 VAL A CA 1
ATOM 5459 C C . VAL A 1 687 ? 26.703 -25.492 14.760 1.00 23.59 687 VAL A C 1
ATOM 5461 O O . VAL A 1 687 ? 26.038 -25.333 13.745 1.00 23.59 687 VAL A O 1
ATOM 5464 N N . SER A 1 688 ? 27.701 -24.695 15.154 1.00 24.06 688 SER A N 1
ATOM 5465 C CA . SER A 1 688 ? 28.679 -23.904 14.390 1.00 24.06 688 SER A CA 1
ATOM 5466 C C . SER A 1 688 ? 28.240 -22.907 13.307 1.00 24.06 688 SER A C 1
ATOM 5468 O O . SER A 1 688 ? 27.956 -23.252 12.161 1.00 24.06 688 SER A O 1
ATOM 5470 N N . LYS A 1 689 ? 28.470 -21.629 13.644 1.00 26.17 689 LYS A N 1
ATOM 5471 C CA . LYS A 1 689 ? 28.905 -20.568 12.726 1.00 26.17 689 LYS A CA 1
ATOM 5472 C C . LYS A 1 689 ? 30.049 -21.070 11.837 1.00 26.17 689 LYS A C 1
ATOM 5474 O O . LYS A 1 689 ? 31.104 -21.434 12.356 1.00 26.17 689 LYS A O 1
ATOM 5479 N N . THR A 1 690 ? 29.870 -21.003 10.522 1.00 22.89 690 THR A N 1
ATOM 5480 C CA . THR A 1 690 ? 30.981 -21.086 9.568 1.00 22.89 690 THR A CA 1
ATOM 5481 C C . THR A 1 690 ? 31.186 -19.703 8.968 1.00 22.89 690 THR A C 1
ATOM 5483 O O . THR A 1 690 ? 30.361 -19.201 8.213 1.00 22.89 690 THR A O 1
ATOM 5486 N N . THR A 1 691 ? 32.280 -19.068 9.374 1.00 21.58 691 THR A N 1
ATOM 5487 C CA . THR A 1 691 ? 32.802 -17.817 8.825 1.00 21.58 691 THR A CA 1
ATOM 5488 C C . THR A 1 691 ? 33.256 -18.054 7.386 1.00 21.58 691 THR A C 1
ATOM 5490 O O . THR A 1 691 ? 34.208 -18.802 7.171 1.00 21.58 691 THR A O 1
ATOM 5493 N N . ILE A 1 692 ? 32.628 -17.407 6.403 1.00 24.75 692 ILE A N 1
ATOM 5494 C CA . ILE A 1 692 ? 33.200 -17.293 5.057 1.00 24.75 692 ILE A CA 1
ATOM 5495 C C . ILE A 1 692 ? 34.046 -16.018 5.022 1.00 24.75 692 ILE A C 1
ATOM 5497 O O . ILE A 1 692 ? 33.547 -14.907 5.183 1.00 24.75 692 ILE A O 1
ATOM 5501 N N . GLN A 1 693 ? 35.357 -16.210 4.865 1.00 21.53 693 GLN A N 1
ATOM 5502 C CA . GLN A 1 693 ? 36.339 -15.164 4.596 1.00 21.53 693 GLN A CA 1
AT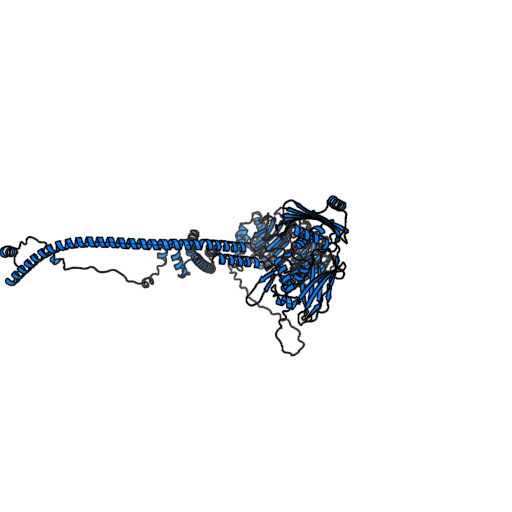OM 5503 C C . GLN A 1 693 ? 36.105 -14.582 3.197 1.00 21.53 693 GLN A C 1
ATOM 5505 O O . GLN A 1 693 ? 36.209 -15.302 2.205 1.00 21.53 693 GLN A O 1
ATOM 5510 N N . LEU A 1 694 ? 35.865 -13.274 3.108 1.00 24.66 694 LEU A N 1
ATOM 5511 C CA . LEU A 1 694 ? 36.026 -12.526 1.864 1.00 24.66 694 LEU A CA 1
ATOM 5512 C C . LEU A 1 694 ? 37.500 -12.138 1.715 1.00 24.66 694 LEU A C 1
ATOM 5514 O O . LEU A 1 694 ? 38.053 -11.390 2.521 1.00 24.66 694 LEU A O 1
ATOM 5518 N N . ALA A 1 695 ? 38.139 -12.691 0.687 1.00 21.64 695 ALA A N 1
ATOM 5519 C CA . ALA A 1 695 ? 39.460 -12.289 0.236 1.00 21.64 695 ALA A CA 1
ATOM 5520 C C . ALA A 1 695 ? 39.361 -10.942 -0.498 1.00 21.64 695 ALA A C 1
ATOM 5522 O O . ALA A 1 695 ? 38.641 -10.829 -1.489 1.00 21.64 695 ALA A O 1
ATOM 5523 N N . TYR A 1 696 ? 40.107 -9.938 -0.038 1.00 26.80 696 TYR A N 1
ATOM 5524 C CA . TYR A 1 696 ? 40.398 -8.732 -0.816 1.00 26.80 696 TYR A CA 1
ATOM 5525 C C . TYR A 1 696 ? 41.744 -8.900 -1.535 1.00 26.80 696 TYR A C 1
ATOM 5527 O O . TYR A 1 696 ? 42.666 -9.483 -0.959 1.00 26.80 696 TYR A O 1
ATOM 5535 N N . PRO A 1 697 ? 41.890 -8.403 -2.775 1.00 26.75 697 PRO A N 1
ATOM 5536 C CA . PRO A 1 697 ? 43.150 -8.472 -3.499 1.00 26.75 697 PRO A CA 1
ATOM 5537 C C . PRO A 1 697 ? 44.183 -7.506 -2.899 1.00 26.75 697 PRO A C 1
ATOM 5539 O O . PRO A 1 697 ? 43.928 -6.314 -2.730 1.00 26.75 697 PRO A O 1
ATOM 5542 N N . GLU A 1 698 ? 45.369 -8.034 -2.595 1.00 25.06 698 GLU A N 1
ATOM 5543 C CA . GLU A 1 698 ? 46.555 -7.252 -2.254 1.00 25.06 698 GLU A CA 1
ATOM 5544 C C . GLU A 1 698 ? 47.079 -6.486 -3.474 1.00 25.06 698 GLU A C 1
ATOM 5546 O O . GLU A 1 698 ? 47.264 -7.055 -4.551 1.00 25.06 698 GLU A O 1
ATOM 5551 N N . GLY A 1 699 ? 47.424 -5.212 -3.272 1.00 26.19 699 GLY A N 1
ATOM 5552 C CA . GLY A 1 699 ? 48.338 -4.508 -4.166 1.00 26.19 699 GLY A CA 1
ATOM 5553 C C . GLY A 1 699 ? 48.202 -2.992 -4.147 1.00 26.19 699 GLY A C 1
ATOM 5554 O O . GLY A 1 699 ? 47.507 -2.439 -4.987 1.00 26.19 699 GLY A O 1
ATOM 5555 N N . VAL A 1 700 ? 48.909 -2.333 -3.221 1.00 27.33 700 VAL A N 1
ATOM 5556 C CA . VAL A 1 700 ? 49.832 -1.191 -3.440 1.00 27.33 700 VAL A CA 1
ATOM 5557 C C . VAL A 1 700 ? 50.032 -0.450 -2.110 1.00 27.33 700 VAL A C 1
ATOM 5559 O O . VAL A 1 700 ? 49.106 0.081 -1.505 1.00 27.33 700 VAL A O 1
ATOM 5562 N N . GLN A 1 701 ? 51.286 -0.425 -1.656 1.00 28.38 701 GLN A N 1
ATOM 5563 C CA . GLN A 1 701 ? 51.755 0.378 -0.532 1.00 28.38 701 GLN A CA 1
ATOM 5564 C C . GLN A 1 701 ? 51.770 1.868 -0.890 1.00 28.38 701 GLN A C 1
ATOM 5566 O O . GLN A 1 701 ? 52.392 2.228 -1.885 1.00 28.38 701 GLN A O 1
ATOM 5571 N N . THR A 1 702 ? 51.291 2.729 0.011 1.00 27.77 702 THR A N 1
ATOM 5572 C CA . THR A 1 702 ? 51.943 4.023 0.276 1.00 27.77 702 THR A CA 1
ATOM 5573 C C . THR A 1 702 ? 51.814 4.412 1.747 1.00 27.77 702 THR A C 1
ATOM 5575 O O . THR A 1 702 ? 50.723 4.467 2.305 1.00 27.77 702 THR A O 1
ATOM 5578 N N . ASN A 1 703 ? 52.966 4.694 2.353 1.00 27.33 703 ASN A N 1
ATOM 5579 C CA . ASN A 1 703 ? 53.150 5.247 3.690 1.00 27.33 703 ASN A CA 1
ATOM 5580 C C . ASN A 1 703 ? 52.496 6.631 3.852 1.00 27.33 703 ASN A C 1
ATOM 5582 O O . ASN A 1 703 ? 52.675 7.490 2.993 1.00 27.33 703 ASN A O 1
ATOM 5586 N N . GLY A 1 704 ? 51.887 6.898 5.012 1.00 29.83 704 GLY A N 1
ATOM 5587 C CA . GLY A 1 704 ? 51.557 8.262 5.445 1.00 29.83 704 GLY A CA 1
ATOM 5588 C C . GLY A 1 704 ? 50.586 8.312 6.626 1.00 29.83 704 GLY A C 1
ATOM 5589 O O . GLY A 1 704 ? 49.453 7.872 6.515 1.00 29.83 704 GLY A O 1
ATOM 5590 N N . LYS A 1 705 ? 51.041 8.838 7.768 1.00 31.55 705 LYS A N 1
ATOM 5591 C CA . LYS A 1 705 ? 50.231 9.156 8.961 1.00 31.55 705 LYS A CA 1
ATOM 5592 C C . LYS A 1 705 ? 49.263 10.331 8.714 1.00 31.55 705 LYS A C 1
ATOM 5594 O O . LYS A 1 705 ? 49.578 11.188 7.898 1.00 31.55 705 LYS A O 1
ATOM 5599 N N . MET A 1 706 ? 48.272 10.439 9.619 1.00 25.39 706 MET A N 1
ATOM 5600 C CA . MET A 1 706 ? 47.308 11.540 9.885 1.00 25.39 706 MET A CA 1
ATOM 5601 C C . MET A 1 706 ? 46.005 11.443 9.081 1.00 25.39 706 MET A C 1
ATOM 5603 O O . MET A 1 706 ? 46.050 11.125 7.906 1.00 25.39 706 MET A O 1
ATOM 5607 N N . SER A 1 707 ? 44.809 11.684 9.622 1.00 29.27 707 SER A N 1
ATOM 5608 C CA . SER A 1 707 ? 44.333 12.263 10.894 1.00 29.27 707 SER A CA 1
ATOM 5609 C C . SER A 1 707 ? 42.869 11.824 11.110 1.00 29.27 707 SER A C 1
ATOM 5611 O O . SER A 1 707 ? 42.254 11.307 10.182 1.00 29.27 707 SER A O 1
ATOM 5613 N N . GLU A 1 708 ? 42.327 12.026 12.315 1.00 31.72 708 GLU A N 1
ATOM 5614 C CA . GLU A 1 708 ? 40.917 11.797 12.697 1.00 31.72 708 GLU A CA 1
ATOM 5615 C C . GLU A 1 708 ? 39.887 12.258 11.640 1.00 31.72 708 GLU A C 1
ATOM 5617 O O . GLU A 1 708 ? 40.151 13.225 10.916 1.00 31.72 708 GLU A O 1
ATOM 5622 N N . PRO A 1 709 ? 38.703 11.612 11.552 1.00 30.19 709 PRO A N 1
ATOM 5623 C CA . PRO A 1 709 ? 37.681 12.001 10.592 1.00 30.19 709 PRO A CA 1
ATOM 5624 C C . PRO A 1 709 ? 37.179 13.408 10.922 1.00 30.19 709 PRO A C 1
ATOM 5626 O O . PRO A 1 709 ? 36.578 13.657 11.966 1.00 30.19 709 PRO A O 1
ATOM 5629 N N . ILE A 1 710 ? 37.444 14.340 10.009 1.00 33.12 710 ILE A N 1
ATOM 5630 C CA . ILE A 1 710 ? 36.904 15.695 10.044 1.00 33.12 710 ILE A CA 1
ATOM 5631 C C . ILE A 1 710 ? 35.374 15.581 10.014 1.00 33.12 710 ILE A C 1
ATOM 5633 O O . ILE A 1 710 ? 34.803 15.106 9.034 1.00 33.12 710 ILE A O 1
ATOM 5637 N N . GLN A 1 711 ? 34.706 16.041 11.075 1.00 39.66 711 GLN A N 1
ATOM 5638 C CA . GLN A 1 711 ? 33.278 16.354 11.041 1.00 39.66 711 GLN A CA 1
ATOM 5639 C C . GLN A 1 711 ? 33.039 17.439 9.981 1.00 39.66 711 GLN A C 1
ATOM 5641 O O . GLN A 1 711 ? 33.293 18.618 10.224 1.00 39.66 711 GLN A O 1
ATOM 5646 N N . ILE A 1 712 ? 32.539 17.064 8.803 1.00 38.84 712 ILE A N 1
ATOM 5647 C CA . ILE A 1 712 ? 32.007 18.019 7.824 1.00 38.84 712 ILE A CA 1
ATOM 5648 C C . ILE A 1 712 ? 30.490 18.059 8.008 1.00 38.84 712 ILE A C 1
ATOM 5650 O O . ILE A 1 712 ? 29.741 17.442 7.265 1.00 38.84 712 ILE A O 1
ATOM 5654 N N . ALA A 1 713 ? 30.034 18.774 9.036 1.00 39.97 713 ALA A N 1
ATOM 5655 C CA . ALA A 1 713 ? 28.618 19.084 9.244 1.00 39.97 713 ALA A CA 1
ATOM 5656 C C . ALA A 1 713 ? 28.294 20.477 8.677 1.00 39.97 713 ALA A C 1
ATOM 5658 O O . ALA A 1 713 ? 27.864 21.381 9.392 1.00 39.97 713 ALA A O 1
ATOM 5659 N N . GLN A 1 714 ? 28.571 20.690 7.391 1.00 54.91 714 GLN A N 1
ATOM 5660 C CA . GLN A 1 714 ? 28.017 21.828 6.659 1.00 54.91 714 GLN A CA 1
ATOM 5661 C C . GLN A 1 714 ? 27.282 21.286 5.440 1.00 54.91 714 GLN A C 1
ATOM 5663 O O . GLN A 1 714 ? 27.900 20.788 4.508 1.00 54.91 714 GLN A O 1
ATOM 5668 N N . GLU A 1 715 ? 25.957 21.349 5.478 1.00 68.81 715 GLU A N 1
ATOM 5669 C CA . GLU A 1 715 ? 25.100 20.887 4.388 1.00 68.81 715 GLU A CA 1
ATOM 5670 C C . GLU A 1 715 ? 25.076 21.899 3.232 1.00 68.81 715 GLU A C 1
ATOM 5672 O O . GLU A 1 715 ? 25.220 23.114 3.428 1.00 68.81 715 GLU A O 1
ATOM 5677 N N . ILE A 1 716 ? 24.884 21.394 2.010 1.00 82.06 716 ILE A N 1
ATOM 5678 C CA . ILE A 1 716 ? 24.639 22.218 0.822 1.00 82.06 716 ILE A CA 1
ATOM 5679 C C . ILE A 1 716 ? 23.337 22.995 1.026 1.00 82.06 716 ILE A C 1
ATOM 5681 O O . ILE A 1 716 ? 22.296 22.422 1.331 1.00 82.06 716 ILE A O 1
ATOM 5685 N N . LYS A 1 717 ? 23.380 24.316 0.836 1.00 85.56 717 LYS A N 1
ATOM 5686 C CA . LYS A 1 717 ? 22.207 25.178 1.021 1.00 85.56 717 LYS A CA 1
ATOM 5687 C C . LYS A 1 717 ? 21.515 25.397 -0.310 1.00 85.56 717 LYS A C 1
ATOM 5689 O O . LYS A 1 717 ? 22.109 25.951 -1.236 1.00 85.56 717 LYS A O 1
ATOM 5694 N N . VAL A 1 718 ? 20.239 25.036 -0.388 1.00 86.25 718 VAL A N 1
ATOM 5695 C CA . VAL A 1 718 ? 19.415 25.281 -1.572 1.00 86.25 718 VAL A CA 1
ATOM 5696 C C . VAL A 1 718 ? 18.369 26.348 -1.269 1.00 86.25 718 VAL A C 1
ATOM 5698 O O . VAL A 1 718 ? 17.673 26.310 -0.261 1.00 86.25 718 VAL A O 1
ATOM 5701 N N . LYS A 1 719 ? 18.277 27.342 -2.149 1.00 87.12 719 LYS A N 1
ATOM 5702 C CA . LYS A 1 719 ? 17.273 28.407 -2.136 1.00 87.12 719 LYS A CA 1
ATOM 5703 C C . LYS A 1 719 ? 16.519 28.381 -3.456 1.00 87.12 719 LYS A C 1
ATOM 5705 O O . LYS A 1 719 ? 17.016 27.901 -4.469 1.00 87.12 719 LYS A O 1
ATOM 5710 N N . ARG A 1 720 ? 15.329 28.961 -3.463 1.00 90.25 720 ARG A N 1
ATOM 5711 C CA . ARG A 1 720 ? 14.434 29.019 -4.619 1.00 90.25 720 ARG A CA 1
ATOM 5712 C C . ARG A 1 720 ? 13.743 30.366 -4.686 1.00 90.25 720 ARG A C 1
ATOM 5714 O O . ARG A 1 720 ? 13.539 31.004 -3.654 1.00 90.25 720 ARG A O 1
ATOM 5721 N N . GLY A 1 721 ? 13.398 30.782 -5.892 1.00 84.69 721 GLY A N 1
ATOM 5722 C CA . GLY A 1 721 ? 12.611 31.978 -6.137 1.00 84.69 721 GLY A CA 1
ATOM 5723 C C . GLY A 1 721 ? 12.097 31.998 -7.565 1.00 84.69 721 GLY A C 1
ATOM 5724 O O . GLY A 1 721 ? 12.627 31.312 -8.436 1.00 84.69 721 GLY A O 1
ATOM 5725 N N . GLY A 1 722 ? 11.074 32.796 -7.815 1.00 82.81 722 GLY A N 1
ATOM 5726 C CA . GLY A 1 722 ? 10.541 32.989 -9.146 1.00 82.81 722 GLY A CA 1
ATOM 5727 C C . GLY A 1 722 ? 9.973 34.384 -9.320 1.00 82.81 722 GLY A C 1
ATOM 5728 O O . GLY A 1 722 ? 9.682 35.091 -8.358 1.00 82.81 722 GLY A O 1
ATOM 5729 N N . GLU A 1 723 ? 9.892 34.813 -10.568 1.00 80.00 723 GLU A N 1
ATOM 5730 C CA . GLU A 1 723 ? 9.418 36.144 -10.923 1.00 80.00 723 GLU A CA 1
ATOM 5731 C C . GLU A 1 723 ? 8.822 36.141 -12.328 1.00 80.00 723 GLU A C 1
ATOM 5733 O O . GLU A 1 723 ? 9.301 35.450 -13.231 1.00 80.00 723 GLU A O 1
ATOM 5738 N N . PHE A 1 724 ? 7.779 36.941 -12.535 1.00 70.38 724 PHE A N 1
ATOM 5739 C CA . PHE A 1 724 ? 7.215 37.140 -13.862 1.00 70.38 724 PHE A CA 1
ATOM 5740 C C . PHE A 1 724 ? 7.998 38.229 -14.601 1.00 70.38 724 PHE A C 1
ATOM 5742 O O . PHE A 1 724 ? 8.052 39.377 -14.165 1.00 70.38 724 PHE A O 1
ATOM 5749 N N . GLN A 1 725 ? 8.593 37.892 -15.744 1.00 73.19 725 GLN A N 1
ATOM 5750 C CA . GLN A 1 725 ? 9.339 38.827 -16.581 1.00 73.19 725 GLN A CA 1
ATOM 5751 C C . GLN A 1 725 ? 8.924 38.698 -18.047 1.00 73.19 725 GLN A C 1
ATOM 5753 O O . GLN A 1 725 ? 9.015 37.633 -18.654 1.00 73.19 725 GLN A O 1
ATOM 5758 N N . LYS A 1 726 ? 8.500 39.818 -18.651 1.00 67.50 726 LYS A N 1
ATOM 5759 C CA . LYS A 1 726 ? 8.227 39.943 -20.099 1.00 67.50 726 LYS A CA 1
ATOM 5760 C C . LYS A 1 726 ? 7.296 38.853 -20.671 1.00 67.50 726 LYS A C 1
ATOM 5762 O O . LYS A 1 726 ? 7.509 38.381 -21.784 1.00 67.50 726 LYS A O 1
ATOM 5767 N N . GLY A 1 727 ? 6.254 38.462 -19.932 1.00 66.06 727 GLY A N 1
ATOM 5768 C CA . GLY A 1 727 ? 5.280 37.458 -20.390 1.00 66.06 727 GLY A CA 1
ATOM 5769 C C . GLY A 1 727 ? 5.669 36.002 -20.111 1.00 66.06 727 GLY A C 1
ATOM 5770 O O . GLY A 1 727 ? 4.943 35.102 -20.526 1.00 66.06 727 GLY A O 1
ATOM 5771 N N . LYS A 1 728 ? 6.786 35.767 -19.418 1.00 78.38 728 LYS A N 1
ATOM 5772 C CA . LYS A 1 728 ? 7.235 34.451 -18.959 1.00 78.38 728 LYS A CA 1
ATOM 5773 C C . LYS A 1 728 ? 7.391 34.456 -17.445 1.00 78.38 728 LYS A C 1
ATOM 5775 O O . LYS A 1 728 ? 7.728 35.484 -16.862 1.00 78.38 728 LYS A O 1
ATOM 5780 N N . TYR A 1 729 ? 7.203 33.306 -16.819 1.00 83.06 729 TYR A N 1
ATOM 5781 C CA . TYR A 1 729 ? 7.546 33.110 -15.418 1.00 83.06 729 TYR A CA 1
ATOM 5782 C C . TYR A 1 729 ? 8.916 32.445 -15.320 1.00 83.06 729 TYR A C 1
ATOM 5784 O O . TYR A 1 729 ? 9.134 31.385 -15.899 1.00 83.06 729 TYR A O 1
ATOM 5792 N N . ILE A 1 730 ? 9.860 33.084 -14.638 1.00 87.62 730 ILE A N 1
ATOM 5793 C CA . ILE A 1 730 ? 11.229 32.595 -14.489 1.00 87.62 730 ILE A CA 1
ATOM 5794 C C . ILE A 1 730 ? 11.367 32.032 -13.085 1.00 87.62 730 ILE A C 1
ATOM 5796 O O . ILE A 1 730 ? 11.308 32.784 -12.120 1.00 87.62 730 ILE A O 1
ATOM 5800 N N . TYR A 1 731 ? 11.590 30.729 -12.976 1.00 91.50 731 TYR A N 1
ATOM 5801 C CA . TYR A 1 731 ? 11.912 30.044 -11.730 1.00 91.50 731 TYR A CA 1
ATOM 5802 C C . TYR A 1 731 ? 13.422 29.822 -11.630 1.00 91.50 731 TYR A C 1
ATOM 5804 O O . TYR A 1 731 ? 14.077 29.488 -12.618 1.00 91.50 731 TYR A O 1
ATOM 5812 N N . LYS A 1 732 ? 13.994 30.026 -10.446 1.00 93.00 732 LYS A N 1
ATOM 5813 C CA . LYS A 1 732 ? 15.430 29.930 -10.179 1.00 93.00 732 LYS A CA 1
ATOM 5814 C C . LYS A 1 732 ? 15.663 29.108 -8.921 1.00 93.00 732 LYS A C 1
ATOM 5816 O O . LYS A 1 732 ? 15.072 29.385 -7.878 1.00 93.00 732 LYS A O 1
ATOM 5821 N N . VAL A 1 733 ? 16.589 28.160 -9.003 1.00 92.81 733 VAL A N 1
ATOM 5822 C CA . VAL A 1 733 ? 17.074 27.386 -7.854 1.00 92.81 733 VAL A CA 1
ATOM 5823 C C . VAL A 1 733 ? 18.516 27.792 -7.616 1.00 92.81 733 VAL A C 1
ATOM 5825 O O . VAL A 1 733 ? 19.347 27.617 -8.495 1.00 92.81 733 VAL A O 1
ATOM 5828 N N . LYS A 1 734 ? 18.829 28.382 -6.465 1.00 93.50 734 LYS A N 1
ATOM 5829 C CA . LYS A 1 734 ? 20.191 28.759 -6.087 1.00 93.50 734 LYS A CA 1
ATOM 5830 C C . LYS A 1 734 ? 20.783 27.692 -5.176 1.00 93.50 734 LYS A C 1
ATOM 5832 O O . LYS A 1 734 ? 20.270 27.464 -4.089 1.00 93.50 734 LYS A O 1
ATOM 5837 N N . ILE A 1 735 ? 21.889 27.101 -5.606 1.00 92.25 735 ILE A N 1
ATOM 5838 C CA . ILE A 1 735 ? 22.637 26.089 -4.861 1.00 92.25 735 ILE A CA 1
ATOM 5839 C C . ILE A 1 735 ? 23.911 26.751 -4.361 1.00 92.25 735 ILE A C 1
ATOM 5841 O O . ILE A 1 735 ? 24.692 27.275 -5.156 1.00 92.25 735 ILE A O 1
ATOM 5845 N N . GLU A 1 736 ? 24.101 26.765 -3.050 1.00 91.12 736 GLU A N 1
ATOM 5846 C CA . GLU A 1 736 ? 25.279 27.288 -2.369 1.00 91.12 736 GLU A CA 1
ATOM 5847 C C . GLU A 1 736 ? 26.027 26.099 -1.757 1.00 91.12 736 GLU A C 1
ATOM 5849 O O . GLU A 1 736 ? 25.463 25.355 -0.957 1.00 91.12 736 GLU A O 1
ATOM 5854 N N . ASN A 1 737 ? 27.293 25.919 -2.137 1.00 89.50 737 ASN A N 1
ATOM 5855 C CA . ASN A 1 737 ? 28.189 24.934 -1.548 1.00 89.50 737 ASN A CA 1
ATOM 5856 C C . ASN A 1 737 ? 29.072 25.630 -0.500 1.00 89.50 737 ASN A C 1
ATOM 5858 O O . ASN A 1 737 ? 30.128 26.139 -0.867 1.00 89.50 737 ASN A O 1
ATOM 5862 N N . PRO A 1 738 ? 28.667 25.703 0.783 1.00 79.88 738 PRO A N 1
ATOM 5863 C CA . PRO A 1 738 ? 29.493 26.303 1.828 1.00 79.88 738 PRO A CA 1
ATOM 5864 C C . PRO A 1 738 ? 30.672 25.411 2.242 1.00 79.88 738 PRO A C 1
ATOM 5866 O O . PRO A 1 738 ? 31.522 25.857 3.008 1.00 79.88 738 PRO A O 1
ATOM 5869 N N . THR A 1 739 ? 30.728 24.163 1.764 1.00 79.06 739 THR A N 1
ATOM 5870 C CA . THR A 1 739 ? 31.737 23.192 2.187 1.00 79.06 739 THR A CA 1
ATOM 5871 C C . THR A 1 739 ? 33.104 23.496 1.566 1.00 79.06 739 THR A C 1
ATOM 5873 O O . THR A 1 739 ? 33.183 24.102 0.490 1.00 79.06 739 THR A O 1
ATOM 5876 N N . PRO A 1 740 ? 34.205 23.046 2.198 1.00 75.31 740 PRO A N 1
ATOM 5877 C CA . PRO A 1 740 ? 35.546 23.167 1.631 1.00 75.31 740 PRO A CA 1
ATOM 5878 C C . PRO A 1 740 ? 35.812 22.191 0.467 1.00 75.31 740 PRO A C 1
ATOM 5880 O O . PRO A 1 740 ? 36.923 22.171 -0.061 1.00 75.31 740 PRO A O 1
ATOM 5883 N N . LEU A 1 741 ? 34.827 21.380 0.062 1.00 79.44 741 LEU A N 1
ATOM 5884 C CA . LEU A 1 741 ? 34.964 20.322 -0.938 1.00 79.44 741 LEU A CA 1
ATOM 5885 C C . LEU A 1 741 ? 34.224 20.673 -2.236 1.00 79.44 741 LEU A C 1
ATOM 5887 O O . LEU A 1 741 ? 33.271 21.450 -2.240 1.00 79.44 741 LEU A O 1
ATOM 5891 N N . ILE A 1 742 ? 34.677 20.115 -3.360 1.00 84.19 742 ILE A N 1
ATOM 5892 C CA . ILE A 1 742 ? 34.018 20.271 -4.666 1.00 84.19 742 ILE A CA 1
ATOM 5893 C C . ILE A 1 742 ? 32.909 19.225 -4.770 1.00 84.19 742 ILE A C 1
ATOM 5895 O O . ILE A 1 742 ? 33.161 18.054 -4.503 1.00 84.19 742 ILE A O 1
ATOM 5899 N N . ILE A 1 743 ? 31.719 19.640 -5.204 1.00 84.62 743 ILE A N 1
ATOM 5900 C CA . ILE A 1 743 ? 30.635 18.722 -5.578 1.00 84.62 743 ILE A CA 1
ATOM 5901 C C . ILE A 1 743 ? 30.514 18.654 -7.099 1.00 84.62 743 ILE A C 1
ATOM 5903 O O . ILE A 1 743 ? 30.756 19.651 -7.794 1.00 84.62 743 ILE A O 1
ATOM 5907 N N . THR A 1 744 ? 30.167 17.484 -7.622 1.00 85.00 744 THR A N 1
ATOM 5908 C CA . THR A 1 744 ? 30.116 17.205 -9.065 1.00 85.00 744 THR A CA 1
ATOM 5909 C C . THR A 1 744 ? 28.767 16.621 -9.478 1.00 85.00 744 THR A C 1
ATOM 5911 O O . THR A 1 744 ? 27.931 16.331 -8.626 1.00 85.00 744 THR A O 1
ATOM 5914 N N . ASP A 1 745 ? 28.512 16.562 -10.789 1.00 84.00 745 ASP A N 1
ATOM 5915 C CA . ASP A 1 745 ? 27.265 16.042 -11.377 1.00 84.00 745 ASP A CA 1
ATOM 5916 C C . ASP A 1 745 ? 25.986 16.617 -10.747 1.00 84.00 745 ASP A C 1
ATOM 5918 O O . ASP A 1 745 ? 24.995 15.927 -10.516 1.00 84.00 745 ASP A O 1
ATOM 5922 N N . VAL A 1 746 ? 25.999 17.927 -10.500 1.00 86.38 746 VAL A N 1
ATOM 5923 C CA . VAL A 1 746 ? 24.872 18.624 -9.891 1.00 86.38 746 VAL A CA 1
ATOM 5924 C C . VAL A 1 746 ? 23.730 18.720 -10.903 1.00 86.38 746 VAL A C 1
ATOM 5926 O O . VAL A 1 746 ? 23.865 19.344 -11.958 1.00 86.38 746 VAL A O 1
ATOM 5929 N N . LEU A 1 747 ? 22.592 18.122 -10.582 1.00 85.69 747 LEU A N 1
ATOM 5930 C CA . LEU A 1 747 ? 21.398 18.079 -11.410 1.00 85.69 747 LEU A CA 1
ATOM 5931 C C . LEU A 1 747 ? 20.253 18.786 -10.694 1.00 85.69 747 LEU A C 1
ATOM 5933 O O . LEU A 1 747 ? 19.875 18.391 -9.598 1.00 85.69 747 LEU A O 1
ATOM 5937 N N . VAL A 1 748 ? 19.679 19.808 -11.328 1.00 90.00 748 VAL A N 1
ATOM 5938 C CA . VAL A 1 748 ? 18.414 20.401 -10.873 1.00 90.00 748 VAL A CA 1
ATOM 5939 C C . VAL A 1 748 ? 17.290 19.894 -11.752 1.00 90.00 748 VAL A C 1
ATOM 5941 O O . VAL A 1 748 ? 17.308 20.155 -12.956 1.00 90.00 748 VAL A O 1
ATOM 5944 N N . GLN A 1 749 ? 16.326 19.195 -11.165 1.00 87.31 749 GLN A N 1
ATOM 5945 C CA . GLN A 1 749 ? 15.214 18.581 -11.883 1.00 87.31 749 GLN A CA 1
ATOM 5946 C C . GLN A 1 749 ? 13.888 19.211 -11.460 1.00 87.31 749 GLN A C 1
ATOM 5948 O O . GLN A 1 749 ? 13.588 19.326 -10.276 1.00 87.31 749 GLN A O 1
ATOM 5953 N N . MET A 1 750 ? 13.068 19.590 -12.436 1.00 86.94 750 MET A N 1
ATOM 5954 C CA . MET A 1 750 ? 11.673 19.962 -12.220 1.00 86.94 750 MET A CA 1
ATOM 5955 C C . MET A 1 750 ? 10.837 18.699 -12.005 1.00 86.94 750 MET A C 1
ATOM 5957 O O . MET A 1 750 ? 10.787 17.850 -12.894 1.00 86.94 750 MET A O 1
ATOM 5961 N N . ILE A 1 751 ? 10.174 18.595 -10.853 1.00 79.81 751 ILE A N 1
ATOM 5962 C CA . ILE A 1 751 ? 9.305 17.461 -10.506 1.00 79.81 751 ILE A CA 1
ATOM 5963 C C . ILE A 1 751 ? 7.885 17.719 -11.009 1.00 79.81 751 ILE A C 1
ATOM 5965 O O . ILE A 1 751 ? 7.304 16.905 -11.720 1.00 79.81 751 ILE A O 1
ATOM 5969 N N . SER A 1 752 ? 7.329 18.874 -10.650 1.00 78.38 752 SER A N 1
ATOM 5970 C CA . SER A 1 752 ? 5.984 19.283 -11.041 1.00 78.38 752 SER A CA 1
ATOM 5971 C C . SER A 1 752 ? 5.858 20.803 -11.025 1.00 78.38 752 SER A C 1
ATOM 5973 O O . SER A 1 752 ? 6.646 21.522 -10.403 1.00 78.38 752 SER A O 1
ATOM 5975 N N . PHE A 1 753 ? 4.883 21.306 -11.767 1.00 88.94 753 PHE A N 1
ATOM 5976 C CA . PHE A 1 753 ? 4.520 22.714 -11.827 1.00 88.94 753 PHE A CA 1
ATOM 5977 C C . PHE A 1 753 ? 3.042 22.815 -12.230 1.00 88.94 753 PHE A C 1
ATOM 5979 O O . PHE A 1 753 ? 2.526 21.876 -12.837 1.00 88.94 753 PHE A O 1
ATOM 5986 N N . PRO A 1 754 ? 2.350 23.921 -11.915 1.00 80.44 754 PRO A N 1
ATOM 5987 C CA . PRO A 1 754 ? 0.914 24.039 -12.161 1.00 80.44 754 PRO A CA 1
ATOM 5988 C C . PRO A 1 754 ? 0.534 23.870 -13.637 1.00 80.44 754 PRO A C 1
ATOM 5990 O O . PRO A 1 754 ? 1.230 24.389 -14.510 1.00 80.44 754 PRO A O 1
ATOM 5993 N N . ASP A 1 755 ? -0.625 23.262 -13.919 1.00 71.75 755 ASP A N 1
ATOM 5994 C CA . ASP A 1 755 ? -1.151 23.043 -15.286 1.00 71.75 755 ASP A CA 1
ATOM 5995 C C . ASP A 1 755 ? -1.309 24.337 -16.102 1.00 71.75 755 ASP A C 1
ATOM 5997 O O . ASP A 1 755 ? -1.302 24.341 -17.340 1.00 71.75 755 ASP A O 1
ATOM 6001 N N . GLY A 1 756 ? -1.434 25.467 -15.401 1.00 72.44 756 GLY A N 1
ATOM 6002 C CA . GLY A 1 756 ? -1.446 26.805 -15.977 1.00 72.44 756 GLY A CA 1
ATOM 6003 C C . GLY A 1 756 ? -0.098 27.264 -16.545 1.00 72.44 756 GLY A C 1
ATOM 6004 O O . GLY A 1 756 ? -0.065 28.298 -17.208 1.00 72.44 756 GLY A O 1
ATOM 6005 N N . LEU A 1 757 ? 0.995 26.521 -16.346 1.00 82.38 757 LEU A N 1
ATOM 6006 C CA . LEU A 1 757 ? 2.329 26.809 -16.874 1.00 82.38 757 LEU A CA 1
ATOM 6007 C C . LEU A 1 757 ? 2.814 25.726 -17.837 1.00 82.38 757 LEU A C 1
ATOM 6009 O O . LEU A 1 757 ? 2.585 24.533 -17.669 1.00 82.38 757 LEU A O 1
ATOM 6013 N N . LYS A 1 758 ? 3.561 26.151 -18.855 1.00 85.25 758 LYS A N 1
ATOM 6014 C CA . LYS A 1 758 ? 4.310 25.274 -19.753 1.00 85.25 758 LYS A CA 1
ATOM 6015 C C . LYS A 1 758 ? 5.794 25.565 -19.619 1.00 85.25 758 LYS A C 1
ATOM 6017 O O . LYS A 1 758 ? 6.214 26.669 -19.956 1.00 85.25 758 LYS A O 1
ATOM 6022 N N . LEU A 1 759 ? 6.594 24.594 -19.193 1.00 89.31 759 LEU A N 1
ATOM 6023 C CA . LEU A 1 759 ? 8.046 24.745 -19.209 1.00 89.31 759 LEU A CA 1
ATOM 6024 C C . LEU A 1 759 ? 8.553 24.901 -20.653 1.00 89.31 759 LEU A C 1
ATOM 6026 O O . LEU A 1 759 ? 8.115 24.197 -21.565 1.00 89.31 759 LEU A O 1
ATOM 6030 N N . THR A 1 760 ? 9.471 25.839 -20.859 1.00 85.88 760 THR A N 1
ATOM 6031 C CA . THR A 1 760 ? 10.209 26.012 -22.111 1.00 85.88 760 THR A CA 1
ATOM 6032 C C . THR A 1 760 ? 11.626 25.468 -21.957 1.00 85.88 760 THR A C 1
ATOM 6034 O O . THR A 1 760 ? 12.401 25.942 -21.127 1.00 85.88 760 THR A O 1
ATOM 6037 N N . GLY A 1 761 ? 11.952 24.456 -22.765 1.00 83.94 761 GLY A N 1
ATOM 6038 C CA . GLY A 1 761 ? 13.212 23.713 -22.686 1.00 83.94 761 GLY A CA 1
ATOM 6039 C C . GLY A 1 761 ? 13.130 22.496 -21.763 1.00 83.94 761 GLY A C 1
ATOM 6040 O O . GLY A 1 761 ? 12.040 22.067 -21.386 1.00 83.94 761 GLY A O 1
ATOM 6041 N N . ASP A 1 762 ? 14.293 21.947 -21.415 1.00 84.19 762 ASP A N 1
ATOM 6042 C CA . ASP A 1 762 ? 14.387 20.695 -20.659 1.00 84.19 762 ASP A CA 1
ATOM 6043 C C . ASP A 1 762 ? 13.929 20.861 -19.208 1.00 84.19 762 ASP A C 1
ATOM 6045 O O . ASP A 1 762 ? 14.123 21.919 -18.600 1.00 84.19 762 ASP A O 1
ATOM 6049 N N . THR A 1 763 ? 13.393 19.786 -18.632 1.00 82.00 763 THR A N 1
ATOM 6050 C CA . THR A 1 763 ? 13.012 19.698 -17.211 1.00 82.00 763 THR A CA 1
ATOM 6051 C C . THR A 1 763 ? 14.213 19.594 -16.277 1.00 82.00 763 THR A C 1
ATOM 6053 O O . THR A 1 763 ? 14.050 19.713 -15.068 1.00 82.00 763 THR A O 1
ATOM 6056 N N . ALA A 1 764 ? 15.413 19.426 -16.832 1.00 86.50 764 ALA A N 1
ATOM 6057 C CA . ALA A 1 764 ? 16.653 19.241 -16.101 1.00 86.50 764 ALA A CA 1
ATOM 6058 C C . ALA A 1 764 ? 17.667 20.349 -16.415 1.00 86.50 764 ALA A C 1
ATOM 6060 O O . ALA A 1 764 ? 17.756 20.845 -17.545 1.00 86.50 764 ALA A O 1
ATOM 6061 N N . ARG A 1 765 ? 18.489 20.717 -15.434 1.00 91.75 765 ARG A N 1
ATOM 6062 C CA . ARG A 1 765 ? 19.690 21.538 -15.628 1.00 91.75 765 ARG A CA 1
ATOM 6063 C C . ARG A 1 765 ? 20.874 20.828 -14.995 1.00 91.75 765 ARG A C 1
ATOM 6065 O O . ARG A 1 765 ? 20.978 20.770 -13.773 1.00 91.75 765 ARG A O 1
ATOM 6072 N N . LYS A 1 766 ? 21.757 20.295 -15.843 1.00 87.75 766 LYS A N 1
ATOM 6073 C CA . LYS A 1 766 ? 22.989 19.629 -15.417 1.00 87.75 766 LYS A CA 1
ATOM 6074 C C . LYS A 1 766 ? 24.137 20.631 -15.315 1.00 87.75 766 LYS A C 1
ATOM 6076 O O . LYS A 1 766 ? 24.358 21.439 -16.216 1.00 87.75 766 LYS A O 1
ATOM 6081 N N . ILE A 1 767 ? 24.883 20.547 -14.225 1.00 91.56 767 ILE A N 1
ATOM 6082 C CA . ILE A 1 767 ? 26.057 21.352 -13.912 1.00 91.56 767 ILE A CA 1
ATOM 6083 C C . ILE A 1 767 ? 27.178 20.380 -13.559 1.00 91.56 767 ILE A C 1
ATOM 6085 O O . ILE A 1 767 ? 27.035 19.540 -12.678 1.00 91.56 767 ILE A O 1
ATOM 6089 N N . SER A 1 768 ? 28.315 20.494 -14.239 1.00 82.31 768 SER A N 1
ATOM 6090 C CA . SER A 1 768 ? 29.416 19.542 -14.070 1.00 82.31 768 SER A CA 1
ATOM 6091 C C . SER A 1 768 ? 30.067 19.604 -12.687 1.00 82.31 768 SER A C 1
ATOM 6093 O O . SER A 1 768 ? 30.433 18.566 -12.146 1.00 82.31 768 SER A O 1
ATOM 6095 N N . LYS A 1 769 ? 30.224 20.804 -12.113 1.00 89.31 769 LYS A N 1
ATOM 6096 C CA . LYS A 1 769 ? 30.820 20.990 -10.784 1.00 89.31 769 LYS A CA 1
ATOM 6097 C C . LYS A 1 769 ? 30.436 22.309 -10.120 1.00 89.31 769 LYS A C 1
ATOM 6099 O O . LYS A 1 769 ? 30.259 23.319 -10.802 1.00 89.31 769 LYS A O 1
ATOM 6104 N N . ILE A 1 770 ? 30.420 22.319 -8.788 1.00 88.56 770 ILE A N 1
ATOM 6105 C CA . ILE A 1 770 ? 30.378 23.527 -7.954 1.00 88.56 770 ILE A CA 1
ATOM 6106 C C . ILE A 1 770 ? 31.572 23.476 -6.996 1.00 88.56 770 ILE A C 1
ATOM 6108 O O . ILE A 1 770 ? 31.684 22.579 -6.162 1.00 88.56 770 ILE A O 1
ATOM 6112 N N . ASN A 1 771 ? 32.479 24.448 -7.131 1.00 88.25 771 ASN A N 1
ATOM 6113 C CA . ASN A 1 771 ? 33.671 24.549 -6.287 1.00 88.25 771 ASN A CA 1
ATOM 6114 C C . ASN A 1 771 ? 33.307 24.813 -4.816 1.00 88.25 771 ASN A C 1
ATOM 6116 O O . ASN A 1 771 ? 32.215 25.303 -4.518 1.00 88.25 771 ASN A O 1
ATOM 6120 N N . ALA A 1 772 ? 34.264 24.556 -3.925 1.00 83.88 772 ALA A N 1
ATOM 6121 C CA . ALA A 1 772 ? 34.195 24.938 -2.518 1.00 83.88 772 ALA A CA 1
ATOM 6122 C C . ALA A 1 772 ? 33.844 26.428 -2.353 1.00 83.88 772 ALA A C 1
ATOM 6124 O O . ALA A 1 772 ? 34.381 27.278 -3.072 1.00 83.88 772 ALA A O 1
ATOM 6125 N N . SER A 1 773 ? 32.933 26.740 -1.430 1.00 81.50 773 SER A N 1
ATOM 6126 C CA . SER A 1 773 ? 32.370 28.087 -1.211 1.00 81.50 773 SER A CA 1
ATOM 6127 C C . SER A 1 773 ? 31.689 28.719 -2.441 1.00 81.50 773 SER A C 1
ATOM 6129 O O . SER A 1 773 ? 31.451 29.929 -2.477 1.00 81.50 773 SER A O 1
ATOM 6131 N N . GLY A 1 774 ? 31.394 27.930 -3.477 1.00 85.62 774 GLY A N 1
ATOM 6132 C CA . GLY A 1 774 ? 30.779 28.380 -4.723 1.00 85.62 774 GLY A CA 1
ATOM 6133 C C . GLY A 1 774 ? 29.252 28.417 -4.665 1.00 85.62 774 GLY A C 1
ATOM 6134 O O . GLY A 1 774 ? 28.619 27.789 -3.819 1.00 85.62 774 GLY A O 1
ATOM 6135 N N . SER A 1 775 ? 28.628 29.130 -5.605 1.00 89.69 775 SER A N 1
ATOM 6136 C CA . SER A 1 775 ? 27.181 29.039 -5.817 1.00 89.69 775 SER A CA 1
ATOM 6137 C C . SER A 1 775 ? 26.815 29.138 -7.291 1.00 89.69 775 SER A C 1
ATOM 6139 O O . SER A 1 775 ? 27.534 29.757 -8.076 1.00 89.69 775 SER A O 1
ATOM 6141 N N . ILE A 1 776 ? 25.693 28.531 -7.663 1.00 92.12 776 ILE A N 1
ATOM 6142 C CA . ILE A 1 776 ? 25.132 28.596 -9.014 1.00 92.12 776 ILE A CA 1
ATOM 6143 C C . ILE A 1 776 ? 23.612 28.712 -8.938 1.00 92.12 776 ILE A C 1
ATOM 6145 O O . ILE A 1 776 ? 23.002 28.332 -7.940 1.00 92.12 776 ILE A O 1
ATOM 6149 N N . SER A 1 777 ? 22.986 29.293 -9.962 1.00 91.50 777 SER A N 1
ATOM 6150 C CA . SER A 1 777 ? 21.534 29.500 -9.988 1.00 91.50 777 SER A CA 1
ATOM 6151 C C . SER A 1 777 ? 20.904 29.072 -11.313 1.00 91.50 777 SER A C 1
ATOM 6153 O O . SER A 1 777 ? 20.645 29.932 -12.157 1.00 91.50 777 SER A O 1
ATOM 6155 N N . PRO A 1 778 ? 20.676 27.764 -11.531 1.00 91.62 778 PRO A N 1
ATOM 6156 C CA . PRO A 1 778 ? 19.903 27.279 -12.666 1.00 91.62 778 PRO A CA 1
ATOM 6157 C C . PRO A 1 778 ? 18.541 27.951 -12.781 1.00 91.62 778 PRO A C 1
ATOM 6159 O O . PRO A 1 778 ? 17.848 28.166 -11.782 1.00 91.62 778 PRO A O 1
ATOM 6162 N N . THR A 1 779 ? 18.164 28.270 -14.019 1.00 91.81 779 THR A N 1
ATOM 6163 C CA . THR A 1 779 ? 16.915 28.960 -14.335 1.00 91.81 779 THR A CA 1
ATOM 6164 C C . THR A 1 779 ? 16.036 28.131 -15.268 1.00 91.81 779 THR A C 1
ATOM 6166 O O . THR A 1 779 ? 16.507 27.509 -16.228 1.00 91.81 779 THR A O 1
ATOM 6169 N N . PHE A 1 780 ? 14.737 28.173 -14.995 1.00 92.31 780 PHE A N 1
ATOM 6170 C CA . PHE A 1 780 ? 13.674 27.513 -15.736 1.00 92.31 780 PHE A CA 1
ATOM 6171 C C . PHE A 1 780 ? 12.669 28.567 -16.186 1.00 92.31 780 PHE A C 1
ATOM 6173 O O . PHE A 1 780 ? 12.208 29.383 -15.390 1.00 92.31 780 PHE A O 1
ATOM 6180 N N . GLU A 1 781 ? 12.354 28.572 -17.475 1.00 91.62 781 GLU A N 1
ATOM 6181 C CA . GLU A 1 781 ? 11.415 29.524 -18.058 1.00 91.62 781 GLU A CA 1
ATOM 6182 C C . GLU A 1 781 ? 10.084 28.831 -18.325 1.00 91.62 781 GLU A C 1
ATOM 6184 O O . GLU A 1 781 ? 10.042 27.812 -19.012 1.00 91.62 781 GLU A O 1
ATOM 6189 N N . PHE A 1 782 ? 8.996 29.413 -17.837 1.00 86.31 782 PHE A N 1
ATOM 6190 C CA . PHE A 1 782 ? 7.636 28.948 -18.055 1.00 86.31 782 PHE A CA 1
ATOM 6191 C C . PHE A 1 782 ? 6.836 29.956 -18.876 1.00 86.31 782 PHE A C 1
ATOM 6193 O O . PHE A 1 782 ? 6.906 31.167 -18.663 1.00 86.31 782 PHE A O 1
ATOM 6200 N N . VAL A 1 783 ? 6.022 29.441 -19.790 1.00 82.38 783 VAL A N 1
ATOM 6201 C CA . VAL A 1 783 ? 5.029 30.201 -20.548 1.00 82.38 783 VAL A CA 1
ATOM 6202 C C . VAL A 1 783 ? 3.642 29.887 -19.978 1.00 82.38 783 VAL A C 1
ATOM 6204 O O . VAL A 1 783 ? 3.253 28.716 -19.983 1.00 82.38 783 VAL A O 1
ATOM 6207 N N . PRO A 1 784 ? 2.886 30.885 -19.489 1.00 75.38 784 PRO A N 1
ATOM 6208 C CA . PRO A 1 784 ? 1.524 30.671 -19.006 1.00 75.38 784 PRO A CA 1
ATOM 6209 C C . PRO A 1 784 ? 0.573 30.208 -20.114 1.00 75.38 784 PRO A C 1
ATOM 6211 O O . PRO A 1 784 ? 0.618 30.712 -21.236 1.00 75.38 784 PRO A O 1
ATOM 6214 N N . LYS A 1 785 ? -0.310 29.262 -19.785 1.00 71.94 785 LYS A N 1
ATOM 6215 C CA . LYS A 1 785 ? -1.434 28.800 -20.615 1.00 71.94 785 LYS A CA 1
ATOM 6216 C C . LYS A 1 785 ? -2.786 29.355 -20.155 1.00 71.94 785 LYS A C 1
ATOM 6218 O O . LYS A 1 785 ? -3.726 29.368 -20.945 1.00 71.94 785 LYS A O 1
ATOM 6223 N N . LYS A 1 786 ? -2.888 29.782 -18.895 1.00 69.50 786 LYS A N 1
ATOM 6224 C CA . LYS A 1 786 ? -4.079 30.393 -18.288 1.00 69.50 786 LYS A CA 1
ATOM 6225 C C . LYS A 1 786 ? -3.766 31.836 -17.870 1.00 69.50 786 LYS A C 1
ATOM 6227 O O . LYS A 1 786 ? -2.604 32.164 -17.638 1.00 69.50 786 LYS A O 1
ATOM 6232 N N . ASP A 1 787 ? -4.793 32.688 -17.793 1.00 66.25 787 ASP A N 1
ATOM 6233 C CA . ASP A 1 787 ? -4.644 34.096 -17.370 1.00 66.25 787 ASP A CA 1
ATOM 6234 C C . ASP A 1 787 ? -4.402 34.252 -15.863 1.00 66.25 787 ASP A C 1
ATOM 6236 O O . ASP A 1 787 ? -3.815 35.247 -15.449 1.00 66.25 787 ASP A O 1
ATOM 6240 N N . CYS A 1 788 ? -4.829 33.266 -15.074 1.00 66.75 788 CYS A N 1
ATOM 6241 C CA . CYS A 1 788 ? -4.501 33.118 -13.664 1.00 66.75 788 CYS A CA 1
ATOM 6242 C C . CYS A 1 788 ? -3.900 31.725 -13.459 1.00 66.75 788 CYS A C 1
ATOM 6244 O O . CYS A 1 788 ? -4.432 30.727 -13.955 1.00 66.75 788 CYS A O 1
ATOM 6246 N N . VAL A 1 789 ? -2.768 31.667 -12.765 1.00 67.62 789 VAL A N 1
ATOM 6247 C CA . VAL A 1 789 ? -2.077 30.424 -12.413 1.00 67.62 789 VAL A CA 1
ATOM 6248 C C . VAL A 1 789 ? -1.886 30.406 -10.908 1.00 67.62 789 VAL A C 1
ATOM 6250 O O . VAL A 1 789 ? -1.335 31.358 -10.359 1.00 67.62 789 VAL A O 1
ATOM 6253 N N . ASP A 1 790 ? -2.311 29.317 -10.283 1.00 70.31 790 ASP A N 1
ATOM 6254 C CA . ASP A 1 790 ? -2.079 29.014 -8.877 1.00 70.31 790 ASP A CA 1
ATOM 6255 C C . ASP A 1 790 ? -1.508 27.599 -8.744 1.00 70.31 790 ASP A C 1
ATOM 6257 O O . ASP A 1 790 ? -1.781 26.732 -9.581 1.00 70.31 790 ASP A O 1
ATOM 6261 N N . GLY A 1 791 ? -0.688 27.382 -7.721 1.00 70.62 791 GLY A N 1
ATOM 6262 C CA . GLY A 1 791 ? -0.113 26.089 -7.376 1.00 70.62 791 GLY A CA 1
ATOM 6263 C C . GLY A 1 791 ? 1.394 26.135 -7.132 1.00 70.62 791 GLY A C 1
ATOM 6264 O O . GLY A 1 791 ? 2.042 27.180 -7.172 1.00 70.62 791 GLY A O 1
ATOM 6265 N N . LYS A 1 792 ? 1.984 24.970 -6.863 1.00 80.06 792 LYS A N 1
ATOM 6266 C CA . LYS A 1 792 ? 3.377 24.855 -6.414 1.00 80.06 792 LYS A CA 1
ATOM 6267 C C . LYS A 1 792 ? 4.286 24.341 -7.523 1.00 80.06 792 LYS A C 1
ATOM 6269 O O . LYS A 1 792 ? 3.935 23.431 -8.270 1.00 80.06 792 LYS A O 1
ATOM 6274 N N . ILE A 1 793 ? 5.473 24.929 -7.618 1.00 81.44 793 ILE A N 1
ATOM 6275 C CA . ILE A 1 793 ? 6.596 24.375 -8.363 1.00 81.44 793 ILE A CA 1
ATOM 6276 C C . ILE A 1 793 ? 7.416 23.506 -7.411 1.00 81.44 793 ILE A C 1
ATOM 6278 O O . ILE A 1 793 ? 7.936 23.999 -6.407 1.00 81.44 793 ILE A O 1
ATOM 6282 N N . HIS A 1 794 ? 7.595 22.241 -7.773 1.00 81.94 794 HIS A N 1
ATOM 6283 C CA . HIS A 1 794 ? 8.465 21.303 -7.074 1.00 81.94 794 HIS A CA 1
ATOM 6284 C C . HIS A 1 794 ? 9.722 21.037 -7.902 1.00 81.94 794 HIS A C 1
ATOM 6286 O O . HIS A 1 794 ? 9.652 20.822 -9.116 1.00 81.94 794 HIS A O 1
ATOM 6292 N N . SER A 1 795 ? 10.880 21.040 -7.247 1.00 84.44 795 SER A N 1
ATOM 6293 C CA . SER A 1 795 ? 12.150 20.669 -7.870 1.00 84.44 795 SER A CA 1
ATOM 6294 C C . SER A 1 795 ? 13.063 19.943 -6.886 1.00 84.44 795 SER A C 1
ATOM 6296 O O . SER A 1 795 ? 12.882 20.032 -5.673 1.00 84.44 795 SER A O 1
ATOM 6298 N N . THR A 1 796 ? 14.037 19.213 -7.411 1.00 83.56 796 THR A N 1
ATOM 6299 C CA . THR A 1 796 ? 15.089 18.541 -6.641 1.00 83.56 796 THR A CA 1
ATOM 6300 C C . THR A 1 796 ? 16.462 18.983 -7.113 1.00 83.56 796 THR A C 1
ATOM 6302 O O . THR A 1 796 ? 16.643 19.387 -8.265 1.00 83.56 796 THR A O 1
ATOM 6305 N N . VAL A 1 797 ? 17.434 18.905 -6.208 1.00 87.19 797 VAL A N 1
ATOM 6306 C CA . VAL A 1 797 ? 18.858 19.063 -6.497 1.00 87.19 797 VAL A CA 1
ATOM 6307 C C . VAL A 1 797 ? 19.571 17.778 -6.105 1.00 87.19 797 VAL A C 1
ATOM 6309 O O . VAL A 1 797 ? 19.620 17.440 -4.928 1.00 87.19 797 VAL A O 1
ATOM 6312 N N . THR A 1 798 ? 20.158 17.090 -7.074 1.00 80.12 798 THR A N 1
ATOM 6313 C CA . THR A 1 798 ? 20.993 15.905 -6.844 1.00 80.12 798 THR A CA 1
ATOM 6314 C C . THR A 1 798 ? 22.449 16.250 -7.126 1.00 80.12 798 THR A C 1
ATOM 6316 O O . THR A 1 798 ? 22.714 17.030 -8.036 1.00 80.12 798 THR A O 1
ATOM 6319 N N . TYR A 1 799 ? 23.397 15.721 -6.357 1.00 85.69 799 TYR A N 1
ATOM 6320 C CA . TYR A 1 799 ? 24.830 15.912 -6.602 1.00 85.69 799 TYR A CA 1
ATOM 6321 C C . TYR A 1 799 ? 25.663 14.748 -6.059 1.00 85.69 799 TYR A C 1
ATOM 6323 O O . TYR A 1 799 ? 25.217 14.020 -5.172 1.00 85.69 799 TYR A O 1
ATOM 6331 N N . LEU A 1 800 ? 26.887 14.609 -6.572 1.00 77.75 800 LEU A N 1
ATOM 6332 C CA . LEU A 1 800 ? 27.923 13.737 -6.021 1.00 77.75 800 LEU A CA 1
ATOM 6333 C C . LEU A 1 800 ? 28.840 14.541 -5.098 1.00 77.75 800 LEU A C 1
ATOM 6335 O O . LEU A 1 800 ? 29.316 15.625 -5.466 1.00 77.75 800 LEU A O 1
ATOM 6339 N N . ASP A 1 801 ? 29.067 14.029 -3.891 1.00 77.56 801 ASP A N 1
ATOM 6340 C CA . ASP A 1 801 ? 30.063 14.584 -2.977 1.00 77.56 801 ASP A CA 1
ATOM 6341 C C . ASP A 1 801 ? 31.495 14.150 -3.345 1.00 77.56 801 ASP A C 1
ATOM 6343 O O . ASP A 1 801 ? 31.730 13.470 -4.341 1.00 77.56 801 ASP A O 1
ATOM 6347 N N . ALA A 1 802 ? 32.482 14.571 -2.552 1.00 72.06 802 ALA A N 1
ATOM 6348 C CA . ALA A 1 802 ? 33.889 14.256 -2.807 1.00 72.06 802 ALA A CA 1
ATOM 6349 C C . ALA A 1 802 ? 34.259 12.770 -2.606 1.00 72.06 802 ALA A C 1
ATOM 6351 O O . ALA A 1 802 ? 35.404 12.404 -2.862 1.00 72.06 802 ALA A O 1
ATOM 6352 N N . LEU A 1 803 ? 33.331 11.943 -2.114 1.00 73.31 803 LEU A N 1
ATOM 6353 C CA . LEU A 1 803 ? 33.474 10.495 -1.946 1.00 73.31 803 LEU A CA 1
ATOM 6354 C C . LEU A 1 803 ? 32.637 9.720 -2.980 1.00 73.31 803 LEU A C 1
ATOM 6356 O O . LEU A 1 803 ? 32.399 8.529 -2.789 1.00 73.31 803 LEU A O 1
ATOM 6360 N N . ASP A 1 804 ? 32.166 10.390 -4.038 1.00 71.94 804 ASP A N 1
ATOM 6361 C CA . ASP A 1 804 ? 31.254 9.853 -5.056 1.00 71.94 804 ASP A CA 1
ATOM 6362 C C . ASP A 1 804 ? 29.922 9.325 -4.485 1.00 71.94 804 ASP A C 1
ATOM 6364 O O . ASP A 1 804 ? 29.211 8.546 -5.126 1.00 71.94 804 ASP A O 1
ATOM 6368 N N . LYS A 1 805 ? 29.524 9.774 -3.287 1.00 62.31 805 LYS A N 1
ATOM 6369 C CA . LYS A 1 805 ? 28.211 9.452 -2.724 1.00 62.31 805 LYS A CA 1
ATOM 6370 C C . LYS A 1 805 ? 27.164 10.403 -3.296 1.00 62.31 805 LYS A C 1
ATOM 6372 O O . LYS A 1 805 ? 27.346 11.622 -3.316 1.00 62.31 805 LYS A O 1
ATOM 6377 N N . THR A 1 806 ? 26.048 9.835 -3.746 1.00 68.56 806 THR A N 1
ATOM 6378 C CA . THR A 1 806 ? 24.916 10.604 -4.277 1.00 68.56 806 THR A CA 1
ATOM 6379 C C . THR A 1 806 ? 24.073 11.169 -3.141 1.00 68.56 806 THR A C 1
ATOM 6381 O O . THR A 1 806 ? 23.661 10.438 -2.242 1.00 68.56 806 THR A O 1
ATOM 6384 N N . HIS A 1 807 ? 23.776 12.462 -3.217 1.00 74.44 807 HIS A N 1
ATOM 6385 C CA . HIS A 1 807 ? 22.872 13.164 -2.310 1.00 74.44 807 HIS A CA 1
ATOM 6386 C C . HIS A 1 807 ? 21.733 13.789 -3.103 1.00 74.44 807 HIS A C 1
ATOM 6388 O O . HIS A 1 807 ? 21.957 14.318 -4.192 1.00 74.44 807 HIS A O 1
ATOM 6394 N N . SER A 1 808 ? 20.521 13.755 -2.551 1.00 77.25 808 SER A N 1
ATOM 6395 C CA . SER A 1 808 ? 19.339 14.379 -3.146 1.00 77.25 808 SER A CA 1
ATOM 6396 C C . SER A 1 808 ? 18.679 15.303 -2.133 1.00 77.25 808 SER A C 1
ATOM 6398 O O . SER A 1 808 ? 18.366 14.894 -1.019 1.00 77.25 808 SER A O 1
ATOM 6400 N N . ILE A 1 809 ? 18.483 16.557 -2.524 1.00 79.19 809 ILE A N 1
ATOM 6401 C CA . ILE A 1 809 ? 17.823 17.581 -1.723 1.00 79.19 809 ILE A CA 1
ATOM 6402 C C . ILE A 1 809 ? 16.517 17.933 -2.424 1.00 79.19 809 ILE A C 1
ATOM 6404 O O . ILE A 1 809 ? 16.520 18.468 -3.538 1.00 79.19 809 ILE A O 1
ATOM 6408 N N . VAL A 1 810 ? 15.395 17.655 -1.762 1.00 78.62 810 VAL A N 1
ATOM 6409 C CA . VAL A 1 810 ? 14.092 18.173 -2.185 1.00 78.62 810 VAL A CA 1
ATOM 6410 C C . VAL A 1 810 ? 14.085 19.670 -1.912 1.00 78.62 810 VAL A C 1
ATOM 6412 O O . VAL A 1 810 ? 14.295 20.111 -0.784 1.00 78.62 810 VAL A O 1
ATOM 6415 N N . VAL A 1 811 ? 13.888 20.470 -2.957 1.00 81.31 811 VAL A N 1
ATOM 6416 C CA . VAL A 1 811 ? 13.786 21.917 -2.798 1.00 81.31 811 VAL A CA 1
ATOM 6417 C C . VAL A 1 811 ? 12.415 22.222 -2.226 1.00 81.31 811 VAL A C 1
ATOM 6419 O O . VAL A 1 811 ? 11.408 21.809 -2.802 1.00 81.31 811 VAL A O 1
ATOM 6422 N N . ASP A 1 812 ? 12.385 22.986 -1.133 1.00 75.19 812 ASP A N 1
ATOM 6423 C CA . ASP A 1 812 ? 11.152 23.536 -0.575 1.00 75.19 812 ASP A CA 1
ATOM 6424 C C . ASP A 1 812 ? 10.218 24.023 -1.698 1.00 75.19 812 ASP A C 1
ATOM 6426 O O . ASP A 1 812 ? 10.641 24.884 -2.492 1.00 75.19 812 ASP A O 1
ATOM 6430 N N . PRO A 1 813 ? 8.963 23.534 -1.753 1.00 76.25 813 PRO A N 1
ATOM 6431 C CA . PRO A 1 813 ? 8.027 23.885 -2.807 1.00 76.25 813 PRO A CA 1
ATOM 6432 C C . PRO A 1 813 ? 7.921 25.397 -2.963 1.00 76.25 813 PRO A C 1
ATOM 6434 O O . PRO A 1 813 ? 7.782 26.138 -1.986 1.00 76.25 813 PRO A O 1
ATOM 6437 N N . TYR A 1 814 ? 8.008 25.865 -4.202 1.00 79.31 814 TYR A N 1
ATOM 6438 C CA . TYR A 1 814 ? 7.866 27.277 -4.495 1.00 79.31 814 TYR A CA 1
ATOM 6439 C C . TYR A 1 814 ? 6.433 27.565 -4.916 1.00 79.31 814 TYR A C 1
ATOM 6441 O O . TYR A 1 814 ? 5.985 27.153 -5.984 1.00 79.31 814 TYR A O 1
ATOM 6449 N N . GLU A 1 815 ? 5.707 28.240 -4.038 1.00 70.75 815 GLU A N 1
ATOM 6450 C CA . GLU A 1 815 ? 4.300 28.539 -4.237 1.00 70.75 815 GLU A CA 1
ATOM 6451 C C . GLU A 1 815 ? 4.124 29.728 -5.182 1.00 70.75 815 GLU A C 1
ATOM 6453 O O . GLU A 1 815 ? 4.594 30.838 -4.921 1.00 70.75 815 GLU A O 1
ATOM 6458 N N . ILE A 1 816 ? 3.442 29.485 -6.298 1.00 68.19 816 ILE A N 1
ATOM 6459 C CA . ILE A 1 816 ? 2.983 30.529 -7.202 1.00 68.19 816 ILE A CA 1
ATOM 6460 C C . ILE A 1 816 ? 1.611 30.964 -6.710 1.00 68.19 816 ILE A C 1
ATOM 6462 O O . ILE A 1 816 ? 0.597 30.426 -7.143 1.00 68.19 816 ILE A O 1
ATOM 6466 N N . ARG A 1 817 ? 1.582 31.949 -5.814 1.00 56.91 817 ARG A N 1
ATOM 6467 C CA . ARG A 1 817 ? 0.324 32.561 -5.381 1.00 56.91 817 ARG A CA 1
ATOM 6468 C C . ARG A 1 817 ? -0.203 33.440 -6.515 1.00 56.91 817 ARG A C 1
ATOM 6470 O O . ARG A 1 817 ? 0.431 34.433 -6.865 1.00 56.91 817 ARG A O 1
ATOM 6477 N N . HIS A 1 818 ? -1.295 32.988 -7.132 1.00 62.03 818 HIS A N 1
ATOM 6478 C CA . HIS A 1 818 ? -2.137 33.678 -8.117 1.00 62.03 818 HIS A CA 1
ATOM 6479 C C . HIS A 1 818 ? -1.409 34.682 -9.028 1.00 62.03 818 HIS A C 1
ATOM 6481 O O . HIS A 1 818 ? -1.451 35.894 -8.831 1.00 62.03 818 HIS A O 1
ATOM 6487 N N . VAL A 1 819 ? -0.797 34.209 -10.117 1.00 52.97 819 VAL A N 1
ATOM 6488 C CA . VAL A 1 819 ? -0.340 35.115 -11.187 1.00 52.97 819 VAL A CA 1
ATOM 6489 C C . VAL A 1 819 ? -1.549 35.518 -12.034 1.00 52.97 819 VAL A C 1
ATOM 6491 O O . VAL A 1 819 ? -1.694 35.057 -13.160 1.00 52.97 819 VAL A O 1
ATOM 6494 N N . CYS A 1 820 ? -2.421 36.376 -11.496 1.00 58.03 820 CYS A N 1
ATOM 6495 C CA . CYS A 1 820 ? -3.462 37.081 -12.258 1.00 58.03 820 CYS A CA 1
ATOM 6496 C C . CYS A 1 820 ? -2.941 38.394 -12.879 1.00 58.03 820 CYS A C 1
ATOM 6498 O O . CYS A 1 820 ? -3.710 39.187 -13.423 1.00 58.03 820 CYS A O 1
ATOM 6500 N N . GLY A 1 821 ? -1.616 38.615 -12.886 1.00 54.53 821 GLY A N 1
ATOM 6501 C CA . GLY A 1 821 ? -0.933 39.779 -13.486 1.00 54.53 821 GLY A CA 1
ATOM 6502 C C . GLY A 1 821 ? -1.073 39.914 -15.012 1.00 54.53 821 GLY A C 1
ATOM 6503 O O . GLY A 1 821 ? -0.306 40.627 -15.661 1.00 54.53 821 GLY A O 1
ATOM 6504 N N . LEU A 1 822 ? -2.021 39.188 -15.598 1.00 59.41 822 LEU A N 1
ATOM 6505 C CA . LEU A 1 822 ? -2.384 39.176 -17.005 1.00 59.41 822 LEU A CA 1
ATOM 6506 C C . LEU A 1 822 ? -3.845 39.599 -17.212 1.00 59.41 822 LEU A C 1
ATOM 6508 O O . LEU A 1 822 ? -4.342 39.492 -18.329 1.00 59.41 822 LEU A O 1
ATOM 6512 N N . LEU A 1 823 ? -4.535 40.109 -16.188 1.00 69.00 823 LEU A N 1
ATOM 6513 C CA . LEU A 1 823 ? -5.739 40.906 -16.400 1.00 69.00 823 LEU A CA 1
ATOM 6514 C C . LEU A 1 823 ? -5.351 42.260 -17.009 1.00 69.00 823 LEU A C 1
ATOM 6516 O O . LEU A 1 823 ? -4.331 42.854 -16.666 1.00 69.00 823 LEU A O 1
ATOM 6520 N N . GLN A 1 824 ? -6.149 42.727 -17.961 1.00 76.94 824 GLN A N 1
ATOM 6521 C CA . GLN A 1 824 ? -6.054 44.062 -18.536 1.00 76.94 824 GLN A CA 1
ATOM 6522 C C . GLN A 1 824 ? -7.323 44.851 -18.181 1.00 76.94 824 GLN A C 1
ATOM 6524 O O . GLN A 1 824 ? -8.429 44.322 -18.369 1.00 76.94 824 GLN A O 1
ATOM 6529 N N . PRO A 1 825 ? -7.189 46.102 -17.705 1.00 81.38 825 PRO A N 1
ATOM 6530 C CA . PRO A 1 825 ? -8.338 46.951 -17.429 1.00 81.38 825 PRO A CA 1
ATOM 6531 C C . PRO A 1 825 ? -9.087 47.216 -18.736 1.00 81.38 825 PRO A C 1
ATOM 6533 O O . PRO A 1 825 ? -8.477 47.463 -19.782 1.00 81.38 825 PRO A O 1
ATOM 6536 N N . LEU A 1 826 ? -10.415 47.131 -18.693 1.00 82.69 826 LEU A N 1
ATOM 6537 C CA . LEU A 1 826 ? -11.259 47.338 -19.864 1.00 82.69 826 LEU A CA 1
ATOM 6538 C C . LEU A 1 826 ? -12.372 48.326 -19.523 1.00 82.69 826 LEU A C 1
ATOM 6540 O O . LEU A 1 826 ? -13.265 48.024 -18.737 1.00 82.69 826 LEU A O 1
ATOM 6544 N N . SER A 1 827 ? -12.325 49.501 -20.146 1.00 82.88 827 SER A N 1
ATOM 6545 C CA . SER A 1 827 ? -13.333 50.542 -19.951 1.00 82.88 827 SER A CA 1
ATOM 6546 C C . SER A 1 827 ? -14.591 50.236 -20.759 1.00 82.88 827 SER A C 1
ATOM 6548 O O . SER A 1 827 ? -14.528 50.049 -21.976 1.00 82.88 827 SER A O 1
ATOM 6550 N N . ILE A 1 828 ? -15.734 50.170 -20.075 1.00 85.06 828 ILE A N 1
ATOM 6551 C CA . ILE A 1 828 ? -17.060 49.941 -20.660 1.00 85.06 828 ILE A CA 1
ATOM 6552 C C . ILE A 1 828 ? -18.087 50.890 -20.035 1.00 85.06 828 ILE A C 1
ATOM 6554 O O . ILE A 1 828 ? -17.888 51.415 -18.941 1.00 85.06 828 ILE A O 1
ATOM 6558 N N . SER A 1 829 ? -19.209 51.118 -20.722 1.00 85.38 829 SER A N 1
ATOM 6559 C CA . SER A 1 829 ? -20.292 51.950 -20.177 1.00 85.38 829 SER A CA 1
ATOM 6560 C C . SER A 1 829 ? -21.049 51.238 -19.046 1.00 85.38 829 SER A C 1
ATOM 6562 O O . SER A 1 829 ? -21.142 50.014 -19.030 1.00 85.38 829 SER A O 1
ATOM 6564 N N . ILE A 1 830 ? -21.663 51.986 -18.119 1.00 83.25 830 ILE A N 1
ATOM 6565 C CA . ILE A 1 830 ? -22.416 51.386 -16.998 1.00 83.25 830 ILE A CA 1
ATOM 6566 C C . ILE A 1 830 ? -23.634 50.566 -17.460 1.00 83.25 830 ILE A C 1
ATOM 6568 O O . ILE A 1 830 ? -23.993 49.572 -16.833 1.00 83.25 830 ILE A O 1
ATOM 6572 N N . SER A 1 831 ? -24.267 50.953 -18.571 1.00 81.44 831 SER A N 1
ATOM 6573 C CA . SER A 1 831 ? -25.360 50.194 -19.190 1.00 81.44 831 SER A CA 1
ATOM 6574 C C . SER A 1 831 ? -24.863 48.880 -19.790 1.00 81.44 831 SER A C 1
ATOM 6576 O O . SER A 1 831 ? -25.544 47.864 -19.695 1.00 81.44 831 SER A O 1
ATOM 6578 N N . GLU A 1 832 ? -23.666 48.884 -20.374 1.00 80.00 832 GLU A N 1
ATOM 6579 C CA . GLU A 1 832 ? -23.013 47.685 -20.890 1.00 80.00 832 GLU A CA 1
ATOM 6580 C C . GLU A 1 832 ? -22.520 46.774 -19.762 1.00 80.00 832 GLU A C 1
ATOM 6582 O O . GLU A 1 832 ? -22.738 45.571 -19.841 1.00 80.00 832 GLU A O 1
ATOM 6587 N N . PHE A 1 833 ? -21.964 47.331 -18.680 1.00 84.06 833 PHE A N 1
ATOM 6588 C CA . PHE A 1 833 ? -21.601 46.585 -17.471 1.00 84.06 833 PHE A CA 1
ATOM 6589 C C . PHE A 1 833 ? -22.814 45.852 -16.893 1.00 84.06 833 PHE A C 1
ATOM 6591 O O . PHE A 1 833 ? -22.741 44.647 -16.684 1.00 84.06 833 PHE A O 1
ATOM 6598 N N . ARG A 1 834 ? -23.953 46.545 -16.732 1.00 82.00 834 ARG A N 1
ATOM 6599 C CA . ARG A 1 834 ? -25.211 45.937 -16.259 1.00 82.00 834 ARG A CA 1
ATOM 6600 C C . ARG A 1 834 ? -25.732 44.863 -17.202 1.00 82.00 834 ARG A C 1
ATOM 6602 O O . ARG A 1 834 ? -26.106 43.790 -16.758 1.00 82.00 834 ARG A O 1
ATOM 6609 N N . LYS A 1 835 ? -25.702 45.108 -18.513 1.00 77.50 835 LYS A N 1
ATOM 6610 C CA . LYS A 1 835 ? -26.116 44.106 -19.501 1.00 77.50 835 LYS A CA 1
ATOM 6611 C C . LYS A 1 835 ? -25.225 42.861 -19.455 1.00 77.50 835 LYS A C 1
ATOM 6613 O O . LYS A 1 835 ? -25.731 41.754 -19.579 1.00 77.50 835 LYS A O 1
ATOM 6618 N N . ILE A 1 836 ? -23.917 43.037 -19.275 1.00 72.44 836 ILE A N 1
ATOM 6619 C CA . ILE A 1 836 ? -22.945 41.951 -19.113 1.00 72.44 836 ILE A CA 1
ATOM 6620 C C . ILE A 1 836 ? -23.261 41.182 -17.824 1.00 72.44 836 ILE A C 1
ATOM 6622 O O . ILE A 1 836 ? -23.474 39.978 -17.891 1.00 72.44 836 ILE A O 1
ATOM 6626 N N . THR A 1 837 ? -23.391 41.848 -16.676 1.00 72.88 837 THR A N 1
ATOM 6627 C CA . THR A 1 837 ? -23.691 41.170 -15.404 1.00 72.88 837 THR A CA 1
ATOM 6628 C C . THR A 1 837 ? -25.089 40.533 -15.352 1.00 72.88 837 THR A C 1
ATOM 6630 O O . THR A 1 837 ? -25.257 39.544 -14.646 1.00 72.88 837 THR A O 1
ATOM 6633 N N . GLU A 1 838 ? -26.069 41.025 -16.122 1.00 71.88 838 GLU A N 1
ATOM 6634 C CA . GLU A 1 838 ? -27.431 40.465 -16.228 1.00 71.88 838 GLU A CA 1
ATOM 6635 C C . GLU A 1 838 ? -27.565 39.324 -17.259 1.00 71.88 838 GLU A C 1
ATOM 6637 O O . GLU A 1 838 ? -28.326 38.386 -17.031 1.00 71.88 838 GLU A O 1
ATOM 6642 N N . GLN A 1 839 ? -26.862 39.376 -18.402 1.00 62.75 839 GLN A N 1
ATOM 6643 C CA . GLN A 1 839 ? -26.934 38.340 -19.453 1.00 62.75 839 GLN A CA 1
ATOM 6644 C C . GLN A 1 839 ? -26.037 37.124 -19.179 1.00 62.75 839 GLN A C 1
ATOM 6646 O O . GLN A 1 839 ? -26.228 36.073 -19.787 1.00 62.75 839 GLN A O 1
ATOM 6651 N N . LEU A 1 840 ? -25.052 37.255 -18.294 1.00 58.19 840 LEU A N 1
ATOM 6652 C CA . LEU A 1 840 ? -24.067 36.221 -17.984 1.00 58.19 840 LEU A CA 1
ATOM 6653 C C . LEU A 1 840 ? -24.460 35.417 -16.727 1.00 58.19 840 LEU A C 1
ATOM 6655 O O . LEU A 1 840 ? -23.753 35.427 -15.723 1.00 58.19 840 LEU A O 1
ATOM 6659 N N . LEU A 1 841 ? -25.603 34.725 -16.794 1.00 49.69 841 LEU A N 1
ATOM 6660 C CA . LEU A 1 841 ? -26.191 33.922 -15.705 1.00 49.69 841 LEU A CA 1
ATOM 6661 C C . LEU A 1 841 ? -25.439 32.610 -15.375 1.00 49.69 841 LEU A C 1
ATOM 6663 O O . LEU A 1 841 ? -25.767 31.980 -14.376 1.00 49.69 841 LEU A O 1
ATOM 6667 N N . ASP A 1 842 ? -24.420 32.230 -16.155 1.00 46.19 842 ASP A N 1
ATOM 6668 C CA . ASP A 1 842 ? -23.612 31.009 -15.956 1.00 46.19 842 ASP A CA 1
ATOM 6669 C C . ASP A 1 842 ? -22.347 31.225 -15.091 1.00 46.19 842 ASP A C 1
ATOM 6671 O O . ASP A 1 842 ? -21.415 30.419 -15.142 1.00 46.19 842 ASP A O 1
ATOM 6675 N N . PHE A 1 843 ? -22.281 32.296 -14.285 1.00 50.03 843 PHE A N 1
ATOM 6676 C CA . PHE A 1 843 ? -21.172 32.513 -13.344 1.00 50.03 843 PHE A CA 1
ATOM 6677 C C . PHE A 1 843 ? -21.501 32.190 -11.904 1.00 50.03 843 PHE A C 1
ATOM 6679 O O . PHE A 1 843 ? -22.572 32.506 -11.391 1.00 50.03 843 PHE A O 1
ATOM 6686 N N . GLU A 1 844 ? -20.516 31.582 -11.245 1.00 49.62 844 GLU A N 1
ATOM 6687 C CA . GLU A 1 844 ? -20.523 31.355 -9.812 1.00 49.62 844 GLU A CA 1
ATOM 6688 C C . GLU A 1 844 ? -20.476 32.717 -9.118 1.00 49.62 844 GLU A C 1
ATOM 6690 O O . GLU A 1 844 ? -19.445 33.383 -9.046 1.00 49.62 844 GLU A O 1
ATOM 6695 N N . LYS A 1 845 ? -21.648 33.168 -8.673 1.00 53.16 845 LYS A N 1
ATOM 6696 C CA . LYS A 1 845 ? -21.794 34.378 -7.881 1.00 53.16 845 LYS A CA 1
ATOM 6697 C C . LYS A 1 845 ? -21.485 34.024 -6.436 1.00 53.16 845 LYS A C 1
ATOM 6699 O O . LYS A 1 845 ? -22.358 33.539 -5.719 1.00 53.16 845 LYS A O 1
ATOM 6704 N N . ILE A 1 846 ? -20.258 34.278 -6.009 1.00 54.38 846 ILE A N 1
ATOM 6705 C CA . ILE A 1 846 ? -19.913 34.197 -4.594 1.00 54.38 846 ILE A CA 1
ATOM 6706 C C . ILE A 1 846 ? -20.144 35.584 -4.001 1.00 54.38 846 ILE A C 1
ATOM 6708 O O . ILE A 1 846 ? -19.532 36.560 -4.430 1.00 54.38 846 ILE A O 1
ATOM 6712 N N . GLY A 1 847 ? -21.112 35.662 -3.090 1.00 58.28 847 GLY A N 1
ATOM 6713 C CA . GLY A 1 847 ? -21.356 36.820 -2.245 1.00 58.28 847 GLY A CA 1
ATOM 6714 C C . GLY A 1 847 ? -20.805 36.525 -0.859 1.00 58.28 847 GLY A C 1
ATOM 6715 O O . GLY A 1 847 ? -21.505 35.889 -0.078 1.00 58.28 847 GLY A O 1
ATOM 6716 N N . GLU A 1 848 ? -19.579 36.944 -0.562 1.00 62.22 848 GLU A N 1
ATOM 6717 C CA . GLU A 1 848 ? -19.035 36.840 0.797 1.00 62.22 848 GLU A CA 1
ATOM 6718 C C . GLU A 1 848 ? -19.224 38.156 1.542 1.00 62.22 848 GLU A C 1
ATOM 6720 O O . GLU A 1 848 ? -18.980 39.234 0.997 1.00 62.22 848 GLU A O 1
ATOM 6725 N N . GLU A 1 849 ? -19.688 38.062 2.787 1.00 73.69 849 GLU A N 1
ATOM 6726 C CA . GLU A 1 849 ? -19.746 39.181 3.721 1.00 73.69 849 GLU A CA 1
ATOM 6727 C C . GLU A 1 849 ? -18.582 39.045 4.702 1.00 73.69 849 GLU A C 1
ATOM 6729 O O . GLU A 1 849 ? -18.534 38.115 5.506 1.00 73.69 849 GLU A O 1
ATOM 6734 N N . LEU A 1 850 ? -17.628 39.966 4.617 1.00 74.31 850 LEU A N 1
ATOM 6735 C CA . LEU A 1 850 ? -16.407 39.957 5.416 1.00 74.31 850 LEU A CA 1
ATOM 6736 C C . LEU A 1 850 ? -16.437 41.106 6.420 1.00 74.31 850 LEU A C 1
ATOM 6738 O O . LEU A 1 850 ? -16.820 42.223 6.070 1.00 74.31 850 LEU A O 1
ATOM 6742 N N . GLN A 1 851 ? -16.020 40.839 7.658 1.00 76.62 851 GLN A N 1
ATOM 6743 C CA . GLN A 1 851 ? -15.938 41.838 8.727 1.00 76.62 851 GLN A CA 1
ATOM 6744 C C . GLN A 1 851 ? -14.495 42.297 8.928 1.00 76.62 851 GLN A C 1
ATOM 6746 O O . GLN A 1 851 ? -13.581 41.476 8.983 1.00 76.62 851 GLN A O 1
ATOM 6751 N N . TYR A 1 852 ? -14.303 43.608 9.063 1.00 76.56 852 TYR A N 1
ATOM 6752 C CA . TYR A 1 852 ? -13.000 44.216 9.291 1.00 76.56 852 TYR A CA 1
ATOM 6753 C C . TYR A 1 852 ? -13.047 45.275 10.398 1.00 76.56 852 TYR A C 1
ATOM 6755 O O . TYR A 1 852 ? -13.985 46.075 10.474 1.00 76.56 852 TYR A O 1
ATOM 6763 N N . ASP A 1 853 ? -11.959 45.347 11.169 1.00 75.69 853 ASP A N 1
ATOM 6764 C CA . ASP A 1 853 ? -11.722 46.373 12.191 1.00 75.69 853 ASP A CA 1
ATOM 6765 C C . ASP A 1 853 ? -11.203 47.682 11.558 1.00 75.69 853 ASP A C 1
ATOM 6767 O O . ASP A 1 853 ? -10.075 48.127 11.793 1.00 75.69 853 ASP A O 1
ATOM 6771 N N . TYR A 1 854 ? -12.012 48.268 10.673 1.00 76.69 854 TYR A N 1
ATOM 6772 C CA . TYR A 1 854 ? -11.792 49.585 10.072 1.00 76.69 854 TYR A CA 1
ATOM 6773 C C . TYR A 1 854 ? -13.057 50.429 10.176 1.00 76.69 854 TYR A C 1
ATOM 6775 O O . TYR A 1 854 ? -14.172 49.910 10.142 1.00 76.69 854 TYR A O 1
ATOM 6783 N N . GLU A 1 855 ? -12.889 51.750 10.188 1.00 82.69 855 GLU A N 1
ATOM 6784 C CA . GLU A 1 855 ? -13.985 52.647 9.832 1.00 82.69 855 GLU A CA 1
ATOM 6785 C C . GLU A 1 855 ? -14.373 52.425 8.361 1.00 82.69 855 GLU A C 1
ATOM 6787 O O . GLU A 1 855 ? -13.517 52.393 7.469 1.00 82.69 855 GLU A O 1
ATOM 6792 N N . ALA A 1 856 ? -15.675 52.311 8.090 1.00 84.62 856 ALA A N 1
ATOM 6793 C CA . ALA A 1 856 ? -16.188 51.946 6.766 1.00 84.62 856 ALA A CA 1
ATOM 6794 C C . ALA A 1 856 ? -15.737 52.898 5.638 1.00 84.62 856 ALA A C 1
ATOM 6796 O O . ALA A 1 856 ? -15.506 52.466 4.509 1.00 84.62 856 ALA A O 1
ATOM 6797 N N . GLU A 1 857 ? -15.567 54.188 5.936 1.00 86.50 857 GLU A N 1
ATOM 6798 C CA . GLU A 1 857 ? -15.094 55.190 4.972 1.00 86.50 857 GLU A CA 1
ATOM 6799 C C . GLU A 1 857 ? -13.601 55.027 4.641 1.00 86.50 857 GLU A C 1
ATOM 6801 O O . GLU A 1 857 ? -13.187 55.209 3.495 1.00 86.50 857 GLU A O 1
ATOM 6806 N N . MET A 1 858 ? -12.793 54.603 5.617 1.00 82.62 858 MET A N 1
ATOM 6807 C CA . MET A 1 858 ? -11.371 54.323 5.416 1.00 82.62 858 MET A CA 1
ATOM 6808 C C . MET A 1 858 ? -11.170 53.058 4.578 1.00 82.62 858 MET A C 1
ATOM 6810 O O . MET A 1 858 ? -10.334 53.044 3.672 1.00 82.62 858 MET A O 1
ATOM 6814 N N . LEU A 1 859 ? -11.959 52.010 4.845 1.00 82.81 859 LEU A N 1
ATOM 6815 C CA . LEU A 1 859 ? -11.951 50.803 4.021 1.00 82.81 859 LEU A CA 1
ATOM 6816 C C . LEU A 1 859 ? -12.416 51.114 2.591 1.00 82.81 859 LEU A C 1
ATOM 6818 O O . LEU A 1 859 ? -11.807 50.632 1.642 1.00 82.81 859 LEU A O 1
ATOM 6822 N N . TYR A 1 860 ? -13.422 51.977 2.417 1.00 87.69 860 TYR A N 1
ATOM 6823 C CA . TYR A 1 860 ? -13.894 52.400 1.096 1.00 87.69 860 TYR A CA 1
ATOM 6824 C C . TYR A 1 860 ? -12.803 53.047 0.239 1.00 87.69 860 TYR A C 1
ATOM 6826 O O . TYR A 1 860 ? -12.612 52.639 -0.907 1.00 87.69 860 TYR A O 1
ATOM 6834 N N . GLU A 1 861 ? -12.034 53.994 0.779 1.00 86.50 861 GLU A N 1
ATOM 6835 C CA . GLU A 1 861 ? -10.940 54.613 0.019 1.00 86.50 861 GLU A CA 1
ATOM 6836 C C . GLU A 1 861 ? -9.783 53.633 -0.254 1.00 86.50 861 GLU A C 1
ATOM 6838 O O . GLU A 1 861 ? -9.188 53.673 -1.333 1.00 86.50 861 GLU A O 1
ATOM 6843 N N . LYS A 1 862 ? -9.504 52.689 0.659 1.00 81.69 862 LYS A N 1
ATOM 6844 C CA . LYS A 1 862 ? -8.531 51.608 0.412 1.00 81.69 862 LYS A CA 1
ATOM 6845 C C . LYS A 1 862 ? -8.960 50.693 -0.733 1.00 81.69 862 LYS A C 1
ATOM 6847 O O . LYS A 1 862 ? -8.176 50.422 -1.638 1.00 81.69 862 LYS A O 1
ATOM 6852 N N . VAL A 1 863 ? -10.207 50.234 -0.705 1.00 81.88 863 VAL A N 1
ATOM 6853 C CA . VAL A 1 863 ? -10.772 49.341 -1.723 1.00 81.88 863 VAL A CA 1
ATOM 6854 C C . VAL A 1 863 ? -10.810 50.033 -3.085 1.00 81.88 863 VAL A C 1
ATOM 6856 O O . VAL A 1 863 ? -10.512 49.429 -4.110 1.00 81.88 863 VAL A O 1
ATOM 6859 N N . LYS A 1 864 ? -11.099 51.333 -3.109 1.00 83.81 864 LYS A N 1
ATOM 6860 C CA . LYS A 1 864 ? -11.076 52.135 -4.332 1.00 83.81 864 LYS A CA 1
ATOM 6861 C C . LYS A 1 864 ? -9.679 52.234 -4.957 1.00 83.81 864 LYS A C 1
ATOM 6863 O O . LYS A 1 864 ? -9.569 52.222 -6.180 1.00 83.81 864 LYS A O 1
ATOM 6868 N N . ALA A 1 865 ? -8.627 52.306 -4.140 1.00 79.94 865 ALA A N 1
ATOM 6869 C CA . ALA A 1 865 ? -7.239 52.278 -4.609 1.00 79.94 865 ALA A CA 1
ATOM 6870 C C . ALA A 1 865 ? -6.785 50.874 -5.054 1.00 79.94 865 ALA A C 1
ATOM 6872 O O . ALA A 1 865 ? -5.959 50.757 -5.953 1.00 79.94 865 ALA A O 1
ATOM 6873 N N . PHE A 1 866 ? -7.364 49.816 -4.479 1.00 79.81 866 PHE A N 1
ATOM 6874 C CA . PHE A 1 866 ? -7.023 48.427 -4.794 1.00 79.81 866 PHE A CA 1
ATOM 6875 C C . PHE A 1 866 ? -7.341 48.028 -6.243 1.00 79.81 866 PHE A C 1
ATOM 6877 O O . PHE A 1 866 ? -6.567 47.296 -6.852 1.00 79.81 866 PHE A O 1
ATOM 6884 N N . LEU A 1 867 ? -8.462 48.490 -6.811 1.00 79.69 867 LEU A N 1
ATOM 6885 C CA . LEU A 1 867 ? -8.875 48.108 -8.171 1.00 79.69 867 LEU A CA 1
ATOM 6886 C C . LEU A 1 867 ? -7.795 48.399 -9.241 1.00 79.69 867 LEU A C 1
ATOM 6888 O O . LEU A 1 867 ? -7.383 47.459 -9.926 1.00 79.69 867 LEU A O 1
ATOM 6892 N N . PRO A 1 868 ? -7.301 49.644 -9.397 1.00 74.75 868 PRO A N 1
ATOM 6893 C CA . PRO A 1 868 ? -6.291 49.946 -10.411 1.00 74.75 868 PRO A CA 1
ATOM 6894 C C . PRO A 1 868 ? -4.945 49.252 -10.153 1.00 74.75 868 PRO A C 1
ATOM 6896 O O . PRO A 1 868 ? -4.292 48.852 -11.117 1.00 74.75 868 PRO A O 1
ATOM 6899 N N . ASP A 1 869 ? -4.556 49.044 -8.890 1.00 69.38 869 ASP A N 1
ATOM 6900 C CA . ASP A 1 869 ? -3.324 48.320 -8.533 1.00 69.38 869 ASP A CA 1
ATOM 6901 C C . ASP A 1 869 ? -3.365 46.840 -8.965 1.00 69.38 869 ASP A C 1
ATOM 6903 O O . ASP A 1 869 ? -2.320 46.237 -9.210 1.00 69.38 869 ASP A O 1
ATOM 6907 N N . ASN A 1 870 ? -4.567 46.281 -9.139 1.00 69.62 870 ASN A N 1
ATOM 6908 C CA . ASN A 1 870 ? -4.799 44.892 -9.539 1.00 69.62 870 ASN A CA 1
ATOM 6909 C C . ASN A 1 870 ? -5.390 44.764 -10.956 1.00 69.62 870 ASN A C 1
ATOM 6911 O O . ASN A 1 870 ? -6.041 43.777 -11.289 1.00 69.62 870 ASN A O 1
ATOM 6915 N N . ASN A 1 871 ? -5.128 45.749 -11.824 1.00 78.94 871 ASN A N 1
ATOM 6916 C CA . ASN A 1 871 ? -5.517 45.758 -13.243 1.00 78.94 871 ASN A CA 1
ATOM 6917 C C . ASN A 1 871 ? -7.037 45.749 -13.513 1.00 78.94 871 ASN A C 1
ATOM 6919 O O . ASN A 1 871 ? -7.471 45.322 -14.588 1.00 78.94 871 ASN A O 1
ATOM 6923 N N . PHE A 1 872 ? -7.844 46.258 -12.579 1.00 82.12 872 PHE A N 1
ATOM 6924 C CA . PHE A 1 872 ? -9.264 46.528 -12.797 1.00 82.12 872 PHE A CA 1
ATOM 6925 C C . PHE A 1 872 ? -9.502 47.977 -13.199 1.00 82.12 872 PHE A C 1
ATOM 6927 O O . PHE A 1 872 ? -9.008 48.908 -12.566 1.00 82.12 872 PHE A O 1
ATOM 6934 N N . GLU A 1 873 ? -10.340 48.170 -14.215 1.00 87.38 873 GLU A N 1
ATOM 6935 C CA . GLU A 1 873 ? -10.915 49.480 -14.493 1.00 87.38 873 GLU A CA 1
ATOM 6936 C C . GLU A 1 873 ? -12.084 49.718 -13.534 1.00 87.38 873 GLU A C 1
ATOM 6938 O O . GLU A 1 873 ? -13.006 48.903 -13.451 1.00 87.38 873 GLU A O 1
ATOM 6943 N N . MET A 1 874 ? -12.080 50.843 -12.821 1.00 89.62 874 MET A N 1
ATOM 6944 C CA . MET A 1 874 ? -13.215 51.240 -11.990 1.00 89.62 874 MET A CA 1
ATOM 6945 C C . MET A 1 874 ? -14.326 51.820 -12.873 1.00 89.62 874 MET A C 1
ATOM 6947 O O . MET A 1 874 ? -14.190 52.910 -13.424 1.00 89.62 874 MET A O 1
ATOM 6951 N N . ILE A 1 875 ? -15.448 51.110 -12.974 1.00 90.44 875 ILE A N 1
ATOM 6952 C CA . ILE A 1 875 ? -16.591 51.506 -13.809 1.00 90.44 875 ILE A CA 1
ATOM 6953 C C . ILE A 1 875 ? -17.487 52.501 -13.078 1.00 90.44 875 ILE A C 1
ATOM 6955 O O . ILE A 1 875 ? -18.010 53.446 -13.673 1.00 90.44 875 ILE A O 1
ATOM 6959 N N . TRP A 1 876 ? -17.687 52.289 -11.778 1.00 87.62 876 TRP A N 1
ATOM 6960 C CA . TRP A 1 876 ? -18.579 53.114 -10.980 1.00 87.62 876 TRP A CA 1
ATOM 6961 C C . TRP A 1 876 ? -18.209 53.058 -9.501 1.00 87.62 876 TRP A C 1
ATOM 6963 O O . TRP A 1 876 ? -17.807 52.016 -8.993 1.00 87.62 876 TRP A O 1
ATOM 6973 N N . SER A 1 877 ? -18.353 54.179 -8.797 1.00 91.31 877 SER A N 1
ATOM 6974 C CA . SER A 1 877 ? -18.247 54.210 -7.339 1.00 91.31 877 SER A CA 1
ATOM 6975 C C . SER A 1 877 ? -19.175 55.274 -6.759 1.00 91.31 877 SER A C 1
ATOM 6977 O O . SER A 1 877 ? -19.284 56.373 -7.310 1.00 91.31 877 SER A O 1
ATOM 6979 N N . GLN A 1 878 ? -19.868 54.955 -5.666 1.00 90.62 878 GLN A N 1
ATOM 6980 C CA . GLN A 1 878 ? -20.741 55.901 -4.976 1.00 90.62 878 GLN A CA 1
ATOM 6981 C C . GLN A 1 878 ? -20.706 55.679 -3.456 1.00 90.62 878 GLN A C 1
ATOM 6983 O O . GLN A 1 878 ? -21.201 54.653 -2.979 1.00 90.62 878 GLN A O 1
ATOM 6988 N N . PRO A 1 879 ? -20.197 56.653 -2.681 1.00 91.62 879 PRO A N 1
ATOM 6989 C CA . PRO A 1 879 ? -20.368 56.679 -1.238 1.00 91.62 879 PRO A CA 1
ATOM 6990 C C . PRO A 1 879 ? -21.708 57.335 -0.872 1.00 91.62 879 PRO A C 1
ATOM 6992 O O . PRO A 1 879 ? -22.125 58.330 -1.471 1.00 91.62 879 PRO A O 1
ATOM 6995 N N . GLN A 1 880 ? -22.388 56.792 0.131 1.00 89.62 880 GLN A N 1
ATOM 6996 C CA . GLN A 1 880 ? -23.626 57.319 0.695 1.00 89.62 880 GLN A CA 1
ATOM 6997 C C . GLN A 1 880 ? -23.557 57.271 2.221 1.00 89.62 880 GLN A C 1
ATOM 6999 O O . GLN A 1 880 ? -23.179 56.262 2.809 1.00 89.62 880 GLN A O 1
ATOM 7004 N N . ARG A 1 881 ? -23.970 58.354 2.880 1.00 86.44 881 ARG A N 1
ATOM 7005 C CA . ARG A 1 881 ? -24.186 58.373 4.331 1.00 86.44 881 ARG A CA 1
ATOM 7006 C C . ARG A 1 881 ? -25.682 58.428 4.596 1.00 86.44 881 ARG A C 1
ATOM 7008 O O . ARG A 1 881 ? -26.348 59.379 4.192 1.00 86.44 881 ARG A O 1
ATOM 7015 N N . ILE A 1 882 ? -26.208 57.399 5.250 1.00 84.31 882 ILE A N 1
ATOM 7016 C CA . ILE A 1 882 ? -27.624 57.276 5.593 1.00 84.31 882 ILE A CA 1
ATOM 7017 C C . ILE A 1 882 ? -27.717 57.261 7.119 1.00 84.31 882 ILE A C 1
ATOM 7019 O O . ILE A 1 882 ? -27.501 56.231 7.753 1.00 84.31 882 ILE A O 1
ATOM 7023 N N . LYS A 1 883 ? -28.043 58.417 7.713 1.00 83.88 883 LYS A N 1
ATOM 7024 C CA . LYS A 1 883 ? -27.992 58.635 9.173 1.00 83.88 883 LYS A CA 1
ATOM 7025 C C . LYS A 1 883 ? -26.592 58.310 9.726 1.00 83.88 883 LYS A C 1
ATOM 7027 O O . LYS A 1 883 ? -25.624 58.903 9.260 1.00 83.88 883 LYS A O 1
ATOM 7032 N N . ASP A 1 884 ? -26.501 57.358 10.654 1.00 84.88 884 ASP A N 1
ATOM 7033 C CA . ASP A 1 884 ? -25.266 56.934 11.324 1.00 84.88 884 ASP A CA 1
ATOM 7034 C C . ASP A 1 884 ? -24.576 55.754 10.616 1.00 84.88 884 ASP A C 1
ATOM 7036 O O . ASP A 1 884 ? -23.667 55.150 11.176 1.00 84.88 884 ASP A O 1
ATOM 7040 N N . VAL A 1 885 ? -25.000 55.397 9.396 1.00 85.69 885 VAL A N 1
ATOM 7041 C CA . VAL A 1 885 ? -24.438 54.283 8.616 1.00 85.69 885 VAL A CA 1
ATOM 7042 C C . VAL A 1 885 ? -23.835 54.803 7.313 1.00 85.69 885 VAL A C 1
ATOM 7044 O O . VAL A 1 885 ? -24.492 55.492 6.529 1.00 85.69 885 VAL A O 1
ATOM 7047 N N . PHE A 1 886 ? -22.576 54.455 7.069 1.00 90.69 886 PHE A N 1
ATOM 7048 C CA . PHE A 1 886 ? -21.909 54.635 5.786 1.00 90.69 886 PHE A CA 1
ATOM 7049 C C . PHE A 1 886 ? -22.199 53.427 4.892 1.00 90.69 886 PHE A C 1
ATOM 7051 O O . PHE A 1 886 ? -22.144 52.294 5.361 1.00 90.69 886 PHE A O 1
ATOM 7058 N N . VAL A 1 887 ? -22.493 53.664 3.613 1.00 89.00 887 VAL A N 1
ATOM 7059 C CA . VAL A 1 887 ? -22.629 52.637 2.575 1.00 89.00 887 VAL A CA 1
ATOM 7060 C C . VAL A 1 887 ? -21.884 53.106 1.329 1.00 89.00 887 VAL A C 1
ATOM 7062 O O . VAL A 1 887 ? -22.256 54.108 0.725 1.00 89.00 887 VAL A O 1
ATOM 7065 N N . GLY A 1 888 ? -20.851 52.385 0.913 1.00 91.56 888 GLY A N 1
ATOM 7066 C CA . GLY A 1 888 ? -20.098 52.654 -0.306 1.00 91.56 888 GLY A CA 1
ATOM 7067 C C . GLY A 1 888 ? -20.216 51.500 -1.289 1.00 91.56 888 GLY A C 1
ATOM 7068 O O . GLY A 1 888 ? -20.071 50.349 -0.896 1.00 91.56 888 GLY A O 1
ATOM 7069 N N . THR A 1 889 ? -20.490 51.791 -2.560 1.00 90.31 889 THR A N 1
ATOM 7070 C CA . THR A 1 889 ? -20.488 50.777 -3.631 1.00 90.31 889 THR A CA 1
ATOM 7071 C C . THR A 1 889 ? -19.365 51.063 -4.619 1.00 90.31 889 THR A C 1
ATOM 7073 O O . THR A 1 889 ? -19.188 52.222 -4.995 1.00 90.31 889 THR A O 1
ATOM 7076 N N . ILE A 1 890 ? -18.610 50.040 -5.025 1.00 91.06 890 ILE A N 1
ATOM 7077 C CA . ILE A 1 890 ? -17.499 50.127 -5.983 1.00 91.06 890 ILE A CA 1
ATOM 7078 C C . ILE A 1 890 ? -17.632 48.983 -6.988 1.00 91.06 890 ILE A C 1
ATOM 7080 O O . ILE A 1 890 ? -17.700 47.823 -6.601 1.00 91.06 890 ILE A O 1
ATOM 7084 N N . GLN A 1 891 ? -17.634 49.311 -8.279 1.00 89.75 891 GLN A N 1
ATOM 7085 C CA . GLN A 1 891 ? -17.735 48.351 -9.373 1.00 89.75 891 GLN A CA 1
ATOM 7086 C C . GLN A 1 891 ? -16.486 48.402 -10.254 1.00 89.75 891 GLN A C 1
ATOM 7088 O O . GLN A 1 891 ? -16.068 49.478 -10.693 1.00 89.75 891 GLN A O 1
ATOM 7093 N N . GLY A 1 892 ? -15.909 47.233 -10.521 1.00 89.38 892 GLY A N 1
ATOM 7094 C CA . GLY A 1 892 ? -14.694 47.054 -11.311 1.00 89.38 892 GLY A CA 1
ATOM 7095 C C . GLY A 1 892 ? -14.894 46.106 -12.489 1.00 89.38 892 GLY A C 1
ATOM 7096 O O . GLY A 1 892 ? -15.708 45.185 -12.423 1.00 89.38 892 GLY A O 1
ATOM 7097 N N . PHE A 1 893 ? -14.139 46.309 -13.568 1.00 87.88 893 PHE A N 1
ATOM 7098 C CA . PHE A 1 893 ? -14.163 45.436 -14.739 1.00 87.88 893 PHE A CA 1
ATOM 7099 C C . PHE A 1 893 ? -12.772 45.220 -15.342 1.00 87.88 893 PHE A C 1
ATOM 7101 O O . PHE A 1 893 ? -11.992 46.159 -15.511 1.00 87.88 893 PHE A O 1
ATOM 7108 N N . ALA A 1 894 ? -12.473 43.973 -15.700 1.00 86.06 894 ALA A N 1
ATOM 7109 C CA . ALA A 1 894 ? -11.234 43.598 -16.366 1.00 86.06 894 ALA A CA 1
ATOM 7110 C C . ALA A 1 894 ? -11.457 42.462 -17.374 1.00 86.06 894 ALA A C 1
ATOM 7112 O O . ALA A 1 894 ? -12.509 41.819 -17.430 1.00 86.06 894 ALA A O 1
ATOM 7113 N N . GLN A 1 895 ? -10.445 42.213 -18.199 1.00 84.75 895 GLN A N 1
ATOM 7114 C CA . GLN A 1 895 ? -10.434 41.128 -19.173 1.00 84.75 895 GLN A CA 1
ATOM 7115 C C . GLN A 1 895 ? -9.095 40.388 -19.128 1.00 84.75 895 GLN A C 1
ATOM 7117 O O . GLN A 1 895 ? -8.050 41.018 -19.041 1.00 84.75 895 GLN A O 1
ATOM 7122 N N . GLY A 1 896 ? -9.097 39.064 -19.259 1.00 76.56 896 GLY A N 1
ATOM 7123 C CA . GLY A 1 896 ? -7.878 38.275 -19.428 1.00 76.56 896 GLY A CA 1
ATOM 7124 C C . GLY A 1 896 ? -7.129 38.650 -20.709 1.00 76.56 896 GLY A C 1
ATOM 7125 O O . GLY A 1 896 ? -7.716 38.738 -21.793 1.00 76.56 896 GLY A O 1
ATOM 7126 N N . LYS A 1 897 ? -5.819 38.885 -20.614 1.00 70.00 897 LYS A N 1
ATOM 7127 C CA . LYS A 1 897 ? -4.969 39.277 -21.745 1.00 70.00 897 LYS A CA 1
ATOM 7128 C C . LYS A 1 897 ? -4.869 38.172 -22.797 1.00 70.00 897 LYS A C 1
ATOM 7130 O O . LYS A 1 897 ? -4.806 38.517 -23.982 1.00 70.00 897 LYS A O 1
ATOM 7135 N N . PHE A 1 898 ? -4.918 36.896 -22.402 1.00 63.94 898 PHE A N 1
ATOM 7136 C CA . PHE A 1 898 ? -4.809 35.739 -23.295 1.00 63.94 898 PHE A CA 1
ATOM 7137 C C . PHE A 1 898 ? -6.154 35.095 -23.626 1.00 63.94 898 PHE A C 1
ATOM 7139 O O . PHE A 1 898 ? -6.467 34.953 -24.807 1.00 63.94 898 PHE A O 1
ATOM 7146 N N . SER A 1 899 ? -6.975 34.743 -22.632 1.00 66.50 899 SER A N 1
ATOM 7147 C CA . SER A 1 899 ? -8.267 34.084 -22.890 1.00 66.50 899 SER A CA 1
ATOM 7148 C C . SER A 1 899 ? -9.324 35.040 -23.438 1.00 66.50 899 SER A C 1
ATOM 7150 O O . SER A 1 899 ? -10.338 34.594 -23.973 1.00 66.50 899 SER A O 1
ATOM 7152 N N . LYS A 1 900 ? -9.117 36.356 -23.275 1.00 76.19 900 LYS A N 1
ATOM 7153 C CA . LYS A 1 900 ? -10.112 37.408 -23.538 1.00 76.19 900 LYS A CA 1
ATOM 7154 C C . LYS A 1 900 ? -11.409 37.253 -22.733 1.00 76.19 900 LYS A C 1
ATOM 7156 O O . LYS A 1 900 ? -12.364 37.992 -22.988 1.00 76.19 900 LYS A O 1
ATOM 7161 N N . LYS A 1 901 ? -11.436 36.360 -21.740 1.00 80.50 901 LYS A N 1
ATOM 7162 C CA . LYS A 1 901 ? -12.550 36.188 -20.808 1.00 80.50 901 LYS A CA 1
ATOM 7163 C C . LYS A 1 901 ? -12.652 37.397 -19.880 1.00 80.50 901 LYS A C 1
ATOM 7165 O O . LYS A 1 901 ? -11.646 37.981 -19.491 1.00 80.50 901 LYS A O 1
ATOM 7170 N N . LYS A 1 902 ? -13.876 37.813 -19.584 1.00 83.94 902 LYS A N 1
ATOM 7171 C CA . LYS A 1 902 ? -14.215 39.017 -18.818 1.00 83.94 902 LYS A CA 1
ATOM 7172 C C . LYS A 1 902 ? -14.461 38.687 -17.350 1.00 83.94 902 LYS A C 1
ATOM 7174 O O . LYS A 1 902 ? -15.047 37.649 -17.055 1.00 83.94 902 LYS A O 1
ATOM 7179 N N . VAL A 1 903 ? -14.092 39.600 -16.462 1.00 83.69 903 VAL A N 1
ATOM 7180 C CA . VAL A 1 903 ? -14.384 39.533 -15.027 1.00 83.69 903 VAL A CA 1
ATOM 7181 C C . VAL A 1 903 ? -14.922 40.876 -14.544 1.00 83.69 903 VAL A C 1
ATOM 7183 O O . VAL A 1 903 ? -14.391 41.937 -14.870 1.00 83.69 903 VAL A O 1
ATOM 7186 N N . ALA A 1 904 ? -16.016 40.815 -13.796 1.00 85.44 904 ALA A N 1
ATOM 7187 C CA . ALA A 1 904 ? -16.705 41.936 -13.191 1.00 85.44 904 ALA A CA 1
ATOM 7188 C C . ALA A 1 904 ? -16.716 41.773 -11.673 1.00 85.44 904 ALA A C 1
ATOM 7190 O O . ALA A 1 904 ? -16.831 40.665 -11.149 1.00 85.44 904 ALA A O 1
ATOM 7191 N N . LEU A 1 905 ? -16.627 42.900 -10.988 1.00 85.94 905 LEU A N 1
ATOM 7192 C CA . LEU A 1 905 ? -16.522 42.989 -9.547 1.00 85.94 905 LEU A CA 1
ATOM 7193 C C . LEU A 1 905 ? -17.529 44.025 -9.047 1.00 85.94 905 LEU A C 1
ATOM 7195 O O . LEU A 1 905 ? -17.601 45.123 -9.598 1.00 85.94 905 LEU A O 1
ATOM 7199 N N . ASP A 1 906 ? -18.294 43.684 -8.019 1.00 86.38 906 ASP A N 1
ATOM 7200 C CA . ASP A 1 906 ? -19.228 44.577 -7.338 1.00 86.38 906 ASP A CA 1
ATOM 7201 C C . ASP A 1 906 ? -19.024 44.458 -5.826 1.00 86.38 906 ASP A C 1
ATOM 7203 O O . ASP A 1 906 ? -19.213 43.395 -5.234 1.00 86.38 906 ASP A O 1
ATOM 7207 N N . LEU A 1 907 ? -18.575 45.548 -5.210 1.00 86.94 907 LEU A N 1
ATOM 7208 C CA . LEU A 1 907 ? -18.230 45.621 -3.799 1.00 86.94 907 LEU A CA 1
ATOM 7209 C C . LEU A 1 907 ? -19.145 46.592 -3.092 1.00 86.94 907 LEU A C 1
ATOM 7211 O O . LEU A 1 907 ? -19.284 47.745 -3.505 1.00 86.94 907 LEU A O 1
ATOM 7215 N N . ARG A 1 908 ? -19.689 46.160 -1.960 1.00 87.69 908 ARG A N 1
ATOM 7216 C CA . ARG A 1 908 ? -20.543 46.989 -1.124 1.00 87.69 908 ARG A CA 1
ATOM 7217 C C . ARG A 1 908 ? -20.041 47.003 0.306 1.00 87.69 908 ARG A C 1
ATOM 7219 O O . ARG A 1 908 ? -20.156 46.018 1.019 1.00 87.69 908 ARG A O 1
ATOM 7226 N N . ILE A 1 909 ? -19.527 48.145 0.730 1.00 89.56 909 ILE A N 1
ATOM 7227 C CA . ILE A 1 909 ? -18.984 48.377 2.067 1.00 89.56 909 ILE A CA 1
ATOM 7228 C C . ILE A 1 909 ? -20.043 49.088 2.893 1.00 89.56 909 ILE A C 1
ATOM 7230 O O . ILE A 1 909 ? -20.644 50.050 2.416 1.00 89.56 909 ILE A O 1
ATOM 7234 N N . TYR A 1 910 ? -20.272 48.652 4.124 1.00 89.69 910 TYR A N 1
ATOM 7235 C CA . TYR A 1 910 ? -21.148 49.339 5.058 1.00 89.69 910 TYR A CA 1
ATOM 7236 C C . TYR A 1 910 ? -20.683 49.191 6.500 1.00 89.69 910 TYR A C 1
ATOM 7238 O O . TYR A 1 910 ? -20.071 48.206 6.886 1.00 89.69 910 TYR A O 1
ATOM 7246 N N . GLY A 1 911 ? -20.982 50.190 7.317 1.00 88.25 911 GLY A N 1
ATOM 7247 C CA . GLY A 1 911 ? -20.646 50.186 8.737 1.00 88.25 911 GLY A CA 1
ATOM 7248 C C . GLY A 1 911 ? -21.143 51.454 9.405 1.00 88.25 911 GLY A C 1
ATOM 7249 O O . GLY A 1 911 ? -21.529 52.414 8.728 1.00 88.25 911 GLY A O 1
ATOM 7250 N N . LYS A 1 912 ? -21.171 51.462 10.734 1.00 85.25 912 LYS A N 1
ATOM 7251 C CA . LYS A 1 912 ? -21.533 52.672 11.470 1.00 85.25 912 LYS A CA 1
ATOM 7252 C C . LYS A 1 912 ? -20.414 53.705 11.393 1.00 85.25 912 LYS A C 1
ATOM 7254 O O . LYS A 1 912 ? -19.233 53.374 11.367 1.00 85.25 912 LYS A O 1
ATOM 7259 N N . VAL A 1 913 ? -20.797 54.973 11.333 1.00 79.50 913 VAL A N 1
ATOM 7260 C CA . VAL A 1 913 ? -19.855 56.094 11.274 1.00 79.50 913 VAL A CA 1
ATOM 7261 C C . VAL A 1 913 ? -19.157 56.237 12.636 1.00 79.50 913 VAL A C 1
ATOM 7263 O O . VAL A 1 913 ? -19.834 56.271 13.660 1.00 79.50 913 VAL A O 1
ATOM 7266 N N . ASN A 1 914 ? -17.824 56.357 12.639 1.00 77.31 914 ASN A N 1
ATOM 7267 C CA . ASN A 1 914 ? -16.951 56.434 13.828 1.00 77.31 914 ASN A CA 1
ATOM 7268 C C . ASN A 1 914 ? -16.875 55.154 14.694 1.00 77.31 914 ASN A C 1
ATOM 7270 O O . ASN A 1 914 ? -16.500 55.234 15.864 1.00 77.31 914 ASN A O 1
ATOM 7274 N N . GLU A 1 915 ? -17.236 53.986 14.156 1.00 80.38 915 GLU A N 1
ATOM 7275 C CA . GLU A 1 915 ? -16.971 52.686 14.789 1.00 80.38 915 GLU A CA 1
ATOM 7276 C C . GLU A 1 915 ? -15.964 51.895 13.934 1.00 80.38 915 GLU A C 1
ATOM 7278 O O . GLU A 1 915 ? -16.086 51.838 12.709 1.00 80.38 915 GLU A O 1
ATOM 7283 N N . GLU A 1 916 ? -14.979 51.254 14.574 1.00 76.94 916 GLU A N 1
ATOM 7284 C CA . GLU A 1 916 ? -13.997 50.371 13.920 1.00 76.94 916 GLU A CA 1
ATOM 7285 C C . GLU A 1 916 ? -14.583 48.967 13.691 1.00 76.94 916 GLU A C 1
ATOM 7287 O O . GLU A 1 916 ? -13.994 47.965 14.075 1.00 76.94 916 GLU A O 1
ATOM 7292 N N . GLN A 1 917 ? -15.785 48.902 13.111 1.00 77.12 917 GLN A N 1
ATOM 7293 C CA . GLN A 1 917 ? -16.443 47.669 12.682 1.00 77.12 917 GLN A CA 1
ATOM 7294 C C . GLN A 1 917 ? -17.218 47.936 11.393 1.00 77.12 917 GLN A C 1
ATOM 7296 O O . GLN A 1 917 ? -18.272 48.583 11.390 1.00 77.12 917 GLN A O 1
ATOM 7301 N N . CYS A 1 918 ? -16.696 47.430 10.280 1.00 82.19 918 CYS A N 1
ATOM 7302 C CA . CYS A 1 918 ? -17.363 47.511 8.989 1.00 82.19 918 CYS A CA 1
ATOM 7303 C C . CYS A 1 918 ? -17.426 46.150 8.303 1.00 82.19 918 CYS A C 1
ATOM 7305 O O . CYS A 1 918 ? -16.623 45.251 8.557 1.00 82.19 918 CYS A O 1
ATOM 7307 N N . SER A 1 919 ? -18.410 46.017 7.425 1.00 82.06 919 SER A N 1
ATOM 7308 C CA . SER A 1 919 ? -18.642 44.837 6.611 1.00 82.06 919 SER A CA 1
ATOM 7309 C C . SER A 1 919 ? -18.484 45.196 5.142 1.00 82.06 919 SER A C 1
ATOM 7311 O O . SER A 1 919 ? -18.915 46.262 4.698 1.00 82.06 919 SER A O 1
ATOM 7313 N N . ILE A 1 920 ? -17.878 44.303 4.372 1.00 84.88 920 ILE A N 1
ATOM 7314 C CA . ILE A 1 920 ? -17.828 44.389 2.916 1.00 84.88 920 ILE A CA 1
ATOM 7315 C C . ILE A 1 920 ? -18.489 43.149 2.332 1.00 84.88 920 ILE A C 1
ATOM 7317 O O . ILE A 1 920 ? -18.124 42.024 2.653 1.00 84.88 920 ILE A O 1
ATOM 7321 N N . SER A 1 921 ? -19.475 43.371 1.473 1.00 82.56 921 SER A N 1
ATOM 7322 C CA . SER A 1 921 ? -20.037 42.348 0.609 1.00 82.56 921 SER A CA 1
ATOM 7323 C C . SER A 1 921 ? -19.285 42.373 -0.715 1.00 82.56 921 SER A C 1
ATOM 7325 O O . SER A 1 921 ? -19.266 43.399 -1.400 1.00 82.56 921 SER A O 1
ATOM 7327 N N . VAL A 1 922 ? -18.646 41.258 -1.054 1.00 81.75 922 VAL A N 1
ATOM 7328 C CA . VAL A 1 922 ? -17.879 41.078 -2.289 1.00 81.75 922 VAL A CA 1
ATOM 7329 C C . VAL A 1 922 ? -18.690 40.208 -3.232 1.00 81.75 922 VAL A C 1
ATOM 7331 O O . VAL A 1 922 ? -19.055 39.097 -2.870 1.00 81.75 922 VAL A O 1
ATOM 7334 N N . THR A 1 923 ? -18.984 40.703 -4.432 1.00 80.94 923 THR A N 1
ATOM 7335 C CA . THR A 1 923 ? -19.627 39.937 -5.504 1.00 80.94 923 THR A CA 1
ATOM 7336 C C . THR A 1 923 ? -18.721 39.925 -6.729 1.00 80.94 923 THR A C 1
ATOM 7338 O O . THR A 1 923 ? -18.394 40.979 -7.272 1.00 80.94 923 THR A O 1
ATOM 7341 N N . ILE A 1 924 ? -18.343 38.736 -7.198 1.00 80.62 924 ILE A N 1
ATOM 7342 C CA . ILE A 1 924 ? -17.523 38.562 -8.404 1.00 80.62 924 ILE A CA 1
ATOM 7343 C C . ILE A 1 924 ? -18.309 37.768 -9.447 1.00 80.62 924 ILE A C 1
ATOM 7345 O O . ILE A 1 924 ? -18.945 36.768 -9.123 1.00 80.62 924 ILE A O 1
ATOM 7349 N N . CYS A 1 925 ? -18.245 38.209 -10.703 1.00 79.12 925 CYS A N 1
ATOM 7350 C CA . CYS A 1 925 ? -18.806 37.510 -11.857 1.00 79.12 925 CYS A CA 1
ATOM 7351 C C . CYS A 1 925 ? -17.716 37.362 -12.926 1.00 79.12 925 CYS A C 1
ATOM 7353 O O . CYS A 1 925 ? -17.290 38.364 -13.501 1.00 79.12 925 CYS A O 1
ATOM 7355 N N . ALA A 1 926 ? -17.267 36.143 -13.232 1.00 76.94 926 ALA A N 1
ATOM 7356 C CA . ALA A 1 926 ? -16.154 35.931 -14.160 1.00 76.94 926 ALA A CA 1
ATOM 7357 C C . ALA A 1 926 ? -16.421 34.837 -15.191 1.00 76.94 926 ALA A C 1
ATOM 7359 O O . ALA A 1 926 ? -16.759 33.727 -14.815 1.00 76.94 926 ALA A O 1
ATOM 7360 N N . GLN A 1 927 ? -16.119 35.119 -16.467 1.00 75.00 927 GLN A N 1
ATOM 7361 C CA . GLN A 1 927 ? -16.159 34.182 -17.605 1.00 75.00 927 GLN A CA 1
ATOM 7362 C C . GLN A 1 927 ? -15.345 32.900 -17.445 1.00 75.00 927 GLN A C 1
ATOM 7364 O O . GLN A 1 927 ? -15.557 31.938 -18.188 1.00 75.00 927 GLN A O 1
ATOM 7369 N N . ASP A 1 928 ? -14.431 32.883 -16.486 1.00 73.00 928 ASP A N 1
ATOM 7370 C CA . ASP A 1 928 ? -13.726 31.695 -16.051 1.00 73.00 928 ASP A CA 1
ATOM 7371 C C . ASP A 1 928 ? -13.955 31.477 -14.558 1.00 73.00 928 ASP A C 1
ATOM 7373 O O . ASP A 1 928 ? -13.711 32.386 -13.763 1.00 73.00 928 ASP A O 1
ATOM 7377 N N . LYS A 1 929 ? -14.384 30.271 -14.179 1.00 69.56 929 LYS A N 1
ATOM 7378 C CA . LYS A 1 929 ? -14.633 29.916 -12.778 1.00 69.56 929 LYS A CA 1
ATOM 7379 C C . LYS A 1 929 ? -13.349 30.013 -11.945 1.00 69.56 929 LYS A C 1
ATOM 7381 O O . LYS A 1 929 ? -13.388 30.492 -10.819 1.00 69.56 929 LYS A O 1
ATOM 7386 N N . ASP A 1 930 ? -12.208 29.671 -12.545 1.00 66.94 930 ASP A N 1
ATOM 7387 C CA . ASP A 1 930 ? -10.886 29.704 -11.904 1.00 66.94 930 ASP A CA 1
ATOM 7388 C C . ASP A 1 930 ? -10.435 31.135 -11.524 1.00 66.94 930 ASP A C 1
ATOM 7390 O O . ASP A 1 930 ? -9.534 31.299 -10.704 1.00 66.94 930 ASP A O 1
ATOM 7394 N N . MET A 1 931 ? -11.044 32.186 -12.098 1.00 71.31 931 MET A N 1
ATOM 7395 C CA . MET A 1 931 ? -10.731 33.580 -11.746 1.00 71.31 931 MET A CA 1
ATOM 7396 C C . MET A 1 931 ? -11.382 34.012 -10.425 1.00 71.31 931 MET A C 1
ATOM 7398 O O . MET A 1 931 ? -10.891 34.939 -9.790 1.00 71.31 931 MET A O 1
ATOM 7402 N N . VAL A 1 932 ? -12.483 33.377 -10.006 1.00 68.56 932 VAL A N 1
ATOM 7403 C CA . VAL A 1 932 ? -13.292 33.854 -8.871 1.00 68.56 932 VAL A CA 1
ATOM 7404 C C . VAL A 1 932 ? -12.600 33.624 -7.518 1.00 68.56 932 VAL A C 1
ATOM 7406 O O . VAL A 1 932 ? -12.394 34.613 -6.812 1.00 68.56 932 VAL A O 1
ATOM 7409 N N . PRO A 1 933 ? -12.169 32.400 -7.143 1.00 61.72 933 PRO A N 1
ATOM 7410 C CA . PRO A 1 933 ? -11.552 32.166 -5.832 1.00 61.72 933 PRO A CA 1
ATOM 7411 C C . PRO A 1 933 ? -10.220 32.907 -5.652 1.00 61.72 933 PRO A C 1
ATOM 7413 O O . PRO A 1 933 ? -9.949 33.441 -4.579 1.00 61.72 933 PRO A O 1
ATOM 7416 N N . ALA A 1 934 ? -9.421 32.995 -6.721 1.00 62.28 934 ALA A N 1
ATOM 7417 C CA . ALA A 1 934 ? -8.134 33.688 -6.720 1.00 62.28 934 ALA A CA 1
ATOM 7418 C C . ALA A 1 934 ? -8.281 35.178 -6.370 1.00 62.28 934 ALA A C 1
ATOM 7420 O O . ALA A 1 934 ? -7.534 35.706 -5.548 1.00 62.28 934 ALA A O 1
ATOM 7421 N N . LEU A 1 935 ? -9.285 35.841 -6.954 1.00 67.00 935 LEU A N 1
ATOM 7422 C CA . LEU A 1 935 ? -9.558 37.245 -6.672 1.00 67.00 935 LEU A CA 1
ATOM 7423 C C . LEU A 1 935 ? -10.074 37.478 -5.252 1.00 67.00 935 LEU A C 1
ATOM 7425 O O . LEU A 1 935 ? -9.676 38.454 -4.623 1.00 67.00 935 LEU A O 1
ATOM 7429 N N . ILE A 1 936 ? -10.951 36.605 -4.746 1.00 66.81 936 ILE A N 1
ATOM 7430 C CA . ILE A 1 936 ? -11.461 36.716 -3.371 1.00 66.81 936 ILE A CA 1
ATOM 7431 C C . ILE A 1 936 ? -10.292 36.649 -2.384 1.00 66.81 936 ILE A C 1
ATOM 7433 O O . ILE A 1 936 ? -10.171 37.526 -1.531 1.00 66.81 936 ILE A O 1
ATOM 7437 N N . SER A 1 937 ? -9.382 35.685 -2.554 1.00 63.06 937 SER A N 1
ATOM 7438 C CA . SER A 1 937 ? -8.213 35.531 -1.679 1.00 63.06 937 SER A CA 1
ATOM 7439 C C . SER A 1 937 ? -7.273 36.744 -1.729 1.00 63.06 937 SER A C 1
ATOM 7441 O O . SER A 1 937 ? -6.878 37.265 -0.686 1.00 63.06 937 SER A O 1
ATOM 7443 N N . GLU A 1 938 ? -6.960 37.258 -2.925 1.00 65.56 938 GLU A N 1
ATOM 7444 C CA . GLU A 1 938 ? -6.111 38.449 -3.096 1.00 65.56 938 GLU A CA 1
ATOM 7445 C C . GLU A 1 938 ? -6.723 39.698 -2.436 1.00 65.56 938 GLU A C 1
ATOM 7447 O O . GLU A 1 938 ? -6.025 40.503 -1.812 1.00 65.56 938 GLU A O 1
ATOM 7452 N N . MET A 1 939 ? -8.048 39.837 -2.512 1.00 66.06 939 MET A N 1
ATOM 7453 C CA . MET A 1 939 ? -8.787 40.907 -1.845 1.00 66.06 939 MET A CA 1
ATOM 7454 C C . MET A 1 939 ? -8.782 40.748 -0.324 1.00 66.06 939 MET A C 1
ATOM 7456 O O . MET A 1 939 ? -8.551 41.724 0.393 1.00 66.06 939 MET A O 1
ATOM 7460 N N . MET A 1 940 ? -8.980 39.527 0.180 1.00 64.81 940 MET A N 1
ATOM 7461 C CA . MET A 1 940 ? -8.929 39.236 1.613 1.00 64.81 940 MET A CA 1
ATOM 7462 C C . MET A 1 940 ? -7.566 39.609 2.209 1.00 64.81 940 MET A C 1
ATOM 7464 O O . MET A 1 940 ? -7.523 40.317 3.217 1.00 64.81 940 MET A O 1
ATOM 7468 N N . GLU A 1 941 ? -6.466 39.222 1.556 1.00 63.00 941 GLU A N 1
ATOM 7469 C CA . GLU A 1 941 ? -5.104 39.574 1.977 1.00 63.00 941 GLU A CA 1
ATOM 7470 C C . GLU A 1 941 ? -4.815 41.079 1.847 1.00 63.00 941 GLU A C 1
ATOM 7472 O O . GLU A 1 941 ? -4.254 41.700 2.757 1.00 63.00 941 GLU A O 1
ATOM 7477 N N . GLY A 1 942 ? -5.210 41.692 0.726 1.00 60.75 942 GLY A N 1
ATOM 7478 C CA . GLY A 1 942 ? -4.990 43.114 0.459 1.00 60.75 942 GLY A CA 1
ATOM 7479 C C . GLY A 1 942 ? -5.680 44.030 1.472 1.00 60.75 942 GLY A C 1
ATOM 7480 O O . GLY A 1 942 ? -5.128 45.068 1.847 1.00 60.75 942 GLY A O 1
ATOM 7481 N N . PHE A 1 943 ? -6.862 43.639 1.958 1.00 62.97 943 PHE A N 1
ATOM 7482 C CA . PHE A 1 943 ? -7.649 44.439 2.897 1.00 62.97 943 PHE A CA 1
ATOM 7483 C C . PHE A 1 943 ? -7.272 44.233 4.367 1.00 62.97 943 PHE A C 1
ATOM 7485 O O . PHE A 1 943 ? -7.546 45.122 5.170 1.00 62.97 943 PHE A O 1
ATOM 7492 N N . GLN A 1 944 ? -6.591 43.140 4.735 1.00 59.44 944 GLN A N 1
ATOM 7493 C CA . GLN A 1 944 ? -6.090 42.932 6.105 1.00 59.44 944 GLN A CA 1
ATOM 7494 C C . GLN A 1 944 ? -4.835 43.774 6.437 1.00 59.44 944 GLN A C 1
ATOM 7496 O O . GLN A 1 944 ? -4.558 44.046 7.607 1.00 59.44 944 GLN A O 1
ATOM 7501 N N . TRP A 1 945 ? -4.086 44.246 5.431 1.00 55.53 945 TRP A N 1
ATOM 7502 C CA . TRP A 1 945 ? -2.825 44.980 5.616 1.00 55.53 945 TRP A CA 1
ATOM 7503 C C . TRP A 1 945 ? -3.012 46.470 5.996 1.00 55.53 945 TRP A C 1
ATOM 7505 O O . TRP A 1 945 ? -3.715 47.247 5.335 1.00 55.53 945 TRP A O 1
ATOM 7515 N N . LYS A 1 946 ? -2.322 46.926 7.056 1.00 56.03 946 LYS A N 1
ATOM 7516 C CA . LYS A 1 946 ? -2.398 48.309 7.584 1.00 56.03 946 LYS A CA 1
ATOM 7517 C C . LYS A 1 946 ? -1.331 49.290 7.040 1.00 56.03 946 LYS A C 1
ATOM 7519 O O . LYS A 1 946 ? -1.393 50.463 7.398 1.00 56.03 946 LYS A O 1
ATOM 7524 N N . GLY A 1 947 ? -0.387 48.875 6.180 1.00 55.72 947 GLY A N 1
ATOM 7525 C CA . GLY A 1 947 ? 0.656 49.742 5.572 1.00 55.72 947 GLY A CA 1
ATOM 7526 C C . GLY A 1 947 ? 0.461 50.038 4.067 1.00 55.72 947 GLY A C 1
ATOM 7527 O O . GLY A 1 947 ? -0.452 49.506 3.451 1.00 55.72 947 GLY A O 1
ATOM 7528 N N . ASN A 1 948 ? 1.320 50.853 3.433 1.00 55.06 948 ASN A N 1
ATOM 7529 C CA . ASN A 1 948 ? 1.333 51.015 1.958 1.00 55.06 948 ASN A CA 1
ATOM 7530 C C . ASN A 1 948 ? 2.307 50.022 1.273 1.00 55.06 948 ASN A C 1
ATOM 7532 O O . ASN A 1 948 ? 3.076 49.335 1.946 1.00 55.06 948 ASN A O 1
ATOM 7536 N N . ALA A 1 949 ? 2.297 49.943 -0.066 1.00 46.94 949 ALA A N 1
ATOM 7537 C CA . ALA A 1 949 ? 3.126 48.996 -0.831 1.00 46.94 949 ALA A CA 1
ATOM 7538 C C . ALA A 1 949 ? 4.642 49.169 -0.603 1.00 46.94 949 ALA A C 1
ATOM 7540 O O . ALA A 1 949 ? 5.384 48.188 -0.519 1.00 46.94 949 ALA A O 1
ATOM 7541 N N . LYS A 1 950 ? 5.108 50.414 -0.436 1.00 53.56 950 LYS A N 1
ATOM 7542 C CA . LYS A 1 950 ? 6.513 50.711 -0.125 1.00 53.56 950 LYS A CA 1
ATOM 7543 C C . LYS A 1 950 ? 6.883 50.200 1.266 1.00 53.56 950 LYS A C 1
ATOM 7545 O O . LYS A 1 950 ? 7.906 49.538 1.420 1.00 53.56 950 LYS A O 1
ATOM 7550 N N . ASP A 1 951 ? 6.017 50.427 2.248 1.00 61.41 951 ASP A N 1
ATOM 7551 C CA . ASP A 1 951 ? 6.203 49.935 3.608 1.00 61.41 951 ASP A CA 1
ATOM 7552 C C . ASP A 1 951 ? 6.185 48.389 3.648 1.00 61.41 951 ASP A C 1
ATOM 7554 O O . ASP A 1 951 ? 6.973 47.804 4.382 1.00 61.41 951 ASP A O 1
ATOM 7558 N N . ARG A 1 952 ? 5.399 47.702 2.798 1.00 60.47 952 ARG A N 1
ATOM 7559 C CA . ARG A 1 952 ? 5.393 46.222 2.692 1.00 60.47 952 ARG A CA 1
ATOM 7560 C C . ARG A 1 952 ? 6.750 45.661 2.259 1.00 60.47 952 ARG A C 1
ATOM 7562 O O . ARG A 1 952 ? 7.236 44.706 2.861 1.00 60.47 952 ARG A O 1
ATOM 7569 N N . SER A 1 953 ? 7.389 46.281 1.265 1.00 61.09 953 SER A N 1
ATOM 7570 C CA . SER A 1 953 ? 8.732 45.878 0.822 1.00 61.09 953 SER A CA 1
ATOM 7571 C C . SER A 1 953 ? 9.799 46.101 1.899 1.00 61.09 953 SER A C 1
ATOM 7573 O O . SER A 1 953 ? 10.684 45.271 2.076 1.00 61.09 953 SER A O 1
ATOM 7575 N N . GLU A 1 954 ? 9.688 47.180 2.675 1.00 73.56 954 GLU A N 1
ATOM 7576 C CA . GLU A 1 954 ? 10.626 47.480 3.759 1.00 73.56 954 GLU A CA 1
ATOM 7577 C C . GLU A 1 954 ? 10.432 46.542 4.962 1.00 73.56 954 GLU A C 1
ATOM 7579 O O . GLU A 1 954 ? 11.410 46.076 5.548 1.00 73.56 954 GLU A O 1
ATOM 7584 N N . VAL A 1 955 ? 9.182 46.200 5.289 1.00 71.88 955 VAL A N 1
ATOM 7585 C CA . VAL A 1 955 ? 8.857 45.191 6.305 1.00 71.88 955 VAL A CA 1
ATOM 7586 C C . VAL A 1 955 ? 9.398 43.820 5.905 1.00 71.88 955 VAL A C 1
ATOM 7588 O O . VAL A 1 955 ? 10.064 43.185 6.717 1.00 71.88 955 VAL A O 1
ATOM 7591 N N . ALA A 1 956 ? 9.193 43.391 4.655 1.00 66.69 956 ALA A N 1
ATOM 7592 C CA . ALA A 1 956 ? 9.671 42.097 4.167 1.00 66.69 956 ALA A CA 1
ATOM 7593 C C . ALA A 1 956 ? 11.193 41.931 4.325 1.00 66.69 956 ALA A C 1
ATOM 7595 O O . ALA A 1 956 ? 11.659 40.859 4.702 1.00 66.69 956 ALA A O 1
ATOM 7596 N N . VAL A 1 957 ? 11.967 43.002 4.112 1.00 75.38 957 VAL A N 1
ATOM 7597 C CA . VAL A 1 957 ? 13.428 42.978 4.286 1.00 75.38 957 VAL A CA 1
ATOM 7598 C C . VAL A 1 957 ? 13.819 42.780 5.756 1.00 75.38 957 VAL A C 1
ATOM 7600 O O . VAL A 1 957 ? 14.690 41.959 6.042 1.00 75.38 957 VAL A O 1
ATOM 7603 N N . ILE A 1 958 ? 13.174 43.482 6.697 1.00 75.94 958 ILE A N 1
ATOM 7604 C CA . ILE A 1 958 ? 13.444 43.309 8.138 1.00 75.94 958 ILE A CA 1
ATOM 7605 C C . ILE A 1 958 ? 13.027 41.910 8.605 1.00 75.94 958 ILE A C 1
ATOM 7607 O O . ILE A 1 958 ? 13.750 41.274 9.368 1.00 75.94 958 ILE A O 1
ATOM 7611 N N . VAL A 1 959 ? 11.892 41.414 8.120 1.00 66.88 959 VAL A N 1
ATOM 7612 C CA . VAL A 1 959 ? 11.374 40.077 8.432 1.00 66.88 959 VAL A CA 1
ATOM 7613 C C . VAL A 1 959 ? 12.312 38.988 7.924 1.00 66.88 959 VAL A C 1
ATOM 7615 O O . VAL A 1 959 ? 12.671 38.081 8.667 1.00 66.88 959 VAL A O 1
ATOM 7618 N N . GLN A 1 960 ? 12.777 39.098 6.681 1.00 68.19 960 GLN A N 1
ATOM 7619 C CA . GLN A 1 960 ? 13.722 38.145 6.112 1.00 68.19 960 GLN A CA 1
ATOM 7620 C C . GLN A 1 960 ? 15.059 38.158 6.862 1.00 68.19 960 GLN A C 1
ATOM 7622 O O . GLN A 1 960 ? 15.662 37.107 7.090 1.00 68.19 960 GLN A O 1
ATOM 7627 N N . LEU A 1 961 ? 15.512 39.343 7.277 1.00 74.81 961 LEU A N 1
ATOM 7628 C CA . LEU A 1 961 ? 16.693 39.489 8.116 1.00 74.81 961 LEU A CA 1
ATOM 7629 C C . LEU A 1 961 ? 16.499 38.814 9.484 1.00 74.81 961 LEU A C 1
ATOM 7631 O O . LEU A 1 961 ? 17.387 38.090 9.931 1.00 74.81 961 LEU A O 1
ATOM 7635 N N . ALA A 1 962 ? 15.335 38.992 10.113 1.00 70.50 962 ALA A N 1
ATOM 7636 C CA . ALA A 1 962 ? 14.988 38.336 11.370 1.00 70.50 962 ALA A CA 1
ATOM 7637 C C . ALA A 1 962 ? 14.917 36.806 11.218 1.00 70.50 962 ALA A C 1
ATOM 7639 O O . ALA A 1 962 ? 15.462 36.093 12.057 1.00 70.50 962 ALA A O 1
ATOM 7640 N N . ASN A 1 963 ? 14.347 36.287 10.126 1.00 64.38 963 ASN A N 1
ATOM 7641 C CA . ASN A 1 963 ? 14.286 34.847 9.843 1.00 64.38 963 ASN A CA 1
ATOM 7642 C C . ASN A 1 963 ? 15.673 34.212 9.730 1.00 64.38 963 ASN A C 1
ATOM 7644 O O . ASN A 1 963 ? 15.918 33.149 10.293 1.00 64.38 963 ASN A O 1
ATOM 7648 N N . ASN A 1 964 ? 16.619 34.901 9.087 1.00 70.50 964 ASN A N 1
ATOM 7649 C CA . ASN A 1 964 ? 18.011 34.448 9.019 1.00 70.50 964 ASN A CA 1
ATOM 7650 C C . ASN A 1 964 ? 18.718 34.443 10.392 1.00 70.50 964 ASN A C 1
ATOM 7652 O O . ASN A 1 964 ? 19.818 33.903 10.511 1.00 70.50 964 ASN A O 1
ATOM 7656 N N . LYS A 1 965 ? 18.120 35.067 11.416 1.00 71.12 965 LYS A N 1
ATOM 7657 C CA . LYS A 1 965 ? 18.655 35.225 12.778 1.00 71.12 965 LYS A CA 1
ATOM 7658 C C . LYS A 1 965 ? 17.727 34.604 13.836 1.00 71.12 965 LYS A C 1
ATOM 7660 O O . LYS A 1 965 ? 17.692 35.069 14.973 1.00 71.12 965 LYS A O 1
ATOM 7665 N N . ASN A 1 966 ? 16.982 33.556 13.476 1.00 66.12 966 ASN A N 1
ATOM 7666 C CA . ASN A 1 966 ? 16.075 32.818 14.368 1.00 66.12 966 ASN A CA 1
ATOM 7667 C C . ASN A 1 966 ? 14.957 33.680 14.997 1.00 66.12 966 ASN A C 1
ATOM 7669 O O . ASN A 1 966 ? 14.535 33.436 16.125 1.00 66.12 966 ASN A O 1
ATOM 7673 N N . GLY A 1 967 ? 14.483 34.707 14.287 1.00 67.00 967 GLY A N 1
ATOM 7674 C CA . GLY A 1 967 ? 13.322 35.518 14.670 1.00 67.00 967 GLY A CA 1
ATOM 7675 C C . GLY A 1 967 ? 13.588 36.605 15.716 1.00 67.00 967 GLY A C 1
ATOM 7676 O O . GLY A 1 967 ? 12.664 37.344 16.060 1.00 67.00 967 GLY A O 1
ATOM 7677 N N . ILE A 1 968 ? 14.827 36.749 16.205 1.00 76.12 968 ILE A N 1
ATOM 7678 C CA . ILE A 1 968 ? 15.198 37.763 17.203 1.00 76.12 968 ILE A CA 1
ATOM 7679 C C . ILE A 1 968 ? 16.249 38.705 16.622 1.00 76.12 968 ILE A C 1
ATOM 7681 O O . ILE A 1 968 ? 17.348 38.281 16.270 1.00 76.12 968 ILE A O 1
ATOM 7685 N N . ILE A 1 969 ? 15.936 40.000 16.565 1.00 81.06 969 ILE A N 1
ATOM 7686 C CA . ILE A 1 969 ? 16.858 41.010 16.034 1.00 81.06 969 ILE A CA 1
ATOM 7687 C C . ILE A 1 969 ? 16.803 42.318 16.829 1.00 81.06 969 ILE A C 1
ATOM 7689 O O . ILE A 1 969 ? 15.768 42.687 17.391 1.00 81.06 969 ILE A O 1
ATOM 7693 N N . THR A 1 970 ? 17.933 43.025 16.899 1.00 83.06 970 THR A N 1
ATOM 7694 C CA . THR A 1 970 ? 18.027 44.356 17.519 1.00 83.06 970 THR A CA 1
ATOM 7695 C C . THR A 1 970 ? 18.012 45.467 16.473 1.00 83.06 970 THR A C 1
ATOM 7697 O O . THR A 1 970 ? 18.364 45.261 15.310 1.00 83.06 970 THR A O 1
ATOM 7700 N N . LYS A 1 971 ? 17.647 46.687 16.882 1.00 83.94 971 LYS A N 1
ATOM 7701 C CA . LYS A 1 971 ? 17.692 47.858 15.987 1.00 83.94 971 LYS A CA 1
ATOM 7702 C C . LYS A 1 971 ? 19.089 48.095 15.415 1.00 83.94 971 LYS A C 1
ATOM 7704 O O . LYS A 1 971 ? 19.213 48.375 14.228 1.00 83.94 971 LYS A O 1
ATOM 7709 N N . ASP A 1 972 ? 20.124 47.925 16.233 1.00 80.50 972 ASP A N 1
ATOM 7710 C CA . ASP A 1 972 ? 21.511 48.134 15.812 1.00 80.50 972 ASP A CA 1
ATOM 7711 C C . ASP A 1 972 ? 21.949 47.111 14.758 1.00 80.50 972 ASP A C 1
ATOM 7713 O O . ASP A 1 972 ? 22.668 47.459 13.826 1.00 80.50 972 ASP A O 1
ATOM 7717 N N . GLN A 1 973 ? 21.456 45.872 14.842 1.00 79.88 973 GLN A N 1
ATOM 7718 C CA . GLN A 1 973 ? 21.696 44.846 13.824 1.00 79.88 973 GLN A CA 1
ATOM 7719 C C . GLN A 1 973 ? 20.997 45.176 12.500 1.00 79.88 973 GLN A C 1
ATOM 7721 O O . GLN A 1 973 ? 21.599 45.016 11.441 1.00 79.88 973 GLN A O 1
ATOM 7726 N N . ILE A 1 974 ? 19.764 45.694 12.546 1.00 81.00 974 ILE A N 1
ATOM 7727 C CA . ILE A 1 974 ? 19.049 46.150 11.342 1.00 81.00 974 ILE A CA 1
ATOM 7728 C C . ILE A 1 974 ? 19.816 47.302 10.676 1.00 81.00 974 ILE A C 1
ATOM 7730 O O . ILE A 1 974 ? 20.005 47.300 9.461 1.00 81.00 974 ILE A O 1
ATOM 7734 N N . ILE A 1 975 ? 20.294 48.269 11.463 1.00 84.81 975 ILE A N 1
ATOM 7735 C CA . ILE A 1 975 ? 21.080 49.408 10.963 1.00 84.81 975 ILE A CA 1
ATOM 7736 C C . ILE A 1 975 ? 22.402 48.930 10.353 1.00 84.81 975 ILE A C 1
ATOM 7738 O O . ILE A 1 975 ? 22.755 49.364 9.259 1.00 84.81 975 ILE A O 1
ATOM 7742 N N . ALA A 1 976 ? 23.114 48.026 11.029 1.00 81.31 976 ALA A N 1
ATOM 7743 C CA . ALA A 1 976 ? 24.409 47.530 10.578 1.00 81.31 976 ALA A CA 1
ATOM 7744 C C . ALA A 1 976 ? 24.317 46.680 9.300 1.00 81.31 976 ALA A C 1
ATOM 7746 O O . ALA A 1 976 ? 25.154 46.834 8.415 1.00 81.31 976 ALA A O 1
ATOM 7747 N N . GLU A 1 977 ? 23.313 45.803 9.184 1.00 81.25 977 GLU A N 1
ATOM 7748 C CA . GLU A 1 977 ? 23.200 44.887 8.041 1.00 81.25 977 GLU A CA 1
ATOM 7749 C C . GLU A 1 977 ? 22.461 45.503 6.840 1.00 81.25 977 GLU A C 1
ATOM 7751 O O . GLU A 1 977 ? 22.797 45.190 5.699 1.00 81.25 977 GLU A O 1
ATOM 7756 N N . LEU A 1 978 ? 21.494 46.405 7.059 1.00 80.88 978 LEU A N 1
ATOM 7757 C CA . LEU A 1 978 ? 20.745 47.047 5.965 1.00 80.88 978 LEU A CA 1
ATOM 7758 C C . LEU A 1 978 ? 21.258 48.446 5.599 1.00 80.88 978 LEU A C 1
ATOM 7760 O O . LEU A 1 978 ? 20.848 48.994 4.573 1.00 80.88 978 LEU A O 1
ATOM 7764 N N . GLY A 1 979 ? 22.108 49.056 6.431 1.00 82.75 979 GLY A N 1
ATOM 7765 C CA . GLY A 1 979 ? 22.594 50.427 6.243 1.00 82.75 979 GLY A CA 1
ATOM 7766 C C . GLY A 1 979 ? 21.504 51.497 6.380 1.00 82.75 979 GLY A C 1
ATOM 7767 O O . GLY A 1 979 ? 21.632 52.586 5.822 1.00 82.75 979 GLY A O 1
ATOM 7768 N N . TRP A 1 980 ? 20.392 51.186 7.053 1.00 88.12 980 TRP A N 1
ATOM 7769 C CA . TRP A 1 980 ? 19.262 52.107 7.216 1.00 88.12 980 TRP A CA 1
ATOM 7770 C C . TRP A 1 980 ? 19.483 53.076 8.375 1.00 88.12 980 TRP A C 1
ATOM 7772 O O . TRP A 1 980 ? 20.111 52.731 9.371 1.00 88.12 980 TRP A O 1
ATOM 7782 N N . ASP A 1 981 ? 18.915 54.280 8.285 1.00 86.62 981 ASP A N 1
ATOM 7783 C CA . ASP A 1 981 ? 18.911 55.206 9.416 1.00 86.62 981 ASP A CA 1
ATOM 7784 C C . ASP A 1 981 ? 17.890 54.795 10.499 1.00 86.62 981 ASP A C 1
ATOM 7786 O O . ASP A 1 981 ? 16.896 54.105 10.247 1.00 86.62 981 ASP A O 1
ATOM 7790 N N . LEU A 1 982 ? 18.124 55.250 11.733 1.00 81.50 982 LEU A N 1
ATOM 7791 C CA . LEU A 1 982 ? 17.293 54.910 12.893 1.00 81.50 982 LEU A CA 1
ATOM 7792 C C . LEU A 1 982 ? 15.828 55.361 12.729 1.00 81.50 982 LEU A C 1
ATOM 7794 O O . LEU A 1 982 ? 14.919 54.738 13.279 1.00 81.50 982 LEU A O 1
ATOM 7798 N N . LYS A 1 983 ? 15.574 56.436 11.971 1.00 83.69 983 LYS A N 1
ATOM 7799 C CA . LYS A 1 983 ? 14.224 56.974 11.755 1.00 83.69 983 LYS A CA 1
ATOM 7800 C C . LYS A 1 983 ? 13.414 56.043 10.855 1.00 83.69 983 LYS A C 1
ATOM 7802 O O . LYS A 1 983 ? 12.254 55.766 11.157 1.00 83.69 983 LYS A O 1
ATOM 7807 N N . LYS A 1 984 ? 14.038 55.529 9.797 1.00 83.44 984 LYS A N 1
ATOM 7808 C CA . LYS A 1 984 ? 13.474 54.530 8.896 1.00 83.44 984 LYS A CA 1
ATOM 7809 C C . LYS A 1 984 ? 13.202 53.225 9.639 1.00 83.44 984 LYS A C 1
ATOM 7811 O O . LYS A 1 984 ? 12.075 52.750 9.605 1.00 83.44 984 LYS A O 1
ATOM 7816 N N . VAL A 1 985 ? 14.178 52.720 10.397 1.00 83.06 985 VAL A N 1
ATOM 7817 C CA . VAL A 1 985 ? 14.023 51.488 11.194 1.00 83.06 985 VAL A CA 1
ATOM 7818 C C . VAL A 1 985 ? 12.870 51.602 12.194 1.00 83.06 985 VAL A C 1
ATOM 7820 O O . VAL A 1 985 ? 12.026 50.712 12.255 1.00 83.06 985 VAL A O 1
ATOM 7823 N N . ASN A 1 986 ? 12.770 52.711 12.936 1.00 82.19 986 ASN A N 1
ATOM 7824 C CA . ASN A 1 986 ? 11.672 52.911 13.887 1.00 82.19 986 ASN A CA 1
ATOM 7825 C C . ASN A 1 986 ? 10.302 52.981 13.197 1.00 82.19 986 ASN A C 1
ATOM 7827 O O . ASN A 1 986 ? 9.359 52.366 13.686 1.00 82.19 986 ASN A O 1
ATOM 7831 N N . LYS A 1 987 ? 10.195 53.679 12.057 1.00 83.81 987 LYS A N 1
ATOM 7832 C CA . LYS A 1 987 ? 8.943 53.756 11.291 1.00 83.81 987 LYS A CA 1
ATOM 7833 C C . LYS A 1 987 ? 8.496 52.368 10.824 1.00 83.81 987 LYS A C 1
ATOM 7835 O O . LYS A 1 987 ? 7.332 52.017 10.979 1.00 83.81 987 LYS A O 1
ATOM 7840 N N . THR A 1 988 ? 9.409 51.580 10.258 1.00 78.19 988 THR A N 1
ATOM 7841 C CA . THR A 1 988 ? 9.084 50.244 9.746 1.00 78.19 988 THR A CA 1
ATOM 7842 C C . THR A 1 988 ? 8.702 49.293 10.884 1.00 78.19 988 THR A C 1
ATOM 7844 O O . THR A 1 988 ? 7.722 48.570 10.755 1.00 78.19 988 THR A O 1
ATOM 7847 N N . LEU A 1 989 ? 9.392 49.342 12.028 1.00 78.56 989 LEU A N 1
ATOM 7848 C CA . LEU A 1 989 ? 9.052 48.530 13.204 1.00 78.56 989 LEU A CA 1
ATOM 7849 C C . LEU A 1 989 ? 7.682 48.887 13.807 1.00 78.56 989 LEU A C 1
ATOM 7851 O O . LEU A 1 989 ? 6.940 47.991 14.195 1.00 78.56 989 LEU A O 1
ATOM 7855 N N . GLU A 1 990 ? 7.298 50.165 13.822 1.00 76.56 990 GLU A N 1
ATOM 7856 C CA . GLU A 1 990 ? 5.965 50.585 14.281 1.00 76.56 990 GLU A CA 1
ATOM 7857 C C . GLU A 1 990 ? 4.845 50.028 13.379 1.00 76.56 990 GLU A C 1
ATOM 7859 O O . GLU A 1 990 ? 3.775 49.643 13.850 1.00 76.56 990 GLU A O 1
ATOM 7864 N N . ILE A 1 991 ? 5.094 49.940 12.068 1.00 71.56 991 ILE A N 1
ATOM 7865 C CA . ILE A 1 991 ? 4.162 49.323 11.113 1.00 71.56 991 ILE A CA 1
ATOM 7866 C C . ILE A 1 991 ? 4.045 47.818 11.379 1.00 71.56 991 ILE A C 1
ATOM 7868 O O . ILE A 1 991 ? 2.947 47.270 11.313 1.00 71.56 991 ILE A O 1
ATOM 7872 N N . ILE A 1 992 ? 5.149 47.156 11.720 1.00 69.94 992 ILE A N 1
ATOM 7873 C CA . ILE A 1 992 ? 5.181 45.725 12.047 1.00 69.94 992 ILE A CA 1
ATOM 7874 C C . ILE A 1 992 ? 4.367 45.436 13.318 1.00 69.94 992 ILE A C 1
ATOM 7876 O O . ILE A 1 992 ? 3.570 44.499 13.312 1.00 69.94 992 ILE A O 1
ATOM 7880 N N . GLU A 1 993 ? 4.478 46.264 14.366 1.00 68.38 993 GLU A N 1
ATOM 7881 C CA . GLU A 1 993 ? 3.647 46.127 15.581 1.00 68.38 993 GLU A CA 1
ATOM 7882 C C . GLU A 1 993 ? 2.161 46.309 15.287 1.00 68.38 993 GLU A C 1
ATOM 7884 O O . GLU A 1 993 ? 1.335 45.534 15.765 1.00 68.38 993 GLU A O 1
ATOM 7889 N N . LYS A 1 994 ? 1.806 47.311 14.473 1.00 65.00 994 LYS A N 1
ATOM 7890 C CA . LYS A 1 994 ? 0.404 47.601 14.124 1.00 65.00 994 LYS A CA 1
ATOM 7891 C C . LYS A 1 994 ? -0.261 46.499 13.298 1.00 65.00 994 LYS A C 1
ATOM 7893 O O . LYS A 1 994 ? -1.485 46.412 13.312 1.00 65.00 994 LYS A O 1
ATOM 7898 N N . ASN A 1 995 ? 0.523 45.683 12.592 1.00 62.31 995 ASN A N 1
ATOM 7899 C CA . ASN A 1 995 ? 0.052 44.499 11.866 1.00 62.31 995 ASN A CA 1
ATOM 7900 C C . ASN A 1 995 ? 0.210 43.202 12.688 1.00 62.31 995 ASN A C 1
ATOM 7902 O O . ASN A 1 995 ? 0.049 42.121 12.138 1.00 62.31 995 ASN A O 1
ATOM 7906 N N . SER A 1 996 ? 0.546 43.297 13.983 1.00 62.78 996 SER A N 1
ATOM 7907 C CA . SER A 1 996 ? 0.720 42.154 14.895 1.00 62.78 996 SER A CA 1
ATOM 7908 C C . SER A 1 996 ? 1.789 41.134 14.467 1.00 62.78 996 SER A C 1
ATOM 7910 O O . SER A 1 996 ? 1.790 40.009 14.954 1.00 62.78 996 SER A O 1
ATOM 7912 N N . LEU A 1 997 ? 2.738 41.538 13.614 1.00 61.28 997 LEU A N 1
ATOM 7913 C CA . LEU A 1 997 ? 3.783 40.665 13.053 1.00 61.28 997 LEU A CA 1
ATOM 7914 C C . LEU A 1 997 ? 4.992 40.470 13.984 1.00 61.28 997 LEU A C 1
ATOM 7916 O O . LEU A 1 997 ? 5.802 39.563 13.790 1.00 61.28 997 LEU A O 1
ATOM 7920 N N . ALA A 1 998 ? 5.167 41.342 14.980 1.00 65.31 998 ALA A N 1
ATOM 7921 C CA . ALA A 1 998 ? 6.264 41.252 15.940 1.00 65.31 998 ALA A CA 1
ATOM 7922 C C . ALA A 1 998 ? 5.901 41.862 17.293 1.00 65.31 998 ALA A C 1
ATOM 7924 O O . ALA A 1 998 ? 5.037 42.735 17.390 1.00 65.31 998 ALA A O 1
ATOM 7925 N N . ARG A 1 999 ? 6.616 41.428 18.336 1.00 66.19 999 ARG A N 1
ATOM 7926 C CA . ARG A 1 999 ? 6.485 41.925 19.705 1.00 66.19 999 ARG A CA 1
ATOM 7927 C C . ARG A 1 999 ? 7.831 42.411 20.240 1.00 66.19 999 ARG A C 1
ATOM 7929 O O . ARG A 1 999 ? 8.826 41.685 20.226 1.00 66.19 999 ARG A O 1
ATOM 7936 N N . LYS A 1 1000 ? 7.852 43.641 20.752 1.00 73.31 1000 LYS A N 1
ATOM 7937 C CA . LYS A 1 1000 ? 9.029 44.239 21.388 1.00 73.31 1000 LYS A CA 1
ATOM 7938 C C . LYS A 1 1000 ? 9.259 43.671 22.794 1.00 73.31 1000 LYS A C 1
ATOM 7940 O O . LYS A 1 1000 ? 8.332 43.604 23.601 1.00 73.31 1000 LYS A O 1
ATOM 7945 N N . ILE A 1 1001 ? 10.505 43.309 23.100 1.00 63.16 1001 ILE A N 1
ATOM 7946 C CA . ILE A 1 1001 ? 10.965 42.859 24.418 1.00 63.16 1001 ILE A CA 1
ATOM 7947 C C . ILE A 1 1001 ? 12.124 43.738 24.877 1.00 63.16 1001 ILE A C 1
ATOM 7949 O O . ILE A 1 1001 ? 13.116 43.918 24.171 1.00 63.16 1001 ILE A O 1
ATOM 7953 N N . THR A 1 1002 ? 12.018 44.259 26.094 1.00 59.56 1002 THR A N 1
ATOM 7954 C CA . THR A 1 1002 ? 13.035 45.135 26.680 1.00 59.56 1002 THR A CA 1
ATOM 7955 C C . THR A 1 1002 ? 13.694 44.426 27.860 1.00 59.56 1002 THR A C 1
ATOM 7957 O O . THR A 1 1002 ? 13.023 44.133 28.848 1.00 59.56 1002 THR A O 1
ATOM 7960 N N . SER A 1 1003 ? 15.001 44.153 27.782 1.00 52.88 1003 SER A N 1
ATOM 7961 C CA . SER A 1 1003 ? 15.803 43.682 28.921 1.00 52.88 1003 SER A CA 1
ATOM 7962 C C . SER A 1 1003 ? 16.805 44.761 29.342 1.00 52.88 1003 SER A C 1
ATOM 7964 O O . SER A 1 1003 ? 17.299 45.527 28.514 1.00 52.88 1003 SER A O 1
ATOM 7966 N N . ALA A 1 1004 ? 17.106 44.847 30.642 1.00 48.00 1004 ALA A N 1
ATOM 7967 C CA . ALA A 1 1004 ? 17.954 45.908 31.198 1.00 48.00 1004 ALA A CA 1
ATOM 7968 C C . ALA A 1 1004 ? 19.425 45.850 30.729 1.00 48.00 1004 ALA A C 1
ATOM 7970 O O . ALA A 1 1004 ? 20.152 46.823 30.907 1.00 48.00 1004 ALA A O 1
ATOM 7971 N N . SER A 1 1005 ? 19.864 44.732 30.140 1.00 50.91 1005 SER A N 1
ATOM 7972 C CA . SER A 1 1005 ? 21.261 44.482 29.768 1.00 50.91 1005 SER A CA 1
ATOM 7973 C C . SER A 1 1005 ? 21.532 44.389 28.262 1.00 50.91 1005 SER A C 1
ATOM 7975 O O . SER A 1 1005 ? 22.700 44.405 27.889 1.00 50.91 1005 SER A O 1
ATOM 7977 N N . GLU A 1 1006 ? 20.519 44.285 27.389 1.00 52.00 1006 GLU A N 1
ATOM 7978 C CA . GLU A 1 1006 ? 20.748 43.965 25.961 1.00 52.00 1006 GLU A CA 1
ATOM 7979 C C . GLU A 1 1006 ? 19.997 44.843 24.936 1.00 52.00 1006 GLU A C 1
ATOM 7981 O O . GLU A 1 1006 ? 19.932 44.491 23.758 1.00 52.00 1006 GLU A O 1
ATOM 7986 N N . GLY A 1 1007 ? 19.460 45.997 25.341 1.00 61.72 1007 GLY A N 1
ATOM 7987 C CA . GLY A 1 1007 ? 18.783 46.929 24.426 1.00 61.72 1007 GLY A CA 1
ATOM 7988 C C . GLY A 1 1007 ? 17.402 46.461 23.932 1.00 61.72 1007 GLY A C 1
ATOM 7989 O O . GLY A 1 1007 ? 16.898 45.409 24.323 1.00 61.72 1007 GLY A O 1
ATOM 7990 N N . ASP A 1 1008 ? 16.754 47.285 23.095 1.00 69.06 1008 ASP A N 1
ATOM 7991 C CA . ASP A 1 1008 ? 15.429 47.020 22.502 1.00 69.06 1008 ASP A CA 1
ATOM 7992 C C . ASP A 1 1008 ? 15.491 45.805 21.543 1.00 69.06 1008 ASP A C 1
ATOM 7994 O O . ASP A 1 1008 ? 15.857 45.957 20.370 1.00 69.06 1008 ASP A O 1
ATOM 7998 N N . LYS A 1 1009 ? 15.111 44.607 22.012 1.00 72.88 1009 LYS A N 1
ATOM 7999 C CA . LYS A 1 1009 ? 15.021 43.387 21.192 1.00 72.88 1009 LYS A CA 1
ATOM 8000 C C . LYS A 1 1009 ? 13.618 43.214 20.623 1.00 72.88 1009 LYS A C 1
ATOM 8002 O O . LYS A 1 1009 ? 12.620 43.510 21.276 1.00 72.88 1009 LYS A O 1
ATOM 8007 N N . TRP A 1 1010 ? 13.539 42.699 19.405 1.00 75.12 1010 TRP A N 1
ATOM 8008 C CA . TRP A 1 1010 ? 12.278 42.389 18.744 1.00 75.12 1010 TRP A CA 1
ATOM 8009 C C . TRP A 1 1010 ? 12.185 40.898 18.490 1.00 75.12 1010 TRP A C 1
ATOM 8011 O O . TRP A 1 1010 ? 13.094 40.332 17.887 1.00 75.12 1010 TRP A O 1
ATOM 8021 N N . ILE A 1 1011 ? 11.097 40.284 18.958 1.00 64.62 1011 ILE A N 1
ATOM 8022 C CA . ILE A 1 1011 ? 10.742 38.910 18.611 1.00 64.62 1011 ILE A CA 1
ATOM 8023 C C . ILE A 1 1011 ? 9.663 38.971 17.542 1.00 64.62 1011 ILE A C 1
ATOM 8025 O O . ILE A 1 1011 ? 8.557 39.457 17.784 1.00 64.62 1011 ILE A O 1
ATOM 8029 N N . PHE A 1 1012 ? 9.996 38.482 16.359 1.00 69.31 1012 PHE A N 1
ATOM 8030 C CA . PHE A 1 1012 ? 9.054 38.312 15.265 1.00 69.31 1012 PHE A CA 1
ATOM 8031 C C . PHE A 1 1012 ? 8.336 36.981 15.470 1.00 69.31 1012 PHE A C 1
ATOM 8033 O O . PHE A 1 1012 ? 8.974 35.932 15.545 1.00 69.31 1012 PHE A O 1
ATOM 8040 N N . ILE A 1 1013 ? 7.016 37.035 15.645 1.00 47.72 1013 ILE A N 1
ATOM 8041 C CA . ILE A 1 1013 ? 6.191 35.862 15.939 1.00 47.72 1013 ILE A CA 1
ATOM 8042 C C . ILE A 1 1013 ? 5.484 35.501 14.634 1.00 47.72 1013 ILE A C 1
ATOM 8044 O O . ILE A 1 1013 ? 4.667 36.279 14.157 1.00 47.72 1013 ILE A O 1
ATOM 8048 N N . GLY A 1 1014 ? 5.812 34.341 14.061 1.00 54.66 1014 GLY A N 1
ATOM 8049 C CA . GLY A 1 1014 ? 5.078 33.774 12.923 1.00 54.66 1014 GLY A CA 1
ATOM 8050 C C . GLY A 1 1014 ? 5.452 34.326 11.546 1.00 54.66 1014 GLY A C 1
ATOM 8051 O O . GLY A 1 1014 ? 4.589 34.828 10.841 1.00 54.66 1014 GLY A O 1
ATOM 8052 N N . LEU A 1 1015 ? 6.722 34.207 11.141 1.00 42.53 1015 LEU A N 1
ATOM 8053 C CA . LEU A 1 1015 ? 7.142 34.457 9.752 1.00 42.53 1015 LEU A CA 1
ATOM 8054 C C . LEU A 1 1015 ? 8.051 33.338 9.222 1.00 42.53 1015 LEU A C 1
ATOM 8056 O O . LEU A 1 1015 ? 9.059 33.595 8.580 1.00 42.53 1015 LEU A O 1
ATOM 8060 N N . CYS A 1 1016 ? 7.696 32.077 9.464 1.00 30.25 1016 CYS A N 1
ATOM 8061 C CA . CYS A 1 1016 ? 8.038 31.038 8.488 1.00 30.25 1016 CYS A CA 1
ATOM 8062 C C . CYS A 1 1016 ? 6.977 31.091 7.387 1.00 30.25 1016 CYS A C 1
ATOM 8064 O O . CYS A 1 1016 ? 5.839 31.420 7.687 1.00 30.25 1016 CYS A O 1
ATOM 8066 N N . ASN A 1 1017 ? 7.379 30.851 6.138 1.00 33.69 1017 ASN A N 1
ATOM 8067 C CA . ASN A 1 1017 ? 6.505 30.828 4.964 1.00 33.69 1017 ASN A CA 1
ATOM 8068 C C . ASN A 1 1017 ? 5.204 30.043 5.222 1.00 33.69 1017 ASN A C 1
ATOM 8070 O O . ASN A 1 1017 ? 5.199 28.831 5.035 1.00 33.69 1017 ASN A O 1
ATOM 8074 N N . GLU A 1 1018 ? 4.133 30.737 5.591 1.00 28.89 1018 GLU A N 1
ATOM 8075 C CA . GLU A 1 1018 ? 2.739 30.285 5.557 1.00 28.89 1018 GLU A CA 1
ATOM 8076 C C . GLU A 1 1018 ? 1.878 31.482 5.150 1.00 28.89 1018 GLU A C 1
ATOM 8078 O O . GLU A 1 1018 ? 1.910 32.515 5.856 1.00 28.89 1018 GLU A O 1
#

Secondary structure (DSSP, 8-state):
-HHHHHHHHHHHHHHHHHTT-------EE-SSS-EEEEEE-TTSSEEEEEETTSEEEEEETTEEEEEEEEE-SS-EEEEEE-TTS-EEEEEESSEEEEEETTEEEEEEEEE-SS-EEEEEE-TTS-EEEEEETTSEEEEEETTEEEEEEEEE-SS-EEEEEE-TTS-EEEEEETTSEEEEEETT-SS-SEEEE-SS-EEEEEE-TTS-EEEEEETTSEEEEEETT-SS-SEEEE-SS-EEEEEE-TTS-EEEEEETTSEEEEEETT-SSEEEEEE-SS-EEEEEE-TTS-EEEEEETTTEEEEEETT-SS-SEEEE-SS-EEEEEE-TTS-EEEEEETTSEEEEEETTS-BSS-----HHHHHHHHHHHHHHHHHHHHHHHHHHHHHHHHHHHHHHHHHHHHHHHHHHHHHHHHHHHHHHHHHHHHHHHHHHHHHHHHHHHHHHHHHHHHHHHHSSPPPHHHHHHHH-------STTTTTTGGG------------GGGGGG--TTHHHHTTS---S-HHHHHHHHHHS-TTSS-HHHHHHHHHHHHHHHTTSPPPHHHHHHHHHHHHHHHHHHHHHT-HHHHHHHHTT-TT-----SSSHHHHHHHHHHHHHHH--HHHHHHHHHHHHHHHHHHHH-TT--HHHHHHHH-HHHHHHHHHHHHHH-TTGGGGS---------------------PPPP----------------PPEEEEEEEEETTEEEEEEEEE--SSS-EEEEEEEEEE--TTEEEES-SEEEEEEE-TT-EE--EEEEEESSSS--EEEEEEEEEE-TTS-EEEEEEEEEEE----TTEEE----HHHHHHHHHH-TTS--EEEEEEESS-HHHHHHHHHHHHHHTT-EEEEEEEEEETTEEEEEEEEEEEETTT--EEEEEEEEEEETT-S-EEEEEEEEESSTTHHHHHHHHHHHHHH--S-HHHHHHHHHHHHHHHTTTTEEEHHHHHHHH---HHHHHHHHHHHHHTTSEEEEEETTTEEEEEE-S-S--